Protein 4N1Y (pdb70)

Organism: Magallana gigas (NCBI:txid29159)

B-factor: mean 54.66, std 17.47, range [23.75, 145.63]

Secondary structure (DSSP, 8-state):
-HHHHHHHHHTT----------TTS---HHHHHHHHHHHHHHHHHHHHHHHTTSTTGGGS-HHHHHHHHHHHHHHHHHHHHHHHTGGGTTSEEEEETTEEEEHHHHHHTT-HHHHHHHHHHHHHHHHTT--HHHHHHHHHHHHHTS--S--TTHHHHHHHHHHHHHHHHHHHHHHSTT-TTHHHHHHHHHHHHHHHHHHHHHHHHHHHHT-SS---HHHHHHHTT-/-HHHHHHHHHTTPPPPPP----TTS---HHHHHHHHHHHHHHHHHHHHHHHTTSTTGGGS-HHHHHHHHHHHHHHHHHHHHHHHTGGGTTSEEEEETTEEEEHHHHHHTT-HHHHHHHHHHHHHHHHTT--HHHHHHHHHHHHHTS--S--TTHHHHHHHHHHHHHHHHHHHHHHSTT-TTHHHHHHHHHHHHHHHHHHHHHHHHHHHHH-SS---HHHHHHHHT--/-HHHHHHHHHT----------TTS---HHHHHHHHHHHHHHHHHHHHHHHTTSTTGGGS-HHHHHHHHHHHHHHHHHHHHHHHTGGGTTSEEEEETTEEEEHHHHHHTT-HHHHHHHHHHHHHHHHTT--HHHHHHHHHHHHHTS--SPPTTHHHHHHHHHHHHHHHHHHHHHHSTT-TTHHHHHHHHHHHHHHHHHHHHHHHHHHHHTTSS---HHHHHHHH-/-HHHHHHHHHHTPPPP------TTS---HHHHHHHHHHHHHHHHHHHHHHHHHSTTGGGS-HHHHHHHHHHHHHHHHHHHHHHHTGGGTTSEEEEETTEEEEHHHHHHTT-HHHHHHHHHHHHHHHHTT--HHHHHHHHHHHHHTS--SPPTTHHHHHHHHHHHHHHHHHHHHHHSTT-TTHHHHHHHHHHHHHHHHHHHHHHHHHHHHTTSS---HHHHHHHHT-

Sequence (903 aa):
QTVTILQALNKAALPVLESHHNHGQPPTKVHLLNSLVKLAERELVHLINWAKNVPGYTDLSLSDQVHLIECCWMELLLLNCAFRSIEHGGKSLAFAPDLVLDRSSWSTVEMTEIFEQVAAVSEQMMQNHLHKDELLLLQAMVLVNAEVRRLASYNQIFNMQQSLLDAIVDTAQKYHPDNVRHVPAVLLLLTHIRQAGERGIAFFQRLKSEGVVTFCDLLKEMLDAQQTVTILQALNKAALPVLESHHNHGQPPTKVHLLNSLVKLAERELVHLINWAKNVPGYTDLSLSDQVHLIECCWMELLLLNCAFRSIEHGGKSLAFAPDLVLDRSSWSTVEMTEIFEQVAAVSEQMMQNHLHKDELLLLQAMVLVNAEVRRLASYNQIFNMQQSLLDAIVDTAQKYHPDNVRHVPAVLLLLTHIRQAGERGIAFFQRLKSEGVVTFCDLLKEMLDAQDTVTILQALNKAALPVLESHHNHGQPPTKVHLLNSLVKLAERELVHLINWAKNVPGYTDLSLSDQVHLIECCWMELLLLNCAFRSIEHGGKSLAFAPDLVLDRSSWSTVEMTEIFEQVAAVSEQMMQNHLHKDELLLLQAMVLVNAEVRRLASYNQIFNMQQSLLDAIVDTAQKYHPDNVRHVPAVLLLLTHIRQAGERGIAFFQRLKSEGVVTFCDLLKEMLDAQTVTILQALNKAALPVLESHHNHGQPPTKVHLLNSLVKLAERELVHLINWAKNVPGYTDLSLSDQVHLIECCWMELLLLNCAFRSIEHGGKSLAFAPDLVLDRSSWSTVEMTEIFEQVAAVSEQMMQNHLHKDELLLLQAMVLVNAEVRRLASYNQIFNMQQSLLDAIVDTAQKYHPDNVRHVPAVLLLLTHIRQAGERGIAFFQRLKSEGVVTFCDLLKEMLDAQ

InterPro domains:
  IPR000536 Nuclear hormone receptor, ligand-binding domain [PF00104] (279-445)
  IPR000536 Nuclear hormone receptor, ligand-binding domain [PS51843] (248-473)
  IPR000536 Nuclear hormone receptor, ligand-binding domain [SM00430] (285-444)
  IPR001628 Zinc finger, nuclear hormone receptor-type [PF00105] (131-200)
  IPR001628 Zinc finger, nuclear hormone receptor-type [PR00047] (133-149)
  IPR001628 Zinc finger, nuclear hormone receptor-type [PR00047] (149-164)
  IPR001628 Zinc finger, nuclear hormone receptor-type [PR00047] (182-190)
  IPR001628 Zinc finger, nuclear hormone receptor-type [PR00047] (190-198)
  IPR001628 Zinc finger, nuclear hormone receptor-type [PS00031] (133-159)
  IPR001628 Zinc finger, nuclear hormone receptor-type [PS51030] (130-205)
  IPR001628 Zinc finger, nuclear hormone receptor-type [SM00399] (130-201)
  IPR001723 Nuclear hormone receptor [PR00398] (194-204)
  IPR001723 Nuclear hormone receptor [PR00398] (286-307)
  IPR001723 Nuclear hormone receptor [PR00398] (307-323)
  IPR001723 Nuclear hormone receptor [PR00398] (375-390)
  IPR001723 Nuclear hormone receptor [PR00398] (432-449)
  IPR013088 Zinc finger, NHR/GATA-type [G3DSA:3.30.50.10] (124-232)
  IPR024178 Estrogen receptor/oestrogen-related receptor [PIRSF002527] (45-481)
  IPR035500 Nuclear hormone receptor-like domain superfamily [G3DSA:1.10.565.10] (243-482)
  IPR035500 Nuclear hormone receptor-like domain superfamily [SSF48508] (252-473)

Nearest PDB structures (foldseek):
  4n1y-assembly2_C  TM=9.990E-01  e=1.568E-29  Magallana gigas
  5kcf-assembly1_A  TM=9.321E-01  e=4.418E-14  Homo sapiens
  2ocf-assembly1_A  TM=9.390E-01  e=8.851E-14  Homo sapiens
  5hyr-assembly1_A  TM=9.411E-01  e=9.710E-14  Homo sapiens
  1l2i-assembly2_B-2  TM=9.314E-01  e=6.400E-14  Homo sapiens

Structure (mmCIF, N/CA/C/O backbone):
data_4N1Y
#
_entry.id   4N1Y
#
_cell.length_a   55.035
_cell.length_b   105.795
_cell.length_c   171.503
_cell.angle_alpha   90.000
_cell.angle_beta   90.000
_cell.angle_gamma   90.000
#
_symmetry.space_group_name_H-M   'P 21 21 21'
#
loop_
_entity.id
_entity.type
_entity.pdbx_description
1 polymer 'Estrogen receptor'
2 water water
#
loop_
_atom_site.group_PDB
_atom_site.id
_atom_site.type_symbol
_atom_site.label_atom_id
_atom_site.label_alt_id
_atom_site.label_comp_id
_atom_site.label_asym_id
_atom_site.label_entity_id
_atom_site.label_seq_id
_atom_site.pdbx_PDB_ins_code
_atom_site.Cartn_x
_atom_site.Cartn_y
_atom_site.Cartn_z
_atom_site.occupancy
_atom_site.B_iso_or_equiv
_atom_site.auth_seq_id
_atom_site.auth_comp_id
_atom_site.auth_asym_id
_atom_site.auth_atom_id
_atom_site.pdbx_PDB_model_num
ATOM 1 N N . GLN A 1 6 ? 47.755 -13.749 16.679 1.00 48.42 248 GLN A N 1
ATOM 2 C CA . GLN A 1 6 ? 46.955 -12.773 17.418 1.00 56.76 248 GLN A CA 1
ATOM 3 C C . GLN A 1 6 ? 45.786 -12.360 16.524 1.00 62.77 248 GLN A C 1
ATOM 4 O O . GLN A 1 6 ? 44.637 -12.738 16.757 1.00 59.93 248 GLN A O 1
ATOM 10 N N . THR A 1 7 ? 46.083 -11.569 15.503 1.00 62.80 249 THR A N 1
ATOM 11 C CA . THR A 1 7 ? 45.151 -11.397 14.402 1.00 50.96 249 THR A CA 1
ATOM 12 C C . THR A 1 7 ? 44.776 -12.785 13.888 1.00 48.98 249 THR A C 1
ATOM 13 O O . THR A 1 7 ? 43.600 -13.100 13.682 1.00 56.64 249 THR A O 1
ATOM 17 N N . VAL A 1 8 ? 45.793 -13.622 13.729 1.00 45.32 250 VAL A N 1
ATOM 18 C CA . VAL A 1 8 ? 45.641 -14.960 13.180 1.00 37.68 250 VAL A CA 1
ATOM 19 C C . VAL A 1 8 ? 44.797 -15.889 14.041 1.00 49.28 250 VAL A C 1
ATOM 20 O O . VAL A 1 8 ? 43.999 -16.672 13.523 1.00 56.58 250 VAL A O 1
ATOM 24 N N . THR A 1 9 ? 44.966 -15.806 15.356 1.00 43.58 251 THR A N 1
ATOM 25 C CA . THR A 1 9 ? 44.257 -16.706 16.250 1.00 45.76 251 THR A CA 1
ATOM 26 C C . THR A 1 9 ? 42.791 -16.303 16.330 1.00 47.40 251 THR A C 1
ATOM 27 O O . THR A 1 9 ? 41.887 -17.155 16.380 1.00 47.31 251 THR A O 1
ATOM 31 N N . ILE A 1 10 ? 42.561 -14.996 16.322 1.00 40.82 252 ILE A N 1
ATOM 32 C CA . ILE A 1 10 ? 41.210 -14.472 16.241 1.00 38.40 252 ILE A CA 1
ATOM 33 C C . ILE A 1 10 ? 40.562 -15.006 14.966 1.00 55.53 252 ILE A C 1
ATOM 34 O O . ILE A 1 10 ? 39.408 -15.451 14.985 1.00 64.65 252 ILE A O 1
ATOM 39 N N . LEU A 1 11 ? 41.311 -14.950 13.860 1.00 48.66 253 LEU A N 1
ATOM 40 C CA . LEU A 1 11 ? 40.802 -15.356 12.547 1.00 40.74 253 LEU A CA 1
ATOM 41 C C . LEU A 1 11 ? 40.525 -16.858 12.464 1.00 36.19 253 LEU A C 1
ATOM 42 O O . LEU A 1 11 ? 39.551 -17.276 11.848 1.00 41.38 253 LEU A O 1
ATOM 47 N N . GLN A 1 12 ? 41.384 -17.668 13.068 1.00 40.35 254 GLN A N 1
ATOM 48 C CA . GLN A 1 12 ? 41.140 -19.105 13.141 1.00 42.69 254 GLN A CA 1
ATOM 49 C C . GLN A 1 12 ? 39.817 -19.388 13.826 1.00 45.17 254 GLN A C 1
ATOM 50 O O . GLN A 1 12 ? 39.065 -20.254 13.391 1.00 51.39 254 GLN A O 1
ATOM 56 N N . ALA A 1 13 ? 39.565 -18.673 14.919 1.00 34.37 255 ALA A N 1
ATOM 57 C CA . ALA A 1 13 ? 38.354 -18.853 15.704 1.00 33.70 255 ALA A CA 1
ATOM 58 C C . ALA A 1 13 ? 37.099 -18.495 14.905 1.00 35.33 255 ALA A C 1
ATOM 59 O O . ALA A 1 13 ? 36.207 -19.325 14.741 1.00 40.35 255 ALA A O 1
ATOM 61 N N . LEU A 1 14 ? 37.064 -17.280 14.371 1.00 32.02 256 LEU A N 1
ATOM 62 C CA . LEU A 1 14 ? 35.942 -16.828 13.572 1.00 36.32 256 LEU A CA 1
ATOM 63 C C . LEU A 1 14 ? 35.616 -17.783 12.428 1.00 39.78 256 LEU A C 1
ATOM 64 O O . LEU A 1 14 ? 34.457 -17.919 12.056 1.00 50.48 256 LEU A O 1
ATOM 69 N N . ASN A 1 15 ? 36.631 -18.458 11.895 1.00 43.53 257 ASN A N 1
ATOM 70 C CA . ASN A 1 15 ? 36.458 -19.414 10.791 1.00 41.65 257 ASN A CA 1
ATOM 71 C C . ASN A 1 15 ? 35.755 -20.689 11.195 1.00 38.33 257 ASN A C 1
ATOM 72 O O . ASN A 1 15 ? 35.056 -21.312 10.395 1.00 44.22 257 ASN A O 1
ATOM 77 N N . LYS A 1 16 ? 35.919 -21.053 12.457 1.00 38.57 258 LYS A N 1
ATOM 78 C CA . LYS A 1 16 ? 35.370 -22.285 12.976 1.00 40.42 258 LYS A CA 1
ATOM 79 C C . LYS A 1 16 ? 33.849 -22.165 12.977 1.00 46.15 258 LYS A C 1
ATOM 80 O O . LYS A 1 16 ? 33.285 -21.238 13.577 1.00 32.82 258 LYS A O 1
ATOM 86 N N . ALA A 1 17 ? 33.214 -23.064 12.220 1.00 45.94 259 ALA A N 1
ATOM 87 C CA . ALA A 1 17 ? 31.755 -23.151 12.113 1.00 43.23 259 ALA A CA 1
ATOM 88 C C . ALA A 1 17 ? 31.119 -21.914 11.479 1.00 51.94 259 ALA A C 1
ATOM 89 O O . ALA A 1 17 ? 29.914 -21.698 11.624 1.00 54.41 259 ALA A O 1
ATOM 91 N N . ALA A 1 18 ? 31.936 -21.082 10.828 1.00 45.32 260 ALA A N 1
ATOM 92 C CA . ALA A 1 18 ? 31.446 -19.917 10.086 1.00 39.07 260 ALA A CA 1
ATOM 93 C C . ALA A 1 18 ? 30.428 -20.434 9.087 1.00 49.80 260 ALA A C 1
ATOM 94 O O . ALA A 1 18 ? 30.641 -21.527 8.557 1.00 57.14 260 ALA A O 1
ATOM 96 N N . LEU A 1 19 ? 29.341 -19.697 8.819 1.00 58.35 261 LEU A N 1
ATOM 97 C CA . LEU A 1 19 ? 28.310 -20.238 7.914 1.00 59.40 261 LEU A CA 1
ATOM 98 C C . LEU A 1 19 ? 28.807 -20.842 6.612 1.00 55.53 261 LEU A C 1
ATOM 99 O O . LEU A 1 19 ? 29.581 -20.254 5.848 1.00 56.48 261 LEU A O 1
ATOM 104 N N . PRO A 1 20 ? 28.356 -22.068 6.391 1.00 46.27 262 PRO A N 1
ATOM 105 C CA . PRO A 1 20 ? 28.544 -22.936 5.239 1.00 50.65 262 PRO A CA 1
ATOM 106 C C . PRO A 1 20 ? 27.536 -22.552 4.175 1.00 53.53 262 PRO A C 1
ATOM 107 O O . PRO A 1 20 ? 26.748 -21.622 4.386 1.00 57.21 262 PRO A O 1
ATOM 111 N N . VAL A 1 21 ? 27.600 -23.186 3.017 1.00 54.15 263 VAL A N 1
ATOM 112 C CA . VAL A 1 21 ? 26.510 -23.009 2.079 1.00 66.40 263 VAL A CA 1
ATOM 113 C C . VAL A 1 21 ? 25.483 -24.113 2.377 1.00 63.83 263 VAL A C 1
ATOM 114 O O . VAL A 1 21 ? 25.818 -25.294 2.566 1.00 55.81 263 VAL A O 1
ATOM 118 N N . LEU A 1 22 ? 24.244 -23.681 2.545 1.00 59.33 264 LEU A N 1
ATOM 119 C CA . L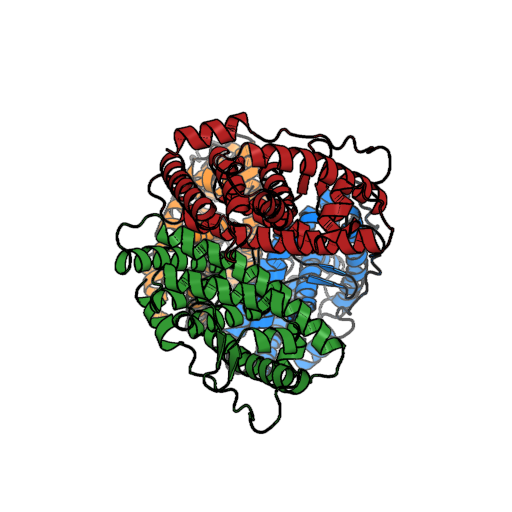EU A 1 22 ? 23.145 -24.581 2.810 1.00 62.44 264 LEU A CA 1
ATOM 120 C C . LEU A 1 22 ? 22.328 -24.643 1.557 1.00 62.04 264 LEU A C 1
ATOM 121 O O . LEU A 1 22 ? 22.130 -23.618 0.915 1.00 70.15 264 LEU A O 1
ATOM 126 N N . GLU A 1 23 ? 21.886 -25.825 1.161 1.00 60.04 265 GLU A N 1
ATOM 127 C CA . GLU A 1 23 ? 20.907 -25.829 0.099 1.00 65.01 265 GLU A CA 1
ATOM 128 C C . GLU A 1 23 ? 19.533 -25.702 0.743 1.00 64.12 265 GLU A C 1
ATOM 129 O O . GLU A 1 23 ? 19.303 -26.176 1.856 1.00 73.52 265 GLU A O 1
ATOM 135 N N . SER A 1 24 ? 18.618 -25.075 0.015 1.00 57.31 266 SER A N 1
ATOM 136 C CA . SER A 1 24 ? 17.285 -24.796 0.517 1.00 58.03 266 SER A CA 1
ATOM 137 C C . SER A 1 24 ? 16.387 -25.975 0.222 1.00 53.22 266 SER A C 1
ATOM 138 O O . SER A 1 24 ? 15.326 -26.132 0.816 1.00 62.52 266 SER A O 1
ATOM 141 N N . HIS A 1 25 ? 16.854 -26.819 -0.685 1.00 48.29 267 HIS A N 1
ATOM 142 C CA . HIS A 1 25 ? 16.038 -27.867 -1.269 1.00 58.08 267 HIS A CA 1
ATOM 143 C C . HIS A 1 25 ? 14.698 -27.334 -1.774 1.00 52.08 267 HIS A C 1
ATOM 144 O O . HIS A 1 25 ? 13.680 -28.018 -1.676 1.00 49.31 267 HIS A O 1
ATOM 151 N N . HIS A 1 26 ? 14.728 -26.129 -2.354 1.00 36.04 268 HIS A N 1
ATOM 152 C CA . HIS A 1 26 ? 13.537 -25.515 -2.918 1.00 38.21 268 HIS A CA 1
ATOM 153 C C . HIS A 1 26 ? 13.047 -26.336 -4.083 1.00 37.00 268 HIS A C 1
ATOM 154 O O . HIS A 1 26 ? 13.842 -26.905 -4.816 1.00 38.09 268 HIS A O 1
ATOM 161 N N . ASN A 1 27 ? 11.733 -26.442 -4.219 1.00 39.74 269 ASN A N 1
ATOM 162 C CA . ASN A 1 27 ? 11.179 -27.242 -5.293 1.00 41.39 269 ASN A CA 1
ATOM 163 C C . ASN A 1 27 ? 10.830 -26.406 -6.522 1.00 41.99 269 ASN A C 1
ATOM 164 O O . ASN A 1 27 ? 9.803 -25.734 -6.545 1.00 53.58 269 ASN A O 1
ATOM 169 N N . HIS A 1 28 ? 11.680 -26.457 -7.545 1.00 38.84 270 HIS A N 1
ATOM 170 C CA . HIS A 1 28 ? 11.444 -25.687 -8.771 1.00 38.96 270 HIS A CA 1
ATOM 171 C C . HIS A 1 28 ? 10.389 -26.309 -9.679 1.00 40.10 270 HIS A C 1
ATOM 172 O O . HIS A 1 28 ? 10.047 -25.751 -10.723 1.00 57.44 270 HIS A O 1
ATOM 179 N N . GLY A 1 29 ? 9.902 -27.481 -9.289 1.00 40.87 271 GLY A N 1
ATOM 180 C CA . GLY A 1 29 ? 8.836 -28.153 -10.003 1.00 49.75 271 GLY A CA 1
ATOM 181 C C . GLY A 1 29 ? 7.509 -27.431 -9.849 1.00 50.28 271 GLY A C 1
ATOM 182 O O . GLY A 1 29 ? 6.589 -27.630 -10.642 1.00 49.91 271 GLY A O 1
ATOM 183 N N . GLN A 1 30 ? 7.404 -26.606 -8.812 1.00 46.56 272 GLN A N 1
ATOM 184 C CA . GLN A 1 30 ? 6.200 -25.813 -8.560 1.00 43.11 272 GLN A CA 1
ATOM 185 C C . GLN A 1 30 ? 6.425 -24.329 -8.851 1.00 43.64 272 GLN A C 1
ATOM 186 O O . GLN A 1 30 ? 7.552 -23.852 -8.782 1.00 47.27 272 GLN A O 1
ATOM 192 N N . PRO A 1 31 ? 5.361 -23.610 -9.237 1.00 46.88 273 PRO A N 1
ATOM 193 C CA . PRO A 1 31 ? 5.526 -22.203 -9.618 1.00 38.63 273 PRO A CA 1
ATOM 194 C C . PRO A 1 31 ? 6.092 -21.332 -8.515 1.00 45.91 273 PRO A C 1
ATOM 195 O O . PRO A 1 31 ? 5.766 -21.508 -7.338 1.00 44.67 273 PRO A O 1
ATOM 199 N N . PRO A 1 32 ? 6.970 -20.401 -8.901 1.00 47.29 274 PRO A N 1
ATOM 200 C CA . PRO A 1 32 ? 7.624 -19.464 -7.989 1.00 45.33 274 PRO A CA 1
ATOM 201 C C . PRO A 1 32 ? 6.657 -18.371 -7.538 1.00 35.67 274 PRO A C 1
ATOM 202 O O . PRO A 1 32 ? 6.860 -17.195 -7.827 1.00 35.45 274 PRO A O 1
ATOM 206 N N . THR A 1 33 ? 5.597 -18.753 -6.851 1.00 40.87 275 THR A N 1
ATOM 207 C CA . THR A 1 33 ? 4.698 -17.768 -6.252 1.00 44.41 275 THR A CA 1
ATOM 208 C C . THR A 1 33 ? 5.358 -17.071 -5.069 1.00 40.77 275 THR A C 1
ATOM 209 O O . THR A 1 33 ? 6.435 -17.474 -4.621 1.00 38.48 275 THR A O 1
ATOM 213 N N . LYS A 1 34 ? 4.735 -16.003 -4.589 1.00 34.95 276 LYS A N 1
ATOM 214 C CA . LYS A 1 34 ? 5.234 -15.327 -3.398 1.00 38.95 276 LYS A CA 1
ATOM 215 C C . LYS A 1 34 ? 5.360 -16.290 -2.205 1.00 44.49 276 LYS A C 1
ATOM 216 O O . LYS A 1 34 ? 6.424 -16.401 -1.591 1.00 50.75 276 LYS A O 1
ATOM 222 N N . VAL A 1 35 ? 4.291 -17.017 -1.910 1.00 42.34 277 VAL A N 1
ATOM 223 C CA . VAL A 1 35 ? 4.280 -17.948 -0.783 1.00 47.62 277 VAL A CA 1
ATOM 224 C C . VAL A 1 35 ? 5.314 -19.060 -0.918 1.00 49.31 277 VAL A C 1
ATOM 225 O O . VAL A 1 35 ? 5.979 -19.439 0.060 1.00 44.90 277 VAL A O 1
ATOM 229 N N . HIS A 1 36 ? 5.437 -19.588 -2.128 1.00 45.14 278 HIS A N 1
ATOM 230 C CA . HIS A 1 36 ? 6.322 -20.722 -2.360 1.00 47.58 278 HIS A CA 1
ATOM 231 C C . HIS A 1 36 ? 7.791 -20.355 -2.135 1.00 44.48 278 HIS A C 1
ATOM 232 O O . HIS A 1 36 ? 8.571 -21.105 -1.526 1.00 38.76 278 HIS A O 1
ATOM 239 N N . LEU A 1 37 ? 8.153 -19.179 -2.616 1.00 40.40 279 LEU A N 1
ATOM 240 C CA . LEU A 1 37 ? 9.505 -18.683 -2.454 1.00 35.72 279 LEU A CA 1
ATOM 241 C C . LEU A 1 37 ? 9.772 -18.356 -1.001 1.00 36.82 279 LEU A C 1
ATOM 242 O O . LEU A 1 37 ? 10.816 -18.725 -0.459 1.00 50.48 279 LEU A O 1
ATOM 247 N N . LEU A 1 38 ? 8.829 -17.653 -0.380 1.00 39.26 280 LEU A N 1
ATOM 248 C CA . LEU A 1 38 ? 8.966 -17.237 1.013 1.00 34.21 280 LEU A CA 1
ATOM 249 C C . LEU A 1 38 ? 9.095 -18.424 1.970 1.00 38.58 280 LEU A C 1
ATOM 250 O O . LEU A 1 38 ? 9.823 -18.331 2.956 1.00 38.64 280 LEU A O 1
ATOM 255 N N . ASN A 1 39 ? 8.469 -19.555 1.649 1.00 32.99 281 ASN A N 1
ATOM 256 C CA . ASN A 1 39 ? 8.598 -20.709 2.520 1.00 33.48 281 ASN A CA 1
ATOM 257 C C . ASN A 1 39 ? 10.020 -21.216 2.441 1.00 39.02 281 ASN A C 1
ATOM 258 O O . ASN A 1 39 ? 10.575 -21.648 3.444 1.00 45.29 281 ASN A O 1
ATOM 263 N N . SER A 1 40 ? 10.658 -21.072 1.286 1.00 38.71 282 SER A N 1
ATOM 264 C CA . SER A 1 40 ? 12.042 -21.503 1.191 1.00 45.42 282 SER A CA 1
ATOM 265 C C . SER A 1 40 ? 12.946 -20.535 1.911 1.00 46.92 282 SER A C 1
ATOM 266 O O . SER A 1 40 ? 13.774 -20.964 2.711 1.00 43.74 282 SER A O 1
ATOM 269 N N . LEU A 1 41 ? 12.760 -19.240 1.663 1.00 38.97 283 LEU A N 1
ATOM 270 C CA . LEU A 1 41 ? 13.568 -18.222 2.322 1.00 37.33 283 LEU A CA 1
ATOM 271 C C . LEU A 1 41 ? 13.405 -18.289 3.837 1.00 42.88 283 LEU A C 1
ATOM 272 O O . LEU A 1 41 ? 14.370 -18.241 4.579 1.00 40.42 283 LEU A O 1
ATOM 277 N N . VAL A 1 42 ? 12.169 -18.446 4.285 1.00 49.02 284 VAL A N 1
ATOM 278 C CA . VAL A 1 42 ? 11.898 -18.538 5.700 1.00 37.83 284 VAL A CA 1
ATOM 279 C C . VAL A 1 42 ? 12.561 -19.778 6.289 1.00 45.87 284 VAL A C 1
ATOM 280 O O . VAL A 1 42 ? 13.139 -19.685 7.361 1.00 53.52 284 VAL A O 1
ATOM 284 N N . LYS A 1 43 ? 12.562 -20.913 5.588 1.00 48.87 285 LYS A N 1
ATOM 285 C CA . LYS A 1 43 ? 13.081 -22.124 6.220 1.00 45.16 285 LYS A CA 1
ATOM 286 C C . LYS A 1 43 ? 14.591 -22.110 6.094 1.00 47.71 285 LYS A C 1
ATOM 287 O O . LYS A 1 43 ? 15.307 -22.651 6.928 1.00 53.09 285 LYS A O 1
ATOM 293 N N . LEU A 1 44 ? 15.076 -21.406 5.087 1.00 33.03 286 LEU A N 1
ATOM 294 C CA . LEU A 1 44 ? 16.497 -21.261 4.912 1.00 32.64 286 LEU A CA 1
ATOM 295 C C . LEU A 1 44 ? 17.028 -20.414 6.053 1.00 42.22 286 LEU A C 1
ATOM 296 O O . LEU A 1 44 ? 18.084 -20.690 6.620 1.00 44.68 286 LEU A O 1
ATOM 301 N N . ALA A 1 45 ? 16.251 -19.398 6.401 1.00 41.23 287 ALA A N 1
ATOM 302 C CA . ALA A 1 45 ? 16.619 -18.484 7.458 1.00 43.08 287 ALA A CA 1
ATOM 303 C C . ALA A 1 45 ? 16.726 -19.206 8.809 1.00 46.81 287 ALA A C 1
ATOM 304 O O . ALA A 1 45 ? 17.661 -18.960 9.560 1.00 49.38 287 ALA A O 1
ATOM 306 N N . GLU A 1 46 ? 15.797 -20.110 9.112 1.00 41.68 288 GLU A N 1
ATOM 307 C CA . GLU A 1 46 ? 15.849 -20.788 10.409 1.00 45.04 288 GLU A CA 1
ATOM 308 C C . GLU A 1 46 ? 17.101 -21.638 10.474 1.00 46.94 288 GLU A C 1
ATOM 309 O O . GLU A 1 46 ? 17.730 -21.725 11.518 1.00 37.63 288 GLU A O 1
ATOM 315 N N . ARG A 1 47 ? 17.477 -22.247 9.351 1.00 50.13 289 ARG A N 1
ATOM 316 C CA . ARG A 1 47 ? 18.644 -23.105 9.368 1.00 43.86 289 ARG A CA 1
ATOM 317 C C . ARG A 1 47 ? 19.895 -22.261 9.531 1.00 44.02 289 ARG A C 1
ATOM 318 O O . ARG A 1 47 ? 20.799 -22.632 10.284 1.00 42.06 289 ARG A O 1
ATOM 326 N N . GLU A 1 48 ? 19.950 -21.118 8.858 1.00 38.48 290 GLU A N 1
ATOM 327 C CA . GLU A 1 48 ? 21.149 -20.307 8.961 1.00 46.98 290 GLU A CA 1
ATOM 328 C C . GLU A 1 48 ? 21.248 -19.699 10.354 1.00 51.51 290 GLU A C 1
ATOM 329 O O . GLU A 1 48 ? 22.339 -19.554 10.912 1.00 54.25 290 GLU A O 1
ATOM 335 N N . LEU A 1 49 ? 20.097 -19.432 10.949 1.00 47.14 291 LEU A N 1
ATOM 336 C CA . LEU A 1 49 ? 20.047 -18.859 12.290 1.00 45.52 291 LEU A CA 1
ATOM 337 C C . LEU A 1 49 ? 20.681 -19.825 13.310 1.00 43.53 291 LEU A C 1
ATOM 338 O O . LEU A 1 49 ? 21.413 -19.397 14.208 1.00 40.04 291 LEU A O 1
ATOM 343 N N . VAL A 1 50 ? 20.378 -21.117 13.175 1.00 39.15 292 VAL A N 1
ATOM 344 C CA . VAL A 1 50 ? 20.999 -22.142 14.008 1.00 39.52 292 VAL A CA 1
ATOM 345 C C . VAL A 1 50 ? 22.521 -22.065 13.899 1.00 41.48 292 VAL A C 1
ATOM 346 O O . VAL A 1 50 ? 23.213 -22.117 14.916 1.00 51.84 292 VAL A O 1
ATOM 350 N N . HIS A 1 51 ? 23.034 -21.903 12.679 1.00 39.12 293 HIS A N 1
ATOM 351 C CA . HIS A 1 51 ? 24.471 -21.751 12.473 1.00 42.74 293 HIS A CA 1
ATOM 352 C C . HIS A 1 51 ? 25.033 -20.513 13.160 1.00 40.15 293 HIS A C 1
ATOM 353 O O . HIS A 1 51 ? 26.105 -20.579 13.767 1.00 42.39 293 HIS A O 1
ATOM 360 N N . LEU A 1 52 ? 24.311 -19.398 13.044 1.00 29.74 294 LEU A N 1
ATOM 361 C CA . LEU A 1 52 ? 24.697 -18.117 13.633 1.00 34.23 294 LEU A CA 1
ATOM 362 C C . LEU A 1 52 ? 24.835 -18.213 15.141 1.00 41.68 294 LEU A C 1
ATOM 363 O O . LEU A 1 52 ? 25.864 -17.828 15.701 1.00 39.91 294 LEU A O 1
ATOM 368 N N . ILE A 1 53 ? 23.788 -18.721 15.789 1.00 38.28 295 ILE A N 1
ATOM 369 C CA . ILE A 1 53 ? 23.804 -18.996 17.218 1.00 37.26 295 ILE A CA 1
ATOM 370 C C . ILE A 1 53 ? 25.029 -19.834 17.600 1.00 46.57 295 ILE A C 1
ATOM 371 O O . ILE A 1 53 ? 25.736 -19.539 18.572 1.00 51.94 295 ILE A O 1
ATOM 376 N N . ASN A 1 54 ? 25.284 -20.879 16.828 1.00 37.63 296 ASN A N 1
ATOM 377 C CA . ASN A 1 54 ? 26.444 -21.708 17.080 1.00 36.02 296 ASN A CA 1
ATOM 378 C C . ASN A 1 54 ? 27.758 -21.003 16.778 1.00 34.36 296 ASN A C 1
ATOM 379 O O . ASN A 1 54 ? 28.746 -21.188 17.481 1.00 39.78 296 ASN A O 1
ATOM 384 N N . TRP A 1 55 ? 27.770 -20.194 15.734 1.00 33.49 297 TRP A N 1
ATOM 385 C CA . TRP A 1 55 ? 29.003 -19.540 15.330 1.00 36.98 297 TRP A CA 1
ATOM 386 C C . TRP A 1 55 ? 29.432 -18.485 16.339 1.00 38.18 297 TRP A C 1
ATOM 387 O O . TRP A 1 55 ? 30.616 -18.347 16.634 1.00 36.67 297 TRP A O 1
ATOM 398 N N . ALA A 1 56 ? 28.442 -17.763 16.861 1.00 46.45 298 ALA A N 1
ATOM 399 C CA . ALA A 1 56 ? 28.629 -16.645 17.795 1.00 48.84 298 ALA A CA 1
ATOM 400 C C . ALA A 1 56 ? 29.476 -17.017 19.002 1.00 43.12 298 ALA A C 1
ATOM 401 O O . ALA A 1 56 ? 30.257 -16.215 19.508 1.00 43.97 298 ALA A O 1
ATOM 403 N N . LYS A 1 57 ? 29.261 -18.224 19.491 1.00 35.57 299 LYS A N 1
ATOM 404 C CA . LYS A 1 57 ? 29.959 -18.712 20.648 1.00 33.83 299 LYS A CA 1
ATOM 405 C C . LYS A 1 57 ? 31.455 -18.878 20.398 1.00 41.92 299 LYS A C 1
ATOM 406 O O . LYS A 1 57 ? 32.219 -19.088 21.348 1.00 38.83 299 LYS A O 1
ATOM 412 N N . ASN A 1 58 ? 31.850 -18.809 19.120 1.00 43.34 300 ASN A N 1
ATOM 413 C CA . ASN A 1 58 ? 33.250 -18.862 18.710 1.00 37.71 300 ASN A CA 1
ATOM 414 C C . ASN A 1 58 ? 33.898 -17.499 18.579 1.00 35.41 300 ASN A C 1
ATOM 415 O O . ASN A 1 58 ? 35.124 -17.393 18.431 1.00 33.22 300 ASN A O 1
ATOM 420 N N . VAL A 1 59 ? 33.091 -16.452 18.574 1.00 30.45 301 VAL A N 1
ATOM 421 C CA . VAL A 1 59 ? 33.672 -15.126 18.538 1.00 29.97 301 VAL A CA 1
ATOM 422 C C . VAL A 1 59 ? 34.373 -14.891 19.874 1.00 41.89 301 VAL A C 1
ATOM 423 O O . VAL A 1 59 ? 33.753 -14.936 20.930 1.00 36.89 301 VAL A O 1
ATOM 427 N N . PRO A 1 60 ? 35.692 -14.695 19.835 1.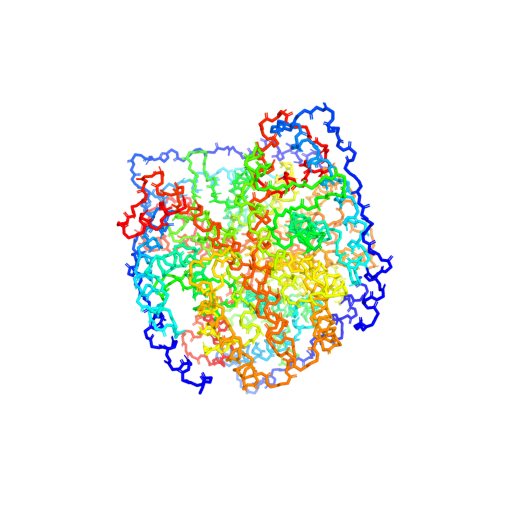00 50.81 302 PRO A N 1
ATOM 428 C CA . PRO A 1 60 ? 36.475 -14.611 21.077 1.00 45.68 302 PRO A CA 1
ATOM 429 C C . PRO A 1 60 ? 35.962 -13.548 22.036 1.00 47.10 302 PRO A C 1
ATOM 430 O O . PRO A 1 60 ? 35.837 -12.381 21.657 1.00 48.55 302 PRO A O 1
ATOM 434 N N . GLY A 1 61 ? 35.647 -13.972 23.260 1.00 47.31 303 GLY A N 1
ATOM 435 C CA . GLY A 1 61 ? 35.136 -13.085 24.289 1.00 34.99 303 GLY A CA 1
ATOM 436 C C . GLY A 1 61 ? 33.659 -13.316 24.576 1.00 38.59 303 GLY A C 1
ATOM 437 O O . GLY A 1 61 ? 33.205 -13.148 25.703 1.00 48.73 303 GLY A O 1
ATOM 438 N N . TYR A 1 62 ? 32.925 -13.757 23.563 1.00 35.96 304 TYR A N 1
ATOM 439 C CA . TYR A 1 62 ? 31.460 -13.831 23.604 1.00 38.96 304 TYR A CA 1
ATOM 440 C C . TYR A 1 62 ? 30.901 -14.721 24.677 1.00 38.50 304 TYR A C 1
ATOM 441 O O . TYR A 1 62 ? 29.890 -14.388 25.273 1.00 43.98 304 TYR A O 1
ATOM 450 N N . THR A 1 63 ? 31.525 -15.870 24.904 1.00 38.41 305 THR A N 1
ATOM 451 C CA . THR A 1 63 ? 30.986 -16.775 25.896 1.00 37.43 305 THR A CA 1
ATOM 452 C C . THR A 1 63 ? 31.251 -16.228 27.306 1.00 35.29 305 THR A C 1
ATOM 453 O O . THR A 1 63 ? 30.710 -16.752 28.268 1.00 37.60 305 THR A O 1
ATOM 457 N N . ASP A 1 64 ? 32.020 -15.140 27.411 1.00 40.70 306 ASP A N 1
ATOM 458 C CA . ASP A 1 64 ? 32.250 -14.462 28.695 1.00 40.41 306 ASP A CA 1
ATOM 459 C C . ASP A 1 64 ? 31.261 -13.351 28.961 1.00 41.61 306 ASP A C 1
ATOM 460 O O . ASP A 1 64 ? 31.258 -12.776 30.050 1.00 49.78 306 ASP A O 1
ATOM 465 N N . LEU A 1 65 ? 30.459 -13.004 27.965 1.00 35.24 307 LEU A N 1
ATOM 466 C CA . LEU A 1 65 ? 29.392 -12.056 28.194 1.00 33.91 307 LEU A CA 1
ATOM 467 C C . LEU A 1 65 ? 28.356 -12.713 29.068 1.00 35.12 307 LEU A C 1
ATOM 468 O O . LEU A 1 65 ? 28.296 -13.941 29.131 1.00 43.20 307 LEU A O 1
ATOM 473 N N . SER A 1 66 ? 27.547 -11.912 29.750 1.00 35.74 308 SER A N 1
ATOM 474 C CA . SER A 1 66 ? 26.402 -12.473 30.454 1.00 37.01 308 SER A CA 1
ATOM 475 C C . SER A 1 66 ? 25.523 -13.217 29.455 1.00 36.58 308 SER A C 1
ATOM 476 O O . SER A 1 66 ? 25.448 -12.829 28.280 1.00 43.84 308 SER A O 1
ATOM 479 N N . LEU A 1 67 ? 24.862 -14.276 29.911 1.00 42.62 309 LEU A N 1
ATOM 480 C CA . LEU A 1 67 ? 23.991 -15.062 29.043 1.00 48.80 309 LEU A CA 1
ATOM 481 C C . LEU A 1 67 ? 23.035 -14.110 28.353 1.00 50.50 309 LEU A C 1
ATOM 482 O O . LEU A 1 67 ? 22.913 -14.100 27.116 1.00 45.71 309 LEU A O 1
ATOM 487 N N . SER A 1 68 ? 22.445 -13.250 29.175 1.00 38.50 310 SER A N 1
ATOM 488 C CA . SER A 1 68 ? 21.513 -12.232 28.738 1.00 38.68 310 SER A CA 1
ATOM 489 C C . SER A 1 68 ? 22.036 -11.380 27.577 1.00 37.83 310 SER A C 1
ATOM 490 O O . SER A 1 68 ? 21.321 -11.140 26.596 1.00 42.65 310 SER A O 1
ATOM 493 N N . ASP A 1 69 ? 23.294 -10.969 27.647 1.00 35.15 311 ASP A N 1
ATOM 494 C CA . ASP A 1 69 ? 23.805 -10.089 26.613 1.00 33.83 311 ASP A CA 1
ATOM 495 C C . ASP A 1 69 ? 24.103 -10.883 25.338 1.00 36.37 311 ASP A C 1
ATOM 496 O O . ASP A 1 69 ? 23.868 -10.391 24.236 1.00 37.57 311 ASP A O 1
ATOM 501 N N . GLN A 1 70 ? 24.532 -12.132 25.503 1.00 32.99 312 GLN A N 1
ATOM 502 C CA . GLN A 1 70 ? 24.714 -13.040 24.386 1.00 32.30 312 GLN A CA 1
ATOM 503 C C . GLN A 1 70 ? 23.418 -13.161 23.608 1.00 37.95 312 GLN A C 1
ATOM 504 O O . GLN A 1 70 ? 23.415 -13.028 22.387 1.00 31.27 312 GLN A O 1
ATOM 510 N N . VAL A 1 71 ? 22.317 -13.414 24.311 1.00 33.24 313 VAL A N 1
ATOM 511 C CA . VAL A 1 71 ? 21.040 -13.505 23.648 1.00 33.30 313 VAL A CA 1
ATOM 512 C C . VAL A 1 71 ? 20.670 -12.174 23.006 1.00 36.72 313 VAL A C 1
ATOM 513 O O . VAL A 1 71 ? 20.310 -12.134 21.839 1.00 35.91 313 VAL A O 1
ATOM 517 N N . HIS A 1 72 ? 20.849 -11.078 23.730 1.00 36.77 314 HIS A N 1
ATOM 518 C CA . HIS A 1 72 ? 20.443 -9.771 23.219 1.00 36.30 314 HIS A CA 1
ATOM 519 C C . HIS A 1 72 ? 21.172 -9.384 21.930 1.00 41.78 314 HIS A C 1
ATOM 520 O O . HIS A 1 72 ? 20.548 -8.885 20.995 1.00 44.27 314 HIS A O 1
ATOM 527 N N . LEU A 1 73 ? 22.485 -9.606 21.883 1.00 34.62 315 LEU A N 1
ATOM 528 C CA . LEU A 1 73 ? 23.250 -9.276 20.681 1.00 40.33 315 LEU A CA 1
ATOM 529 C C . LEU A 1 73 ? 22.714 -9.965 19.417 1.00 43.02 315 LEU A C 1
ATOM 530 O O . LEU A 1 73 ? 22.498 -9.317 18.405 1.00 44.77 315 LEU A O 1
ATOM 53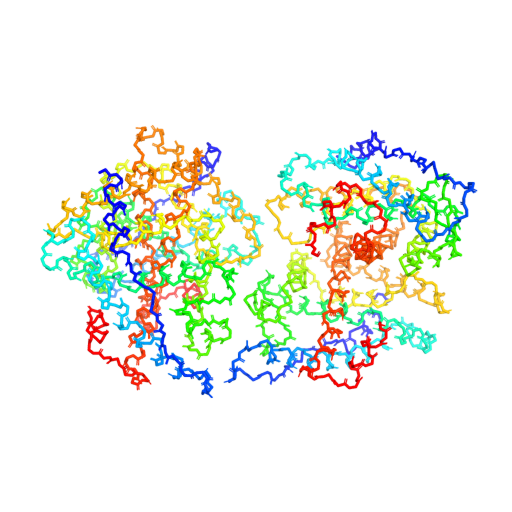5 N N . ILE A 1 74 ? 22.516 -11.276 19.489 1.00 44.12 316 ILE A N 1
ATOM 536 C CA . ILE A 1 74 ? 21.920 -12.041 18.407 1.00 41.55 316 ILE A CA 1
ATOM 537 C C . ILE A 1 74 ? 20.525 -11.554 18.051 1.00 41.76 316 ILE A C 1
ATOM 538 O O . ILE A 1 74 ? 20.161 -11.479 16.871 1.00 42.52 316 ILE A O 1
ATOM 543 N N . GLU A 1 75 ? 19.733 -11.244 19.072 1.00 39.58 317 GLU A N 1
ATOM 544 C CA . GLU A 1 75 ? 18.379 -10.781 18.827 1.00 42.91 317 GLU A CA 1
ATOM 545 C C . GLU A 1 75 ? 18.402 -9.485 18.025 1.00 41.80 317 GLU A C 1
ATOM 546 O O . GLU A 1 75 ? 17.602 -9.311 17.111 1.00 45.06 317 GLU A O 1
ATOM 552 N N . CYS A 1 76 ? 19.391 -8.640 18.289 1.00 33.83 318 CYS A N 1
ATOM 553 C CA . CYS A 1 76 ? 19.543 -7.393 17.558 1.00 39.24 318 CYS A CA 1
ATOM 554 C C . CYS A 1 76 ? 19.996 -7.576 16.103 1.00 38.92 318 CYS A C 1
ATOM 555 O O . CYS A 1 76 ? 19.464 -6.933 15.202 1.00 42.86 318 CYS A O 1
ATOM 558 N N . CYS A 1 77 ? 20.986 -8.427 15.870 1.00 35.76 319 CYS A N 1
ATOM 559 C CA . CYS A 1 77 ? 21.710 -8.367 14.596 1.00 43.56 319 CYS A CA 1
ATOM 560 C C . CYS A 1 77 ? 21.588 -9.615 13.699 1.00 45.03 319 CYS A C 1
ATOM 561 O O . CYS A 1 77 ? 22.272 -9.705 12.669 1.00 36.96 319 CYS A O 1
ATOM 564 N N . TRP A 1 78 ? 20.738 -10.569 14.071 1.00 38.89 320 TRP A N 1
ATOM 565 C CA . TRP A 1 78 ? 20.704 -11.832 13.347 1.00 27.57 320 TRP A CA 1
ATOM 566 C C . TRP A 1 78 ? 20.377 -11.594 11.895 1.00 36.05 320 TRP A C 1
ATOM 567 O O . TRP A 1 78 ? 21.008 -12.179 11.002 1.00 37.61 320 TRP A O 1
ATOM 578 N N . MET A 1 79 ? 19.416 -10.709 11.649 1.00 34.02 321 MET A N 1
ATOM 579 C CA . MET A 1 79 ? 18.999 -10.471 10.276 1.00 39.20 321 MET A CA 1
ATOM 580 C C . MET A 1 79 ? 20.139 -9.822 9.495 1.00 30.78 321 MET A C 1
ATOM 581 O O . MET A 1 79 ? 20.418 -10.234 8.390 1.00 39.00 321 MET A O 1
ATOM 586 N N . GLU A 1 80 ? 20.853 -8.880 10.111 1.00 44.25 322 GLU A N 1
ATOM 587 C CA . GLU A 1 80 ? 22.008 -8.244 9.471 1.00 43.86 322 GLU A CA 1
ATOM 588 C C . GLU A 1 80 ? 23.049 -9.310 9.130 1.00 42.33 322 GLU A C 1
ATOM 589 O O . GLU A 1 80 ? 23.669 -9.255 8.071 1.00 49.48 322 GLU A O 1
ATOM 595 N N . LEU A 1 81 ? 23.256 -10.266 10.029 1.00 35.23 323 LEU A N 1
ATOM 596 C CA . LEU A 1 81 ? 24.204 -11.332 9.744 1.00 36.72 323 LEU A CA 1
ATOM 597 C C . LEU A 1 81 ? 23.774 -12.149 8.515 1.00 45.13 323 LEU A C 1
ATOM 598 O O . LEU A 1 81 ? 24.592 -12.434 7.625 1.00 47.98 323 LEU A O 1
ATOM 603 N N . LEU A 1 82 ? 22.495 -12.507 8.453 1.00 38.68 324 LEU A N 1
ATOM 604 C CA . LEU A 1 82 ? 21.985 -13.230 7.288 1.00 31.04 324 LEU A CA 1
ATOM 605 C C . LEU A 1 82 ? 22.250 -12.498 5.977 1.00 37.78 324 LEU A C 1
ATOM 606 O O . LEU A 1 82 ? 22.831 -13.065 5.054 1.00 47.62 324 LEU A O 1
ATOM 611 N N . LEU A 1 83 ? 21.856 -11.231 5.922 1.00 27.08 325 LEU A N 1
ATOM 612 C CA . LEU A 1 83 ? 21.971 -10.463 4.704 1.00 31.27 325 LEU A CA 1
ATOM 613 C C . LEU A 1 83 ? 23.437 -10.267 4.326 1.00 36.73 325 LEU A C 1
ATOM 614 O O . LEU A 1 83 ? 23.795 -10.327 3.148 1.00 31.22 325 LEU A O 1
ATOM 619 N N . LEU A 1 84 ? 24.271 -10.023 5.332 1.00 38.52 326 LEU A N 1
ATOM 620 C CA . LEU A 1 84 ? 25.699 -9.849 5.125 1.00 37.74 326 LEU A CA 1
ATOM 621 C C . LEU A 1 84 ? 26.269 -11.101 4.503 1.00 35.19 326 LEU A C 1
ATOM 622 O O . LEU A 1 84 ? 27.040 -11.023 3.555 1.00 44.05 326 LEU A O 1
ATOM 627 N N . ASN A 1 85 ? 25.886 -12.261 5.022 1.00 35.56 327 ASN A N 1
ATOM 628 C CA . ASN A 1 85 ? 26.347 -13.491 4.405 1.00 38.81 327 ASN A CA 1
ATOM 629 C C . ASN A 1 85 ? 25.823 -13.651 2.999 1.00 41.66 327 ASN A C 1
ATOM 630 O O . ASN A 1 85 ? 26.585 -13.952 2.073 1.00 42.71 327 ASN A O 1
ATOM 635 N N . CYS A 1 86 ? 24.526 -13.430 2.829 1.00 45.84 328 CYS A N 1
ATOM 636 C CA . CYS A 1 86 ? 23.951 -13.557 1.507 1.00 47.84 328 CYS A CA 1
ATOM 637 C C . CYS A 1 86 ? 24.668 -12.618 0.507 1.00 47.59 328 CYS A C 1
ATOM 638 O O . CYS A 1 86 ? 24.947 -13.023 -0.616 1.00 42.96 328 CYS A O 1
ATOM 641 N N . ALA A 1 87 ? 24.994 -11.393 0.927 1.00 41.49 329 ALA A N 1
ATOM 642 C CA . ALA A 1 87 ? 25.799 -10.505 0.098 1.00 34.41 329 ALA A CA 1
ATOM 643 C C . ALA A 1 87 ? 27.116 -11.189 -0.256 1.00 44.57 329 ALA A C 1
ATOM 644 O O . ALA A 1 87 ? 27.508 -11.212 -1.433 1.00 52.82 329 ALA A O 1
ATOM 646 N N . PHE A 1 88 ? 27.785 -11.790 0.723 1.00 36.26 330 PHE A N 1
ATOM 647 C CA . PHE A 1 88 ? 29.095 -12.364 0.420 1.00 42.15 330 PHE A CA 1
ATOM 648 C C . PHE A 1 88 ? 28.975 -13.609 -0.468 1.00 42.57 330 PHE A C 1
ATOM 649 O O . PHE A 1 88 ? 29.784 -13.784 -1.390 1.00 48.59 330 PHE A O 1
ATOM 657 N N . ARG A 1 89 ? 27.960 -14.441 -0.225 1.00 40.76 331 ARG A N 1
ATOM 658 C CA . ARG A 1 89 ? 27.662 -15.563 -1.125 1.00 44.26 331 ARG A CA 1
ATOM 659 C C . ARG A 1 89 ? 27.412 -15.116 -2.586 1.00 44.88 331 ARG A C 1
ATOM 660 O O . ARG A 1 89 ? 27.661 -15.870 -3.530 1.00 42.37 331 ARG A O 1
ATOM 668 N N . SER A 1 90 ? 26.951 -13.880 -2.755 1.00 35.42 332 SER A N 1
ATOM 669 C CA . SER A 1 90 ? 26.460 -13.410 -4.040 1.00 36.88 332 SER A CA 1
ATOM 670 C C . SER A 1 90 ? 27.481 -12.587 -4.783 1.00 39.87 332 SER A C 1
ATOM 671 O O . SER A 1 90 ? 27.191 -12.081 -5.860 1.00 52.81 332 SER A O 1
ATOM 674 N N . ILE A 1 91 ? 28.671 -12.466 -4.212 1.00 37.81 333 ILE A N 1
ATOM 675 C CA . ILE A 1 91 ? 29.667 -11.529 -4.706 1.00 45.97 333 ILE A CA 1
ATOM 676 C C . ILE A 1 91 ? 29.992 -11.754 -6.202 1.00 51.70 333 ILE A C 1
ATOM 677 O O . ILE A 1 91 ? 30.282 -10.808 -6.941 1.00 58.12 333 ILE A O 1
ATOM 682 N N . GLU A 1 92 ? 29.924 -12.999 -6.655 1.00 48.84 334 GLU A N 1
ATOM 683 C CA . GLU A 1 92 ? 30.222 -13.303 -8.049 1.00 53.15 334 GLU A CA 1
ATOM 684 C C . GLU A 1 92 ? 29.128 -12.821 -8.995 1.00 54.65 334 GLU A C 1
ATOM 685 O O . GLU A 1 92 ? 29.376 -12.587 -10.187 1.00 55.26 334 GLU A O 1
ATOM 691 N N . HIS A 1 93 ? 27.910 -12.690 -8.478 1.00 40.81 335 HIS A N 1
ATOM 692 C CA . HIS A 1 93 ? 26.810 -12.296 -9.336 1.00 38.35 335 HIS A CA 1
ATOM 693 C C . HIS A 1 93 ? 26.833 -10.788 -9.565 1.00 58.19 335 HIS A C 1
ATOM 694 O O . HIS A 1 93 ? 26.000 -10.256 -10.294 1.00 65.58 335 HIS A O 1
ATOM 701 N N . GLY A 1 94 ? 27.816 -10.114 -8.979 1.00 38.70 336 GLY A N 1
ATOM 702 C CA . GLY A 1 94 ? 27.991 -8.684 -9.154 1.00 39.55 336 GLY A CA 1
ATOM 703 C C . GLY A 1 94 ? 26.730 -7.860 -9.131 1.00 42.00 336 GLY A C 1
ATOM 704 O O . GLY A 1 94 ? 26.509 -7.039 -10.011 1.00 52.40 336 GLY A O 1
ATOM 705 N N . GLY A 1 95 ? 25.892 -8.105 -8.132 1.00 48.63 337 GLY A N 1
ATOM 706 C CA . GLY A 1 95 ? 24.697 -7.309 -7.908 1.00 56.35 337 GLY A CA 1
ATOM 707 C C . GLY A 1 95 ? 23.496 -7.682 -8.750 1.00 57.20 337 GLY A C 1
ATOM 708 O O . GLY A 1 95 ? 22.438 -7.046 -8.671 1.00 59.84 337 GLY A O 1
ATOM 709 N N . LYS A 1 96 ? 23.641 -8.747 -9.525 1.00 58.11 338 LYS A N 1
ATOM 710 C CA . LYS A 1 96 ? 22.607 -9.146 -10.471 1.00 58.13 338 LYS A CA 1
ATOM 711 C C . LYS A 1 96 ? 21.539 -10.022 -9.837 1.00 53.37 338 LYS A C 1
ATOM 712 O O . LYS A 1 96 ? 20.346 -9.918 -10.165 1.00 40.34 338 LYS A O 1
ATOM 718 N N . SER A 1 97 ? 21.970 -10.834 -8.878 1.00 45.22 339 SER A N 1
ATOM 719 C CA . SER A 1 97 ? 21.073 -11.737 -8.184 1.00 41.80 339 SER A CA 1
ATOM 720 C C . SER A 1 97 ? 21.667 -12.132 -6.859 1.00 40.89 339 SER A C 1
ATOM 721 O O . SER A 1 97 ? 22.867 -11.990 -6.653 1.00 59.83 339 SER A O 1
ATOM 724 N N . LEU A 1 98 ? 20.834 -12.670 -5.979 1.00 32.71 340 LEU A N 1
ATOM 725 C CA . LEU A 1 98 ? 21.269 -13.085 -4.651 1.00 41.75 340 LEU A CA 1
ATOM 726 C C . LEU A 1 98 ? 21.218 -14.619 -4.510 1.00 52.23 340 LEU A C 1
ATOM 727 O O . LEU A 1 98 ? 20.179 -15.256 -4.741 1.00 50.66 340 LEU A O 1
ATOM 732 N N . ALA A 1 99 ? 22.344 -15.216 -4.132 1.00 54.00 341 ALA A N 1
ATOM 733 C CA . ALA A 1 99 ? 22.396 -16.660 -3.977 1.00 45.75 341 ALA A CA 1
ATOM 734 C C . ALA A 1 99 ? 22.124 -16.992 -2.526 1.00 54.04 341 ALA A C 1
ATOM 735 O O . ALA A 1 99 ? 23.042 -17.092 -1.712 1.00 68.21 341 ALA A O 1
ATOM 737 N N . PHE A 1 100 ? 20.851 -17.169 -2.208 1.00 45.03 342 PHE A N 1
ATOM 738 C CA . PHE A 1 100 ? 20.459 -17.492 -0.853 1.00 41.91 342 PHE A CA 1
ATOM 739 C C . PHE A 1 100 ? 20.916 -18.892 -0.574 1.00 45.87 342 PHE A C 1
ATOM 740 O O . PHE A 1 100 ? 21.355 -19.221 0.523 1.00 56.70 342 PHE A O 1
ATOM 748 N N . ALA A 1 101 ? 20.796 -19.721 -1.593 1.00 44.11 343 ALA A N 1
ATOM 749 C CA . ALA A 1 101 ? 21.385 -21.037 -1.571 1.00 44.41 343 ALA A CA 1
ATOM 750 C C . ALA A 1 101 ? 21.791 -21.332 -2.999 1.00 41.51 343 ALA A C 1
ATOM 751 O O . ALA A 1 101 ? 21.320 -20.655 -3.903 1.00 38.27 343 ALA A O 1
ATOM 753 N N . PRO A 1 102 ? 22.663 -22.330 -3.215 1.00 46.14 344 PRO A N 1
ATOM 754 C CA . PRO A 1 102 ? 22.983 -22.681 -4.601 1.00 49.08 344 PRO A CA 1
ATOM 755 C C . PRO A 1 102 ? 21.752 -23.100 -5.419 1.00 54.55 344 PRO A C 1
ATOM 756 O O . PRO A 1 102 ? 21.642 -22.762 -6.600 1.00 51.63 344 PRO A O 1
ATOM 760 N N . ASP A 1 103 ? 20.842 -23.826 -4.779 1.00 57.13 345 ASP A N 1
ATOM 761 C CA . ASP A 1 103 ? 19.581 -24.245 -5.390 1.00 51.43 345 ASP A CA 1
ATOM 762 C C . ASP A 1 103 ? 18.513 -23.130 -5.417 1.00 50.35 345 ASP A C 1
ATOM 763 O O . ASP A 1 103 ? 17.401 -23.362 -5.890 1.00 50.94 345 ASP A O 1
ATOM 768 N N . LEU A 1 104 ? 18.839 -21.934 -4.913 1.00 45.59 346 LEU A N 1
ATOM 769 C CA . LEU A 1 104 ? 17.856 -20.848 -4.764 1.00 36.68 346 LEU A CA 1
ATOM 770 C C . LEU A 1 104 ? 18.530 -19.493 -5.008 1.00 41.33 346 LEU A C 1
ATOM 771 O O . LEU A 1 104 ? 18.800 -18.723 -4.088 1.00 56.74 346 LEU A O 1
ATOM 776 N N . VAL A 1 105 ? 18.786 -19.212 -6.281 1.00 40.62 347 VAL A N 1
ATOM 777 C CA . VAL A 1 105 ? 19.363 -17.946 -6.703 1.00 44.11 347 VAL A CA 1
ATOM 778 C C . VAL A 1 105 ? 18.278 -17.011 -7.244 1.00 48.85 347 VAL A C 1
ATOM 779 O O . VAL A 1 105 ? 17.580 -17.363 -8.182 1.00 61.00 347 VAL A O 1
ATOM 783 N N . LEU A 1 106 ? 18.131 -15.827 -6.655 1.00 54.85 348 LEU A N 1
ATOM 784 C CA . LEU A 1 106 ? 17.066 -14.910 -7.064 1.00 47.51 348 LEU A CA 1
ATOM 785 C C . LEU A 1 106 ? 17.528 -13.612 -7.708 1.00 41.02 348 LEU A C 1
ATOM 786 O O . LEU A 1 106 ? 18.297 -12.864 -7.118 1.00 47.01 348 LEU A O 1
ATOM 791 N N . ASP A 1 107 ? 16.996 -13.323 -8.893 1.00 45.55 349 ASP A N 1
ATOM 792 C CA . ASP A 1 107 ? 17.260 -12.076 -9.614 1.00 50.59 349 ASP A CA 1
ATOM 793 C C . ASP A 1 107 ? 16.180 -11.050 -9.326 1.00 54.79 349 ASP A C 1
ATOM 794 O O . ASP A 1 107 ? 15.202 -11.349 -8.632 1.00 50.34 349 ASP A O 1
ATOM 799 N N . ARG A 1 108 ? 16.349 -9.845 -9.868 1.00 59.86 350 ARG A N 1
ATOM 800 C CA . ARG A 1 108 ? 15.437 -8.742 -9.565 1.00 59.42 350 ARG A CA 1
ATOM 801 C C . ARG A 1 108 ? 13.965 -9.118 -9.758 1.00 58.90 350 ARG A C 1
ATOM 802 O O . ARG A 1 108 ? 13.124 -8.757 -8.939 1.00 66.57 350 ARG A O 1
ATOM 810 N N . SER A 1 109 ? 13.659 -9.849 -10.825 1.00 59.54 351 SER A N 1
ATOM 811 C CA . SER A 1 109 ? 12.280 -10.288 -11.077 1.00 61.91 351 SER A CA 1
ATOM 812 C C . SER A 1 109 ? 11.673 -11.017 -9.883 1.00 66.04 351 SER A C 1
ATOM 813 O O . SER A 1 109 ? 10.564 -10.702 -9.456 1.00 75.47 351 SER A O 1
ATOM 816 N N . SER A 1 110 ? 12.413 -11.970 -9.327 1.00 60.80 352 SER A N 1
ATOM 817 C CA . SER A 1 110 ? 11.926 -12.729 -8.182 1.00 49.06 352 SER A CA 1
ATOM 818 C C . SER A 1 110 ? 11.691 -11.848 -6.979 1.00 54.43 352 SER A C 1
ATOM 819 O O . SER A 1 110 ? 10.739 -12.062 -6.229 1.00 63.68 352 SER A O 1
ATOM 822 N N . TRP A 1 111 ? 12.560 -10.858 -6.788 1.00 53.09 353 TRP A N 1
ATOM 823 C CA . TRP A 1 111 ? 12.459 -10.003 -5.612 1.00 47.79 353 TRP A CA 1
ATOM 824 C C . TRP A 1 111 ? 11.102 -9.336 -5.624 1.00 38.89 353 TRP A C 1
ATOM 825 O O . TRP A 1 111 ? 10.504 -9.112 -4.580 1.00 35.57 353 TRP A O 1
ATOM 836 N N . SER A 1 112 ? 10.618 -9.018 -6.813 1.00 33.93 354 SER A N 1
ATOM 837 C CA . SER A 1 112 ? 9.296 -8.430 -6.934 1.00 34.57 354 SER A CA 1
ATOM 838 C C . SER A 1 112 ? 8.163 -9.365 -6.513 1.00 41.55 354 SER A C 1
ATOM 839 O O . SER A 1 112 ? 7.202 -8.937 -5.865 1.00 34.67 354 SER A O 1
ATOM 842 N N . THR A 1 113 ? 8.277 -10.633 -6.896 1.00 40.39 355 THR A N 1
ATOM 843 C CA . THR A 1 113 ? 7.279 -11.626 -6.542 1.00 34.41 355 THR A CA 1
ATOM 844 C C . THR A 1 113 ? 7.100 -11.710 -5.031 1.00 46.10 355 THR A C 1
ATOM 845 O O . THR A 1 113 ? 5.967 -11.769 -4.526 1.00 46.23 355 THR A O 1
ATOM 849 N N . VAL A 1 114 ? 8.214 -11.689 -4.307 1.00 41.19 356 VAL A N 1
ATOM 850 C CA . VAL A 1 114 ? 8.160 -11.820 -2.855 1.00 40.49 356 VAL A CA 1
ATOM 851 C C . VAL A 1 114 ? 8.072 -10.458 -2.182 1.00 38.36 356 VAL A C 1
ATOM 852 O O . VAL A 1 114 ? 8.107 -10.370 -0.981 1.00 39.85 356 VAL A O 1
ATOM 856 N N . GLU A 1 115 ? 7.966 -9.399 -2.972 1.00 46.66 357 GLU A N 1
ATOM 857 C CA . GLU A 1 115 ? 7.759 -8.051 -2.450 1.00 43.13 357 GLU A CA 1
ATOM 858 C C . GLU A 1 115 ? 8.871 -7.619 -1.474 1.00 42.84 357 GLU A C 1
ATOM 859 O O . GLU A 1 115 ? 8.622 -6.888 -0.513 1.00 39.49 357 GLU A O 1
ATOM 865 N N . MET A 1 116 ? 10.107 -8.021 -1.768 1.00 42.37 358 MET A N 1
ATOM 866 C CA . MET A 1 116 ? 11.261 -7.632 -0.961 1.00 39.21 358 MET A CA 1
ATOM 867 C C . MET A 1 116 ? 12.308 -6.924 -1.785 1.00 41.71 358 MET A C 1
ATOM 868 O O . MET A 1 116 ? 13.516 -7.072 -1.577 1.00 42.82 358 MET A O 1
ATOM 873 N N . THR A 1 117 ? 11.809 -6.143 -2.725 1.00 39.54 359 THR A N 1
ATOM 874 C CA . THR A 1 117 ? 12.630 -5.461 -3.687 1.00 34.74 359 THR A CA 1
ATOM 875 C C . THR A 1 117 ? 13.565 -4.471 -3.015 1.00 39.77 359 THR A C 1
ATOM 876 O O . THR A 1 117 ? 14.761 -4.450 -3.286 1.00 51.14 359 THR A O 1
ATOM 880 N N . GLU A 1 118 ? 13.008 -3.658 -2.133 1.00 40.27 360 GLU A N 1
ATOM 881 C CA . GLU A 1 118 ? 13.763 -2.637 -1.428 1.00 44.44 360 GLU A CA 1
ATOM 882 C C . GLU A 1 118 ? 14.906 -3.257 -0.606 1.00 47.20 360 GLU A C 1
ATOM 883 O O . GLU A 1 118 ? 16.050 -2.805 -0.651 1.00 49.27 360 GLU A O 1
ATOM 889 N N . ILE A 1 119 ? 14.594 -4.314 0.121 1.00 36.23 361 ILE A N 1
ATOM 890 C CA . ILE A 1 119 ? 15.595 -4.987 0.925 1.00 34.23 361 ILE A CA 1
ATOM 891 C C . ILE A 1 119 ? 16.729 -5.565 0.067 1.00 37.44 361 ILE A C 1
ATOM 892 O O . ILE A 1 119 ? 17.910 -5.285 0.291 1.00 36.97 361 ILE A O 1
ATOM 897 N N . PHE A 1 120 ? 16.362 -6.382 -0.911 1.00 49.94 362 PHE A N 1
ATOM 898 C CA . PHE A 1 120 ? 17.343 -7.119 -1.710 1.00 45.56 362 PHE A CA 1
ATOM 899 C C . PHE A 1 120 ? 18.120 -6.218 -2.668 1.00 41.46 362 PHE A C 1
ATOM 900 O O . PHE A 1 120 ? 19.227 -6.537 -3.066 1.00 40.23 362 PHE A O 1
ATOM 908 N N . GLU A 1 121 ? 17.538 -5.090 -3.038 1.00 39.08 363 GLU A N 1
ATOM 909 C CA . GLU A 1 121 ? 18.261 -4.163 -3.870 1.00 33.96 363 GLU A CA 1
ATOM 910 C C . GLU A 1 121 ? 19.411 -3.566 -3.070 1.00 38.91 363 GLU A C 1
ATOM 911 O O . GLU A 1 121 ? 20.527 -3.422 -3.575 1.00 37.68 363 GLU A O 1
ATOM 917 N N . GLN A 1 122 ? 19.155 -3.313 -1.791 1.00 40.72 364 GLN A N 1
ATOM 918 C CA . GLN A 1 122 ? 20.172 -2.777 -0.885 1.00 41.67 364 GLN A CA 1
ATOM 919 C C . GLN A 1 122 ? 21.255 -3.834 -0.614 1.00 41.74 364 GLN A C 1
ATOM 920 O O . GLN A 1 122 ? 22.455 -3.551 -0.690 1.00 41.39 364 GLN A O 1
ATOM 926 N N . VAL A 1 123 ? 20.830 -5.059 -0.325 1.00 31.37 365 VAL A N 1
ATOM 927 C CA . VAL A 1 123 ? 21.781 -6.156 -0.174 1.00 33.66 365 VAL A CA 1
ATOM 928 C C . VAL A 1 123 ? 22.614 -6.419 -1.431 1.00 44.15 365 VAL A C 1
ATOM 929 O O . VAL A 1 123 ? 23.834 -6.541 -1.343 1.00 49.32 365 VAL A O 1
ATOM 933 N N . ALA A 1 124 ? 21.950 -6.543 -2.585 1.00 39.42 366 ALA A N 1
ATOM 934 C CA . ALA A 1 124 ? 22.631 -6.723 -3.876 1.00 32.93 366 ALA A CA 1
ATOM 935 C C . ALA A 1 124 ? 23.640 -5.616 -4.193 1.00 36.34 366 ALA A C 1
ATOM 936 O O . ALA A 1 124 ? 24.716 -5.884 -4.745 1.00 36.35 366 ALA A O 1
ATOM 938 N N . ALA A 1 125 ? 23.290 -4.379 -3.870 1.00 33.48 367 ALA A N 1
ATOM 939 C CA . ALA A 1 125 ? 24.213 -3.275 -4.080 1.00 34.45 367 ALA A CA 1
ATOM 940 C C . ALA A 1 125 ? 25.440 -3.420 -3.177 1.00 43.56 367 ALA A C 1
ATOM 941 O O . ALA A 1 125 ? 26.565 -3.143 -3.578 1.00 38.68 367 ALA A O 1
ATOM 943 N N . VAL A 1 126 ? 25.211 -3.833 -1.939 1.00 41.27 368 VAL A N 1
ATOM 944 C CA . VAL A 1 126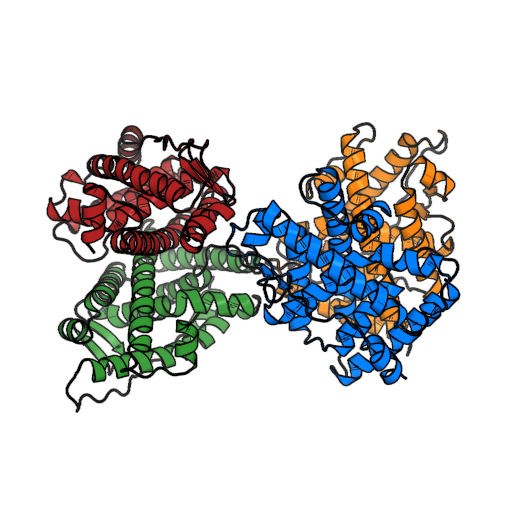 ? 26.305 -4.080 -1.027 1.00 38.21 368 VAL A CA 1
ATOM 945 C C . VAL A 1 126 ? 27.216 -5.160 -1.599 1.00 40.31 368 VAL A C 1
ATOM 946 O O . VAL A 1 126 ? 28.443 -5.054 -1.530 1.00 44.26 368 VAL A O 1
ATOM 950 N N . SER A 1 127 ? 26.603 -6.204 -2.152 1.00 41.97 369 SER A N 1
ATOM 951 C CA . SER A 1 127 ? 27.347 -7.299 -2.768 1.00 45.58 369 SER A CA 1
ATOM 952 C C . SER A 1 127 ? 28.274 -6.778 -3.860 1.00 43.80 369 SER A C 1
ATOM 953 O O . SER A 1 127 ? 29.448 -7.155 -3.921 1.00 38.45 369 SER A O 1
ATOM 956 N N . GLU A 1 128 ? 27.757 -5.896 -4.710 1.00 43.84 370 GLU A N 1
ATOM 957 C CA . GLU A 1 128 ? 28.598 -5.341 -5.749 1.00 48.85 370 GLU A CA 1
ATOM 958 C C . GLU A 1 128 ? 29.756 -4.570 -5.143 1.00 50.89 370 GLU A C 1
ATOM 959 O O . GLU A 1 128 ? 30.856 -4.563 -5.698 1.00 59.22 370 GLU A O 1
ATOM 965 N N . GLN A 1 129 ? 29.511 -3.910 -4.018 1.00 36.60 371 GLN A N 1
ATOM 966 C CA . GLN A 1 129 ? 30.583 -3.177 -3.370 1.00 44.35 371 GLN A CA 1
ATOM 967 C C . GLN A 1 129 ? 31.679 -4.112 -2.838 1.00 41.01 371 GLN A C 1
ATOM 968 O O . GLN A 1 129 ? 32.876 -3.826 -2.954 1.00 38.58 371 GLN A O 1
ATOM 974 N N . MET A 1 130 ? 31.284 -5.252 -2.302 1.00 35.24 372 MET A N 1
ATOM 975 C CA . MET A 1 130 ? 32.286 -6.171 -1.810 1.00 37.29 372 MET A CA 1
ATOM 976 C C . MET A 1 130 ? 33.152 -6.665 -2.955 1.00 51.37 372 MET A C 1
ATOM 977 O O . MET A 1 130 ? 34.389 -6.652 -2.871 1.00 37.50 372 MET A O 1
ATOM 982 N N . MET A 1 131 ? 32.483 -7.036 -4.043 1.00 50.03 373 MET A N 1
ATOM 983 C CA . MET A 1 131 ? 33.146 -7.478 -5.252 1.00 44.33 373 MET A CA 1
ATOM 984 C C . MET A 1 131 ? 34.101 -6.407 -5.696 1.00 48.42 373 MET A C 1
ATOM 985 O O . MET A 1 131 ? 35.263 -6.689 -5.977 1.00 52.96 373 MET A O 1
ATOM 990 N N . GLN A 1 132 ? 33.622 -5.171 -5.753 1.00 49.10 374 GLN A N 1
ATOM 991 C CA . GLN A 1 132 ? 34.487 -4.099 -6.220 1.00 46.51 374 GLN A CA 1
ATOM 992 C C . GLN A 1 132 ? 35.633 -3.817 -5.269 1.00 47.00 374 GLN A C 1
ATOM 993 O O . GLN A 1 132 ? 36.673 -3.387 -5.711 1.00 52.34 374 GLN A O 1
ATOM 999 N N . ASN A 1 133 ? 35.459 -4.066 -3.975 1.00 50.58 375 ASN A N 1
ATOM 1000 C CA . ASN A 1 133 ? 36.553 -3.844 -3.040 1.00 49.26 375 ASN A CA 1
ATOM 1001 C C . ASN A 1 133 ? 37.429 -5.081 -2.901 1.00 54.21 375 ASN A C 1
ATOM 1002 O O . ASN A 1 133 ? 38.308 -5.131 -2.036 1.00 55.90 375 ASN A O 1
ATOM 1007 N N . HIS A 1 134 ? 37.177 -6.076 -3.746 1.00 53.67 376 HIS A N 1
ATOM 1008 C CA . HIS A 1 134 ? 37.943 -7.323 -3.745 1.00 54.27 376 HIS A CA 1
ATOM 1009 C C . HIS A 1 134 ? 38.040 -7.913 -2.346 1.00 46.62 376 HIS A C 1
ATOM 1010 O O . HIS A 1 134 ? 39.098 -8.292 -1.889 1.00 49.85 376 HIS A O 1
ATOM 1017 N N . LEU A 1 135 ? 36.923 -7.957 -1.652 1.00 64.07 377 LEU A N 1
ATOM 1018 C CA . LEU A 1 135 ? 36.918 -8.418 -0.271 1.00 60.02 377 LEU A CA 1
ATOM 1019 C C . LEU A 1 135 ? 37.305 -9.895 -0.135 1.00 55.66 377 LEU A C 1
ATOM 1020 O O . LEU A 1 135 ? 36.782 -10.757 -0.843 1.00 56.67 377 LEU A O 1
ATOM 1025 N N . HIS A 1 136 ? 38.261 -10.166 0.749 1.00 45.08 378 HIS A N 1
ATOM 1026 C CA . HIS A 1 136 ? 38.654 -11.530 1.092 1.00 42.48 378 HIS A CA 1
ATOM 1027 C C . HIS A 1 136 ? 37.773 -12.117 2.225 1.00 43.03 378 HIS A C 1
ATOM 1028 O O . HIS A 1 136 ? 37.211 -11.367 3.040 1.00 37.37 378 HIS A O 1
ATOM 1035 N N . LYS A 1 137 ? 37.669 -13.450 2.270 1.00 49.87 379 LYS A N 1
ATOM 1036 C CA . LYS A 1 137 ? 36.901 -14.179 3.295 1.00 47.23 379 LYS A CA 1
ATOM 1037 C C . LYS A 1 137 ? 37.246 -13.794 4.750 1.00 44.88 379 LYS A C 1
ATOM 1038 O O . LYS A 1 137 ? 36.354 -13.567 5.587 1.00 43.14 379 LYS A O 1
ATOM 1044 N N . ASP A 1 138 ? 38.542 -13.745 5.043 1.00 41.43 380 ASP A N 1
ATOM 1045 C CA . ASP A 1 138 ? 39.022 -13.375 6.367 1.00 45.14 380 ASP A CA 1
ATOM 1046 C C . ASP A 1 138 ? 38.428 -12.028 6.778 1.00 49.58 380 ASP A C 1
ATOM 1047 O O . ASP A 1 138 ? 38.096 -11.805 7.945 1.00 47.56 380 ASP A O 1
ATOM 1052 N N . GLU A 1 139 ? 38.301 -11.133 5.805 1.00 44.68 381 GLU A N 1
ATOM 1053 C CA . GLU A 1 139 ? 37.712 -9.831 6.056 1.00 40.11 381 GLU A CA 1
ATOM 1054 C C . GLU A 1 139 ? 36.233 -9.967 6.373 1.00 43.68 381 GLU A C 1
ATOM 1055 O O . GLU A 1 139 ? 35.720 -9.267 7.248 1.00 51.13 381 GLU A O 1
ATOM 1061 N N . LEU A 1 140 ? 35.548 -10.866 5.661 1.00 39.81 382 LEU A N 1
ATOM 1062 C CA . LEU A 1 140 ? 34.132 -11.066 5.902 1.00 38.03 382 LEU A CA 1
ATOM 1063 C C . LEU A 1 140 ? 33.952 -11.666 7.291 1.00 43.52 382 LEU A C 1
ATOM 1064 O O . LEU A 1 140 ? 33.098 -11.212 8.072 1.00 38.10 382 LEU A O 1
ATOM 1069 N N . LEU A 1 141 ? 34.775 -12.663 7.610 1.00 41.45 383 LEU A N 1
ATOM 1070 C CA . LEU A 1 141 ? 34.762 -13.212 8.963 1.00 45.13 383 LEU A CA 1
ATOM 1071 C C . LEU A 1 141 ? 34.838 -12.101 10.020 1.00 40.32 383 LEU A C 1
ATOM 1072 O O . LEU A 1 141 ? 34.022 -12.060 10.940 1.00 37.80 383 LEU A O 1
ATOM 1077 N N . LEU A 1 142 ? 35.779 -11.177 9.854 1.00 34.34 384 LEU A N 1
ATOM 1078 C CA . LEU A 1 142 ? 35.926 -10.095 10.812 1.00 36.13 384 LEU A CA 1
ATOM 1079 C C . LEU A 1 142 ? 34.698 -9.216 10.749 1.00 40.78 384 LEU A C 1
ATOM 1080 O O . LEU A 1 142 ? 34.234 -8.730 11.777 1.00 37.49 384 LEU A O 1
ATOM 1085 N N . LEU A 1 143 ? 34.154 -9.016 9.551 1.00 30.73 385 LEU A N 1
ATOM 1086 C CA . LEU A 1 143 ? 32.963 -8.187 9.454 1.00 28.60 385 LEU A CA 1
ATOM 1087 C C . LEU A 1 143 ? 31.774 -8.776 10.193 1.00 35.42 385 LEU A C 1
ATOM 1088 O O . LEU A 1 143 ? 31.046 -8.046 10.877 1.00 27.61 385 LEU A O 1
ATOM 1093 N N . GLN A 1 144 ? 31.581 -10.088 10.080 1.00 36.99 386 GLN A N 1
ATOM 1094 C CA . GLN A 1 144 ? 30.477 -10.712 10.786 1.00 38.69 386 GLN A CA 1
ATOM 1095 C C . GLN A 1 144 ? 30.585 -10.484 12.295 1.00 47.81 386 GLN A C 1
ATOM 1096 O O . GLN A 1 144 ? 29.621 -10.038 12.928 1.00 49.10 386 GLN A O 1
ATOM 1102 N N . ALA A 1 145 ? 31.771 -10.749 12.844 1.00 39.95 387 ALA A N 1
ATOM 1103 C CA . ALA A 1 145 ? 32.040 -10.605 14.272 1.00 36.32 387 ALA A CA 1
ATOM 1104 C C . ALA A 1 145 ? 31.796 -9.172 14.691 1.00 37.79 387 ALA A C 1
ATOM 1105 O O . ALA A 1 145 ? 31.235 -8.896 15.768 1.00 35.64 387 ALA A O 1
ATOM 1107 N N . MET A 1 146 ? 32.238 -8.262 13.829 1.00 33.57 388 MET A N 1
ATOM 1108 C CA . MET A 1 146 ? 32.038 -6.849 14.062 1.00 40.82 388 MET A CA 1
ATOM 1109 C C . MET A 1 146 ? 30.540 -6.497 14.060 1.00 41.41 388 MET A C 1
ATOM 1110 O O . MET A 1 146 ? 30.077 -5.754 14.928 1.00 47.53 388 MET A O 1
ATOM 1115 N N . VAL A 1 147 ? 29.777 -7.054 13.124 1.00 33.67 389 VAL A N 1
ATOM 1116 C CA . VAL A 1 147 ? 28.332 -6.816 13.110 1.00 36.90 389 VAL A CA 1
ATOM 1117 C C . VAL A 1 147 ? 27.697 -7.236 14.451 1.00 36.32 389 VAL A C 1
ATOM 1118 O O . VAL A 1 147 ? 26.931 -6.485 15.063 1.00 35.04 389 VAL A O 1
ATOM 1122 N N . LEU A 1 148 ? 28.099 -8.409 14.928 1.00 29.73 390 LEU A N 1
ATOM 1123 C CA . LEU A 1 148 ? 27.635 -8.951 16.191 1.00 30.43 390 LEU A CA 1
ATOM 1124 C C . LEU A 1 148 ? 27.968 -8.063 17.386 1.00 36.90 390 LEU A C 1
ATOM 1125 O O . LEU A 1 148 ? 27.086 -7.717 18.158 1.00 38.29 390 LEU A O 1
ATOM 1130 N N . VAL A 1 149 ? 29.239 -7.699 17.541 1.00 40.64 391 VAL A N 1
ATOM 1131 C CA . VAL A 1 149 ? 29.659 -6.928 18.713 1.00 41.69 391 VAL A CA 1
ATOM 1132 C C . VAL A 1 149 ? 29.270 -5.460 18.607 1.00 35.80 391 VAL A C 1
ATOM 1133 O O . VAL A 1 149 ? 29.395 -4.727 19.573 1.00 44.92 391 VAL A O 1
ATOM 1137 N N . ASN A 1 150 ? 28.851 -5.023 17.426 1.00 36.21 392 ASN A N 1
ATOM 1138 C CA . ASN A 1 150 ? 28.360 -3.655 17.238 1.00 30.74 392 ASN A CA 1
ATOM 1139 C C . ASN A 1 150 ? 26.845 -3.569 17.221 1.00 31.51 392 ASN A C 1
ATOM 1140 O O . ASN A 1 150 ? 26.279 -2.502 16.997 1.00 38.79 392 ASN A O 1
ATOM 1145 N N . ALA A 1 151 ? 26.194 -4.688 17.525 1.00 31.38 393 ALA A N 1
ATOM 1146 C CA . ALA A 1 151 ? 24.746 -4.800 17.403 1.00 33.69 393 ALA A CA 1
ATOM 1147 C C . ALA A 1 151 ? 24.031 -3.761 18.229 1.00 41.63 393 ALA A C 1
ATOM 1148 O O . ALA A 1 151 ? 23.135 -3.080 17.749 1.00 50.44 393 ALA A O 1
ATOM 1150 N N . GLU A 1 152 ? 24.455 -3.614 19.470 1.00 44.26 394 GLU A N 1
ATOM 1151 C CA . GLU A 1 152 ? 23.785 -2.705 20.378 1.00 38.86 394 GLU A CA 1
ATOM 1152 C C . GLU A 1 152 ? 24.743 -1.628 20.840 1.00 40.97 394 GLU A C 1
ATOM 1153 O O . GLU A 1 152 ? 25.804 -1.928 21.367 1.00 50.82 394 GLU A O 1
ATOM 1159 N N . VAL A 1 153 ? 24.321 -0.377 20.718 1.00 39.82 395 VAL A N 1
ATOM 1160 C CA . VAL A 1 153 ? 25.145 0.764 21.113 1.00 37.15 395 VAL A CA 1
ATOM 1161 C C . VAL A 1 153 ? 24.791 1.273 22.513 1.00 40.50 395 VAL A C 1
ATOM 1162 O O . VAL A 1 153 ? 25.544 2.037 23.112 1.00 46.84 395 VAL A O 1
ATOM 1166 N N . ARG A 1 154 ? 23.618 0.897 23.012 1.00 40.11 396 ARG A N 1
ATOM 1167 C CA . ARG A 1 154 ? 23.236 1.215 24.385 1.00 34.92 396 ARG A CA 1
ATOM 1168 C C . ARG A 1 154 ? 24.075 0.371 25.354 1.00 34.75 396 ARG A C 1
ATOM 1169 O O . ARG A 1 154 ? 24.609 -0.675 24.995 1.00 33.76 396 ARG A O 1
ATOM 1177 N N . ARG A 1 155 ? 24.188 0.832 26.589 1.00 37.85 397 ARG A N 1
ATOM 1178 C CA . ARG A 1 155 ? 25.022 0.155 27.565 1.00 39.36 397 ARG A CA 1
ATOM 1179 C C . ARG A 1 155 ? 24.415 -1.141 28.072 1.00 36.06 397 ARG A C 1
ATOM 1180 O O . ARG A 1 155 ? 23.323 -1.144 28.586 1.00 42.17 397 ARG A O 1
ATOM 1188 N N . LEU A 1 156 ? 25.118 -2.251 27.894 1.00 35.35 398 LEU A N 1
ATOM 1189 C CA . LEU A 1 156 ? 24.685 -3.524 28.458 1.00 45.08 398 LEU A CA 1
ATOM 1190 C C . LEU A 1 156 ? 25.548 -3.884 29.677 1.00 48.97 398 LEU A C 1
ATOM 1191 O O . LEU A 1 156 ? 26.621 -3.320 29.877 1.00 43.14 398 LEU A O 1
ATOM 1196 N N . ALA A 1 157 ? 25.100 -4.853 30.461 1.00 45.26 399 ALA A N 1
ATOM 1197 C CA . ALA A 1 157 ? 25.866 -5.313 31.604 1.00 41.86 399 ALA A CA 1
ATOM 1198 C C . ALA A 1 157 ? 27.314 -5.670 31.224 1.00 41.43 399 ALA A C 1
ATOM 1199 O O . ALA A 1 157 ? 28.262 -5.379 31.968 1.00 37.35 399 ALA A O 1
ATOM 1201 N N . SER A 1 158 ? 27.491 -6.299 30.070 1.00 35.41 400 SER A N 1
ATOM 1202 C CA . SER A 1 158 ? 28.828 -6.732 29.665 1.00 41.46 400 SER A CA 1
ATOM 1203 C C . SER A 1 158 ? 29.582 -5.667 28.887 1.00 41.39 400 SER A C 1
ATOM 1204 O O . SER A 1 158 ? 30.490 -5.993 28.114 1.00 34.04 400 SER A O 1
ATOM 1207 N N . TYR A 1 159 ? 29.206 -4.404 29.097 1.00 34.91 401 TYR A N 1
ATOM 1208 C CA . TYR A 1 159 ? 29.774 -3.283 28.358 1.00 36.02 401 TYR A CA 1
ATOM 1209 C C . TYR A 1 159 ? 31.290 -3.366 28.292 1.00 39.14 401 TYR A C 1
ATOM 1210 O O . TYR A 1 159 ? 31.892 -3.285 27.224 1.00 43.74 401 TYR A O 1
ATOM 1219 N N . ASN A 1 160 ? 31.900 -3.568 29.443 1.00 48.37 402 ASN A N 1
ATOM 1220 C CA . ASN A 1 160 ? 33.337 -3.648 29.514 1.00 50.88 402 ASN A CA 1
ATOM 1221 C C . ASN A 1 160 ? 33.933 -4.694 28.566 1.00 50.85 402 ASN A C 1
ATOM 1222 O O . ASN A 1 160 ? 34.883 -4.414 27.808 1.00 39.69 402 ASN A O 1
ATOM 1227 N N . GLN A 1 161 ? 33.359 -5.892 28.595 1.00 33.07 403 GLN A N 1
ATOM 1228 C CA . GLN A 1 161 ? 33.874 -6.993 27.794 1.00 39.44 403 GLN A CA 1
ATOM 1229 C C . GLN A 1 161 ? 33.592 -6.787 26.296 1.00 40.82 403 GLN A C 1
ATOM 1230 O O . GLN A 1 161 ? 34.465 -7.034 25.461 1.00 36.73 403 GLN A O 1
ATOM 1236 N N . ILE A 1 162 ? 32.394 -6.298 25.968 1.00 35.46 404 ILE A N 1
ATOM 1237 C CA . ILE A 1 162 ? 32.050 -6.007 24.591 1.00 30.55 404 ILE A CA 1
ATOM 1238 C C . ILE A 1 162 ? 33.018 -4.984 24.028 1.00 38.93 404 ILE A C 1
ATOM 1239 O O . ILE A 1 162 ? 33.451 -5.084 22.877 1.00 36.57 404 ILE A O 1
ATOM 1244 N N . PHE A 1 163 ? 33.370 -4.000 24.838 1.00 31.01 405 PHE A N 1
ATOM 1245 C CA . PHE A 1 163 ? 34.321 -3.005 24.385 1.00 33.51 405 PHE A CA 1
ATOM 1246 C C . PHE A 1 163 ? 35.689 -3.631 24.066 1.00 43.02 405 PHE A C 1
ATOM 1247 O O . PHE A 1 163 ? 36.308 -3.331 23.026 1.00 46.98 405 PHE A O 1
ATOM 1255 N N . ASN A 1 164 ? 36.176 -4.486 24.956 1.00 35.88 406 ASN A N 1
ATOM 1256 C CA . ASN A 1 164 ? 37.422 -5.182 24.680 1.00 34.09 406 ASN A CA 1
ATOM 1257 C C . ASN A 1 164 ? 37.325 -5.955 23.369 1.00 38.52 406 ASN A C 1
ATOM 1258 O O . ASN A 1 164 ? 38.280 -5.980 22.587 1.00 43.79 406 ASN A O 1
ATOM 1263 N N . MET A 1 165 ? 36.161 -6.555 23.114 1.00 34.32 407 MET A N 1
ATOM 1264 C CA . MET A 1 165 ? 35.973 -7.335 21.894 1.00 31.55 407 MET A CA 1
ATOM 1265 C C . MET A 1 165 ? 36.039 -6.425 20.665 1.00 31.45 407 MET A C 1
ATOM 1266 O O . MET A 1 165 ? 36.668 -6.764 19.672 1.00 45.30 407 MET A O 1
ATOM 1271 N N . GLN A 1 166 ? 35.401 -5.269 20.730 1.00 29.55 408 GLN A N 1
ATOM 1272 C CA . GLN A 1 166 ? 35.457 -4.333 19.621 1.00 38.49 408 GLN A CA 1
ATOM 1273 C C . GLN A 1 166 ? 36.906 -3.939 19.286 1.00 42.80 408 GLN A C 1
ATOM 1274 O O . GLN A 1 166 ? 37.321 -3.964 18.131 1.00 49.82 408 GLN A O 1
ATOM 1280 N N . GLN A 1 167 ? 37.679 -3.623 20.316 1.00 48.11 409 GLN A N 1
ATOM 1281 C CA . GLN A 1 167 ? 39.078 -3.230 20.155 1.00 41.51 409 GLN A CA 1
ATOM 1282 C C . GLN A 1 167 ? 39.953 -4.288 19.493 1.00 38.81 409 GLN A C 1
ATOM 1283 O O . GLN A 1 167 ? 40.746 -3.985 18.594 1.00 35.16 409 GLN A O 1
ATOM 1289 N N . SER A 1 168 ? 39.840 -5.526 19.953 1.00 31.03 410 SER A N 1
ATOM 1290 C CA . SER A 1 168 ? 40.680 -6.573 19.385 1.00 40.00 410 SER A CA 1
ATOM 1291 C C . SER A 1 168 ? 40.248 -6.845 17.946 1.00 42.87 410 SER A C 1
ATOM 1292 O O . SER A 1 168 ? 41.092 -7.041 17.079 1.00 51.63 410 SER A O 1
ATOM 1295 N N . LEU A 1 169 ? 38.939 -6.839 17.690 1.00 37.52 411 LEU A N 1
ATOM 1296 C CA . LEU A 1 169 ? 38.445 -7.022 16.325 1.00 39.22 411 LEU A CA 1
ATOM 1297 C C . LEU A 1 169 ? 38.889 -5.874 15.441 1.00 46.89 411 LEU A C 1
ATOM 1298 O O . LEU A 1 169 ? 39.257 -6.077 14.284 1.00 44.98 411 LEU A O 1
ATOM 1303 N N . LEU A 1 170 ? 38.816 -4.663 15.975 1.00 43.04 412 LEU A N 1
ATOM 1304 C CA . LEU A 1 170 ? 39.278 -3.514 15.224 1.00 45.22 412 LEU A CA 1
ATOM 1305 C C . LEU A 1 170 ? 40.764 -3.670 14.842 1.00 54.57 412 LEU A C 1
ATOM 1306 O O . LEU A 1 170 ? 41.147 -3.400 13.691 1.00 51.32 412 LEU A O 1
ATOM 1311 N N . ASP A 1 171 ? 41.598 -4.137 15.771 1.00 51.01 413 ASP A N 1
ATOM 1312 C CA . ASP A 1 171 ? 42.993 -4.392 15.414 1.00 35.00 413 ASP A CA 1
ATOM 1313 C C . ASP A 1 171 ? 43.119 -5.410 14.312 1.00 37.02 413 ASP A C 1
ATOM 1314 O O . ASP A 1 171 ? 43.827 -5.170 13.342 1.00 48.68 413 ASP A O 1
ATOM 1319 N N . ALA A 1 172 ? 42.402 -6.523 14.437 1.00 32.94 414 ALA A N 1
ATOM 1320 C CA . ALA A 1 172 ? 42.521 -7.607 13.472 1.00 42.20 414 ALA A CA 1
ATOM 1321 C C . ALA A 1 172 ? 42.057 -7.157 12.086 1.00 46.02 414 ALA A C 1
ATOM 1322 O O . ALA A 1 172 ? 42.633 -7.558 11.063 1.00 44.66 414 ALA A O 1
ATOM 1324 N N . ILE A 1 173 ? 41.015 -6.329 12.061 1.00 35.86 415 ILE A N 1
ATOM 1325 C CA . ILE A 1 173 ? 40.510 -5.780 10.808 1.00 43.94 415 ILE A CA 1
ATOM 1326 C C . ILE A 1 173 ? 41.596 -4.934 10.106 1.00 52.93 415 ILE A C 1
ATOM 1327 O O . ILE A 1 173 ? 41.815 -5.065 8.899 1.00 53.23 415 ILE A O 1
ATOM 1332 N N . VAL A 1 174 ? 42.282 -4.089 10.869 1.00 48.60 416 VAL A N 1
ATOM 1333 C CA . VAL A 1 174 ? 43.331 -3.243 10.323 1.00 48.37 416 VAL A CA 1
ATOM 1334 C C . VAL A 1 174 ? 44.519 -4.046 9.790 1.00 49.48 416 VAL A C 1
ATOM 1335 O O . VAL A 1 174 ? 45.051 -3.747 8.705 1.00 51.77 416 VAL A O 1
ATOM 1339 N N . ASP A 1 175 ? 44.931 -5.059 10.545 1.00 42.18 417 ASP A N 1
ATOM 1340 C CA . ASP A 1 175 ? 46.007 -5.939 10.099 1.00 43.70 417 ASP A CA 1
ATOM 1341 C C . ASP A 1 175 ? 45.599 -6.745 8.885 1.00 38.22 417 ASP A C 1
ATOM 1342 O O . ASP A 1 175 ? 46.348 -6.855 7.928 1.00 39.94 417 ASP A O 1
ATOM 1347 N N . THR A 1 176 ? 44.384 -7.261 8.889 1.00 38.82 418 THR A N 1
ATOM 1348 C CA . THR A 1 176 ? 43.952 -8.103 7.787 1.00 40.49 418 THR A CA 1
ATOM 1349 C C . THR A 1 176 ? 43.826 -7.255 6.527 1.00 46.75 418 THR A C 1
ATOM 1350 O O . THR A 1 176 ? 44.120 -7.733 5.431 1.00 53.62 418 THR A O 1
ATOM 1354 N N . ALA A 1 177 ? 43.457 -5.985 6.688 1.00 41.67 419 ALA A N 1
ATOM 1355 C CA . ALA A 1 177 ? 43.410 -5.061 5.555 1.00 38.56 419 ALA A CA 1
ATOM 1356 C C . ALA A 1 177 ? 44.805 -4.760 5.011 1.00 52.07 419 ALA A C 1
ATOM 1357 O O . ALA A 1 177 ? 44.983 -4.554 3.813 1.00 53.33 419 ALA A O 1
ATOM 1359 N N . GLN A 1 178 ? 45.798 -4.713 5.887 1.00 53.56 420 GLN A N 1
ATOM 1360 C CA . GLN A 1 178 ? 47.144 -4.455 5.414 1.00 53.15 420 GLN A CA 1
ATOM 1361 C C . GLN A 1 178 ? 47.658 -5.620 4.594 1.00 52.19 420 GLN A C 1
ATOM 1362 O O . GLN A 1 178 ? 48.333 -5.435 3.579 1.00 50.34 420 GLN A O 1
ATOM 1368 N N . LYS A 1 179 ? 47.281 -6.822 5.005 1.00 46.54 421 LYS A N 1
ATOM 1369 C CA . LYS A 1 179 ? 47.765 -8.020 4.341 1.00 48.43 421 LYS A CA 1
ATOM 1370 C C . LYS A 1 179 ? 47.252 -8.067 2.900 1.00 50.03 421 LYS A C 1
ATOM 1371 O O . LYS A 1 179 ? 48.032 -8.147 1.963 1.00 59.60 421 LYS A O 1
ATOM 1377 N N . TYR A 1 180 ? 45.938 -7.954 2.739 1.00 50.10 422 TYR A N 1
ATOM 1378 C CA . TYR A 1 180 ? 45.284 -8.143 1.448 1.00 51.41 422 TYR A CA 1
ATOM 1379 C C . TYR A 1 180 ? 45.121 -6.880 0.594 1.00 54.39 422 TYR A C 1
ATOM 1380 O O . TYR A 1 180 ? 44.844 -6.972 -0.605 1.00 58.24 422 TYR A O 1
ATOM 1389 N N . HIS A 1 181 ? 45.283 -5.709 1.198 1.00 46.61 423 HIS A N 1
ATOM 1390 C CA . HIS A 1 181 ? 45.149 -4.457 0.457 1.00 46.11 423 HIS A CA 1
ATOM 1391 C C . HIS A 1 181 ? 46.199 -3.470 0.942 1.00 48.08 423 HIS A C 1
ATOM 1392 O O . HIS A 1 181 ? 45.861 -2.420 1.493 1.00 52.45 423 HIS A O 1
ATOM 1399 N N . PRO A 1 182 ? 47.480 -3.812 0.755 1.00 48.18 424 PRO A N 1
ATOM 1400 C CA . PRO A 1 182 ? 48.557 -3.062 1.414 1.00 53.49 424 PRO A CA 1
ATOM 1401 C C . PRO A 1 182 ? 48.595 -1.567 1.088 1.00 60.11 424 PRO A C 1
ATOM 1402 O O . PRO A 1 182 ? 48.591 -1.198 -0.097 1.00 52.68 424 PRO A O 1
ATOM 1406 N N . ASP A 1 183 ? 48.658 -0.745 2.145 1.00 65.29 425 ASP A N 1
ATOM 1407 C CA . ASP A 1 183 ? 48.883 0.710 2.063 1.00 72.25 425 ASP A CA 1
ATOM 1408 C C . ASP A 1 183 ? 47.692 1.515 1.548 1.00 74.25 425 ASP A C 1
ATOM 1409 O O . ASP A 1 183 ? 47.792 2.718 1.291 1.00 79.03 425 ASP A O 1
ATOM 1414 N N . ASN A 1 184 ? 46.564 0.839 1.414 1.00 61.93 426 ASN A N 1
ATOM 1415 C CA . ASN A 1 184 ? 45.322 1.470 1.010 1.00 57.34 426 ASN A CA 1
ATOM 1416 C C . ASN A 1 184 ? 44.556 2.026 2.219 1.00 59.01 426 ASN A C 1
ATOM 1417 O O . ASN A 1 184 ? 43.903 1.267 2.957 1.00 49.86 426 ASN A O 1
ATOM 1422 N N . VAL A 1 185 ? 44.639 3.344 2.418 1.00 46.89 427 VAL A N 1
ATOM 1423 C CA . VAL A 1 185 ? 44.043 3.962 3.593 1.00 45.57 427 VAL A CA 1
ATOM 1424 C C . VAL A 1 185 ? 42.522 4.017 3.524 1.00 49.33 427 VAL A C 1
ATOM 1425 O O . VAL A 1 185 ? 41.852 4.095 4.555 1.00 48.41 427 VAL A O 1
ATOM 1429 N N . ARG A 1 186 ? 41.982 3.903 2.318 1.00 45.99 428 ARG A N 1
ATOM 1430 C CA . ARG A 1 186 ? 40.554 4.040 2.117 1.00 47.59 428 ARG A CA 1
ATOM 1431 C C . ARG A 1 186 ? 39.829 2.726 2.276 1.00 44.78 428 ARG A C 1
ATOM 1432 O O . ARG A 1 186 ? 38.618 2.727 2.400 1.00 46.30 428 ARG A O 1
ATOM 1440 N N . HIS A 1 187 ? 40.554 1.610 2.252 1.00 44.01 429 HIS A N 1
ATOM 1441 C CA . HIS A 1 187 ? 39.900 0.300 2.209 1.00 41.03 429 HIS A CA 1
ATOM 1442 C C . HIS A 1 187 ? 39.023 0.021 3.418 1.00 39.21 429 HIS A C 1
ATOM 1443 O O . HIS A 1 187 ? 37.840 -0.255 3.269 1.00 45.87 429 HIS A O 1
ATOM 1450 N N . VAL A 1 188 ? 39.602 0.072 4.612 1.00 41.92 430 VAL A N 1
ATOM 1451 C CA . VAL A 1 188 ? 38.831 -0.198 5.820 1.00 37.66 430 VAL A CA 1
ATOM 1452 C C . VAL A 1 188 ? 37.620 0.730 5.989 1.00 38.07 430 VAL A C 1
ATOM 1453 O O . VAL A 1 188 ? 36.510 0.249 6.220 1.00 34.68 430 VAL A O 1
ATOM 1457 N N . PRO A 1 189 ? 37.813 2.052 5.844 1.00 39.74 431 PRO A N 1
ATOM 1458 C CA . PRO A 1 189 ? 36.649 2.918 6.032 1.00 36.69 431 PRO A CA 1
ATOM 1459 C C . PRO A 1 189 ? 35.536 2.638 5.055 1.00 52.98 431 PRO A C 1
ATOM 1460 O O . PRO A 1 189 ? 34.403 2.450 5.490 1.00 61.74 431 PRO A O 1
ATOM 1464 N N . ALA A 1 190 ? 35.858 2.568 3.768 1.00 37.49 432 ALA A N 1
ATOM 1465 C CA . ALA A 1 190 ? 34.834 2.342 2.755 1.00 47.44 432 ALA A CA 1
ATOM 1466 C C . ALA A 1 190 ? 34.082 1.058 3.082 1.00 52.90 432 ALA A C 1
ATOM 1467 O O . ALA A 1 190 ? 32.855 0.996 2.987 1.00 60.33 432 ALA A O 1
ATOM 1469 N N . VAL A 1 191 ? 34.820 0.033 3.470 1.00 35.31 433 VAL A N 1
ATOM 1470 C CA . VAL A 1 191 ? 34.200 -1.237 3.763 1.00 38.71 433 VAL A CA 1
ATOM 1471 C C . VAL A 1 191 ? 33.276 -1.168 4.984 1.00 51.23 433 VAL A C 1
ATOM 1472 O O . VAL A 1 191 ? 32.160 -1.689 4.957 1.00 59.72 433 VAL A O 1
ATOM 1476 N N . LEU A 1 192 ? 33.731 -0.523 6.050 1.00 48.70 434 LEU A N 1
ATOM 1477 C CA . LEU A 1 192 ? 32.900 -0.366 7.229 1.00 42.17 434 LEU A CA 1
ATOM 1478 C C . LEU A 1 192 ? 31.625 0.400 6.916 1.00 41.43 434 LEU A C 1
ATOM 1479 O O . LEU A 1 192 ? 30.597 0.117 7.512 1.00 40.91 434 LEU A O 1
ATOM 1484 N N . LEU A 1 193 ? 31.684 1.348 5.976 1.00 37.13 435 LEU A N 1
ATOM 1485 C CA . LEU A 1 193 ? 30.494 2.116 5.589 1.00 33.39 435 LEU A CA 1
ATOM 1486 C C . LEU A 1 193 ? 29.399 1.259 4.972 1.00 41.32 435 LEU A C 1
ATOM 1487 O O . LEU A 1 193 ? 28.226 1.639 4.972 1.00 49.35 435 LEU A O 1
ATOM 1492 N N . LEU A 1 194 ? 29.783 0.115 4.425 1.00 35.99 436 LEU A N 1
ATOM 1493 C CA . LEU A 1 194 ? 28.801 -0.829 3.931 1.00 37.09 436 LEU A CA 1
ATOM 1494 C C . LEU A 1 194 ? 27.896 -1.307 5.065 1.00 45.87 436 LEU A C 1
ATOM 1495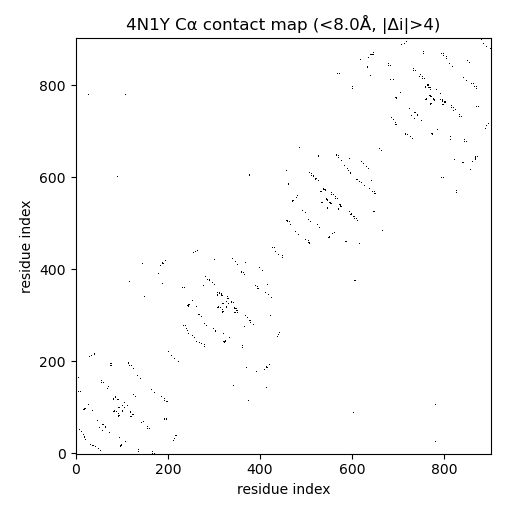 O O . LEU A 1 194 ? 26.717 -1.611 4.838 1.00 49.28 436 LEU A O 1
ATOM 1500 N N . LEU A 1 195 ? 28.437 -1.354 6.284 1.00 41.24 437 LEU A N 1
ATOM 1501 C CA . LEU A 1 195 ? 27.675 -1.835 7.434 1.00 36.67 437 LEU A CA 1
ATOM 1502 C C . LEU A 1 195 ? 26.428 -1.014 7.715 1.00 35.78 437 LEU A C 1
ATOM 1503 O O . LEU A 1 195 ? 25.428 -1.562 8.164 1.00 37.73 437 LEU A O 1
ATOM 1508 N N . THR A 1 196 ? 26.462 0.282 7.431 1.00 36.04 438 THR A N 1
ATOM 1509 C CA . THR A 1 196 ? 25.261 1.091 7.602 1.00 41.56 438 THR A CA 1
ATOM 1510 C C . THR A 1 196 ? 24.114 0.617 6.696 1.00 44.75 438 THR A C 1
ATOM 1511 O O . THR A 1 196 ? 22.961 0.615 7.114 1.00 52.26 438 THR A O 1
ATOM 1515 N N . HIS A 1 197 ? 24.427 0.208 5.467 1.00 38.67 439 HIS A N 1
ATOM 1516 C CA . HIS A 1 197 ? 23.385 -0.230 4.521 1.00 38.03 439 HIS A CA 1
ATOM 1517 C C . HIS A 1 197 ? 22.850 -1.587 4.906 1.00 37.85 439 HIS A C 1
ATOM 1518 O O . HIS A 1 197 ? 21.658 -1.858 4.770 1.00 42.41 439 HIS A O 1
ATOM 1525 N N . ILE A 1 198 ? 23.743 -2.451 5.363 1.00 29.34 440 ILE A N 1
ATOM 1526 C CA . ILE A 1 198 ? 23.330 -3.742 5.879 1.00 34.64 440 ILE A CA 1
ATOM 1527 C C . ILE A 1 198 ? 22.388 -3.553 7.067 1.00 41.48 440 ILE A C 1
ATOM 1528 O O . ILE A 1 198 ? 21.403 -4.273 7.210 1.00 45.53 440 ILE A O 1
ATOM 1533 N N . ARG A 1 199 ? 22.686 -2.580 7.920 1.00 39.18 441 ARG A N 1
ATOM 1534 C CA . ARG A 1 199 ? 21.827 -2.311 9.064 1.00 37.76 441 ARG A CA 1
ATOM 1535 C C . ARG A 1 199 ? 20.427 -1.872 8.601 1.00 41.26 441 ARG A C 1
ATOM 1536 O O . ARG A 1 199 ? 19.413 -2.372 9.078 1.00 42.63 441 ARG A O 1
ATOM 1544 N N . GLN A 1 200 ? 20.373 -0.965 7.641 1.00 36.74 442 GLN A N 1
ATOM 1545 C CA . GLN A 1 200 ? 19.091 -0.499 7.167 1.00 37.88 442 GLN A CA 1
ATOM 1546 C C . GLN A 1 200 ? 18.295 -1.656 6.569 1.00 40.65 442 GLN A C 1
ATOM 1547 O O . GLN A 1 200 ? 17.101 -1.792 6.821 1.00 41.65 442 GLN A O 1
ATOM 1553 N N . ALA A 1 201 ? 18.950 -2.481 5.766 1.00 38.35 443 ALA A N 1
ATOM 1554 C CA . ALA A 1 201 ? 18.278 -3.639 5.185 1.00 38.92 443 ALA A CA 1
ATOM 1555 C C . ALA A 1 201 ? 17.835 -4.654 6.243 1.00 35.16 443 ALA A C 1
ATOM 1556 O O . ALA A 1 201 ? 16.774 -5.280 6.115 1.00 33.85 443 ALA A O 1
ATOM 1558 N N . GLY A 1 202 ? 18.663 -4.830 7.266 1.00 32.99 444 GLY A N 1
ATOM 1559 C CA . GLY A 1 202 ? 18.383 -5.776 8.333 1.00 28.12 444 GLY A CA 1
ATOM 1560 C C . GLY A 1 202 ? 17.120 -5.345 9.026 1.00 35.03 444 GLY A C 1
ATOM 1561 O O . GLY A 1 202 ? 16.220 -6.148 9.254 1.00 46.51 444 GLY A O 1
ATOM 1562 N N . GLU A 1 203 ? 17.050 -4.055 9.337 1.00 31.10 445 GLU A N 1
ATOM 1563 C CA . GLU A 1 203 ? 15.906 -3.481 10.021 1.00 34.16 445 GLU A CA 1
ATOM 1564 C C . GLU A 1 203 ? 14.644 -3.691 9.190 1.00 38.46 445 GLU A C 1
ATOM 1565 O O . GLU A 1 203 ? 13.587 -4.084 9.700 1.00 38.43 445 GLU A O 1
ATOM 1571 N N . ARG A 1 204 ? 14.753 -3.419 7.901 1.00 42.64 446 ARG A N 1
ATOM 1572 C CA . ARG A 1 204 ? 13.619 -3.618 7.030 1.00 39.14 446 ARG A CA 1
ATOM 1573 C C . ARG A 1 204 ? 13.257 -5.091 6.901 1.00 41.00 446 ARG A C 1
ATOM 1574 O O . ARG A 1 204 ? 12.080 -5.446 6.899 1.00 53.53 446 ARG A O 1
ATOM 1582 N N . GLY A 1 205 ? 14.265 -5.946 6.834 1.00 35.43 447 GLY A N 1
ATOM 1583 C CA . GLY A 1 205 ? 14.039 -7.379 6.810 1.00 39.46 447 GLY A CA 1
ATOM 1584 C C . GLY A 1 205 ? 13.196 -7.867 7.982 1.00 47.28 447 GLY A C 1
ATOM 1585 O O . GLY A 1 205 ? 12.182 -8.553 7.801 1.00 43.87 447 GLY A O 1
ATOM 1586 N N . ILE A 1 206 ? 13.600 -7.489 9.187 1.00 39.74 448 ILE A N 1
ATOM 1587 C CA . ILE A 1 206 ? 12.904 -7.934 10.371 1.00 41.40 448 ILE A CA 1
ATOM 1588 C C . ILE A 1 206 ? 11.448 -7.436 10.341 1.00 50.32 448 ILE A C 1
ATOM 1589 O O . ILE A 1 206 ? 10.527 -8.175 10.692 1.00 57.97 448 ILE A O 1
ATOM 1594 N N . ALA A 1 207 ? 11.233 -6.195 9.924 1.00 41.11 449 ALA A N 1
ATOM 1595 C CA . ALA A 1 207 ? 9.869 -5.696 9.782 1.00 36.93 449 ALA A CA 1
ATOM 1596 C C . ALA A 1 207 ? 9.073 -6.523 8.774 1.00 44.85 449 ALA A C 1
ATOM 1597 O O . ALA A 1 207 ? 7.931 -6.923 9.026 1.00 46.88 449 ALA A O 1
ATOM 1599 N N . PHE A 1 208 ? 9.693 -6.809 7.639 1.00 43.99 450 PHE A N 1
ATOM 1600 C CA . PHE A 1 208 ? 9.018 -7.590 6.621 1.00 44.35 450 PHE A CA 1
ATOM 1601 C C . PHE A 1 208 ? 8.618 -8.935 7.170 1.00 41.46 450 PHE A C 1
ATOM 1602 O O . PHE A 1 208 ? 7.516 -9.404 6.927 1.00 45.43 450 PHE A O 1
ATOM 1610 N N . PHE A 1 209 ? 9.527 -9.571 7.891 1.00 38.73 451 PHE A N 1
ATOM 1611 C CA . PHE A 1 209 ? 9.230 -10.898 8.391 1.00 48.53 451 PHE A CA 1
ATOM 1612 C C . PHE A 1 209 ? 8.157 -10.901 9.473 1.00 48.91 451 PHE A C 1
ATOM 1613 O O . PHE A 1 209 ? 7.362 -11.834 9.541 1.00 49.22 451 PHE A O 1
ATOM 1621 N N . GLN A 1 210 ? 8.126 -9.869 10.311 1.00 45.08 452 GLN A N 1
ATOM 1622 C CA . GLN A 1 210 ? 7.116 -9.806 11.365 1.00 42.94 452 GLN A CA 1
ATOM 1623 C C . GLN A 1 210 ? 5.719 -9.681 10.779 1.00 48.48 452 GLN A C 1
ATOM 1624 O O . GLN A 1 210 ? 4.759 -10.244 11.306 1.00 52.97 452 GLN A O 1
ATOM 1630 N N . ARG A 1 211 ? 5.616 -8.979 9.661 1.00 46.14 453 ARG A N 1
ATOM 1631 C CA . ARG A 1 211 ? 4.321 -8.746 9.050 1.00 48.93 453 ARG A CA 1
ATOM 1632 C C . ARG A 1 211 ? 3.896 -10.017 8.319 1.00 49.83 453 ARG A C 1
ATOM 1633 O O . ARG A 1 211 ? 2.717 -10.371 8.318 1.00 44.39 453 ARG A O 1
ATOM 1641 N N . LEU A 1 212 ? 4.883 -10.767 7.837 1.00 45.14 454 LEU A N 1
ATOM 1642 C CA . LEU A 1 212 ? 4.672 -12.120 7.322 1.00 42.91 454 LEU A CA 1
ATOM 1643 C C . LEU A 1 212 ? 4.137 -13.078 8.371 1.00 43.01 454 LEU A C 1
ATOM 1644 O O . LEU A 1 212 ? 3.149 -13.796 8.137 1.00 39.91 454 LEU A O 1
ATOM 1649 N N . LYS A 1 213 ? 4.824 -13.103 9.514 1.00 39.98 455 LYS A N 1
ATOM 1650 C CA . LYS A 1 213 ? 4.418 -13.933 10.637 1.00 42.73 455 LYS A CA 1
ATOM 1651 C C . LYS A 1 213 ? 2.969 -13.601 10.982 1.00 45.98 455 LYS A C 1
ATOM 1652 O O . LYS A 1 213 ? 2.149 -14.502 11.136 1.00 49.45 455 LYS A O 1
ATOM 1658 N N . SER A 1 214 ? 2.648 -12.309 11.029 1.00 45.88 456 SER A N 1
ATOM 1659 C CA . SER A 1 214 ? 1.312 -11.856 11.445 1.00 52.69 456 SER A CA 1
ATOM 1660 C C . SER A 1 214 ? 0.211 -12.114 10.399 1.00 50.91 456 SER A C 1
ATOM 1661 O O . SER A 1 214 ? -0.955 -12.161 10.753 1.00 49.11 456 SER A O 1
ATOM 1664 N N . GLU A 1 215 ? 0.557 -12.273 9.122 1.00 58.22 457 GLU A N 1
ATOM 1665 C CA . GLU A 1 215 ? -0.478 -12.532 8.108 1.00 50.31 457 GLU A CA 1
ATOM 1666 C C . GLU A 1 215 ? -0.711 -14.025 7.956 1.00 50.17 457 GLU A C 1
ATOM 1667 O O . GLU A 1 215 ? -1.425 -14.465 7.068 1.00 62.51 457 GLU A O 1
ATOM 1673 N N . GLY A 1 216 ? -0.083 -14.794 8.834 1.00 47.77 458 GLY A N 1
ATOM 1674 C CA . GLY A 1 216 ? -0.430 -16.179 9.081 1.00 41.30 458 GLY A CA 1
ATOM 1675 C C . GLY A 1 216 ? -0.436 -17.152 7.924 1.00 54.88 458 GLY A C 1
ATOM 1676 O O . GLY A 1 216 ? -0.787 -18.313 8.114 1.00 64.21 458 GLY A O 1
ATOM 1677 N N . VAL A 1 217 ? -0.066 -16.702 6.728 1.00 46.08 459 VAL A N 1
ATOM 1678 C CA . VAL A 1 217 ? -0.070 -17.589 5.577 1.00 42.50 459 VAL A CA 1
ATOM 1679 C C . VAL A 1 217 ? 1.206 -18.411 5.468 1.00 48.75 459 VAL A C 1
ATOM 1680 O O . VAL A 1 217 ? 1.157 -19.628 5.313 1.00 59.68 459 VAL A O 1
ATOM 1684 N N . VAL A 1 218 ? 2.350 -17.760 5.631 1.00 47.52 460 VAL A N 1
ATOM 1685 C CA . VAL A 1 218 ? 3.622 -18.445 5.474 1.00 42.79 460 VAL A CA 1
ATOM 1686 C C . VAL A 1 218 ? 3.979 -18.871 6.880 1.00 55.53 460 VAL A C 1
ATOM 1687 O O . VAL A 1 218 ? 3.748 -18.122 7.841 1.00 50.15 460 VAL A O 1
ATOM 1691 N N . THR A 1 219 ? 4.457 -20.103 7.011 1.00 66.85 461 THR A N 1
ATOM 1692 C CA . THR A 1 219 ? 4.707 -20.678 8.330 1.00 76.86 461 THR A CA 1
ATOM 1693 C C . THR A 1 219 ? 6.143 -20.544 8.850 1.00 68.23 461 THR A C 1
ATOM 1694 O O . THR A 1 219 ? 7.109 -20.851 8.145 1.00 71.55 461 THR A O 1
ATOM 1698 N N . PHE A 1 220 ? 6.241 -20.075 10.095 1.00 55.56 462 PHE A N 1
ATOM 1699 C CA . PHE A 1 220 ? 7.495 -19.876 10.817 1.00 58.86 462 PHE A CA 1
ATOM 1700 C C . PHE A 1 220 ? 7.643 -20.946 11.903 1.00 65.18 462 PHE A C 1
ATOM 1701 O O . PHE A 1 220 ? 6.664 -21.303 12.556 1.00 74.26 462 PHE A O 1
ATOM 1709 N N . CYS A 1 221 ? 8.858 -21.454 12.094 1.00 61.82 463 CYS A N 1
ATOM 1710 C CA . CYS A 1 221 ? 9.147 -22.388 13.186 1.00 58.62 463 CYS A CA 1
ATOM 1711 C C . CYS A 1 221 ? 9.271 -21.621 14.492 1.00 66.34 463 CYS A C 1
ATOM 1712 O O . CYS A 1 221 ? 9.093 -20.393 14.506 1.00 61.89 463 CYS A O 1
ATOM 1715 N N . ASP A 1 222 ? 9.564 -22.330 15.589 1.00 62.50 464 ASP A N 1
ATOM 1716 C CA . ASP A 1 222 ? 9.552 -21.689 16.888 1.00 59.63 464 ASP A CA 1
ATOM 1717 C C . ASP A 1 222 ? 10.782 -20.796 17.083 1.00 60.70 464 ASP A C 1
ATOM 1718 O O . ASP A 1 222 ? 10.670 -19.704 17.645 1.00 64.72 464 ASP A O 1
ATOM 1723 N N . LEU A 1 223 ? 11.937 -21.219 16.570 1.00 56.51 465 LEU A N 1
ATOM 1724 C CA . LEU A 1 223 ? 13.163 -20.426 16.729 1.00 55.42 465 LEU A CA 1
ATOM 1725 C C . LEU A 1 223 ? 13.001 -19.063 16.102 1.00 56.27 465 LEU A C 1
ATOM 1726 O O . LEU A 1 223 ? 13.299 -18.026 16.698 1.00 58.31 465 LEU A O 1
ATOM 1731 N N . LEU A 1 224 ? 12.540 -19.099 14.865 1.00 57.35 466 LEU A N 1
ATOM 1732 C CA . LEU A 1 224 ? 12.302 -17.908 14.088 1.00 56.82 466 LEU A CA 1
ATOM 1733 C C . LEU A 1 224 ? 11.185 -17.050 14.677 1.00 60.04 466 LEU A C 1
ATOM 1734 O O . LEU A 1 224 ? 11.307 -15.832 14.726 1.00 63.89 466 LEU A O 1
ATOM 1739 N N . LYS A 1 225 ? 10.116 -17.687 15.149 1.00 60.19 467 LYS A N 1
ATOM 1740 C CA . LYS A 1 225 ? 8.986 -16.950 15.708 1.00 60.58 467 LYS A CA 1
ATOM 1741 C C . LYS A 1 225 ? 9.415 -16.148 16.945 1.00 64.00 467 LYS A C 1
ATOM 1742 O O . LYS A 1 225 ? 8.996 -15.009 17.128 1.00 71.29 467 LYS A O 1
ATOM 1748 N N . GLU A 1 226 ? 10.269 -16.733 17.781 1.00 59.11 468 GLU A N 1
ATOM 1749 C CA . GLU A 1 226 ? 10.744 -16.045 18.990 1.00 58.79 468 GLU A CA 1
ATOM 1750 C C . GLU A 1 226 ? 11.729 -14.905 18.727 1.00 56.57 468 GLU A C 1
ATOM 1751 O O . GLU A 1 226 ? 11.690 -13.890 19.436 1.00 52.25 468 GLU A O 1
ATOM 1757 N N . MET A 1 227 ? 12.628 -15.070 17.755 1.00 48.72 469 MET A N 1
ATOM 1758 C CA . MET A 1 227 ? 13.527 -13.976 17.395 1.00 41.65 469 MET A CA 1
ATOM 1759 C C . MET A 1 227 ? 12.733 -12.773 16.942 1.00 55.32 469 MET A C 1
ATOM 1760 O O . MET A 1 227 ? 13.129 -11.635 17.188 1.00 65.95 469 MET A O 1
ATOM 1765 N N . LEU A 1 228 ? 11.621 -13.034 16.258 1.00 56.66 470 LEU A N 1
ATOM 1766 C CA . LEU A 1 228 ? 10.787 -11.968 15.727 1.00 58.20 470 LEU A CA 1
ATOM 1767 C C . LEU A 1 228 ? 10.042 -11.306 16.866 1.00 64.17 470 LEU A C 1
ATOM 1768 O O . LEU A 1 228 ? 9.888 -10.088 16.875 1.00 77.95 470 LEU A O 1
ATOM 1773 N N . ASP A 1 229 ? 9.617 -12.097 17.849 1.00 61.16 471 ASP A N 1
ATOM 1774 C CA . ASP A 1 229 ? 8.858 -11.553 18.977 1.00 67.12 471 ASP A CA 1
ATOM 1775 C C . ASP A 1 229 ? 9.802 -10.841 19.967 1.00 70.43 471 ASP A C 1
ATOM 1776 O O . ASP A 1 229 ? 9.352 -10.317 20.985 1.00 73.99 471 ASP A O 1
ATOM 1781 N N . ALA A 1 230 ? 11.108 -10.850 19.687 1.00 65.07 472 ALA A N 1
ATOM 1782 C CA . ALA A 1 230 ? 12.051 -10.059 20.468 1.00 65.52 472 ALA A CA 1
ATOM 1783 C C . ALA A 1 230 ? 11.991 -8.568 20.087 1.00 68.09 472 ALA A C 1
ATOM 1784 O O . ALA A 1 230 ? 12.322 -7.706 20.895 1.00 76.47 472 ALA A O 1
ATOM 1786 N N . GLN A 1 231 ? 11.559 -8.264 18.866 1.00 63.01 473 GLN A N 1
ATOM 1787 C CA . GLN A 1 231 ? 11.219 -6.888 18.500 1.00 67.72 473 GLN A CA 1
ATOM 1788 C C . GLN A 1 231 ? 9.700 -6.711 18.546 1.00 68.18 473 GLN A C 1
ATOM 1789 O O . GLN A 1 231 ? 9.116 -6.547 19.618 1.00 71.57 473 GLN A O 1
ATOM 1795 N N . GLN B 1 6 ? 41.657 18.964 -1.951 1.00 80.95 248 GLN B N 1
ATOM 1796 C CA . GLN B 1 6 ? 42.351 18.251 -0.893 1.00 72.23 248 GLN B CA 1
ATOM 1797 C C . GLN B 1 6 ? 41.530 18.134 0.380 1.00 72.39 248 GLN B C 1
ATOM 1798 O O . GLN B 1 6 ? 40.439 18.686 0.490 1.00 76.76 248 GLN B O 1
ATOM 1804 N N . THR B 1 7 ? 42.098 17.417 1.341 1.00 67.14 249 THR B N 1
ATOM 1805 C CA . THR B 1 7 ? 41.622 17.358 2.708 1.00 63.37 249 THR B CA 1
ATOM 1806 C C . THR B 1 7 ? 41.454 18.781 3.243 1.00 64.81 249 THR B C 1
ATOM 1807 O O . THR B 1 7 ? 40.448 19.126 3.880 1.00 67.60 249 THR B O 1
ATOM 1811 N N . VAL B 1 8 ? 42.464 19.600 2.984 1.00 62.06 250 VAL B N 1
ATOM 1812 C CA . VAL B 1 8 ? 42.490 20.971 3.468 1.00 63.19 250 VAL B CA 1
ATOM 1813 C C . VAL B 1 8 ? 41.408 21.821 2.824 1.00 70.97 250 VAL B C 1
ATOM 1814 O O . VAL B 1 8 ? 40.784 22.658 3.485 1.00 73.81 250 VAL B O 1
ATOM 1818 N N . THR B 1 9 ? 41.194 21.603 1.529 1.00 63.67 251 THR B N 1
ATOM 1819 C CA . THR B 1 9 ? 40.207 22.376 0.795 1.00 62.06 251 THR B CA 1
ATOM 1820 C C . THR B 1 9 ? 38.800 21.972 1.169 1.00 54.96 251 THR B C 1
ATOM 1821 O O . THR B 1 9 ? 37.928 22.818 1.340 1.00 56.82 251 THR B O 1
ATOM 1825 N N . ILE B 1 10 ? 38.596 20.673 1.333 1.00 58.54 252 ILE B N 1
ATOM 1826 C CA . ILE B 1 10 ? 37.315 20.149 1.779 1.00 55.41 252 ILE B CA 1
ATOM 1827 C C . ILE B 1 10 ? 36.950 20.733 3.144 1.00 65.61 252 ILE B C 1
ATOM 1828 O O . ILE B 1 10 ? 35.824 21.206 3.346 1.00 65.41 252 ILE B O 1
ATOM 1833 N N . LEU B 1 11 ? 37.913 20.719 4.069 1.00 68.72 253 LEU B N 1
ATOM 1834 C CA . LEU B 1 11 ? 37.656 21.156 5.438 1.00 64.11 253 LEU B CA 1
ATOM 1835 C C . LEU B 1 11 ? 37.355 22.644 5.547 1.00 61.43 253 LEU B C 1
ATOM 1836 O O . LEU B 1 11 ? 36.466 23.054 6.301 1.00 65.11 253 LEU B O 1
ATOM 1841 N N . GLN B 1 12 ? 38.100 23.455 4.813 1.00 61.33 254 GLN B N 1
ATOM 1842 C CA . GLN B 1 12 ? 37.794 24.873 4.770 1.00 59.75 254 GLN B CA 1
ATOM 1843 C C . GLN B 1 12 ? 36.390 25.080 4.241 1.00 66.05 254 GLN B C 1
ATOM 1844 O O . GLN B 1 12 ? 35.621 25.827 4.828 1.00 76.50 254 GLN B O 1
ATOM 1850 N N . ALA B 1 13 ? 36.041 24.371 3.173 1.00 56.48 255 ALA B N 1
ATOM 1851 C CA . ALA B 1 13 ? 34.728 24.524 2.562 1.00 54.56 255 ALA B CA 1
ATOM 1852 C C . ALA B 1 13 ? 33.638 24.166 3.575 1.00 60.49 255 ALA B C 1
ATOM 1853 O O . ALA B 1 13 ? 32.741 24.971 3.852 1.00 63.54 255 ALA B O 1
ATOM 1855 N N . LEU B 1 14 ? 33.730 22.962 4.131 1.00 53.42 256 LEU B N 1
ATOM 1856 C CA . LEU B 1 14 ? 32.798 22.506 5.151 1.00 49.72 256 LEU B CA 1
ATOM 1857 C C . LEU B 1 14 ? 32.748 23.430 6.374 1.00 62.40 256 LEU B C 1
ATOM 1858 O O . LEU B 1 14 ? 31.713 23.550 7.032 1.00 62.71 256 LEU B O 1
ATOM 1863 N N . ASN B 1 15 ? 33.872 24.055 6.705 1.00 65.96 257 ASN B N 1
ATOM 1864 C CA . ASN B 1 15 ? 33.887 24.916 7.872 1.00 67.99 257 ASN B CA 1
ATOM 1865 C C . ASN B 1 15 ? 33.264 26.289 7.638 1.00 67.44 257 ASN B C 1
ATOM 1866 O O . ASN B 1 15 ? 32.645 26.836 8.551 1.00 70.73 257 ASN B O 1
ATOM 1871 N N . LYS B 1 16 ? 33.423 26.868 6.445 1.00 64.52 258 LYS B N 1
ATOM 1872 C CA . LYS B 1 16 ? 32.765 28.155 6.209 1.00 66.62 258 LYS B CA 1
ATOM 1873 C C . LYS B 1 16 ? 31.303 27.915 5.821 1.00 61.54 258 LYS B C 1
ATOM 1874 O O . LYS B 1 16 ? 30.588 28.841 5.458 1.00 59.43 258 LYS B O 1
ATOM 1880 N N . ALA B 1 17 ? 30.836 26.685 5.975 1.00 61.62 259 ALA B N 1
ATOM 1881 C CA . ALA B 1 17 ? 29.451 26.361 5.682 1.00 61.87 259 ALA B CA 1
ATOM 1882 C C . ALA B 1 17 ? 28.841 25.672 6.886 1.00 72.42 259 ALA B C 1
ATOM 1883 O O . ALA B 1 17 ? 27.762 25.074 6.798 1.00 73.87 259 ALA B O 1
ATOM 1885 N N . ALA B 1 18 ? 29.558 25.750 8.009 1.00 72.42 260 ALA B N 1
ATOM 1886 C CA . ALA B 1 18 ? 29.094 25.148 9.249 1.00 70.21 260 ALA B CA 1
ATOM 1887 C C . ALA B 1 18 ? 27.725 25.692 9.624 1.00 81.09 260 ALA B C 1
ATOM 1888 O O . ALA B 1 18 ? 27.484 26.904 9.629 1.00 84.62 260 ALA B O 1
ATOM 1890 N N . LEU B 1 19 ? 26.842 24.760 9.947 1.00 84.83 261 LEU B N 1
ATOM 1891 C CA . LEU B 1 19 ? 25.478 25.044 10.352 1.00 78.61 261 LEU B CA 1
ATOM 1892 C C . LEU B 1 19 ? 25.468 25.975 11.566 1.00 87.20 261 LEU B C 1
ATOM 1893 O O . LEU B 1 19 ? 26.229 25.759 12.508 1.00 92.58 261 LEU B O 1
ATOM 1898 N N . PRO B 1 20 ? 24.630 27.025 11.557 1.00 91.76 262 PRO B N 1
ATOM 1899 C CA . PRO B 1 20 ? 24.641 27.765 12.818 1.00 90.52 262 PRO B CA 1
ATOM 1900 C C . PRO B 1 20 ? 23.810 26.982 13.815 1.00 88.99 262 PRO B C 1
ATOM 1901 O O . PRO B 1 20 ? 23.084 26.086 13.387 1.00 93.33 262 PRO B O 1
ATOM 1905 N N . VAL B 1 21 ? 23.873 27.299 15.101 1.00 85.67 263 VAL B N 1
ATOM 1906 C CA . VAL B 1 21 ? 22.989 26.618 16.038 1.00 81.49 263 VAL B CA 1
ATOM 1907 C C . VAL B 1 21 ? 21.702 27.397 16.203 1.00 81.54 263 VAL B C 1
ATOM 1908 O O . VAL B 1 21 ? 21.710 28.605 16.428 1.00 81.48 263 VAL B O 1
ATOM 1912 N N . LEU B 1 22 ? 20.594 26.679 16.110 1.00 86.35 264 LEU B N 1
ATOM 1913 C CA . LEU B 1 22 ? 19.276 27.291 16.134 1.00 87.63 264 LEU B CA 1
ATOM 1914 C C . LEU B 1 22 ? 18.618 27.189 17.502 1.00 85.49 264 LEU B C 1
ATOM 1915 O O . LEU B 1 22 ? 18.732 26.179 18.191 1.00 89.33 264 LEU B O 1
ATOM 1920 N N . GLU B 1 23 ? 17.936 28.261 17.880 1.00 81.90 265 GLU B N 1
ATOM 1921 C CA . GLU B 1 23 ? 17.177 28.298 19.109 1.00 83.82 265 GLU B CA 1
ATOM 1922 C C . GLU B 1 23 ? 15.837 27.649 18.814 1.00 93.03 265 GLU B C 1
ATOM 1923 O O . GLU B 1 23 ? 15.386 27.678 17.670 1.00 99.44 265 GLU B O 1
ATOM 1929 N N . SER B 1 24 ? 15.197 27.041 19.807 1.00 91.11 266 SER B N 1
ATOM 1930 C CA . SER B 1 24 ? 13.912 26.411 19.526 1.00 84.82 266 SER B CA 1
ATOM 1931 C C . SER B 1 24 ? 12.794 27.411 19.777 1.00 84.91 266 SER B C 1
ATOM 1932 O O . SER B 1 24 ? 11.697 27.268 19.234 1.00 83.30 266 SER B O 1
ATOM 1935 N N . HIS B 1 25 ? 13.090 28.434 20.580 1.00 89.88 267 HIS B N 1
ATOM 1936 C CA . HIS B 1 25 ? 12.058 29.331 21.108 1.00 98.18 267 HIS B CA 1
ATOM 1937 C C . HIS B 1 25 ? 10.841 28.569 21.632 1.00 96.63 267 HIS B C 1
ATOM 1938 O O . HIS B 1 25 ? 9.693 28.987 21.465 1.00 103.21 267 HIS B O 1
ATOM 1945 N N . HIS B 1 26 ? 11.109 27.439 22.273 1.00 83.86 268 HIS B N 1
ATOM 1946 C CA . HIS B 1 26 ? 10.052 26.655 22.868 1.00 81.57 268 HIS B CA 1
ATOM 1947 C C . HIS B 1 26 ? 9.453 27.437 24.025 1.00 82.35 268 HIS B C 1
ATOM 1948 O O . HIS B 1 26 ? 10.171 28.114 24.762 1.00 84.34 268 HIS B O 1
ATOM 1955 N N . ASN B 1 27 ? 8.140 27.336 24.193 1.00 85.57 269 ASN B N 1
ATOM 1956 C CA . ASN B 1 27 ? 7.475 28.039 25.282 1.00 92.82 269 ASN B CA 1
ATOM 1957 C C . ASN B 1 27 ? 7.439 27.138 26.505 1.00 91.75 269 ASN B C 1
ATOM 1958 O O . ASN B 1 27 ? 6.616 26.224 26.602 1.00 91.98 269 ASN B O 1
ATOM 1963 N N . HIS B 1 28 ? 8.356 27.395 27.431 1.00 86.97 270 HIS B N 1
ATOM 1964 C CA . HIS B 1 28 ? 8.466 26.594 28.639 1.00 86.67 270 HIS B CA 1
ATOM 1965 C C . HIS B 1 28 ? 7.378 27.001 29.632 1.00 92.09 270 HIS B C 1
ATOM 1966 O O . HIS B 1 28 ? 7.214 26.385 30.685 1.00 88.57 270 HIS B O 1
ATOM 1973 N N . GLY B 1 29 ? 6.630 28.043 29.285 1.00 91.52 271 GLY B N 1
ATOM 1974 C CA . GLY B 1 29 ? 5.554 28.502 30.133 1.00 84.46 271 GLY B CA 1
ATOM 1975 C C . GLY B 1 29 ? 4.406 27.520 30.159 1.00 86.50 271 GLY B C 1
ATOM 1976 O O . GLY B 1 29 ? 3.617 27.519 31.100 1.00 92.44 271 GLY B O 1
ATOM 1977 N N . GLN B 1 30 ? 4.318 26.680 29.132 1.00 81.38 272 GLN B N 1
ATOM 1978 C CA . GLN B 1 30 ? 3.326 25.617 29.100 1.00 94.29 272 GLN B CA 1
ATOM 1979 C C . GLN B 1 30 ? 4.058 24.291 29.333 1.00 96.99 272 GLN B C 1
ATOM 1980 O O . GLN B 1 30 ? 5.113 24.057 28.747 1.00 98.20 272 GLN B O 1
ATOM 1986 N N . PRO B 1 31 ? 3.502 23.422 30.192 1.00 97.80 273 PRO B N 1
ATOM 1987 C CA . PRO B 1 31 ? 4.105 22.125 30.536 1.00 93.99 273 PRO B CA 1
ATOM 1988 C C . PRO B 1 31 ? 4.264 21.162 29.337 1.00 86.02 273 PRO B C 1
ATOM 1989 O O . PRO B 1 31 ? 3.483 21.186 28.385 1.00 75.74 273 PRO B O 1
ATOM 1993 N N . PRO B 1 32 ? 5.325 20.344 29.374 1.00 75.85 274 PRO B N 1
ATOM 1994 C CA . PRO B 1 32 ? 5.750 19.472 28.272 1.00 71.21 274 PRO B CA 1
ATOM 1995 C C . PRO B 1 32 ? 4.853 18.295 27.907 1.00 72.16 274 PRO B C 1
ATOM 1996 O O . PRO B 1 32 ? 5.291 17.150 28.062 1.00 64.31 274 PRO B O 1
ATOM 2000 N N . THR B 1 33 ? 3.647 18.557 27.402 1.00 66.83 275 THR B N 1
ATOM 2001 C CA . THR B 1 33 ? 2.842 17.459 26.872 1.00 70.74 275 THR B CA 1
ATOM 2002 C C . THR B 1 33 ? 3.511 16.880 25.621 1.00 72.86 275 THR B C 1
ATOM 2003 O O . THR B 1 33 ? 4.442 17.471 25.060 1.00 68.02 275 THR B O 1
ATOM 2007 N N . LYS B 1 34 ? 3.050 15.704 25.210 1.00 70.57 276 LYS B N 1
ATOM 2008 C CA . LYS B 1 34 ? 3.580 15.043 24.029 1.00 62.10 276 LYS B CA 1
ATOM 2009 C C . LYS B 1 34 ? 3.460 15.971 22.836 1.00 65.34 276 LYS B C 1
ATOM 2010 O O . LYS B 1 34 ? 4.441 16.232 22.129 1.00 66.81 276 LYS B O 1
ATOM 2016 N N . VAL B 1 35 ? 2.252 16.485 22.633 1.00 65.61 277 VAL B N 1
ATOM 2017 C CA . VAL B 1 35 ? 1.988 17.398 21.537 1.00 70.42 277 VAL B CA 1
ATOM 2018 C C . VAL B 1 35 ? 2.825 18.670 21.648 1.00 81.81 277 VAL B C 1
ATOM 2019 O O . VAL B 1 35 ? 3.397 19.116 20.651 1.00 87.72 277 VAL B O 1
ATOM 2023 N N . HIS B 1 36 ? 2.941 19.229 22.853 1.00 79.11 278 HIS B N 1
ATOM 2024 C CA . HIS B 1 36 ? 3.660 20.494 23.014 1.00 73.68 278 HIS B CA 1
ATOM 2025 C C . HIS B 1 36 ? 5.135 20.399 22.671 1.00 66.44 278 HIS B C 1
ATOM 2026 O O . HIS B 1 36 ? 5.667 21.261 21.966 1.00 68.75 278 HIS B O 1
ATOM 2033 N N . LEU B 1 37 ? 5.786 19.340 23.141 1.00 61.61 279 LEU B N 1
ATOM 2034 C CA . LEU B 1 37 ? 7.196 19.134 22.844 1.00 56.65 279 LEU B CA 1
ATOM 2035 C C . LEU B 1 37 ? 7.409 18.811 21.377 1.00 62.76 279 LEU B C 1
ATOM 2036 O O . LEU B 1 37 ? 8.292 19.381 20.731 1.00 70.65 279 LEU B O 1
ATOM 2041 N N . LEU B 1 38 ? 6.611 17.884 20.859 1.00 59.41 280 LEU B N 1
ATOM 2042 C CA . LEU B 1 38 ? 6.763 17.446 19.478 1.00 59.47 280 LEU B CA 1
ATOM 2043 C C . LEU B 1 38 ? 6.579 18.560 18.457 1.00 66.66 280 LEU B C 1
ATOM 2044 O O . LEU B 1 38 ? 7.245 18.555 17.418 1.00 61.49 280 LEU B O 1
ATOM 2049 N N . ASN B 1 39 ? 5.730 19.544 18.750 1.00 68.33 281 ASN B N 1
ATOM 2050 C CA . ASN B 1 39 ? 5.541 20.609 17.768 1.00 75.67 281 ASN B CA 1
ATOM 2051 C C . ASN B 1 39 ? 6.800 21.465 17.732 1.00 65.08 281 ASN B C 1
ATOM 2052 O O . ASN B 1 39 ? 7.194 21.936 16.668 1.00 60.64 281 ASN B O 1
ATOM 2057 N N . SER B 1 40 ? 7.485 21.582 18.863 1.00 56.56 282 SER B N 1
ATOM 2058 C CA . SER B 1 40 ? 8.738 22.320 18.873 1.00 60.21 282 SER B CA 1
ATOM 2059 C C . SER B 1 40 ? 9.811 21.485 18.185 1.00 55.21 282 SER B C 1
ATOM 2060 O O . SER B 1 40 ? 10.538 21.996 17.335 1.00 53.42 282 SER B O 1
ATOM 2063 N N . LEU B 1 41 ? 9.884 20.199 18.524 1.00 50.50 283 LEU B N 1
ATOM 2064 C CA . LEU B 1 41 ? 10.848 19.306 17.880 1.00 61.63 283 LEU B CA 1
ATOM 2065 C C . LEU B 1 41 ? 10.642 19.219 16.378 1.00 60.11 283 LEU B C 1
ATOM 2066 O O . LEU B 1 41 ? 11.595 19.270 15.613 1.00 45.49 283 LEU B O 1
ATOM 2071 N N . VAL B 1 42 ? 9.391 19.110 15.956 1.00 76.62 284 VAL B N 1
ATOM 2072 C CA . VAL B 1 42 ? 9.096 18.992 14.537 1.00 74.56 284 VAL B CA 1
ATOM 2073 C C . VAL B 1 42 ? 9.542 20.207 13.753 1.00 74.91 284 VAL B C 1
ATOM 2074 O O . VAL B 1 42 ? 10.090 20.070 12.660 1.00 82.17 284 VAL B O 1
ATOM 2078 N N . LYS B 1 43 ? 9.316 21.397 14.294 1.00 64.35 285 LYS B N 1
ATOM 2079 C CA . LYS B 1 43 ? 9.657 22.568 13.515 1.00 70.94 285 LYS B CA 1
ATOM 2080 C C . LYS B 1 43 ? 11.074 23.076 13.741 1.00 78.57 285 LYS B C 1
ATOM 2081 O O . LYS B 1 43 ? 11.629 23.762 12.881 1.00 82.00 285 LYS B O 1
ATOM 2087 N N . LEU B 1 44 ? 11.690 22.670 14.845 1.00 69.81 286 LEU B N 1
ATOM 2088 C CA . LEU B 1 44 ? 13.105 22.898 15.005 1.00 58.24 286 LEU B CA 1
ATOM 2089 C C . LEU B 1 44 ? 13.758 22.099 13.891 1.00 64.50 286 LEU B C 1
ATOM 2090 O O . LEU B 1 44 ? 14.695 22.565 13.235 1.00 60.33 286 LEU B O 1
ATOM 2095 N N . ALA B 1 45 ? 13.198 20.915 13.645 1.00 61.18 287 ALA B N 1
ATOM 2096 C CA . ALA B 1 45 ? 13.695 20.020 12.620 1.00 51.90 287 ALA B CA 1
ATOM 2097 C C . ALA B 1 45 ? 13.605 20.668 11.258 1.00 62.55 287 ALA B C 1
ATOM 2098 O O . ALA B 1 45 ? 14.525 20.555 10.456 1.00 76.70 287 ALA B O 1
ATOM 2100 N N . GLU B 1 46 ? 12.498 21.343 10.991 1.00 64.34 288 GLU B N 1
ATOM 2101 C CA . GLU B 1 46 ? 12.316 21.964 9.688 1.00 68.27 288 GLU B CA 1
ATOM 2102 C C . GLU B 1 46 ? 13.276 23.129 9.440 1.00 65.37 288 GLU B C 1
ATOM 2103 O O . GLU B 1 46 ? 13.754 23.310 8.318 1.00 58.30 288 GLU B O 1
ATOM 2109 N N . ARG B 1 47 ? 13.574 23.908 10.475 1.00 64.41 289 ARG B N 1
ATOM 2110 C CA . ARG B 1 47 ? 14.510 25.013 10.308 1.00 60.50 289 ARG B CA 1
ATOM 2111 C C . ARG B 1 47 ? 15.914 24.448 10.069 1.00 65.88 289 ARG B C 1
ATOM 2112 O O . ARG B 1 47 ? 16.634 24.907 9.189 1.00 62.89 289 ARG B O 1
ATOM 2120 N N . GLU B 1 48 ? 16.281 23.410 10.812 1.00 66.98 290 GLU B N 1
ATOM 2121 C CA . GLU B 1 48 ? 17.601 22.818 10.649 1.00 70.24 290 GLU B CA 1
ATOM 2122 C C . GLU B 1 48 ? 17.622 22.135 9.275 1.00 70.84 290 GLU B C 1
ATOM 2123 O O . GLU B 1 48 ? 18.671 22.012 8.640 1.00 70.26 290 GLU B O 1
ATOM 2129 N N . LEU B 1 49 ? 16.450 21.718 8.807 1.00 62.89 291 LEU B N 1
ATOM 2130 C CA . LEU B 1 49 ? 16.345 21.086 7.501 1.00 66.18 291 LEU B CA 1
ATOM 2131 C C . LEU B 1 49 ? 16.685 22.036 6.346 1.00 70.32 291 LEU B C 1
ATOM 2132 O O . LEU B 1 49 ? 17.445 21.675 5.446 1.00 78.94 291 LEU B O 1
ATOM 2137 N N . VAL B 1 50 ? 16.130 23.244 6.372 1.00 64.02 292 VAL B N 1
ATOM 2138 C CA . VAL B 1 50 ? 16.460 24.263 5.375 1.00 46.99 292 VAL B CA 1
ATOM 2139 C C . VAL B 1 50 ? 17.957 24.560 5.363 1.00 49.92 292 VAL B C 1
ATOM 2140 O O . VAL B 1 50 ? 18.561 24.750 4.316 1.00 51.86 292 VAL B O 1
ATOM 2144 N N . HIS B 1 51 ? 18.542 24.623 6.551 1.00 55.89 293 HIS B N 1
ATOM 2145 C CA . HIS B 1 51 ? 19.967 24.861 6.708 1.00 49.60 293 HIS B CA 1
ATOM 2146 C C . HIS B 1 51 ? 20.825 23.753 6.108 1.00 51.20 293 HIS B C 1
ATOM 2147 O O . HIS B 1 51 ? 21.826 24.041 5.457 1.00 58.88 293 HIS B O 1
ATOM 2154 N N . LEU B 1 52 ? 20.433 22.498 6.325 1.00 53.78 294 LEU B N 1
ATOM 2155 C CA . LEU B 1 52 ? 21.151 21.340 5.776 1.00 49.99 294 LEU B CA 1
ATOM 2156 C C . LEU B 1 52 ? 21.251 21.404 4.264 1.00 54.53 294 LEU B C 1
ATOM 2157 O O . LEU B 1 52 ? 22.326 21.260 3.683 1.00 64.52 294 LEU B O 1
ATOM 2162 N N . ILE B 1 53 ? 20.094 21.590 3.646 1.00 48.04 295 ILE B N 1
ATOM 2163 C CA . ILE B 1 53 ? 19.954 21.751 2.215 1.00 50.67 295 ILE B CA 1
ATOM 2164 C C . ILE B 1 53 ? 20.895 22.819 1.648 1.00 70.31 295 ILE B C 1
ATOM 2165 O O . ILE B 1 53 ? 21.534 22.625 0.601 1.00 77.86 295 ILE B O 1
ATOM 2170 N N . ASN B 1 54 ? 20.971 23.953 2.338 1.00 68.17 296 ASN B N 1
ATOM 2171 C CA . ASN B 1 54 ? 21.848 25.037 1.912 1.00 70.68 296 ASN B CA 1
ATOM 2172 C C . ASN B 1 54 ? 23.296 24.614 2.115 1.00 66.67 296 ASN B C 1
ATOM 2173 O O . ASN B 1 54 ? 24.194 24.914 1.322 1.00 67.07 296 ASN B O 1
ATOM 2178 N N . TRP B 1 55 ? 23.494 23.885 3.197 1.00 59.04 297 TRP B N 1
ATOM 2179 C CA . TRP B 1 55 ? 24.794 23.404 3.576 1.00 55.46 297 TRP B CA 1
ATOM 2180 C C . TRP B 1 55 ? 25.313 22.351 2.611 1.00 58.18 297 TRP B C 1
ATOM 2181 O O . TRP B 1 55 ? 26.482 22.371 2.237 1.00 67.34 297 TRP B O 1
ATOM 2192 N N . ALA B 1 56 ? 24.438 21.438 2.206 1.00 52.52 298 ALA B N 1
ATOM 2193 C CA . ALA B 1 56 ? 24.816 20.349 1.310 1.00 53.73 298 ALA B CA 1
ATOM 2194 C C . ALA B 1 56 ? 25.445 20.873 0.024 1.00 58.86 298 ALA B C 1
ATOM 2195 O O . ALA B 1 56 ? 26.458 20.349 -0.458 1.00 53.14 298 ALA B O 1
ATOM 2197 N N . LYS B 1 57 ? 24.859 21.938 -0.506 1.00 57.31 299 LYS B N 1
ATOM 2198 C CA . LYS B 1 57 ? 25.299 22.484 -1.777 1.00 63.81 299 LYS B CA 1
ATOM 2199 C C . LYS B 1 57 ? 26.735 23.001 -1.650 1.00 67.94 299 LYS B C 1
ATOM 2200 O O . LYS B 1 57 ? 27.430 23.224 -2.651 1.00 68.49 299 LYS B O 1
ATOM 2206 N N . ASN B 1 58 ? 27.194 23.135 -0.409 1.00 60.89 300 ASN B N 1
ATOM 2207 C CA . ASN B 1 58 ? 28.561 23.555 -0.160 1.00 57.04 300 ASN B CA 1
ATOM 2208 C C . ASN B 1 58 ? 29.508 22.379 -0.058 1.00 53.32 300 ASN B C 1
ATOM 2209 O O . ASN B 1 58 ? 30.717 22.570 -0.092 1.00 58.08 300 ASN B O 1
ATOM 2214 N N . VAL B 1 59 ? 28.979 21.165 0.076 1.00 49.90 301 VAL B N 1
ATOM 2215 C CA . VAL B 1 59 ? 29.862 20.007 0.124 1.00 51.00 301 VAL B CA 1
ATOM 2216 C C . VAL B 1 59 ? 30.470 19.812 -1.258 1.00 59.17 301 VAL B C 1
ATOM 2217 O O . VAL B 1 59 ? 29.755 19.593 -2.230 1.00 56.77 301 VAL B O 1
ATOM 2221 N N . PRO B 1 60 ? 31.804 19.928 -1.347 1.00 62.23 302 PRO B N 1
ATOM 2222 C CA . PRO B 1 60 ? 32.500 19.977 -2.635 1.00 66.56 302 PRO B CA 1
ATOM 2223 C C . PRO B 1 60 ? 32.163 18.778 -3.502 1.00 69.84 302 PRO B C 1
ATOM 2224 O O . PRO B 1 60 ? 32.303 17.632 -3.074 1.00 67.25 302 PRO B O 1
ATOM 2228 N N . GLY B 1 61 ? 31.677 19.072 -4.704 1.00 66.18 303 GLY B N 1
ATOM 2229 C CA . GLY B 1 61 ? 31.306 18.060 -5.667 1.00 57.83 303 GLY B CA 1
ATOM 2230 C C . GLY B 1 61 ? 29.802 17.981 -5.815 1.00 66.57 303 GLY B C 1
ATOM 2231 O O . GLY B 1 61 ? 29.299 17.684 -6.896 1.00 74.85 303 GLY B O 1
ATOM 2232 N N . TYR B 1 62 ? 29.085 18.299 -4.740 1.00 64.24 304 TYR B N 1
ATOM 2233 C CA . TYR B 1 62 ? 27.644 18.067 -4.660 1.00 55.03 304 TYR B CA 1
ATOM 2234 C C . TYR B 1 62 ? 26.835 18.835 -5.716 1.00 54.82 304 TYR B C 1
ATOM 2235 O O . TYR B 1 62 ? 25.892 18.301 -6.316 1.00 45.47 304 TYR B O 1
ATOM 2244 N N . THR B 1 63 ? 27.202 20.083 -5.960 1.00 54.53 305 THR B N 1
ATOM 2245 C CA . THR B 1 63 ? 26.439 20.871 -6.906 1.00 59.97 305 THR B CA 1
ATOM 2246 C C . THR B 1 63 ? 26.696 20.425 -8.350 1.00 67.61 305 THR B C 1
ATOM 2247 O O . THR B 1 63 ? 26.070 20.923 -9.281 1.00 75.18 305 THR B O 1
ATOM 2251 N N . ASP B 1 64 ? 27.625 19.492 -8.529 1.00 64.87 306 ASP B N 1
ATOM 2252 C CA . ASP B 1 64 ? 27.870 18.905 -9.842 1.00 67.16 306 ASP B CA 1
ATOM 2253 C C . ASP B 1 64 ? 27.093 17.600 -10.093 1.00 66.91 306 ASP B C 1
ATOM 2254 O O . ASP B 1 64 ? 27.109 17.081 -11.211 1.00 71.56 306 ASP B O 1
ATOM 2259 N N . LEU B 1 65 ? 26.441 17.062 -9.059 1.00 56.81 307 LEU B N 1
ATOM 2260 C CA . LEU B 1 65 ? 25.491 15.956 -9.231 1.00 57.65 307 LEU B CA 1
ATOM 2261 C C . LEU B 1 65 ? 24.238 16.452 -9.988 1.00 62.68 307 LEU B C 1
ATOM 2262 O O . LEU B 1 65 ? 23.946 17.653 -9.998 1.00 64.63 307 LEU B O 1
ATOM 2267 N N . SER B 1 66 ? 23.507 15.547 -10.634 1.00 47.01 308 SER B N 1
ATOM 2268 C CA . SER B 1 66 ? 22.214 15.899 -11.229 1.00 49.02 308 SER B CA 1
ATOM 2269 C C . SER B 1 66 ? 21.233 16.409 -10.163 1.00 61.31 308 SER B C 1
ATOM 2270 O O . SER B 1 66 ? 21.342 16.027 -8.987 1.00 66.16 308 SER B O 1
ATOM 2273 N N . LEU B 1 67 ? 20.305 17.288 -10.549 1.00 53.55 309 LEU B N 1
ATOM 2274 C CA . LEU B 1 67 ? 19.316 17.783 -9.587 1.00 57.65 309 LEU B CA 1
ATOM 2275 C C . LEU B 1 67 ? 18.542 16.671 -8.916 1.00 61.49 309 LEU B C 1
ATOM 2276 O O . LEU B 1 67 ? 18.451 16.637 -7.687 1.00 60.65 309 LEU B O 1
ATOM 2281 N N . SER B 1 68 ? 18.013 15.750 -9.711 1.00 54.63 310 SER B N 1
ATOM 2282 C CA . SER B 1 68 ? 17.282 14.627 -9.143 1.00 56.14 310 SER B CA 1
ATOM 2283 C C . SER B 1 68 ? 18.114 13.890 -8.052 1.00 51.57 310 SER B C 1
ATOM 2284 O O . SER B 1 68 ? 17.585 13.520 -7.005 1.00 49.64 310 SER B O 1
ATOM 2287 N N . ASP B 1 69 ? 19.411 13.704 -8.281 1.00 52.65 311 ASP B N 1
ATOM 2288 C CA . ASP B 1 69 ? 20.239 12.981 -7.317 1.00 53.26 311 ASP B CA 1
ATOM 2289 C C . ASP B 1 69 ? 20.604 13.861 -6.108 1.00 51.31 311 ASP B C 1
ATOM 2290 O O . ASP B 1 69 ? 20.748 13.356 -4.990 1.00 51.95 311 ASP B O 1
ATOM 2295 N N . GLN B 1 70 ? 20.747 15.167 -6.323 1.00 43.91 312 GLN B N 1
ATOM 2296 C CA . GLN B 1 70 ? 20.907 16.083 -5.202 1.00 41.42 312 GLN B CA 1
ATOM 2297 C C . GLN B 1 70 ? 19.719 15.975 -4.262 1.00 54.52 312 GLN B C 1
ATOM 2298 O O . GLN B 1 70 ? 19.882 15.806 -3.055 1.00 59.72 312 GLN B O 1
ATOM 2304 N N . VAL B 1 71 ? 18.518 16.048 -4.816 1.00 60.72 313 VAL B N 1
ATOM 2305 C CA . VAL B 1 71 ? 17.336 15.886 -4.001 1.00 43.02 313 VAL B CA 1
ATOM 2306 C C . VAL B 1 71 ? 17.362 14.492 -3.382 1.00 41.61 313 VAL B C 1
ATOM 2307 O O . VAL B 1 71 ? 17.130 14.342 -2.188 1.00 40.10 313 VAL B O 1
ATOM 2311 N N . HIS B 1 72 ? 17.724 13.481 -4.166 1.00 41.13 314 HIS B N 1
ATOM 2312 C CA . HIS B 1 72 ? 17.619 12.108 -3.680 1.00 39.92 314 HIS B CA 1
ATOM 2313 C C . HIS B 1 72 ? 18.474 11.842 -2.465 1.00 45.56 314 HIS B C 1
ATOM 2314 O O . HIS B 1 72 ? 18.015 11.207 -1.524 1.00 56.55 314 HIS B O 1
ATOM 2321 N N . LEU B 1 73 ? 19.711 12.319 -2.486 1.00 38.07 315 LEU B N 1
ATOM 2322 C CA . LEU B 1 73 ? 20.614 12.148 -1.358 1.00 40.21 315 LEU B CA 1
ATOM 2323 C C . LEU B 1 73 ? 20.009 12.719 -0.078 1.00 42.80 315 LEU B C 1
ATOM 2324 O O . LEU B 1 73 ? 19.924 12.040 0.947 1.00 42.42 315 LEU B O 1
ATOM 2329 N N . ILE B 1 74 ? 19.556 13.961 -0.175 1.00 44.83 316 ILE B N 1
ATOM 2330 C CA . ILE B 1 74 ? 18.882 14.637 0.914 1.00 43.97 316 ILE B CA 1
ATOM 2331 C C . ILE B 1 74 ? 17.658 13.850 1.401 1.00 43.61 316 ILE B C 1
ATOM 2332 O O . ILE B 1 74 ? 17.464 13.668 2.616 1.00 40.08 316 ILE B O 1
ATOM 2337 N N . GLU B 1 75 ? 16.864 13.344 0.457 1.00 38.63 317 GLU B N 1
ATOM 2338 C CA . GLU B 1 75 ? 15.667 12.591 0.810 1.00 42.49 317 GLU B CA 1
ATOM 2339 C C . GLU B 1 75 ? 16.035 11.335 1.603 1.00 48.78 317 GLU B C 1
ATOM 2340 O O . GLU B 1 75 ? 15.346 10.964 2.553 1.00 51.75 317 GLU B O 1
ATOM 2346 N N . CYS B 1 76 ? 17.160 10.716 1.273 1.00 45.62 318 CYS B N 1
ATOM 2347 C CA . CYS B 1 76 ? 17.539 9.525 2.012 1.00 49.68 318 CYS B CA 1
ATOM 2348 C C . CYS B 1 76 ? 17.994 9.836 3.436 1.00 52.09 318 CYS B C 1
ATOM 2349 O O . CYS B 1 76 ? 17.528 9.198 4.380 1.00 60.48 318 CYS B O 1
ATOM 2352 N N . CYS B 1 77 ? 18.843 10.848 3.601 1.00 37.29 319 CYS B N 1
ATOM 2353 C CA . CYS B 1 77 ? 19.620 10.946 4.829 1.00 42.59 319 CYS B CA 1
ATOM 2354 C C . CYS B 1 77 ? 19.308 12.148 5.738 1.00 50.50 319 CYS B C 1
ATOM 2355 O O . CYS B 1 77 ? 20.023 12.367 6.723 1.00 49.19 319 CYS B O 1
ATOM 2358 N N . TRP B 1 78 ? 18.251 12.904 5.440 1.00 47.80 320 TRP B N 1
ATOM 2359 C CA . TRP B 1 78 ? 17.975 14.132 6.186 1.00 41.39 320 TRP B CA 1
ATOM 2360 C C . TRP B 1 78 ? 17.829 13.854 7.667 1.00 46.61 320 TRP B C 1
ATOM 2361 O O . TRP B 1 78 ? 18.383 14.581 8.495 1.00 52.80 320 TRP B O 1
ATOM 2372 N N . MET B 1 79 ? 17.113 12.790 8.008 1.00 42.50 321 MET B N 1
ATOM 2373 C CA . MET B 1 79 ? 16.887 12.489 9.418 1.00 45.78 321 MET B CA 1
ATOM 2374 C C . MET B 1 79 ? 18.177 12.075 10.128 1.00 47.91 321 MET B C 1
ATOM 2375 O O . MET B 1 79 ? 18.376 12.404 11.298 1.00 57.90 321 MET B O 1
ATOM 2380 N N . GLU B 1 80 ? 19.034 11.332 9.432 1.00 47.97 322 GLU B N 1
ATOM 2381 C CA . GLU B 1 80 ? 20.319 10.922 9.999 1.00 43.46 322 GLU B CA 1
ATOM 2382 C C . GLU B 1 80 ? 21.153 12.158 10.319 1.00 45.41 322 GLU B C 1
ATOM 2383 O O . GLU B 1 80 ? 21.746 12.265 11.392 1.00 43.41 322 GLU B O 1
ATOM 2389 N N . LEU B 1 81 ? 21.161 13.112 9.394 1.00 46.21 323 LEU B N 1
ATOM 2390 C CA . LEU B 1 81 ? 21.918 14.337 9.590 1.00 38.25 323 LEU B CA 1
ATOM 2391 C C . LEU B 1 81 ? 21.421 15.092 10.815 1.00 39.78 323 LEU B C 1
ATOM 2392 O O . LEU B 1 81 ? 22.220 15.557 11.618 1.00 44.66 323 LEU B O 1
ATOM 2397 N N . LEU B 1 82 ? 20.102 15.212 10.958 1.00 36.28 324 LEU B N 1
ATOM 2398 C CA . LEU B 1 82 ? 19.538 15.855 12.132 1.00 37.31 324 LEU B CA 1
ATOM 2399 C C . LEU B 1 82 ? 20.030 15.190 13.415 1.00 46.79 324 LEU B C 1
ATOM 2400 O O . LEU B 1 82 ? 20.491 15.880 14.324 1.00 53.32 324 LEU B O 1
ATOM 2405 N N . LEU B 1 83 ? 19.905 13.865 13.489 1.00 44.03 325 LEU B N 1
ATOM 2406 C CA . LEU B 1 83 ? 20.283 13.117 14.686 1.00 40.92 325 LEU B CA 1
ATOM 2407 C C . LEU B 1 83 ? 21.793 13.137 14.910 1.00 48.92 325 LEU B C 1
ATOM 2408 O O . LEU B 1 83 ? 22.258 13.271 16.044 1.00 43.86 325 LEU B O 1
ATOM 2413 N N . LEU B 1 84 ? 22.557 13.013 13.830 1.00 44.15 326 LEU B N 1
ATOM 2414 C CA . LEU B 1 84 ? 24.005 13.052 13.949 1.00 42.64 326 LEU B CA 1
ATOM 2415 C C . LEU B 1 84 ? 24.437 14.370 14.568 1.00 46.03 326 LEU B C 1
ATOM 2416 O O . LEU B 1 84 ? 25.284 14.395 15.458 1.00 57.12 326 LEU B O 1
ATOM 2421 N N . ASN B 1 85 ? 23.848 15.463 14.102 1.00 41.34 327 ASN B N 1
ATOM 2422 C CA . ASN B 1 85 ? 24.183 16.775 14.625 1.00 48.34 327 ASN B CA 1
ATOM 2423 C C . ASN B 1 85 ? 23.831 16.903 16.085 1.00 57.23 327 ASN B C 1
ATOM 2424 O O . ASN B 1 85 ? 24.647 17.316 16.912 1.00 58.09 327 ASN B O 1
ATOM 2429 N N . CYS B 1 86 ? 22.606 16.510 16.393 1.00 56.75 328 CYS B N 1
ATOM 2430 C CA . CYS B 1 86 ? 22.102 16.572 17.743 1.00 48.66 328 CYS B CA 1
ATOM 2431 C C . CYS B 1 86 ? 23.002 15.823 18.714 1.00 44.70 328 CYS B C 1
ATOM 2432 O O . CYS B 1 86 ? 23.272 16.309 19.814 1.00 39.58 328 CYS B O 1
ATOM 2435 N N . ALA B 1 87 ? 23.490 14.661 18.289 1.00 38.83 329 ALA B N 1
ATOM 2436 C CA . ALA B 1 87 ? 24.443 13.897 19.086 1.00 39.22 329 ALA B CA 1
ATOM 2437 C C . ALA B 1 87 ? 25.666 14.740 19.419 1.00 42.13 329 ALA B C 1
ATOM 2438 O O . ALA B 1 87 ? 26.152 14.728 20.547 1.00 49.78 329 ALA B O 1
ATOM 2440 N N . PHE B 1 88 ? 26.178 15.452 18.426 1.00 48.90 330 PHE B N 1
ATOM 2441 C CA . PHE B 1 88 ? 27.389 16.234 18.624 1.00 58.30 330 PHE B CA 1
ATOM 2442 C C . PHE B 1 88 ? 27.069 17.459 19.473 1.00 53.70 330 PHE B C 1
ATOM 2443 O O . PHE B 1 88 ? 27.872 17.852 20.317 1.00 60.77 330 PHE B O 1
ATOM 2451 N N . ARG B 1 89 ? 25.903 18.067 19.244 1.00 47.83 331 ARG B N 1
ATOM 2452 C CA . ARG B 1 89 ? 25.440 19.161 20.102 1.00 48.69 331 ARG B CA 1
ATOM 2453 C C . ARG B 1 89 ? 25.340 18.693 21.551 1.00 52.42 331 ARG B C 1
ATOM 2454 O O . ARG B 1 89 ? 25.466 19.492 22.474 1.00 61.20 331 ARG B O 1
ATOM 2462 N N . SER B 1 90 ? 25.138 17.394 21.738 1.00 37.35 332 SER B N 1
ATOM 2463 C CA . SER B 1 90 ? 24.831 16.842 23.047 1.00 52.25 332 SER B CA 1
ATOM 2464 C C . SER B 1 90 ? 26.021 16.189 23.744 1.00 55.26 332 SER B C 1
ATOM 2465 O O . SER B 1 90 ? 25.864 15.582 24.807 1.00 61.77 332 SER B O 1
ATOM 2468 N N . ILE B 1 91 ? 27.199 16.308 23.140 1.00 53.57 333 ILE B N 1
ATOM 2469 C CA . ILE B 1 91 ? 28.396 15.621 23.622 1.00 58.18 333 ILE B CA 1
ATOM 2470 C C . ILE B 1 91 ? 28.734 15.892 25.094 1.00 59.72 333 ILE B C 1
ATOM 2471 O O . ILE B 1 91 ? 29.165 14.977 25.795 1.00 62.74 333 ILE B O 1
ATOM 2476 N N . GLU B 1 92 ? 28.488 17.113 25.576 1.00 59.84 334 GLU B N 1
ATOM 2477 C CA . GLU B 1 92 ? 28.854 17.463 26.953 1.00 65.77 334 GLU B CA 1
ATOM 2478 C C . GLU B 1 92 ? 27.945 16.781 27.965 1.00 66.09 334 GLU B C 1
ATOM 2479 O O . GLU B 1 92 ? 28.325 16.582 29.117 1.00 76.45 334 GLU B O 1
ATOM 2485 N N . HIS B 1 93 ? 26.741 16.425 27.545 1.00 56.59 335 HIS B N 1
ATOM 2486 C CA . HIS B 1 93 ? 25.781 15.858 28.480 1.00 61.42 335 HIS B CA 1
ATOM 2487 C C . HIS B 1 93 ? 26.077 14.390 28.773 1.00 57.12 335 HIS B C 1
ATOM 2488 O O . HIS B 1 93 ? 25.341 13.759 29.524 1.00 58.33 335 HIS B O 1
ATOM 2495 N N . GLY B 1 94 ? 27.136 13.855 28.167 1.00 47.12 336 GLY B N 1
ATOM 2496 C CA . GLY B 1 94 ? 27.523 12.468 28.360 1.00 48.73 336 GLY B CA 1
ATOM 2497 C C . GLY B 1 94 ? 26.350 11.516 28.390 1.00 52.60 336 GLY B C 1
ATOM 2498 O O . GLY B 1 94 ? 26.200 10.734 29.341 1.00 51.70 336 GLY B O 1
ATOM 2499 N N . GLY B 1 95 ? 25.460 11.654 27.406 1.00 55.98 337 GLY B N 1
ATOM 2500 C CA . GLY B 1 95 ? 24.358 10.721 27.263 1.00 52.38 337 GLY B CA 1
ATOM 2501 C C . GLY B 1 95 ? 23.223 10.965 28.252 1.00 46.72 337 GLY B C 1
ATOM 2502 O O . GLY B 1 95 ? 22.291 10.173 28.352 1.00 47.10 337 GLY B O 1
ATOM 2503 N N . LYS B 1 96 ? 23.301 12.033 29.031 1.00 42.55 338 LYS B N 1
ATOM 2504 C CA . LYS B 1 96 ? 22.285 12.206 30.051 1.00 52.34 338 LYS B CA 1
ATOM 2505 C C . LYS B 1 96 ? 21.106 12.952 29.450 1.00 57.40 338 LYS B C 1
ATOM 2506 O O . LYS B 1 96 ? 19.978 12.794 29.889 1.00 54.28 338 LYS B O 1
ATOM 2512 N N . SER B 1 97 ? 21.362 13.729 28.408 1.00 59.34 339 SER B N 1
ATOM 2513 C CA . SER B 1 97 ? 20.292 14.454 27.738 1.00 52.18 339 SER B CA 1
ATOM 2514 C C . SER B 1 97 ? 20.666 14.828 26.325 1.00 52.64 339 SER B C 1
ATOM 2515 O O . SER B 1 97 ? 21.837 14.791 25.959 1.00 57.30 339 SER B O 1
ATOM 2518 N N . LEU B 1 98 ? 19.664 15.190 25.530 1.00 56.41 340 LEU B N 1
ATOM 2519 C CA . LEU B 1 98 ? 19.911 15.620 24.161 1.00 55.22 340 LEU B CA 1
ATOM 2520 C C . LEU B 1 98 ? 19.566 17.095 24.022 1.00 55.75 340 LEU B C 1
ATOM 2521 O O . LEU B 1 98 ? 18.472 17.538 24.392 1.00 56.07 340 LEU B O 1
ATOM 2526 N N . ALA B 1 99 ? 20.525 17.856 23.514 1.00 54.28 341 ALA B N 1
ATOM 2527 C CA . ALA B 1 99 ? 20.341 19.280 23.304 1.00 61.61 341 ALA B CA 1
ATOM 2528 C C . ALA B 1 99 ? 19.912 19.552 21.863 1.00 64.86 341 ALA B C 1
ATOM 2529 O O . ALA B 1 99 ? 20.757 19.723 20.983 1.00 67.10 341 ALA B O 1
ATOM 2531 N N . PHE B 1 100 ? 18.602 19.588 21.627 1.00 64.97 342 PHE B N 1
ATOM 2532 C CA . PHE B 1 100 ? 18.066 19.837 20.287 1.00 64.38 342 PHE B CA 1
ATOM 2533 C C . PHE B 1 100 ? 18.309 21.276 19.887 1.00 64.31 342 PHE B C 1
ATOM 2534 O O . PHE B 1 100 ? 18.603 21.596 18.730 1.00 78.25 342 PHE B O 1
ATOM 2542 N N . ALA B 1 101 ? 18.186 22.139 20.873 1.00 54.72 343 ALA B N 1
ATOM 2543 C CA . ALA B 1 101 ? 18.602 23.508 20.742 1.00 59.65 343 ALA B CA 1
ATOM 2544 C C . ALA B 1 101 ? 19.159 23.868 22.108 1.00 69.99 343 ALA B C 1
ATOM 2545 O O . ALA B 1 101 ? 18.941 23.130 23.073 1.00 74.86 343 ALA B O 1
ATOM 2547 N N . PRO B 1 102 ? 19.912 24.973 22.204 1.00 67.13 344 PRO B N 1
ATOM 2548 C CA . PRO B 1 102 ? 20.295 25.430 23.543 1.00 70.75 344 PRO B CA 1
ATOM 2549 C C . PRO B 1 102 ? 19.025 25.684 24.361 1.00 77.23 344 PRO B C 1
ATOM 2550 O O . PRO B 1 102 ? 18.947 25.466 25.572 1.00 76.13 344 PRO B O 1
ATOM 2554 N N . ASP B 1 103 ? 18.009 26.103 23.614 1.00 88.34 345 ASP B N 1
ATOM 2555 C CA . ASP B 1 103 ? 16.675 26.450 24.074 1.00 83.29 345 ASP B CA 1
ATOM 2556 C C . ASP B 1 103 ? 15.854 25.232 24.516 1.00 77.15 345 ASP B C 1
ATOM 2557 O O . ASP B 1 103 ? 14.770 25.379 25.073 1.00 73.08 345 ASP B O 1
ATOM 2562 N N . LEU B 1 104 ? 16.384 24.031 24.284 1.00 71.16 346 LEU B N 1
ATOM 2563 C CA . LEU B 1 104 ? 15.570 22.835 24.420 1.00 65.30 346 LEU B CA 1
ATOM 2564 C C . LEU B 1 104 ? 16.377 21.573 24.724 1.00 71.54 346 LEU B C 1
ATOM 2565 O O . LEU B 1 104 ? 16.622 20.756 23.826 1.00 75.84 346 LEU B O 1
ATOM 2570 N N . VAL B 1 105 ? 16.791 21.407 25.976 1.00 70.32 347 VAL B N 1
ATOM 2571 C CA . VAL B 1 105 ? 17.490 20.189 26.381 1.00 61.88 347 VAL B CA 1
ATOM 2572 C C . VAL B 1 105 ? 16.538 19.203 27.060 1.00 56.30 347 VAL B C 1
ATOM 2573 O O . VAL B 1 105 ? 15.972 19.499 28.106 1.00 67.66 347 VAL B O 1
ATOM 2577 N N . LEU B 1 106 ? 16.395 18.021 26.474 1.00 51.23 348 LEU B N 1
ATOM 2578 C CA . LEU B 1 106 ? 15.459 17.008 26.956 1.00 53.20 348 LEU B CA 1
ATOM 2579 C C . LEU B 1 106 ? 16.148 15.760 27.506 1.00 60.79 348 LEU B C 1
ATOM 2580 O O . LEU B 1 106 ? 16.987 15.144 26.843 1.00 66.62 348 LEU B O 1
ATOM 2585 N N . ASP B 1 107 ? 15.790 15.387 28.725 1.00 62.04 349 ASP B N 1
ATOM 2586 C CA . ASP B 1 107 ? 16.339 14.184 29.334 1.00 73.36 349 ASP B CA 1
ATOM 2587 C C . ASP B 1 107 ? 15.363 13.002 29.159 1.00 71.80 349 ASP B C 1
ATOM 2588 O O . ASP B 1 107 ? 14.238 13.193 28.674 1.00 69.59 349 ASP B O 1
ATOM 2593 N N . ARG B 1 108 ? 15.797 11.807 29.586 1.00 65.21 350 ARG B N 1
ATOM 2594 C CA . ARG B 1 108 ? 15.093 10.529 29.376 1.00 60.38 350 ARG B CA 1
ATOM 2595 C C . ARG B 1 108 ? 13.632 10.659 29.756 1.00 65.06 350 ARG B C 1
ATOM 2596 O O . ARG B 1 108 ? 12.758 10.032 29.150 1.00 73.34 350 ARG B O 1
ATOM 2604 N N . SER B 1 109 ? 13.390 11.440 30.801 1.00 62.83 351 SER B N 1
ATOM 2605 C CA . SER B 1 109 ? 12.049 11.759 31.238 1.00 74.66 351 SER B CA 1
ATOM 2606 C C . SER B 1 109 ? 11.201 12.315 30.100 1.00 70.20 351 SER B C 1
ATOM 2607 O O . SER B 1 109 ? 10.102 11.825 29.828 1.00 70.62 351 SER B O 1
ATOM 2610 N N . SER B 1 110 ? 11.732 13.322 29.417 1.00 63.90 352 SER B N 1
ATOM 2611 C CA . SER B 1 110 ? 11.019 13.920 28.297 1.00 62.64 352 SER B CA 1
ATOM 2612 C C . SER B 1 110 ? 10.866 12.918 27.153 1.00 61.34 352 SER B C 1
ATOM 2613 O O . SER B 1 110 ? 9.817 12.869 26.504 1.00 60.50 352 SER B O 1
ATOM 2616 N N . TRP B 1 111 ? 11.901 12.105 26.928 1.00 51.76 353 TRP B N 1
ATOM 2617 C CA . TRP B 1 111 ? 11.882 11.158 25.817 1.00 57.47 353 TRP B CA 1
ATOM 2618 C C . TRP B 1 111 ? 10.687 10.237 25.925 1.00 62.23 353 TRP B C 1
ATOM 2619 O O . TRP B 1 111 ? 10.076 9.876 24.921 1.00 65.21 353 TRP B O 1
ATOM 2630 N N . SER B 1 112 ? 10.362 9.857 27.151 1.00 58.21 354 SER B N 1
ATOM 2631 C CA . SER B 1 112 ? 9.204 9.024 27.396 1.00 64.01 354 SER B CA 1
ATOM 2632 C C . SER B 1 112 ? 7.910 9.763 27.061 1.00 67.90 354 SER B C 1
ATOM 2633 O O . SER B 1 112 ? 6.991 9.179 26.493 1.00 70.25 354 SER B O 1
ATOM 2636 N N . THR B 1 113 ? 7.839 11.045 27.411 1.00 71.30 355 THR B N 1
ATOM 2637 C CA . THR B 1 113 ? 6.627 11.831 27.162 1.00 76.36 355 THR B CA 1
ATOM 2638 C C . THR B 1 113 ? 6.254 11.863 25.687 1.00 72.44 355 THR B C 1
ATOM 2639 O O . THR B 1 113 ? 5.077 11.702 25.343 1.00 73.96 355 THR B O 1
ATOM 2643 N N . VAL B 1 114 ? 7.262 12.055 24.831 1.00 60.57 356 VAL B N 1
ATOM 2644 C CA . VAL B 1 114 ? 7.063 12.156 23.385 1.00 58.04 356 VAL B CA 1
ATOM 2645 C C . VAL B 1 114 ? 7.194 10.808 22.696 1.00 61.87 356 VAL B C 1
ATOM 2646 O O . VAL B 1 114 ? 7.203 10.737 21.468 1.00 60.22 356 VAL B O 1
ATOM 2650 N N . GLU B 1 115 ? 7.351 9.753 23.489 1.00 59.67 357 GLU B N 1
ATOM 2651 C CA . GLU B 1 115 ? 7.323 8.391 22.974 1.00 59.42 357 GLU B CA 1
ATOM 2652 C C . GLU B 1 115 ? 8.378 8.150 21.896 1.00 60.49 357 GLU B C 1
ATOM 2653 O O . GLU B 1 115 ? 8.122 7.440 20.923 1.00 62.98 357 GLU B O 1
ATOM 2659 N N . MET B 1 116 ? 9.563 8.729 22.089 1.00 48.18 358 MET B N 1
ATOM 2660 C CA . MET B 1 116 ? 10.682 8.544 21.176 1.00 49.33 358 MET B CA 1
ATOM 2661 C C . MET B 1 116 ? 11.880 8.002 21.931 1.00 56.43 358 MET B C 1
ATOM 2662 O O . MET B 1 116 ? 13.033 8.368 21.669 1.00 50.24 358 MET B O 1
ATOM 2667 N N . THR B 1 117 ? 11.604 7.154 22.906 1.00 52.47 359 THR B N 1
ATOM 2668 C CA . THR B 1 117 ? 12.667 6.673 23.758 1.00 43.10 359 THR B CA 1
ATOM 2669 C C . THR B 1 117 ? 13.716 5.855 23.023 1.00 39.04 359 THR B C 1
ATOM 2670 O O . THR B 1 117 ? 14.901 6.151 23.128 1.00 54.29 359 THR B O 1
ATOM 2674 N N . GLU B 1 118 ? 13.285 4.864 22.249 1.00 41.66 360 GLU B N 1
ATOM 2675 C CA . GLU B 1 118 ? 14.208 3.955 21.569 1.00 49.31 360 GLU B CA 1
ATOM 2676 C C . GLU B 1 118 ? 15.076 4.770 20.636 1.00 52.02 360 GLU B C 1
ATOM 2677 O O . GLU B 1 118 ? 16.284 4.521 20.527 1.00 53.21 360 GLU B O 1
ATOM 2683 N N . ILE B 1 119 ? 14.464 5.736 19.959 1.00 41.12 361 ILE B N 1
ATOM 2684 C CA . ILE B 1 119 ? 15.228 6.630 19.104 1.00 38.76 361 ILE B CA 1
ATOM 2685 C C . ILE B 1 119 ? 16.271 7.426 19.890 1.00 40.59 361 ILE B C 1
ATOM 2686 O O . ILE B 1 119 ? 17.464 7.343 19.599 1.00 39.98 361 ILE B O 1
ATOM 2691 N N . PHE B 1 120 ? 15.846 8.174 20.902 1.00 43.12 362 PHE B N 1
ATOM 2692 C CA . PHE B 1 120 ? 16.793 9.058 21.580 1.00 44.36 362 PHE B CA 1
ATOM 2693 C C . PHE B 1 120 ? 17.815 8.311 22.429 1.00 43.41 362 PHE B C 1
ATOM 2694 O O . PHE B 1 120 ? 18.938 8.792 22.622 1.00 45.43 362 PHE B O 1
ATOM 2702 N N . GLU B 1 121 ? 17.452 7.118 22.892 1.00 35.34 363 GLU B N 1
ATOM 2703 C CA . GLU B 1 121 ? 18.394 6.320 23.665 1.00 35.01 363 GLU B CA 1
ATOM 2704 C C . GLU B 1 121 ? 19.573 5.871 22.822 1.00 34.94 363 GLU B C 1
ATOM 2705 O O . GLU B 1 121 ? 20.694 5.799 23.302 1.00 45.22 363 GLU B O 1
ATOM 2711 N N . GLN B 1 122 ? 19.316 5.592 21.554 1.00 37.00 364 GLN B N 1
ATOM 2712 C CA . GLN B 1 122 ? 20.365 5.243 20.626 1.00 38.00 364 GLN B CA 1
ATOM 2713 C C . GLN B 1 122 ? 21.242 6.468 20.297 1.00 43.05 364 GLN B C 1
ATOM 2714 O O . GLN B 1 122 ? 22.477 6.395 20.285 1.00 41.37 364 GLN B O 1
ATOM 2720 N N . VAL B 1 123 ? 20.591 7.591 20.023 1.00 40.18 365 VAL B N 1
ATOM 2721 C CA . VAL B 1 123 ? 21.302 8.834 19.753 1.00 36.54 365 VAL B CA 1
ATOM 2722 C C . VAL B 1 123 ? 22.161 9.287 20.908 1.00 35.40 365 VAL B C 1
ATOM 2723 O O . VAL B 1 123 ? 23.333 9.596 20.728 1.00 38.48 365 VAL B O 1
ATOM 2727 N N . ALA B 1 124 ? 21.557 9.339 22.094 1.00 47.04 366 ALA B N 1
ATOM 2728 C CA . ALA B 1 124 ? 22.259 9.711 23.320 1.00 41.42 366 ALA B CA 1
ATOM 2729 C C . ALA B 1 124 ? 23.505 8.838 23.563 1.00 40.43 366 ALA B C 1
ATOM 2730 O O . ALA B 1 124 ? 24.561 9.349 23.956 1.00 35.35 366 ALA B O 1
ATOM 2732 N N . ALA B 1 125 ? 23.380 7.531 23.315 1.00 35.39 367 ALA B N 1
ATOM 2733 C CA . ALA B 1 125 ? 24.508 6.611 23.448 1.00 31.49 367 ALA B CA 1
ATOM 2734 C C . ALA B 1 125 ? 25.587 6.931 22.419 1.00 36.93 367 ALA B C 1
ATOM 2735 O O . ALA B 1 125 ? 26.777 6.913 22.726 1.00 40.74 367 ALA B O 1
ATOM 2737 N N . VAL B 1 126 ? 25.161 7.223 21.195 1.00 35.02 368 VAL B N 1
ATOM 2738 C CA . VAL B 1 126 ? 26.094 7.623 20.165 1.00 41.21 368 VAL B CA 1
ATOM 2739 C C . VAL B 1 126 ? 26.822 8.875 20.634 1.00 47.88 368 VAL B C 1
ATOM 2740 O O . VAL B 1 126 ? 28.045 8.971 20.489 1.00 51.74 368 VAL B O 1
ATOM 2744 N N . SER B 1 127 ? 26.076 9.815 21.220 1.00 45.52 369 SER B N 1
ATOM 2745 C CA . SER B 1 127 ? 26.675 11.026 21.778 1.00 43.07 369 SER B CA 1
ATOM 2746 C C . SER B 1 127 ? 27.806 10.702 22.759 1.00 48.33 369 SER B C 1
ATOM 2747 O O . SER B 1 127 ? 28.917 11.238 22.646 1.00 44.36 369 SER B O 1
ATOM 2750 N N . GLU B 1 128 ? 27.537 9.770 23.669 1.00 43.49 370 GLU B N 1
ATOM 2751 C CA . GLU B 1 128 ? 28.527 9.361 24.641 1.00 34.22 370 GLU B CA 1
ATOM 2752 C C . GLU B 1 128 ? 29.765 8.770 23.980 1.00 40.32 370 GLU B C 1
ATOM 2753 O O . GLU B 1 128 ? 30.895 8.999 24.427 1.00 42.91 370 GLU B O 1
ATOM 2759 N N . GLN B 1 129 ? 29.556 8.014 22.910 1.00 35.21 371 GLN B N 1
ATOM 2760 C CA . GLN B 1 129 ? 30.675 7.431 22.202 1.00 42.29 371 GLN B CA 1
ATOM 2761 C C . GLN B 1 129 ? 31.528 8.499 21.547 1.00 45.84 371 GLN B C 1
ATOM 2762 O O . GLN B 1 129 ? 32.761 8.401 21.555 1.00 47.11 371 GLN B O 1
ATOM 2768 N N . MET B 1 130 ? 30.881 9.532 21.019 1.00 42.53 372 MET B N 1
ATOM 2769 C CA . MET B 1 130 ? 31.617 10.639 20.416 1.00 44.54 372 MET B CA 1
ATOM 2770 C C . MET B 1 130 ? 32.466 11.326 21.474 1.00 46.36 372 MET B C 1
ATOM 2771 O O . MET B 1 130 ? 33.618 11.695 21.225 1.00 47.06 372 MET B O 1
ATOM 2776 N N . MET B 1 131 ? 31.869 11.529 22.642 1.00 43.52 373 MET B N 1
ATOM 2777 C CA . MET B 1 131 ? 32.573 12.110 23.780 1.00 39.82 373 MET B CA 1
ATOM 2778 C C . MET B 1 131 ? 33.777 11.255 24.131 1.00 43.63 373 MET B C 1
ATOM 2779 O O . MET B 1 131 ? 34.866 11.757 24.350 1.00 48.64 373 MET B O 1
ATOM 2784 N N . GLN B 1 132 ? 33.562 9.951 24.202 1.00 51.46 374 GLN B N 1
ATOM 2785 C CA . GLN B 1 132 ? 34.623 9.032 24.566 1.00 52.94 374 GLN B CA 1
ATOM 2786 C C . GLN B 1 132 ? 35.734 8.953 23.518 1.00 57.49 374 GLN B C 1
ATOM 2787 O O . GLN B 1 132 ? 36.887 8.719 23.858 1.00 63.26 374 GLN B O 1
ATOM 2793 N N . ASN B 1 133 ? 35.393 9.156 22.247 1.00 53.20 375 ASN B N 1
ATOM 2794 C CA . ASN B 1 133 ? 36.392 9.133 21.184 1.00 47.23 375 ASN B CA 1
ATOM 2795 C C . ASN B 1 133 ? 37.021 10.488 20.897 1.00 47.46 375 ASN B C 1
ATOM 2796 O O . ASN B 1 133 ? 37.738 10.648 19.910 1.00 43.68 375 ASN B O 1
ATOM 2801 N N . HIS B 1 134 ? 36.718 11.461 21.751 1.00 46.07 376 HIS B N 1
ATOM 2802 C CA . HIS B 1 134 ? 37.296 12.798 21.671 1.00 47.09 376 HIS B CA 1
ATOM 2803 C C . HIS B 1 134 ? 37.183 13.368 20.270 1.00 54.54 376 HIS B C 1
ATOM 2804 O O . HIS B 1 134 ? 38.152 13.877 19.707 1.00 59.02 376 HIS B O 1
ATOM 2811 N N . LEU B 1 135 ? 35.987 13.237 19.707 1.00 52.06 377 LEU B N 1
ATOM 2812 C CA . LEU B 1 135 ? 35.709 13.673 18.354 1.00 49.18 377 LEU B CA 1
ATOM 2813 C C . LEU B 1 135 ? 35.850 15.186 18.209 1.00 49.40 377 LEU B C 1
ATOM 2814 O O . LEU B 1 135 ? 35.272 15.944 18.985 1.00 49.01 377 LEU B O 1
ATOM 2819 N N . HIS B 1 136 ? 36.624 15.609 17.210 1.00 48.66 378 HIS B N 1
ATOM 2820 C CA . HIS B 1 136 ? 36.820 17.018 16.883 1.00 41.91 378 HIS B CA 1
ATOM 2821 C C . HIS B 1 136 ? 35.713 17.524 15.932 1.00 44.02 378 HIS B C 1
ATOM 2822 O O . HIS B 1 136 ? 35.086 16.715 15.234 1.00 35.81 378 HIS B O 1
ATOM 2829 N N . LYS B 1 137 ? 35.444 18.834 15.930 1.00 41.67 379 LYS B N 1
ATOM 2830 C CA . LYS B 1 137 ? 34.443 19.411 15.020 1.00 38.79 379 LYS B CA 1
ATOM 2831 C C . LYS B 1 137 ? 34.728 19.036 13.565 1.00 49.70 379 LYS B C 1
ATOM 2832 O O . LYS B 1 137 ? 33.822 18.582 12.837 1.00 45.10 379 LYS B O 1
ATOM 2838 N N . ASP B 1 138 ? 35.989 19.210 13.155 1.00 43.28 380 ASP B N 1
ATOM 2839 C CA . ASP B 1 138 ? 36.411 18.861 11.801 1.00 42.43 380 ASP B CA 1
ATOM 2840 C C . ASP B 1 138 ? 36.053 17.438 11.439 1.00 43.57 380 ASP B C 1
ATOM 2841 O O . ASP B 1 138 ? 35.711 17.153 10.298 1.00 46.74 380 ASP B O 1
ATOM 2846 N N . GLU B 1 139 ? 36.161 16.534 12.400 1.00 44.88 381 GLU B N 1
ATOM 2847 C CA . GLU B 1 139 ? 35.775 15.164 12.138 1.00 43.22 381 GLU B CA 1
ATOM 2848 C C . GLU B 1 139 ? 34.266 15.093 11.961 1.00 47.45 381 GLU B C 1
ATOM 2849 O O . GLU B 1 139 ? 33.788 14.392 11.074 1.00 54.39 381 GLU B O 1
ATOM 2855 N N . LEU B 1 140 ? 33.514 15.844 12.765 1.00 39.99 382 LEU B N 1
ATOM 2856 C CA . LEU B 1 140 ? 32.064 15.807 12.627 1.00 39.85 382 LEU B CA 1
ATOM 2857 C C . LEU B 1 140 ? 31.605 16.365 11.277 1.00 46.81 382 LEU B C 1
ATOM 2858 O O . LEU B 1 140 ? 30.750 15.771 10.607 1.00 47.20 382 LEU B O 1
ATOM 2863 N N . LEU B 1 141 ? 32.173 17.506 10.891 1.00 38.98 383 LEU B N 1
ATOM 2864 C CA . LEU B 1 141 ? 31.916 18.087 9.581 1.00 46.26 383 LEU B CA 1
ATOM 2865 C C . LEU B 1 141 ? 32.108 17.035 8.478 1.00 46.64 383 LEU B C 1
ATOM 2866 O O . LEU B 1 141 ? 31.281 16.901 7.575 1.00 51.03 383 LEU B O 1
ATOM 2871 N N . LEU B 1 142 ? 33.198 16.285 8.559 1.00 39.42 384 LEU B N 1
ATOM 2872 C CA . LEU B 1 142 ? 33.466 15.262 7.560 1.00 41.87 384 LEU B CA 1
ATOM 2873 C C . LEU B 1 142 ? 32.422 14.170 7.659 1.00 45.24 384 LEU B C 1
ATOM 2874 O O . LEU B 1 142 ? 31.925 13.667 6.660 1.00 47.99 384 LEU B O 1
ATOM 2879 N N . LEU B 1 143 ? 32.043 13.850 8.883 1.00 51.39 385 LEU B N 1
ATOM 2880 C CA . LEU B 1 143 ? 31.065 12.802 9.112 1.00 47.51 385 LEU B CA 1
ATOM 2881 C C . LEU B 1 143 ? 29.715 13.117 8.486 1.00 47.12 385 LEU B C 1
ATOM 2882 O O . LEU B 1 143 ? 29.114 12.257 7.854 1.00 52.37 385 LEU B O 1
ATOM 2887 N N . GLN B 1 144 ? 29.231 14.340 8.656 1.00 38.10 386 GLN B N 1
ATOM 2888 C CA . GLN B 1 144 ? 27.961 14.668 8.055 1.00 42.02 386 GLN B CA 1
ATOM 2889 C C . GLN B 1 144 ? 28.094 14.611 6.532 1.00 39.55 386 GLN B C 1
ATOM 2890 O O . GLN B 1 144 ? 27.228 14.071 5.852 1.00 47.54 386 GLN B O 1
ATOM 2896 N N . ALA B 1 145 ? 29.183 15.144 5.996 1.00 34.89 387 ALA B N 1
ATOM 2897 C CA . ALA B 1 145 ? 29.387 15.106 4.553 1.00 30.47 387 ALA B CA 1
ATOM 2898 C C . ALA B 1 145 ? 29.355 13.651 4.089 1.00 46.13 387 ALA B C 1
ATOM 2899 O O . ALA B 1 145 ? 28.729 13.299 3.072 1.00 40.39 387 ALA B O 1
ATOM 2901 N N . MET B 1 146 ? 30.003 12.803 4.874 1.00 39.95 388 MET B N 1
ATOM 2902 C CA . MET B 1 146 ? 30.017 11.381 4.603 1.00 39.37 388 MET B CA 1
ATOM 2903 C C . MET B 1 146 ? 28.612 10.770 4.682 1.00 41.25 388 MET B C 1
ATOM 2904 O O . MET B 1 146 ? 28.210 10.005 3.804 1.00 43.96 388 MET B O 1
ATOM 2909 N N . VAL B 1 147 ? 27.849 11.153 5.703 1.00 37.23 389 VAL B N 1
ATOM 2910 C CA . VAL B 1 147 ? 26.489 10.641 5.879 1.00 34.39 389 VAL B CA 1
ATOM 2911 C C . VAL B 1 147 ? 25.670 10.959 4.634 1.00 39.15 389 VAL B C 1
ATOM 2912 O O . VAL B 1 147 ? 24.906 10.132 4.147 1.00 42.17 389 VAL B O 1
ATOM 2916 N N . LEU B 1 148 ? 25.858 12.173 4.132 1.00 40.36 390 LEU B N 1
ATOM 2917 C CA . LEU B 1 148 ? 25.227 12.640 2.907 1.00 34.58 390 LEU B CA 1
ATOM 2918 C C . LEU B 1 148 ? 25.602 11.811 1.679 1.00 47.38 390 LEU B C 1
ATOM 2919 O O . LEU B 1 148 ? 24.735 11.290 1.000 1.00 52.79 390 LEU B O 1
ATOM 2924 N N . VAL B 1 149 ? 26.897 11.660 1.414 1.00 50.13 391 VAL B N 1
ATOM 2925 C CA . VAL B 1 149 ? 27.321 10.984 0.193 1.00 50.71 391 VAL B CA 1
ATOM 2926 C C . VAL B 1 149 ? 27.187 9.466 0.296 1.00 46.81 391 VAL B C 1
ATOM 2927 O O . VAL B 1 149 ? 27.226 8.769 -0.723 1.00 51.17 391 VAL B O 1
ATOM 2931 N N . ASN B 1 150 ? 27.003 8.963 1.516 1.00 47.96 392 ASN B N 1
ATOM 2932 C CA . ASN B 1 150 ? 26.801 7.532 1.738 1.00 42.31 392 ASN B CA 1
ATOM 2933 C C . ASN B 1 150 ? 25.310 7.219 1.862 1.00 45.11 392 ASN B C 1
ATOM 2934 O O . ASN B 1 150 ? 24.927 6.094 2.201 1.00 43.36 392 ASN B O 1
ATOM 2939 N N . ALA B 1 151 ? 24.471 8.217 1.586 1.00 44.12 393 ALA B N 1
ATOM 2940 C CA . ALA B 1 151 ? 23.030 8.063 1.781 1.00 58.59 393 ALA B CA 1
ATOM 2941 C C . ALA B 1 151 ? 22.456 6.909 0.968 1.00 55.26 393 ALA B C 1
ATOM 2942 O O . ALA B 1 151 ? 21.730 6.074 1.493 1.00 50.14 393 ALA B O 1
ATOM 2944 N N . GLU B 1 152 ? 22.822 6.832 -0.304 1.00 57.92 394 GLU B N 1
ATOM 2945 C CA . GLU B 1 152 ? 22.219 5.834 -1.176 1.00 54.55 394 GLU B CA 1
ATOM 2946 C C . GLU B 1 152 ? 23.321 4.916 -1.624 1.00 52.61 394 GLU B C 1
ATOM 2947 O O . GLU B 1 152 ? 24.389 5.381 -2.009 1.00 67.26 394 GLU B O 1
ATOM 2953 N N . VAL B 1 153 ? 23.089 3.614 -1.524 1.00 39.89 395 VAL B N 1
ATOM 2954 C CA . VAL B 1 153 ? 24.110 2.649 -1.915 1.00 45.53 395 VAL B CA 1
ATOM 2955 C C . VAL B 1 153 ? 23.832 2.080 -3.301 1.00 51.73 395 VAL B C 1
ATOM 2956 O O . VAL B 1 153 ? 24.728 1.547 -3.956 1.00 56.19 395 VAL B O 1
ATOM 2960 N N . ARG B 1 154 ? 22.585 2.208 -3.739 1.00 47.46 396 ARG B N 1
ATOM 2961 C CA . ARG B 1 154 ? 22.174 1.814 -5.082 1.00 43.60 396 ARG B CA 1
ATOM 2962 C C . ARG B 1 154 ? 22.722 2.791 -6.118 1.00 37.83 396 ARG B C 1
ATOM 2963 O O . ARG B 1 154 ? 22.932 3.965 -5.832 1.00 46.69 396 ARG B O 1
ATOM 2971 N N . ARG B 1 155 ? 22.879 2.321 -7.342 1.00 39.99 397 ARG B N 1
ATOM 2972 C CA . ARG B 1 155 ? 23.458 3.138 -8.406 1.00 42.36 397 ARG B CA 1
ATOM 2973 C C . ARG B 1 155 ? 22.531 4.220 -8.948 1.00 49.56 397 ARG B C 1
ATOM 2974 O O . ARG B 1 155 ? 21.442 3.942 -9.458 1.00 61.97 397 ARG B O 1
ATOM 2982 N N . LEU B 1 156 ? 22.994 5.458 -8.843 1.00 44.29 398 LEU B N 1
ATOM 2983 C CA . LEU B 1 156 ? 22.310 6.615 -9.403 1.00 47.09 398 LEU B CA 1
ATOM 2984 C C . LEU B 1 156 ? 22.994 7.114 -10.687 1.00 53.88 398 LEU B C 1
ATOM 2985 O O . LEU B 1 156 ? 24.124 6.740 -10.977 1.00 56.35 398 LEU B O 1
ATOM 2990 N N . ALA B 1 157 ? 22.319 7.973 -11.439 1.00 50.56 399 ALA B N 1
ATOM 2991 C CA . ALA B 1 157 ? 22.913 8.571 -12.628 1.00 50.58 399 ALA B CA 1
ATOM 2992 C C . ALA B 1 157 ? 24.267 9.221 -12.308 1.00 52.17 399 ALA B C 1
ATOM 2993 O O . ALA B 1 157 ? 25.223 9.150 -13.086 1.00 54.92 399 ALA B O 1
ATOM 2995 N N . SER B 1 158 ? 24.344 9.858 -11.153 1.00 47.00 400 SER B N 1
ATOM 2996 C CA . SER B 1 158 ? 25.547 10.579 -10.774 1.00 54.30 400 SER B CA 1
ATOM 2997 C C . SER B 1 158 ? 26.553 9.674 -10.056 1.00 54.99 400 SER B C 1
ATOM 2998 O O . SER B 1 158 ? 27.366 10.145 -9.258 1.00 49.07 400 SER B O 1
ATOM 3001 N N . TYR B 1 159 ? 26.474 8.373 -10.321 1.00 49.31 401 TYR B N 1
ATOM 3002 C CA . TYR B 1 159 ? 27.316 7.395 -9.640 1.00 50.96 401 TYR B CA 1
ATOM 3003 C C . TYR B 1 159 ? 28.794 7.778 -9.571 1.00 46.52 401 TYR B C 1
ATOM 3004 O O . TYR B 1 159 ? 29.402 7.715 -8.507 1.00 56.34 401 TYR B O 1
ATOM 3013 N N . ASN B 1 160 ? 29.356 8.177 -10.703 1.00 52.42 402 ASN B N 1
ATOM 3014 C CA . ASN B 1 160 ? 30.764 8.536 -10.789 1.00 56.43 402 ASN B CA 1
ATOM 3015 C C . ASN B 1 160 ? 31.221 9.578 -9.824 1.00 50.56 402 ASN B C 1
ATOM 3016 O O . ASN B 1 160 ? 32.175 9.396 -9.071 1.00 48.85 402 ASN B O 1
ATOM 3021 N N . GLN B 1 161 ? 30.464 10.662 -9.838 1.00 42.26 403 GLN B N 1
ATOM 3022 C CA . GLN B 1 161 ? 30.784 11.873 -9.122 1.00 48.93 403 GLN B CA 1
ATOM 3023 C C . GLN B 1 161 ? 30.665 11.622 -7.628 1.00 51.51 403 GLN B C 1
ATOM 3024 O O . GLN B 1 161 ? 31.477 12.108 -6.842 1.00 59.77 403 GLN B O 1
ATOM 3030 N N . ILE B 1 162 ? 29.639 10.861 -7.254 1.00 45.73 404 ILE B N 1
ATOM 3031 C CA . ILE B 1 162 ? 29.432 10.431 -5.885 1.00 43.79 404 ILE B CA 1
ATOM 3032 C C . ILE B 1 162 ? 30.601 9.560 -5.443 1.00 44.86 404 ILE B C 1
ATOM 3033 O O . ILE B 1 162 ? 31.075 9.643 -4.313 1.00 39.41 404 ILE B O 1
ATOM 3038 N N . PHE B 1 163 ? 31.068 8.713 -6.348 1.00 50.30 405 PHE B N 1
ATOM 3039 C CA . PHE B 1 163 ? 32.209 7.884 -6.024 1.00 52.74 405 PHE B CA 1
ATOM 3040 C C . PHE B 1 163 ? 33.416 8.760 -5.731 1.00 50.05 405 PHE B C 1
ATOM 3041 O O . PHE B 1 163 ? 34.078 8.587 -4.719 1.00 46.10 405 PHE B O 1
ATOM 3049 N N . ASN B 1 164 ? 33.666 9.723 -6.612 1.00 55.89 406 ASN B N 1
ATOM 3050 C CA . ASN B 1 164 ? 34.758 10.676 -6.444 1.00 50.33 406 ASN B CA 1
ATOM 3051 C C . ASN B 1 164 ? 34.647 11.445 -5.123 1.00 54.84 406 ASN B C 1
ATOM 3052 O O . ASN B 1 164 ? 35.658 11.736 -4.487 1.00 49.08 406 ASN B O 1
ATOM 3057 N N . MET B 1 165 ? 33.425 11.812 -4.732 1.00 50.35 407 MET B N 1
ATOM 3058 C CA . MET B 1 165 ? 33.256 12.546 -3.489 1.00 48.92 407 MET B CA 1
ATOM 3059 C C . MET B 1 165 ? 33.555 11.644 -2.311 1.00 41.84 407 MET B C 1
ATOM 3060 O O . MET B 1 165 ? 34.251 12.050 -1.390 1.00 45.78 407 MET B O 1
ATOM 3065 N N . GLN B 1 166 ? 33.035 10.422 -2.349 1.00 38.42 408 GLN B N 1
ATOM 3066 C CA . GLN B 1 166 ? 33.305 9.447 -1.300 1.00 40.39 408 GLN B CA 1
ATOM 3067 C C . GLN B 1 166 ? 34.813 9.218 -1.102 1.00 47.56 408 GLN B C 1
ATOM 3068 O O . GLN B 1 166 ? 35.307 9.205 0.025 1.00 49.68 408 GLN B O 1
ATOM 3074 N N . GLN B 1 167 ? 35.539 9.058 -2.202 1.00 44.02 409 GLN B N 1
ATOM 3075 C CA . GLN B 1 167 ? 36.975 8.869 -2.140 1.00 48.20 409 GLN B CA 1
ATOM 3076 C C . GLN B 1 167 ? 37.638 10.079 -1.513 1.00 52.12 409 GLN B C 1
ATOM 3077 O O . GLN B 1 167 ? 38.507 9.932 -0.649 1.00 52.30 409 GLN B O 1
ATOM 3083 N N . SER B 1 168 ? 37.227 11.274 -1.928 1.00 48.89 410 SER B N 1
ATOM 3084 C CA . SER B 1 168 ? 37.827 12.474 -1.356 1.00 44.00 410 SER B CA 1
ATOM 3085 C C . SER B 1 168 ? 37.484 12.581 0.120 1.00 47.10 410 SER B C 1
ATOM 3086 O O . SER B 1 168 ? 38.350 12.897 0.932 1.00 47.16 410 SER B O 1
ATOM 3089 N N . LEU B 1 169 ? 36.237 12.279 0.479 1.00 33.70 411 LEU B N 1
ATOM 3090 C CA . LEU B 1 169 ? 35.849 12.353 1.883 1.00 34.65 411 LEU B CA 1
ATOM 3091 C C . LEU B 1 169 ? 36.612 11.334 2.730 1.00 39.83 411 LEU B C 1
ATOM 3092 O O . LEU B 1 169 ? 37.119 11.673 3.800 1.00 42.47 411 LEU B O 1
ATOM 3097 N N . LEU B 1 170 ? 36.745 10.112 2.225 1.00 41.69 412 LEU B N 1
ATOM 3098 C CA . LEU B 1 170 ? 37.489 9.066 2.923 1.00 44.37 412 LEU B CA 1
ATOM 3099 C C . LEU B 1 170 ? 38.933 9.486 3.221 1.00 45.58 412 LEU B C 1
ATOM 3100 O O . LEU B 1 170 ? 39.427 9.272 4.328 1.00 38.21 412 LEU B O 1
ATOM 3105 N N . ASP B 1 171 ? 39.599 10.095 2.242 1.00 41.20 413 ASP B N 1
ATOM 3106 C CA . ASP B 1 171 ? 40.943 10.609 2.458 1.00 45.56 413 ASP B CA 1
ATOM 3107 C C . ASP B 1 171 ? 40.954 11.689 3.538 1.00 48.24 413 ASP B C 1
ATOM 3108 O O . ASP B 1 171 ? 41.820 11.689 4.405 1.00 60.00 413 ASP B O 1
ATOM 3113 N N . ALA B 1 172 ? 39.990 12.605 3.483 1.00 47.15 414 ALA B N 1
ATOM 3114 C CA . ALA B 1 172 ? 39.935 13.714 4.428 1.00 46.19 414 ALA B CA 1
ATOM 3115 C C . ALA B 1 172 ? 39.694 13.229 5.864 1.00 44.65 414 ALA B C 1
ATOM 3116 O O . ALA B 1 172 ? 40.288 13.730 6.820 1.00 44.52 414 ALA B O 1
ATOM 3118 N N . ILE B 1 173 ? 38.832 12.241 6.008 1.00 38.66 415 ILE B N 1
ATOM 3119 C CA . ILE B 1 173 ? 38.579 11.675 7.320 1.00 48.10 415 ILE B CA 1
ATOM 3120 C C . ILE B 1 173 ? 39.845 11.058 7.905 1.00 50.45 415 ILE B C 1
ATOM 3121 O O . ILE B 1 173 ? 40.196 11.285 9.066 1.00 47.09 415 ILE B O 1
ATOM 3126 N N . VAL B 1 174 ? 40.550 10.310 7.071 1.00 43.80 416 VAL B N 1
ATOM 3127 C CA . VAL B 1 174 ? 41.758 9.634 7.497 1.00 42.05 416 VAL B CA 1
ATOM 3128 C C . VAL B 1 174 ? 42.868 10.605 7.906 1.00 45.09 416 VAL B C 1
ATOM 3129 O O . VAL B 1 174 ? 43.527 10.421 8.935 1.00 51.37 416 VAL B O 1
ATOM 3133 N N . ASP B 1 175 ? 43.065 11.642 7.102 1.00 49.17 417 ASP B N 1
ATOM 3134 C CA . ASP B 1 175 ? 44.062 12.672 7.395 1.00 49.87 417 ASP B CA 1
ATOM 3135 C C . ASP B 1 175 ? 43.685 13.473 8.622 1.00 51.31 417 ASP B C 1
ATOM 3136 O O . ASP B 1 175 ? 44.541 13.821 9.425 1.00 49.26 417 ASP B O 1
ATOM 3141 N N . THR B 1 176 ? 42.397 13.772 8.765 1.00 59.34 418 THR B N 1
ATOM 3142 C CA . THR B 1 176 ? 41.940 14.570 9.893 1.00 55.91 418 THR B CA 1
ATOM 3143 C C . THR B 1 176 ? 42.076 13.777 11.178 1.00 51.08 418 THR B C 1
ATOM 3144 O O . THR B 1 176 ? 42.387 14.329 12.234 1.00 46.14 418 THR B O 1
ATOM 3148 N N . ALA B 1 177 ? 41.883 12.471 11.074 1.00 37.50 419 ALA B N 1
ATOM 3149 C CA . ALA B 1 177 ? 42.048 11.615 12.231 1.00 37.30 419 ALA B CA 1
ATOM 3150 C C . ALA B 1 177 ? 43.508 11.544 12.636 1.00 47.31 419 ALA B C 1
ATOM 3151 O O . ALA B 1 177 ? 43.837 11.477 13.820 1.00 46.29 419 ALA B O 1
ATOM 3153 N N . GLN B 1 178 ? 44.389 11.576 11.646 1.00 45.13 420 GLN B N 1
ATOM 3154 C CA . GLN B 1 178 ? 45.798 11.520 11.945 1.00 45.99 420 GLN B CA 1
ATOM 3155 C C . GLN B 1 178 ? 46.201 12.795 12.677 1.00 50.71 420 GLN B C 1
ATOM 3156 O O . GLN B 1 178 ? 47.025 12.759 13.588 1.00 58.18 420 GLN B O 1
ATOM 3162 N N . LYS B 1 179 ? 45.578 13.909 12.306 1.00 47.71 421 LYS B N 1
ATOM 3163 C CA . LYS B 1 179 ? 45.898 15.212 12.890 1.00 48.94 421 LYS B CA 1
ATOM 3164 C C . LYS B 1 179 ? 45.523 15.282 14.380 1.00 53.25 421 LYS B C 1
ATOM 3165 O O . LYS B 1 179 ? 46.326 15.680 15.208 1.00 49.94 421 LYS B O 1
ATOM 3171 N N . TYR B 1 180 ? 44.286 14.926 14.711 1.00 55.45 422 TYR B N 1
ATOM 3172 C CA . TYR B 1 180 ? 43.813 15.060 16.084 1.00 50.64 422 TYR B CA 1
ATOM 3173 C C . TYR B 1 180 ? 44.026 13.796 16.899 1.00 53.33 422 TYR B C 1
ATOM 3174 O O . TYR B 1 180 ? 43.937 13.835 18.124 1.00 48.27 422 TYR B O 1
ATOM 3183 N N . HIS B 1 181 ? 44.285 12.670 16.235 1.00 54.69 423 HIS B N 1
ATOM 3184 C CA . HIS B 1 181 ? 44.493 11.428 16.977 1.00 46.18 423 HIS B CA 1
ATOM 3185 C C . HIS B 1 181 ? 45.597 10.554 16.378 1.00 44.89 423 HIS B C 1
ATOM 3186 O O . HIS B 1 181 ? 45.335 9.422 16.002 1.00 47.30 423 HIS B O 1
ATOM 3193 N N . PRO B 1 182 ? 46.843 11.056 16.333 1.00 55.44 424 PRO B N 1
ATOM 3194 C CA . PRO B 1 182 ? 47.956 10.405 15.616 1.00 59.14 424 PRO B CA 1
ATOM 3195 C C . PRO B 1 182 ? 48.244 8.973 16.065 1.00 63.97 424 PRO B C 1
ATOM 3196 O O . PRO B 1 182 ? 48.307 8.686 17.271 1.00 61.41 424 PRO B O 1
ATOM 3200 N N . ASP B 1 183 ? 48.386 8.098 15.073 1.00 65.00 425 ASP B N 1
ATOM 3201 C CA . ASP B 1 183 ? 48.811 6.707 15.237 1.00 69.82 425 ASP B CA 1
ATOM 3202 C C . ASP B 1 183 ? 47.757 5.823 15.882 1.00 66.72 425 ASP B C 1
ATOM 3203 O O . ASP B 1 183 ? 48.008 4.659 16.181 1.00 75.80 425 ASP B O 1
ATOM 3208 N N . ASN B 1 184 ? 46.566 6.367 16.077 1.00 57.97 426 ASN B N 1
ATOM 3209 C CA . ASN B 1 184 ? 45.464 5.561 16.560 1.00 56.47 426 ASN B CA 1
ATOM 3210 C C . ASN B 1 184 ? 44.709 4.903 15.403 1.00 57.29 426 ASN B C 1
ATOM 3211 O O . ASN B 1 184 ? 43.840 5.531 14.793 1.00 52.27 426 ASN B O 1
ATOM 3216 N N . VAL B 1 185 ? 45.031 3.640 15.126 1.00 50.86 427 VAL B N 1
ATOM 3217 C CA . VAL B 1 185 ? 44.433 2.918 14.009 1.00 41.62 427 VAL B CA 1
ATOM 3218 C C . VAL B 1 185 ? 43.015 2.466 14.257 1.00 50.62 427 VAL B C 1
ATOM 3219 O O . VAL B 1 185 ? 42.319 2.071 13.319 1.00 56.73 427 VAL B O 1
ATOM 3223 N N . ARG B 1 186 ? 42.590 2.487 15.516 1.00 44.68 428 ARG B N 1
ATOM 3224 C CA . ARG B 1 186 ? 41.255 2.026 15.834 1.00 37.56 428 ARG B CA 1
ATOM 3225 C C . ARG B 1 186 ? 40.238 3.151 15.733 1.00 40.51 428 ARG B C 1
ATOM 3226 O O . ARG B 1 186 ? 39.035 2.906 15.627 1.00 49.84 428 ARG B O 1
ATOM 3234 N N . HIS B 1 187 ? 40.718 4.386 15.734 1.00 34.25 429 HIS B N 1
ATOM 3235 C CA . HIS B 1 187 ? 39.817 5.524 15.856 1.00 38.88 429 HIS B CA 1
ATOM 3236 C C . HIS B 1 187 ? 38.784 5.679 14.729 1.00 46.31 429 HIS B C 1
ATOM 3237 O O . HIS B 1 187 ? 37.566 5.659 14.978 1.00 46.14 429 HIS B O 1
ATOM 3244 N N . VAL B 1 188 ? 39.276 5.829 13.502 1.00 48.71 430 VAL B N 1
ATOM 3245 C CA . VAL B 1 188 ? 38.410 5.989 12.340 1.00 42.75 430 VAL B CA 1
ATOM 3246 C C . VAL B 1 188 ? 37.434 4.831 12.216 1.00 46.51 430 VAL B C 1
ATOM 3247 O O . VAL B 1 188 ? 36.237 5.060 12.011 1.00 49.25 430 VAL B O 1
ATOM 3251 N N . PRO B 1 189 ? 37.929 3.584 12.319 1.00 46.71 431 PRO B N 1
ATOM 3252 C CA . PRO B 1 189 ? 36.932 2.510 12.271 1.00 38.54 431 PRO B CA 1
ATOM 3253 C C . PRO B 1 189 ? 35.890 2.609 13.394 1.00 43.34 431 PRO B C 1
ATOM 3254 O O . PRO B 1 189 ? 34.702 2.466 13.094 1.00 44.23 431 PRO B O 1
ATOM 3258 N N . ALA B 1 190 ? 36.298 2.844 14.641 1.00 40.87 432 ALA B N 1
ATOM 3259 C CA . ALA B 1 190 ? 35.318 2.909 15.722 1.00 29.04 432 ALA B CA 1
ATOM 3260 C C . ALA B 1 190 ? 34.275 3.969 15.418 1.00 32.38 432 ALA B C 1
ATOM 3261 O O . ALA B 1 190 ? 33.073 3.730 15.569 1.00 37.78 432 ALA B O 1
ATOM 3263 N N . VAL B 1 191 ? 34.734 5.135 14.969 1.00 32.48 433 VAL B N 1
ATOM 3264 C CA . VAL B 1 191 ? 33.830 6.263 14.752 1.00 37.38 433 VAL B CA 1
ATOM 3265 C C . VAL B 1 191 ? 32.885 5.984 13.599 1.00 39.93 433 VAL B C 1
ATOM 3266 O O . VAL B 1 191 ? 31.681 6.219 13.696 1.00 49.81 433 VAL B O 1
ATOM 3270 N N . LEU B 1 192 ? 33.415 5.436 12.519 1.00 26.87 434 LEU B N 1
ATOM 3271 C CA . LEU B 1 192 ? 32.553 5.040 11.420 1.00 32.45 434 LEU B CA 1
ATOM 3272 C C . LEU B 1 192 ? 31.478 4.052 11.888 1.00 33.35 434 LEU B C 1
ATOM 3273 O O . LEU B 1 192 ? 30.336 4.121 11.448 1.00 39.21 434 LEU B O 1
ATOM 3278 N N . LEU B 1 193 ? 31.818 3.187 12.840 1.00 32.59 435 LEU B N 1
ATOM 3279 C CA . LEU B 1 193 ? 30.850 2.222 13.349 1.00 41.61 435 LEU B CA 1
ATOM 3280 C C . LEU B 1 193 ? 29.664 2.916 14.009 1.00 40.57 435 LEU B C 1
ATOM 3281 O O . LEU B 1 193 ? 28.571 2.366 14.042 1.00 39.29 435 LEU B O 1
ATOM 3286 N N . LEU B 1 194 ? 29.873 4.133 14.502 1.00 34.15 436 LEU B N 1
ATOM 3287 C CA . LEU B 1 194 ? 28.768 4.887 15.061 1.00 35.37 436 LEU B CA 1
ATOM 3288 C C . LEU B 1 194 ? 27.712 5.171 14.018 1.00 40.06 436 LEU B C 1
ATOM 3289 O O . LEU B 1 194 ? 26.512 5.193 14.323 1.00 43.73 436 LEU B O 1
ATOM 3294 N N . LEU B 1 195 ? 28.156 5.345 12.777 1.00 45.40 437 LEU B N 1
ATOM 3295 C CA . LEU B 1 195 ? 27.225 5.690 11.714 1.00 36.95 437 LEU B CA 1
ATOM 3296 C C . LEU B 1 195 ? 26.157 4.645 11.507 1.00 38.53 437 LEU B C 1
ATOM 3297 O O . LEU B 1 195 ? 25.033 4.990 11.155 1.00 53.32 437 LEU B O 1
ATOM 3302 N N . THR B 1 196 ? 26.484 3.379 11.743 1.00 28.94 438 THR B N 1
ATOM 3303 C CA . THR B 1 196 ? 25.472 2.343 11.630 1.00 32.33 438 THR B CA 1
ATOM 3304 C C . THR B 1 196 ? 24.316 2.603 12.623 1.00 38.12 438 THR B C 1
ATOM 3305 O O . THR B 1 196 ? 23.159 2.318 12.314 1.00 36.35 438 THR B O 1
ATOM 3309 N N . HIS B 1 197 ? 24.619 3.124 13.811 1.00 31.72 439 HIS B N 1
ATOM 3310 C CA . HIS B 1 197 ? 23.552 3.379 14.785 1.00 29.99 439 HIS B CA 1
ATOM 3311 C C . HIS B 1 197 ? 22.733 4.601 14.409 1.00 34.54 439 HIS B C 1
ATOM 3312 O O . HIS B 1 197 ? 21.509 4.623 14.587 1.00 38.73 439 HIS B O 1
ATOM 3319 N N . ILE B 1 198 ? 23.410 5.617 13.895 1.00 24.57 440 ILE B N 1
ATOM 3320 C CA . ILE B 1 198 ? 22.747 6.813 13.406 1.00 25.07 440 ILE B CA 1
ATOM 3321 C C . ILE B 1 198 ? 21.771 6.474 12.276 1.00 36.81 440 ILE B C 1
ATOM 3322 O O . ILE B 1 198 ? 20.672 7.022 12.200 1.00 44.23 440 ILE B O 1
ATOM 3327 N N . ARG B 1 199 ? 22.188 5.568 11.400 1.00 32.28 441 ARG B N 1
ATOM 3328 C CA . ARG B 1 199 ? 21.346 5.087 10.313 1.00 43.02 441 ARG B CA 1
ATOM 3329 C C . ARG B 1 199 ? 20.095 4.382 10.854 1.00 49.99 441 ARG B C 1
ATOM 3330 O O . ARG B 1 199 ? 18.977 4.625 10.398 1.00 52.48 441 ARG B O 1
ATOM 3338 N N . GLN B 1 200 ? 20.289 3.513 11.838 1.00 48.89 442 GLN B N 1
ATOM 3339 C CA . GLN B 1 200 ? 19.181 2.814 12.466 1.00 40.94 442 GLN B CA 1
ATOM 3340 C C . GLN B 1 200 ? 18.255 3.827 13.157 1.00 41.64 442 GLN B C 1
ATOM 3341 O O . GLN B 1 200 ? 17.027 3.769 13.026 1.00 31.98 442 GLN B O 1
ATOM 3347 N N . ALA B 1 201 ? 18.848 4.769 13.877 1.00 37.85 443 ALA B N 1
ATOM 3348 C CA . ALA B 1 201 ? 18.052 5.799 14.523 1.00 41.55 443 ALA B CA 1
ATOM 3349 C C . ALA B 1 201 ? 17.284 6.640 13.498 1.00 35.31 443 ALA B C 1
ATOM 3350 O O . ALA B 1 201 ? 16.133 7.013 13.728 1.00 36.58 443 ALA B O 1
ATOM 3352 N N . GLY B 1 202 ? 17.913 6.926 12.367 1.00 29.35 444 GLY B N 1
ATOM 3353 C CA . GLY B 1 202 ? 17.292 7.747 11.342 1.00 29.07 444 GLY B CA 1
ATOM 3354 C C . GLY B 1 202 ? 16.039 7.099 10.807 1.00 38.29 444 GLY B C 1
ATOM 3355 O O . GLY B 1 202 ? 14.985 7.736 10.680 1.00 42.15 444 GLY B O 1
ATOM 3356 N N . GLU B 1 203 ? 16.160 5.812 10.511 1.00 35.80 445 GLU B N 1
ATOM 3357 C CA . GLU B 1 203 ? 15.075 5.029 9.936 1.00 37.80 445 GLU B CA 1
ATOM 3358 C C . GLU B 1 203 ? 13.866 5.027 10.852 1.00 48.03 445 GLU B C 1
ATOM 3359 O O . GLU B 1 203 ? 12.717 5.240 10.421 1.00 54.08 445 GLU B O 1
ATOM 3365 N N . ARG B 1 204 ? 14.131 4.778 12.127 1.00 43.28 446 ARG B N 1
ATOM 3366 C CA . ARG B 1 204 ? 13.076 4.792 13.117 1.00 36.59 446 ARG B CA 1
ATOM 3367 C C . ARG B 1 204 ? 12.525 6.196 13.265 1.00 44.51 446 ARG B C 1
ATOM 3368 O O . ARG B 1 204 ? 11.319 6.384 13.442 1.00 52.46 446 ARG B O 1
ATOM 3376 N N . GLY B 1 205 ? 13.416 7.180 13.184 1.00 47.41 447 GLY B N 1
ATOM 3377 C CA . GLY B 1 205 ? 13.017 8.573 13.239 1.00 51.21 447 GLY B CA 1
ATOM 3378 C C . GLY B 1 205 ? 11.990 8.913 12.184 1.00 58.62 447 GLY B C 1
ATOM 3379 O O . GLY B 1 205 ? 10.905 9.416 12.494 1.00 60.33 447 GLY B O 1
ATOM 3380 N N . ILE B 1 206 ? 12.317 8.595 10.937 1.00 55.36 448 ILE B N 1
ATOM 3381 C CA . ILE B 1 206 ? 11.430 8.901 9.825 1.00 50.56 448 ILE B CA 1
ATOM 3382 C C . ILE B 1 206 ? 10.104 8.162 9.967 1.00 52.40 448 ILE B C 1
ATOM 3383 O O . ILE B 1 206 ? 9.049 8.767 9.802 1.00 57.38 448 ILE B O 1
ATOM 3388 N N . ALA B 1 207 ? 10.156 6.884 10.338 1.00 46.73 449 ALA B N 1
ATOM 3389 C CA . ALA B 1 207 ? 8.939 6.106 10.533 1.00 43.85 449 ALA B CA 1
ATOM 3390 C C . ALA B 1 207 ? 8.051 6.748 11.578 1.00 55.56 449 ALA B C 1
ATOM 3391 O O . ALA B 1 207 ? 6.830 6.832 11.397 1.00 71.19 449 ALA B O 1
ATOM 3393 N N . PHE B 1 208 ? 8.654 7.193 12.674 1.00 47.56 450 PHE B N 1
ATOM 3394 C CA . PHE B 1 208 ? 7.883 7.851 13.729 1.00 54.57 450 PHE B CA 1
ATOM 3395 C C . PHE B 1 208 ? 7.231 9.144 13.237 1.00 50.72 450 PHE B C 1
ATOM 3396 O O . PHE B 1 208 ? 6.057 9.393 13.495 1.00 55.38 450 PHE B O 1
ATOM 3404 N N . PHE B 1 209 ? 7.991 9.956 12.513 1.00 45.27 451 PHE B N 1
ATOM 3405 C CA . PHE B 1 209 ? 7.475 11.223 12.023 1.00 54.21 451 PHE B CA 1
ATOM 3406 C C . PHE B 1 209 ? 6.361 10.999 10.994 1.00 63.91 451 PHE B C 1
ATOM 3407 O O . PHE B 1 209 ? 5.414 11.787 10.916 1.00 65.83 451 PHE B O 1
ATOM 3415 N N . GLN B 1 210 ? 6.457 9.915 10.226 1.00 60.81 452 GLN B N 1
ATOM 3416 C CA . GLN B 1 210 ? 5.412 9.594 9.275 1.00 54.88 452 GLN B CA 1
ATOM 3417 C C . GLN B 1 210 ? 4.108 9.319 10.012 1.00 65.81 452 GLN B C 1
ATOM 3418 O O . GLN B 1 210 ? 3.038 9.739 9.567 1.00 73.46 452 GLN B O 1
ATOM 3424 N N . ARG B 1 211 ? 4.192 8.666 11.168 1.00 65.57 453 ARG B N 1
ATOM 3425 C CA . ARG B 1 211 ? 2.988 8.326 11.923 1.00 59.96 453 ARG B CA 1
ATOM 3426 C C . ARG B 1 211 ? 2.472 9.530 12.702 1.00 62.87 453 ARG B C 1
ATOM 3427 O O . ARG B 1 211 ? 1.289 9.629 13.002 1.00 72.29 453 ARG B O 1
ATOM 3435 N N . LEU B 1 212 ? 3.376 10.439 13.037 1.00 65.85 454 LEU B N 1
ATOM 3436 C CA . LEU B 1 212 ? 3.005 11.734 13.592 1.00 68.24 454 LEU B CA 1
ATOM 3437 C C . LEU B 1 212 ? 2.216 12.511 12.566 1.00 71.41 454 LEU B C 1
ATOM 3438 O O . LEU B 1 212 ? 1.170 13.099 12.879 1.00 80.80 454 LEU B O 1
ATOM 3443 N N . LYS B 1 213 ? 2.752 12.533 11.346 1.00 58.46 455 LYS B N 1
ATOM 3444 C CA . LYS B 1 213 ? 2.105 13.217 10.235 1.00 65.35 455 LYS B CA 1
ATOM 3445 C C . LYS B 1 213 ? 0.677 12.733 10.099 1.00 72.66 455 LYS B C 1
ATOM 3446 O O . LYS B 1 213 ? -0.249 13.533 10.014 1.00 72.41 455 LYS B O 1
ATOM 3452 N N . SER B 1 214 ? 0.526 11.413 10.166 1.00 80.85 456 SER B N 1
ATOM 3453 C CA . SER B 1 214 ? -0.742 10.705 9.972 1.00 81.85 456 SER B CA 1
ATOM 3454 C C . SER B 1 214 ? -1.725 10.894 11.122 1.00 78.46 456 SER B C 1
ATOM 3455 O O . SER B 1 214 ? -2.909 10.636 10.968 1.00 78.39 456 SER B O 1
ATOM 3458 N N . GLU B 1 215 ? -1.232 11.306 12.284 1.00 82.45 457 GLU B N 1
ATOM 3459 C CA . GLU B 1 215 ? -2.101 11.485 13.441 1.00 86.10 457 GLU B CA 1
ATOM 3460 C C . GLU B 1 215 ? -2.646 12.909 13.435 1.00 84.79 457 GLU B C 1
ATOM 3461 O O . GLU B 1 215 ? -3.577 13.235 14.168 1.00 90.19 457 GLU B O 1
ATOM 3467 N N . GLY B 1 216 ? -2.108 13.718 12.523 1.00 76.65 458 GLY B N 1
ATOM 3468 C CA . GLY B 1 216 ? -2.637 15.021 12.156 1.00 73.24 458 GLY B CA 1
ATOM 3469 C C . GLY B 1 216 ? -2.783 16.045 13.273 1.00 78.47 458 GLY B C 1
ATOM 3470 O O . GLY B 1 216 ? -3.249 17.169 13.042 1.00 82.99 458 GLY B O 1
ATOM 3471 N N . VAL B 1 217 ? -2.376 15.661 14.479 1.00 75.75 459 VAL B N 1
ATOM 3472 C CA . VAL B 1 217 ? -2.451 16.541 15.632 1.00 74.39 459 VAL B CA 1
ATOM 3473 C C . VAL B 1 217 ? -1.253 17.453 15.625 1.00 75.49 459 VAL B C 1
ATOM 3474 O O . VAL B 1 217 ? -1.351 18.671 15.794 1.00 77.94 459 VAL B O 1
ATOM 3478 N N . VAL B 1 218 ? -0.109 16.836 15.384 1.00 76.50 460 VAL B N 1
ATOM 3479 C CA . VAL B 1 218 ? 1.122 17.578 15.337 1.00 84.77 460 VAL B CA 1
ATOM 3480 C C . VAL B 1 218 ? 1.140 18.177 13.948 1.00 84.88 460 VAL B C 1
ATOM 3481 O O . VAL B 1 218 ? 0.860 17.501 12.955 1.00 87.46 460 VAL B O 1
ATOM 3485 N N . THR B 1 219 ? 1.437 19.461 13.877 1.00 79.90 461 THR B N 1
ATOM 3486 C CA . THR B 1 219 ? 1.377 20.132 12.601 1.00 87.75 461 THR B CA 1
ATOM 3487 C C . THR B 1 219 ? 2.735 20.189 11.920 1.00 79.56 461 THR B C 1
ATOM 3488 O O . THR B 1 219 ? 3.725 20.588 12.520 1.00 79.13 461 THR B O 1
ATOM 3492 N N . PHE B 1 220 ? 2.777 19.752 10.669 1.00 80.11 462 PHE B N 1
ATOM 3493 C CA . PHE B 1 220 ? 4.013 19.786 9.890 1.00 83.60 462 PHE B CA 1
ATOM 3494 C C . PHE B 1 220 ? 3.936 20.828 8.811 1.00 81.55 462 PHE B C 1
ATOM 3495 O O . PHE B 1 220 ? 2.906 20.927 8.154 1.00 81.54 462 PHE B O 1
ATOM 3503 N N . CYS B 1 221 ? 4.994 21.598 8.581 1.00 81.57 463 CYS B N 1
ATOM 3504 C CA . CYS B 1 221 ? 4.977 22.385 7.354 1.00 81.82 463 CYS B CA 1
ATOM 3505 C C . CYS B 1 221 ? 5.364 21.463 6.240 1.00 80.04 463 CYS B C 1
ATOM 3506 O O . CYS B 1 221 ? 5.813 20.327 6.474 1.00 79.06 463 CYS B O 1
ATOM 3509 N N . ASP B 1 222 ? 5.287 22.026 5.042 1.00 80.82 464 ASP B N 1
ATOM 3510 C CA . ASP B 1 222 ? 5.304 21.283 3.808 1.00 78.91 464 ASP B CA 1
ATOM 3511 C C . ASP B 1 222 ? 6.681 20.758 3.465 1.00 73.05 464 ASP B C 1
ATOM 3512 O O . ASP B 1 222 ? 6.792 19.689 2.875 1.00 73.47 464 ASP B O 1
ATOM 3517 N N . LEU B 1 223 ? 7.725 21.473 3.872 1.00 56.01 465 LEU B N 1
ATOM 3518 C CA . LEU B 1 223 ? 9.071 20.971 3.641 1.00 62.90 465 LEU B CA 1
ATOM 3519 C C . LEU B 1 223 ? 9.295 19.631 4.313 1.00 71.20 465 LEU B C 1
ATOM 3520 O O . LEU B 1 223 ? 9.679 18.660 3.661 1.00 75.72 465 LEU B O 1
ATOM 3525 N N . LEU B 1 224 ? 9.015 19.574 5.609 1.00 74.01 466 LEU B N 1
ATOM 3526 C CA . LEU B 1 224 ? 9.186 18.345 6.363 1.00 67.83 466 LEU B CA 1
ATOM 3527 C C . LEU B 1 224 ? 8.219 17.304 5.809 1.00 73.00 466 LEU B C 1
ATOM 3528 O O . LEU B 1 224 ? 8.522 16.114 5.697 1.00 71.94 466 LEU B O 1
ATOM 3533 N N . LYS B 1 225 ? 7.032 17.779 5.481 1.00 73.16 467 LYS B N 1
ATOM 3534 C CA . LYS B 1 225 ? 5.995 16.921 4.967 1.00 74.04 467 LYS B CA 1
ATOM 3535 C C . LYS B 1 225 ? 6.375 16.314 3.593 1.00 75.00 467 LYS B C 1
ATOM 3536 O O . LYS B 1 225 ? 6.063 15.152 3.329 1.00 76.78 467 LYS B O 1
ATOM 3542 N N . GLU B 1 226 ? 7.064 17.061 2.728 1.00 69.57 468 GLU B N 1
ATOM 3543 C CA . GLU B 1 226 ? 7.476 16.476 1.440 1.00 69.67 468 GLU B CA 1
ATOM 3544 C C . GLU B 1 226 ? 8.542 15.415 1.703 1.00 71.10 468 GLU B C 1
ATOM 3545 O O . GLU B 1 226 ? 8.590 14.386 1.024 1.00 78.60 468 GLU B O 1
ATOM 3551 N N . MET B 1 227 ? 9.420 15.675 2.665 1.00 58.05 469 MET B N 1
ATOM 3552 C CA . MET B 1 227 ? 10.455 14.706 2.990 1.00 61.46 469 MET B CA 1
ATOM 3553 C C . MET B 1 227 ? 9.858 13.387 3.450 1.00 68.72 469 MET B C 1
ATOM 3554 O O . MET B 1 227 ? 10.368 12.316 3.119 1.00 77.51 469 MET B O 1
ATOM 3559 N N . LEU B 1 228 ? 8.758 13.463 4.186 1.00 67.90 470 LEU B N 1
ATOM 3560 C CA . LEU B 1 228 ? 8.150 12.256 4.717 1.00 65.16 470 LEU B CA 1
ATOM 3561 C C . LEU B 1 228 ? 7.483 11.483 3.589 1.00 67.17 470 LEU B C 1
ATOM 3562 O O . LEU B 1 228 ? 7.556 10.254 3.541 1.00 71.98 470 LEU B O 1
ATOM 3567 N N . ASP B 1 229 ? 6.868 12.212 2.662 1.00 64.55 471 ASP B N 1
ATOM 3568 C CA . ASP B 1 229 ? 6.125 11.582 1.575 1.00 70.99 471 ASP B CA 1
ATOM 3569 C C . ASP B 1 229 ? 7.021 11.091 0.440 1.00 65.94 471 ASP B C 1
ATOM 3570 O O . ASP B 1 229 ? 6.546 10.452 -0.496 1.00 72.36 471 ASP B O 1
ATOM 3575 N N . ALA B 1 230 ? 8.314 11.373 0.548 1.00 61.19 472 ALA B N 1
ATOM 3576 C CA . ALA B 1 230 ? 9.328 10.884 -0.388 1.00 65.04 472 ALA B CA 1
ATOM 3577 C C . ALA B 1 230 ? 9.645 9.407 -0.167 1.00 77.40 472 ALA B C 1
ATOM 3578 O O . ALA B 1 230 ? 10.261 8.767 -1.015 1.00 83.74 472 ALA B O 1
ATOM 3580 N N . GLN B 1 231 ? 9.246 8.875 0.984 1.00 84.73 473 GLN B N 1
ATOM 3581 C CA . GLN B 1 231 ? 9.362 7.445 1.214 1.00 83.03 473 GLN B CA 1
ATOM 3582 C C . GLN B 1 231 ? 8.040 6.759 0.868 1.00 93.51 473 GLN B C 1
ATOM 3583 O O . GLN B 1 231 ? 7.720 6.563 -0.309 1.00 101.04 473 GLN B O 1
ATOM 3589 N N . ASP B 1 232 ? 7.279 6.394 1.894 1.00 97.31 474 ASP B N 1
ATOM 3590 C CA . ASP B 1 232 ? 6.028 5.668 1.692 1.00 111.48 474 ASP B CA 1
ATOM 3591 C C . ASP B 1 232 ? 5.185 5.692 2.970 1.00 115.49 474 ASP B C 1
ATOM 3592 O O . ASP B 1 232 ? 4.538 6.695 3.289 1.00 114.05 474 ASP B O 1
ATOM 3597 N N . THR C 1 7 ? 26.889 16.963 -26.646 1.00 87.50 249 THR C N 1
ATOM 3598 C CA . THR C 1 7 ? 26.598 16.247 -27.885 1.00 83.51 249 THR C CA 1
ATOM 3599 C C . THR C 1 7 ? 27.862 16.083 -28.731 1.00 86.90 249 THR C C 1
ATOM 3600 O O . THR C 1 7 ? 28.131 15.004 -29.256 1.00 77.95 249 THR C O 1
ATOM 3604 N N . VAL C 1 8 ? 28.628 17.162 -28.879 1.00 89.40 250 VAL C N 1
ATOM 3605 C CA . VAL C 1 8 ? 29.858 17.114 -29.664 1.00 79.74 250 VAL C CA 1
ATOM 3606 C C . VAL C 1 8 ? 30.869 16.195 -28.984 1.00 77.12 250 VAL C C 1
ATOM 3607 O O . VAL C 1 8 ? 31.635 15.490 -29.641 1.00 84.58 250 VAL C O 1
ATOM 3611 N N . THR C 1 9 ? 30.860 16.214 -27.659 1.00 64.84 251 THR C N 1
ATOM 3612 C CA . THR C 1 9 ? 31.797 15.436 -26.883 1.00 67.76 251 THR C CA 1
ATOM 3613 C C . THR C 1 9 ? 31.436 13.961 -26.998 1.00 62.85 251 THR C C 1
ATOM 3614 O O . THR C 1 9 ? 32.323 13.104 -26.951 1.00 57.88 251 THR C O 1
ATOM 3618 N N . ILE C 1 10 ? 30.140 13.655 -27.088 1.00 59.80 252 ILE C N 1
ATOM 3619 C CA . ILE C 1 10 ? 29.737 12.271 -27.347 1.00 55.70 252 ILE C CA 1
ATOM 3620 C C . ILE C 1 10 ? 30.306 11.802 -28.680 1.00 53.61 252 ILE C C 1
ATOM 3621 O O . ILE C 1 10 ? 30.898 10.723 -28.751 1.00 55.32 252 ILE C O 1
ATOM 3626 N N . LEU C 1 11 ? 30.133 12.622 -29.723 1.00 55.38 253 LEU C N 1
ATOM 3627 C CA . LEU C 1 11 ? 30.565 12.262 -31.077 1.00 60.51 253 LEU C CA 1
ATOM 3628 C C . LEU C 1 11 ? 32.074 12.191 -31.173 1.00 64.82 253 LEU C C 1
ATOM 3629 O O . LEU C 1 11 ? 32.606 11.257 -31.760 1.00 69.99 253 LEU C O 1
ATOM 3634 N N . GLN C 1 12 ? 32.759 13.152 -30.567 1.00 59.34 254 GLN C N 1
ATOM 3635 C CA . GLN C 1 12 ? 34.204 13.093 -30.496 1.00 64.72 254 GLN C CA 1
ATOM 3636 C C . GLN C 1 12 ? 34.659 11.797 -29.848 1.00 70.44 254 GLN C C 1
ATOM 3637 O O . GLN C 1 12 ? 35.609 11.165 -30.319 1.00 71.18 254 GLN C O 1
ATOM 3643 N N . ALA C 1 13 ? 33.994 11.409 -28.763 1.00 59.90 255 ALA C N 1
ATOM 3644 C CA . ALA C 1 13 ? 34.376 10.188 -28.070 1.00 60.71 255 ALA C CA 1
ATOM 3645 C C . ALA C 1 13 ? 34.196 8.978 -28.985 1.00 71.51 255 ALA C C 1
ATOM 3646 O O . ALA C 1 13 ? 35.160 8.244 -29.245 1.00 76.77 255 ALA C O 1
ATOM 3648 N N . LEU C 1 14 ? 32.971 8.800 -29.491 1.00 68.00 256 LEU C N 1
ATOM 3649 C CA . LEU C 1 14 ? 32.639 7.701 -30.403 1.00 65.42 256 LEU C CA 1
ATOM 3650 C C . LEU C 1 14 ? 33.516 7.674 -31.663 1.00 73.40 256 LEU C C 1
ATOM 3651 O O . LEU C 1 14 ? 33.786 6.604 -32.229 1.00 76.55 256 LEU C O 1
ATOM 3656 N N . ASN C 1 15 ? 33.943 8.855 -32.100 1.00 63.36 257 ASN C N 1
ATOM 3657 C CA . ASN C 1 15 ? 34.691 8.978 -33.337 1.00 70.47 257 ASN C CA 1
ATOM 3658 C C . ASN C 1 15 ? 36.142 8.513 -33.182 1.00 79.24 257 ASN C C 1
ATOM 3659 O O . ASN C 1 15 ? 36.715 7.980 -34.133 1.00 78.74 257 ASN C O 1
ATOM 3664 N N . LYS C 1 16 ? 36.739 8.725 -32.002 1.00 78.36 258 LYS C N 1
ATOM 3665 C CA . LYS C 1 16 ? 38.095 8.226 -31.745 1.00 80.60 258 LYS C CA 1
ATOM 3666 C C . LYS C 1 16 ? 38.064 6.736 -31.401 1.00 82.49 258 LYS C C 1
ATOM 3667 O O . LYS C 1 16 ? 39.103 6.062 -31.402 1.00 83.57 258 LYS C O 1
ATOM 3673 N N . ALA C 1 17 ? 36.873 6.224 -31.100 1.00 75.51 259 ALA C N 1
ATOM 3674 C CA . ALA C 1 17 ? 36.737 4.809 -30.787 1.00 67.58 259 ALA C CA 1
ATOM 3675 C C . ALA C 1 17 ? 36.243 4.019 -31.985 1.00 63.91 259 ALA C C 1
ATOM 3676 O O . ALA C 1 17 ? 35.897 2.843 -31.862 1.00 69.39 259 ALA C O 1
ATOM 3678 N N . ALA C 1 18 ? 36.249 4.659 -33.150 1.00 56.55 260 ALA C N 1
ATOM 3679 C CA . ALA C 1 18 ? 35.795 4.018 -34.379 1.00 62.03 260 ALA C CA 1
ATOM 3680 C C . ALA C 1 18 ? 36.536 2.721 -34.739 1.00 70.27 260 ALA C C 1
ATOM 3681 O O . ALA C 1 18 ? 37.776 2.678 -34.783 1.00 74.44 260 ALA C O 1
ATOM 3683 N N . LEU C 1 19 ? 35.748 1.684 -35.029 1.00 66.00 261 LEU C N 1
ATOM 3684 C CA . LEU C 1 19 ? 36.261 0.383 -35.450 1.00 70.64 261 LEU C CA 1
ATOM 3685 C C . LEU C 1 19 ? 37.110 0.527 -36.721 1.00 81.17 261 LEU C C 1
ATOM 3686 O O . LEU C 1 19 ? 36.751 1.263 -37.643 1.00 84.84 261 LEU C O 1
ATOM 3691 N N . PRO C 1 20 ? 38.260 -0.155 -36.753 1.00 80.32 262 PRO C N 1
ATOM 3692 C CA . PRO C 1 20 ? 39.168 -0.165 -37.901 1.00 75.09 262 PRO C CA 1
ATOM 3693 C C . PRO C 1 20 ? 38.625 -1.083 -38.979 1.00 77.50 262 PRO C C 1
ATOM 3694 O O . PRO C 1 20 ? 37.582 -1.715 -38.774 1.00 76.31 262 PRO C O 1
ATOM 3698 N N . VAL C 1 21 ? 39.327 -1.178 -40.102 1.00 77.30 263 VAL C N 1
ATOM 3699 C CA . VAL C 1 21 ? 38.924 -2.116 -41.136 1.00 74.14 263 VAL C CA 1
ATOM 3700 C C . VAL C 1 21 ? 39.403 -3.506 -40.736 1.00 71.43 263 VAL C C 1
ATOM 3701 O O . VAL C 1 21 ? 40.586 -3.722 -40.447 1.00 72.44 263 VAL C O 1
ATOM 3705 N N . LEU C 1 22 ? 38.464 -4.445 -40.694 1.00 65.84 264 LEU C N 1
ATOM 3706 C CA . LEU C 1 22 ? 38.794 -5.809 -40.328 1.00 64.88 264 LEU C CA 1
ATOM 3707 C C . LEU C 1 22 ? 38.756 -6.619 -41.613 1.00 70.34 264 LEU C C 1
ATOM 3708 O O . LEU C 1 22 ? 37.711 -6.751 -42.246 1.00 78.19 264 LEU C O 1
ATOM 3713 N N . GLU C 1 23 ? 39.898 -7.167 -41.993 1.00 74.35 265 GLU C N 1
ATOM 3714 C CA . GLU C 1 23 ? 39.977 -8.016 -43.166 1.00 71.36 265 GLU C CA 1
ATOM 3715 C C . GLU C 1 23 ? 39.748 -9.452 -42.708 1.00 66.94 265 GLU C C 1
ATOM 3716 O O . GLU C 1 23 ? 39.998 -9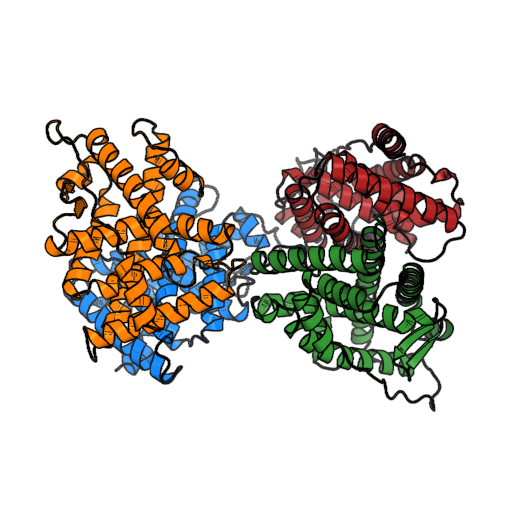.776 -41.558 1.00 66.31 265 GLU C O 1
ATOM 3722 N N . SER C 1 24 ? 39.252 -10.313 -43.581 1.00 65.79 266 SER C N 1
ATOM 3723 C CA . SER C 1 24 ? 39.012 -11.696 -43.191 1.00 63.02 266 SER C CA 1
ATOM 3724 C C . SER C 1 24 ? 40.244 -12.548 -43.457 1.00 73.90 266 SER C C 1
ATOM 3725 O O . SER C 1 24 ? 40.371 -13.646 -42.920 1.00 83.74 266 SER C O 1
ATOM 3728 N N . HIS C 1 25 ? 41.130 -12.023 -44.305 1.00 67.95 267 HIS C N 1
ATOM 3729 C CA . HIS C 1 25 ? 42.232 -12.766 -44.922 1.00 77.98 267 HIS C CA 1
ATOM 3730 C C . HIS C 1 25 ? 41.726 -14.120 -45.426 1.00 81.58 267 HIS C C 1
ATOM 3731 O O . HIS C 1 25 ? 42.419 -15.131 -45.325 1.00 72.49 267 HIS C O 1
ATOM 3738 N N . HIS C 1 26 ? 40.505 -14.114 -45.970 1.00 80.55 268 HIS C N 1
ATOM 3739 C CA . HIS C 1 26 ? 39.875 -15.304 -46.536 1.00 79.71 268 HIS C CA 1
ATOM 3740 C C . HIS C 1 26 ? 40.592 -15.775 -47.795 1.00 79.00 268 HIS C C 1
ATOM 3741 O O . HIS C 1 26 ? 41.019 -14.961 -48.614 1.00 74.77 268 HIS C O 1
ATOM 3748 N N . ASN C 1 27 ? 40.699 -17.095 -47.941 1.00 84.27 269 ASN C N 1
ATOM 3749 C CA . ASN C 1 27 ? 41.339 -17.724 -49.094 1.00 89.16 269 ASN C CA 1
ATOM 3750 C C . ASN C 1 27 ? 40.373 -18.059 -50.222 1.00 99.03 269 ASN C C 1
ATOM 3751 O O . ASN C 1 27 ? 39.693 -19.089 -50.192 1.00 103.15 269 ASN C O 1
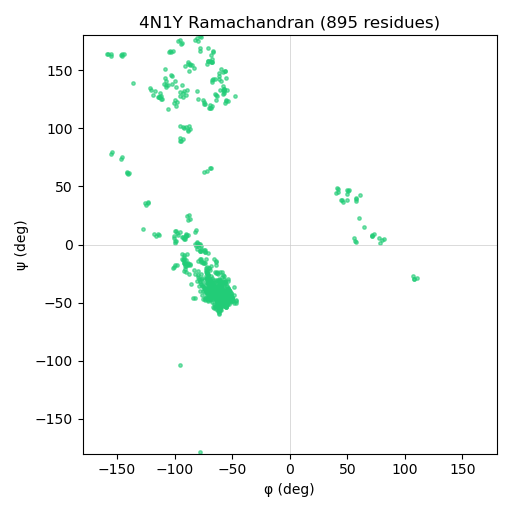ATOM 3756 N N . HIS C 1 28 ? 40.353 -17.208 -51.241 1.00 105.10 270 HIS C N 1
ATOM 3757 C CA . HIS C 1 28 ? 39.456 -17.383 -52.378 1.00 99.59 270 HIS C CA 1
ATOM 3758 C C . HIS C 1 28 ? 39.966 -18.451 -53.352 1.00 104.17 270 HIS C C 1
ATOM 3759 O O . HIS C 1 28 ? 39.282 -18.810 -54.314 1.00 107.46 270 HIS C O 1
ATOM 3766 N N . GLY C 1 29 ? 41.166 -18.960 -53.078 1.00 103.94 271 GLY C N 1
ATOM 3767 C CA . GLY C 1 29 ? 41.780 -20.014 -53.866 1.00 107.61 271 GLY C CA 1
ATOM 3768 C C . GLY C 1 29 ? 41.056 -21.333 -53.712 1.00 106.64 271 GLY C C 1
ATOM 3769 O O . GLY C 1 29 ? 41.209 -22.240 -54.527 1.00 105.96 271 GLY C O 1
ATOM 3770 N N . GLN C 1 30 ? 40.267 -21.445 -52.650 1.00 108.41 272 GLN C N 1
ATOM 3771 C CA . GLN C 1 30 ? 39.464 -22.639 -52.427 1.00 110.20 272 GLN C CA 1
ATOM 3772 C C . GLN C 1 30 ? 38.033 -22.302 -52.802 1.00 104.47 272 GLN C C 1
ATOM 3773 O O . GLN C 1 30 ? 37.589 -21.166 -52.614 1.00 104.49 272 GLN C O 1
ATOM 3779 N N . PRO C 1 31 ? 37.302 -23.283 -53.347 1.00 100.92 273 PRO C N 1
ATOM 3780 C CA . PRO C 1 31 ? 35.928 -22.983 -53.744 1.00 93.58 273 PRO C CA 1
ATOM 3781 C C . PRO C 1 31 ? 35.102 -22.569 -52.533 1.00 95.16 273 PRO C C 1
ATOM 3782 O O . PRO C 1 31 ? 35.340 -23.067 -51.429 1.00 92.97 273 PRO C O 1
ATOM 3786 N N . PRO C 1 32 ? 34.165 -21.634 -52.732 1.00 93.67 274 PRO C N 1
ATOM 3787 C CA . PRO C 1 32 ? 33.284 -21.133 -51.672 1.00 89.17 274 PRO C CA 1
ATOM 3788 C C . PRO C 1 32 ? 32.266 -22.172 -51.192 1.00 87.08 274 PRO C C 1
ATOM 3789 O O . PRO C 1 32 ? 31.065 -21.989 -51.400 1.00 79.94 274 PRO C O 1
ATOM 3793 N N . THR C 1 33 ? 32.741 -23.251 -50.572 1.00 91.79 275 THR C N 1
ATOM 3794 C CA . THR C 1 33 ? 31.834 -24.217 -49.960 1.00 93.45 275 THR C CA 1
ATOM 3795 C C . THR C 1 33 ? 31.157 -23.567 -48.760 1.00 84.29 275 THR C C 1
ATOM 3796 O O . THR C 1 33 ? 31.649 -22.568 -48.241 1.00 79.34 275 THR C O 1
ATOM 3800 N N . LYS C 1 34 ? 30.060 -24.161 -48.299 1.00 83.03 276 LYS C N 1
ATOM 3801 C CA . LYS C 1 34 ? 29.340 -23.662 -47.134 1.00 71.91 276 LYS C CA 1
ATOM 3802 C C . LYS C 1 34 ? 30.290 -23.570 -45.958 1.00 78.30 276 LYS C C 1
ATOM 3803 O O . LYS C 1 34 ? 30.390 -22.539 -45.293 1.00 85.04 276 LYS C O 1
ATOM 3809 N N . VAL C 1 35 ? 30.992 -24.665 -45.713 1.00 69.44 277 VAL C N 1
ATOM 3810 C CA . VAL C 1 35 ? 31.925 -24.736 -44.608 1.00 70.45 277 VAL C CA 1
ATOM 3811 C C . VAL C 1 35 ? 33.044 -23.715 -44.745 1.00 69.31 277 VAL C C 1
ATOM 3812 O O . VAL C 1 35 ? 33.431 -23.075 -43.769 1.00 69.71 277 VAL C O 1
ATOM 3816 N N . HIS C 1 36 ? 33.553 -23.550 -45.957 1.00 69.11 278 HIS C N 1
ATOM 3817 C CA . HIS C 1 36 ? 34.670 -22.646 -46.167 1.00 69.49 278 HIS C CA 1
ATOM 3818 C C . HIS C 1 36 ? 34.272 -21.208 -45.877 1.00 66.21 278 HIS C C 1
ATOM 3819 O O . HIS C 1 36 ? 35.031 -20.450 -45.290 1.00 72.21 278 HIS C O 1
ATOM 3826 N N . LEU C 1 37 ? 33.087 -20.826 -46.318 1.00 64.56 279 LEU C N 1
ATOM 3827 C CA . LEU C 1 37 ? 32.576 -19.497 -46.039 1.00 61.57 279 LEU C CA 1
ATOM 3828 C C . LEU C 1 37 ? 32.194 -19.332 -44.574 1.00 60.22 279 LEU C C 1
ATOM 3829 O O . LEU C 1 37 ? 32.551 -18.339 -43.947 1.00 61.29 279 LEU C O 1
ATOM 3834 N N . LEU C 1 38 ? 31.437 -20.288 -44.038 1.00 58.65 280 LEU C N 1
ATOM 3835 C CA . LEU C 1 38 ? 30.979 -20.186 -42.652 1.00 62.82 280 LEU C CA 1
ATOM 3836 C C . LEU C 1 38 ? 32.155 -20.121 -41.694 1.00 65.61 280 LEU C C 1
ATOM 3837 O O . LEU C 1 38 ? 32.092 -19.469 -40.653 1.00 54.65 280 LEU C O 1
ATOM 3842 N N . ASN C 1 39 ? 33.246 -20.768 -42.076 1.00 64.53 281 ASN C N 1
ATOM 3843 C CA . ASN C 1 39 ? 34.414 -20.772 -41.236 1.00 76.45 281 ASN C CA 1
ATOM 3844 C C . ASN C 1 39 ? 35.056 -19.386 -41.297 1.00 78.15 281 ASN C C 1
ATOM 3845 O O . ASN C 1 39 ? 35.641 -18.934 -40.324 1.00 80.51 281 ASN C O 1
ATOM 3850 N N . SER C 1 40 ? 34.889 -18.685 -42.416 1.00 73.99 282 SER C N 1
ATOM 3851 C CA . SER C 1 40 ? 35.400 -17.319 -42.534 1.00 66.57 282 SER C CA 1
ATOM 3852 C C . SER C 1 40 ? 34.551 -16.312 -41.771 1.00 67.26 282 SER C C 1
ATOM 3853 O O . SER C 1 40 ? 35.076 -15.478 -41.040 1.00 67.39 282 SER C O 1
ATOM 3856 N N . LEU C 1 41 ? 33.235 -16.405 -41.940 1.00 71.14 283 LEU C N 1
ATOM 3857 C CA . LEU C 1 41 ? 32.288 -15.532 -41.246 1.00 63.40 283 LEU C CA 1
ATOM 3858 C C . LEU C 1 41 ? 32.389 -15.646 -39.721 1.00 59.52 283 LEU C C 1
ATOM 3859 O O . LEU C 1 41 ? 32.329 -14.639 -39.010 1.00 55.82 283 LEU C O 1
ATOM 3864 N N . VAL C 1 42 ? 32.523 -16.867 -39.217 1.00 50.57 284 VAL C N 1
ATOM 3865 C CA . VAL C 1 42 ? 32.634 -17.083 -37.781 1.00 49.80 284 VAL C CA 1
ATOM 3866 C C . VAL C 1 42 ? 33.910 -16.448 -37.211 1.00 65.20 284 VAL C C 1
ATOM 3867 O O . VAL C 1 42 ? 33.865 -15.800 -36.163 1.00 69.48 284 VAL C O 1
ATOM 3871 N N . LYS C 1 43 ? 35.030 -16.558 -37.931 1.00 58.65 285 LYS C N 1
ATOM 3872 C CA . LYS C 1 43 ? 36.292 -16.077 -37.369 1.00 57.70 285 LYS C CA 1
ATOM 3873 C C . LYS C 1 43 ? 36.403 -14.572 -37.610 1.00 60.63 285 LYS C C 1
ATOM 3874 O O . LYS C 1 43 ? 37.128 -13.875 -36.903 1.00 67.92 285 LYS C O 1
ATOM 3880 N N . LEU C 1 44 ? 35.672 -14.060 -38.592 1.00 59.60 286 LEU C N 1
ATOM 3881 C CA . LEU C 1 44 ? 35.569 -12.622 -38.726 1.00 65.49 286 LEU C CA 1
ATOM 3882 C C . LEU C 1 44 ? 34.780 -12.068 -37.551 1.00 64.61 286 LEU C C 1
ATOM 3883 O O . LEU C 1 44 ? 35.127 -11.021 -37.004 1.00 69.92 286 LEU C O 1
ATOM 3888 N N . ALA C 1 45 ? 33.738 -12.795 -37.155 1.00 52.83 287 ALA C N 1
ATOM 3889 C CA . ALA C 1 45 ? 32.874 -12.366 -36.075 1.00 50.82 287 ALA C CA 1
ATOM 3890 C C . ALA C 1 45 ? 33.636 -12.237 -34.757 1.00 50.56 287 ALA C C 1
ATOM 3891 O O . ALA C 1 45 ? 33.444 -11.278 -34.030 1.00 57.54 287 ALA C O 1
ATOM 3893 N N . GLU C 1 46 ? 34.510 -13.181 -34.447 1.00 55.82 288 GLU C N 1
ATOM 3894 C CA . GLU C 1 46 ? 35.226 -13.109 -33.180 1.00 57.93 288 GLU C CA 1
ATOM 3895 C C . GLU C 1 46 ? 36.153 -11.929 -33.116 1.00 56.17 288 GLU C C 1
ATOM 3896 O O . GLU C 1 46 ? 36.303 -11.296 -32.074 1.00 59.10 288 GLU C O 1
ATOM 3902 N N . ARG C 1 47 ? 36.778 -11.631 -34.241 1.00 52.81 289 ARG C N 1
ATOM 3903 C CA . ARG C 1 47 ? 37.684 -10.513 -34.256 1.00 59.69 289 ARG C CA 1
ATOM 3904 C C . ARG C 1 47 ? 36.897 -9.232 -34.134 1.00 54.53 289 ARG C C 1
ATOM 3905 O O . ARG C 1 47 ? 37.295 -8.328 -33.387 1.00 55.66 289 ARG C O 1
ATOM 3913 N N . GLU C 1 48 ? 35.760 -9.159 -34.819 1.00 49.70 290 GLU C N 1
ATOM 3914 C CA . GLU C 1 48 ? 34.974 -7.939 -34.726 1.00 51.50 290 GLU C CA 1
ATOM 3915 C C . GLU C 1 48 ? 34.398 -7.860 -33.325 1.00 47.45 290 GLU C C 1
ATOM 3916 O O . GLU C 1 48 ? 34.236 -6.771 -32.787 1.00 57.44 290 GLU C O 1
ATOM 3922 N N . LEU C 1 49 ? 34.162 -9.018 -32.711 1.00 44.63 291 LEU C N 1
ATOM 3923 C CA . LEU C 1 49 ? 33.651 -9.075 -31.342 1.00 47.10 291 LEU C CA 1
ATOM 3924 C C . LEU C 1 49 ? 34.617 -8.455 -30.343 1.00 49.59 291 LEU C C 1
ATOM 3925 O O . LEU C 1 49 ? 34.233 -7.631 -29.523 1.00 50.34 291 LEU C O 1
ATOM 3930 N N . VAL C 1 50 ? 35.879 -8.825 -30.447 1.00 43.57 292 VAL C N 1
ATOM 3931 C CA . VAL C 1 50 ? 36.907 -8.231 -29.617 1.00 44.56 292 VAL C CA 1
ATOM 3932 C C . VAL C 1 50 ? 36.987 -6.716 -29.754 1.00 46.08 292 VAL C C 1
ATOM 3933 O O . VAL C 1 50 ? 37.104 -6.006 -28.766 1.00 47.39 292 VAL C O 1
ATOM 3937 N N . HIS C 1 51 ? 36.930 -6.211 -30.976 1.00 51.98 293 HIS C N 1
ATOM 3938 C CA . HIS C 1 51 ? 36.903 -4.772 -31.140 1.00 45.71 293 HIS C CA 1
ATOM 3939 C C . HIS C 1 51 ? 35.670 -4.149 -30.529 1.00 42.29 293 HIS C C 1
ATOM 3940 O O . HIS C 1 51 ? 35.767 -3.099 -29.911 1.00 44.45 293 HIS C O 1
ATOM 3947 N N . LEU C 1 52 ? 34.522 -4.796 -30.698 1.00 40.81 294 LEU C N 1
ATOM 3948 C CA . LEU C 1 52 ? 33.269 -4.274 -30.155 1.00 51.93 294 LEU C CA 1
ATOM 3949 C C . LEU C 1 52 ? 33.341 -4.083 -28.642 1.00 51.40 294 LEU C C 1
ATOM 3950 O O . LEU C 1 52 ? 33.048 -3.014 -28.111 1.00 59.34 294 LEU C O 1
ATOM 3955 N N . ILE C 1 53 ? 33.737 -5.147 -27.965 1.00 39.36 295 ILE C N 1
ATOM 3956 C CA . ILE C 1 53 ? 33.984 -5.127 -26.547 1.00 39.62 295 ILE C CA 1
ATOM 3957 C C . ILE C 1 53 ? 34.906 -3.965 -26.156 1.00 45.79 295 ILE C C 1
ATOM 3958 O O . ILE C 1 53 ? 34.621 -3.223 -25.206 1.00 47.52 295 ILE C O 1
ATOM 3963 N N . ASN C 1 54 ? 35.988 -3.777 -26.893 1.00 42.78 296 ASN C N 1
ATOM 3964 C CA . ASN C 1 54 ? 36.868 -2.660 -26.587 1.00 46.51 296 ASN C CA 1
ATOM 3965 C C . ASN C 1 54 ? 36.223 -1.342 -26.958 1.00 46.94 296 ASN C C 1
ATOM 3966 O O . ASN C 1 54 ? 36.512 -0.308 -26.347 1.00 45.72 296 ASN C O 1
ATOM 3971 N N . TRP C 1 55 ? 35.388 -1.369 -27.993 1.00 41.71 297 TRP C N 1
ATOM 3972 C CA . TRP C 1 55 ? 34.718 -0.162 -28.434 1.00 41.23 297 TRP C CA 1
ATOM 3973 C C . TRP C 1 55 ? 33.707 0.285 -27.387 1.00 44.65 297 TRP C C 1
ATOM 3974 O O . TRP C 1 55 ? 33.597 1.473 -27.091 1.00 43.03 297 TRP C O 1
ATOM 3985 N N . ALA C 1 56 ? 32.994 -0.686 -26.822 1.00 38.84 298 ALA C N 1
ATOM 3986 C CA . ALA C 1 56 ? 31.979 -0.429 -25.812 1.00 42.64 298 ALA C CA 1
ATOM 3987 C C . ALA C 1 56 ? 32.557 0.384 -24.673 1.00 42.29 298 ALA C C 1
ATOM 3988 O O . ALA C 1 56 ? 31.968 1.379 -24.241 1.00 38.83 298 ALA C O 1
ATOM 3990 N N . LYS C 1 57 ? 33.752 0.003 -24.242 1.00 40.19 299 LYS C N 1
ATOM 3991 C CA . LYS C 1 57 ? 34.376 0.639 -23.088 1.00 50.62 299 LYS C CA 1
ATOM 3992 C C . LYS C 1 57 ? 34.668 2.104 -23.361 1.00 57.46 299 LYS C C 1
ATOM 3993 O O . LYS C 1 57 ? 34.892 2.878 -22.438 1.00 66.83 299 LYS C O 1
ATOM 3999 N N . ASN C 1 58 ? 34.622 2.488 -24.629 1.00 50.86 300 ASN C N 1
ATOM 4000 C CA . ASN C 1 58 ? 34.847 3.872 -24.996 1.00 53.51 300 ASN C CA 1
ATOM 4001 C C . ASN C 1 58 ? 33.555 4.673 -25.100 1.00 47.96 300 ASN C C 1
ATOM 4002 O O . ASN C 1 58 ? 33.589 5.894 -25.211 1.00 61.51 300 ASN C O 1
ATOM 4007 N N . VAL C 1 59 ? 32.413 4.000 -25.099 1.00 40.64 301 VAL C N 1
ATOM 4008 C CA . VAL C 1 59 ? 31.145 4.723 -25.126 1.00 41.25 301 VAL C CA 1
ATOM 4009 C C . VAL C 1 59 ? 31.009 5.413 -23.773 1.00 54.80 301 VAL C C 1
ATOM 4010 O O . VAL C 1 59 ? 31.039 4.743 -22.735 1.00 65.28 301 VAL C O 1
ATOM 4014 N N . PRO C 1 60 ? 30.914 6.757 -23.771 1.00 51.93 302 PRO C N 1
ATOM 4015 C CA . PRO C 1 60 ? 30.950 7.534 -22.524 1.00 55.97 302 PRO C CA 1
ATOM 4016 C C . PRO C 1 60 ? 29.918 7.039 -21.520 1.00 57.15 302 PRO C C 1
ATOM 4017 O O . PRO C 1 60 ? 28.730 6.959 -21.866 1.00 53.07 302 PRO C O 1
ATOM 4021 N N . GLY C 1 61 ? 30.364 6.663 -20.321 1.00 52.12 303 GLY C N 1
ATOM 4022 C CA . GLY C 1 61 ? 29.434 6.195 -19.309 1.00 42.92 303 GLY C CA 1
ATOM 4023 C C . GLY C 1 61 ? 29.493 4.698 -19.073 1.00 48.27 303 GLY C C 1
ATOM 4024 O O . GLY C 1 61 ? 29.142 4.227 -17.996 1.00 57.37 303 GLY C O 1
ATOM 4025 N N . TYR C 1 62 ? 29.896 3.949 -20.096 1.00 48.41 304 TYR C N 1
ATOM 4026 C CA . TYR C 1 62 ? 29.822 2.490 -20.072 1.00 45.84 304 TYR C CA 1
ATOM 4027 C C . TYR C 1 62 ? 30.677 1.862 -18.986 1.00 47.85 304 TYR C C 1
ATOM 4028 O O . TYR C 1 62 ? 30.248 0.909 -18.340 1.00 54.04 304 TYR C O 1
ATOM 4037 N N . THR C 1 63 ? 31.890 2.366 -18.786 1.00 44.24 305 THR C N 1
ATOM 4038 C CA . THR C 1 63 ? 32.753 1.765 -17.768 1.00 45.70 305 THR C CA 1
ATOM 4039 C C . THR C 1 63 ? 32.314 2.140 -16.341 1.00 44.50 305 THR C C 1
ATOM 4040 O O . THR C 1 63 ? 32.857 1.625 -15.373 1.00 45.09 305 THR C O 1
ATOM 4044 N N . ASP C 1 64 ? 31.312 3.008 -16.214 1.00 44.89 306 ASP C N 1
ATOM 4045 C CA . ASP C 1 64 ? 30.793 3.370 -14.901 1.00 44.17 306 ASP C CA 1
ATOM 4046 C C . ASP C 1 64 ? 29.640 2.491 -14.463 1.00 43.92 306 ASP C C 1
ATOM 4047 O O . ASP C 1 64 ? 29.276 2.474 -13.288 1.00 44.20 306 ASP C O 1
ATOM 4052 N N . LEU C 1 65 ? 29.094 1.734 -15.405 1.00 41.58 307 LEU C N 1
ATOM 4053 C CA . LEU C 1 65 ? 28.092 0.747 -15.076 1.00 40.87 307 LEU C CA 1
ATOM 4054 C C . LEU C 1 65 ? 28.736 -0.361 -14.263 1.00 48.37 307 LEU C C 1
ATOM 4055 O O . LEU C 1 65 ? 29.961 -0.508 -14.263 1.00 48.59 307 LEU C O 1
ATOM 4060 N N . SER C 1 66 ? 27.922 -1.120 -13.541 1.00 46.88 308 SER C N 1
ATOM 4061 C CA . SER C 1 66 ? 28.422 -2.322 -12.887 1.00 49.91 308 SER C CA 1
ATOM 4062 C C . SER C 1 66 ? 29.049 -3.211 -13.943 1.00 41.95 308 SER C C 1
ATOM 4063 O O . SER C 1 66 ? 28.649 -3.151 -15.104 1.00 40.51 308 SER C O 1
ATOM 4066 N N . LEU C 1 67 ? 30.057 -3.987 -13.550 1.00 43.68 309 LEU C N 1
ATOM 4067 C CA . LEU C 1 67 ? 30.699 -4.945 -14.446 1.00 42.70 309 LEU C CA 1
ATOM 4068 C C . LEU C 1 67 ? 29.635 -5.859 -15.025 1.00 42.70 309 LEU C C 1
ATOM 4069 O O . LEU C 1 67 ? 29.587 -6.083 -16.253 1.00 45.72 309 LEU C O 1
ATOM 4074 N N . SER C 1 68 ? 28.755 -6.341 -14.145 1.00 42.05 310 SER C N 1
ATOM 4075 C CA . SER C 1 68 ? 27.651 -7.223 -14.538 1.00 46.36 310 SER C CA 1
ATOM 4076 C C . SER C 1 68 ? 26.802 -6.690 -15.706 1.00 44.00 310 SER C C 1
ATOM 4077 O O . SER C 1 68 ? 26.432 -7.445 -16.598 1.00 38.80 310 SER C O 1
ATOM 4080 N N . ASP C 1 69 ? 26.506 -5.395 -15.692 1.00 39.05 311 ASP C N 1
ATOM 4081 C CA . ASP C 1 69 ? 25.684 -4.777 -16.712 1.00 37.60 311 ASP C CA 1
ATOM 4082 C C . ASP C 1 69 ? 26.492 -4.464 -17.980 1.00 46.93 311 ASP C C 1
ATOM 4083 O O . ASP C 1 69 ? 25.962 -4.509 -19.104 1.00 38.25 311 ASP C O 1
ATOM 4088 N N . GLN C 1 70 ? 27.777 -4.159 -17.812 1.00 49.64 312 GLN C N 1
ATOM 4089 C CA . GLN C 1 70 ? 28.639 -4.000 -18.979 1.00 46.91 312 GLN C CA 1
ATOM 4090 C C . GLN C 1 70 ? 28.609 -5.277 -19.808 1.00 40.67 312 GLN C C 1
ATOM 4091 O O . GLN C 1 70 ? 28.390 -5.271 -21.024 1.00 45.07 312 GLN C O 1
ATOM 4097 N N . VAL C 1 71 ? 28.829 -6.381 -19.124 1.00 38.07 313 VAL C N 1
ATOM 4098 C CA . VAL C 1 71 ? 28.811 -7.668 -19.771 1.00 40.79 313 VAL C CA 1
ATOM 4099 C C . VAL C 1 71 ? 27.436 -7.977 -20.362 1.00 42.16 313 VAL C C 1
ATOM 4100 O O . VAL C 1 71 ? 27.335 -8.516 -21.456 1.00 46.22 313 VAL C O 1
ATOM 4104 N N . HIS C 1 72 ? 26.382 -7.646 -19.625 1.00 45.98 314 HIS C N 1
ATOM 4105 C CA . HIS C 1 72 ? 25.025 -8.008 -20.012 1.00 40.61 314 HIS C CA 1
ATOM 4106 C C . HIS C 1 72 ? 24.588 -7.335 -21.300 1.00 40.45 314 HIS C C 1
ATOM 4107 O O . HIS C 1 72 ? 24.003 -7.979 -22.170 1.00 43.75 314 HIS C O 1
ATOM 4114 N N . LEU C 1 73 ? 24.856 -6.038 -21.412 1.00 33.98 315 LEU C N 1
ATOM 4115 C CA . LEU C 1 73 ? 24.493 -5.298 -22.614 1.00 38.76 315 LEU C CA 1
ATOM 4116 C C . LEU C 1 73 ? 25.113 -5.902 -23.881 1.00 39.93 315 LEU C C 1
ATOM 4117 O O . LEU C 1 73 ? 24.408 -6.206 -24.839 1.00 42.75 315 LEU C O 1
ATOM 4122 N N . ILE C 1 74 ? 26.427 -6.095 -23.847 1.00 33.62 316 ILE C N 1
ATOM 4123 C CA . ILE C 1 74 ? 27.170 -6.730 -24.920 1.00 33.91 316 ILE C CA 1
ATOM 4124 C C . ILE C 1 74 ? 26.652 -8.118 -25.224 1.00 45.34 316 ILE C C 1
ATOM 4125 O O . ILE C 1 74 ? 26.533 -8.510 -26.390 1.00 45.73 316 ILE C O 1
ATOM 4130 N N . GLU C 1 75 ? 26.354 -8.878 -24.182 1.00 39.58 317 GLU C N 1
ATOM 4131 C CA . GLU C 1 75 ? 25.820 -10.206 -24.402 1.00 46.41 317 GLU C CA 1
ATOM 4132 C C . GLU C 1 75 ? 24.491 -10.133 -25.161 1.00 48.33 317 GLU C C 1
ATOM 4133 O O . GLU C 1 75 ? 24.183 -11.024 -25.938 1.00 56.53 317 GLU C O 1
ATOM 4139 N N . CYS C 1 76 ? 23.716 -9.074 -24.954 1.00 39.41 318 CYS C N 1
ATOM 4140 C CA . CYS C 1 76 ? 22.451 -8.928 -25.667 1.00 40.77 318 CYS C CA 1
ATOM 4141 C C . CYS C 1 76 ? 22.591 -8.565 -27.144 1.00 41.99 318 CYS C C 1
ATOM 4142 O O . CYS C 1 76 ? 21.897 -9.123 -27.989 1.00 55.45 318 CYS C O 1
ATOM 4145 N N . CYS C 1 77 ? 23.460 -7.612 -27.454 1.00 39.29 319 CYS C N 1
ATOM 4146 C CA . CYS C 1 77 ? 23.404 -6.955 -28.754 1.00 41.90 319 CYS C CA 1
ATOM 4147 C C . CYS C 1 77 ? 24.628 -7.107 -29.677 1.00 50.22 319 CYS C C 1
ATOM 4148 O O . CYS C 1 77 ? 24.708 -6.413 -30.702 1.00 42.87 319 CYS C O 1
ATOM 4151 N N . TRP C 1 78 ? 25.582 -7.975 -29.331 1.00 42.71 320 TRP C N 1
ATOM 4152 C CA . TRP C 1 78 ? 26.835 -8.026 -30.090 1.00 41.76 320 TRP C CA 1
ATOM 4153 C C . TRP C 1 78 ? 26.520 -8.326 -31.547 1.00 45.87 320 TRP C C 1
ATOM 4154 O O . TRP C 1 78 ? 27.019 -7.667 -32.465 1.00 54.73 320 TRP C O 1
ATOM 4165 N N . MET C 1 79 ? 25.624 -9.273 -31.753 1.00 39.35 321 MET C N 1
ATOM 4166 C CA . MET C 1 79 ? 25.288 -9.680 -33.100 1.00 39.55 321 MET C CA 1
ATOM 4167 C C . MET C 1 79 ? 24.608 -8.546 -33.878 1.00 41.76 321 MET C C 1
ATOM 4168 O O . MET C 1 79 ? 24.889 -8.374 -35.057 1.00 48.64 321 MET C O 1
ATOM 4173 N N . GLU C 1 80 ? 23.743 -7.768 -33.225 1.00 41.52 322 GLU C N 1
ATOM 4174 C CA . GLU C 1 80 ? 23.077 -6.627 -33.883 1.00 37.13 322 GLU C CA 1
ATOM 4175 C C . GLU C 1 80 ? 24.123 -5.613 -34.342 1.00 34.60 322 GLU C C 1
ATOM 4176 O O . GLU C 1 80 ? 24.043 -5.090 -35.447 1.00 39.16 322 GLU C O 1
ATOM 4182 N N . LEU C 1 81 ? 25.107 -5.347 -33.486 1.00 41.61 323 LEU C N 1
ATOM 4183 C CA . LEU C 1 81 ? 26.182 -4.422 -33.821 1.00 43.38 323 LEU C CA 1
ATOM 4184 C C . LEU C 1 81 ? 26.940 -4.914 -35.041 1.00 44.33 323 LEU C C 1
ATOM 4185 O O . LEU C 1 81 ? 27.255 -4.132 -35.931 1.00 53.15 323 LEU C O 1
ATOM 4190 N N . LEU C 1 82 ? 27.235 -6.205 -35.079 1.00 34.88 324 LEU C N 1
ATOM 4191 C CA . LEU C 1 82 ? 27.888 -6.784 -36.243 1.00 39.39 324 LEU C CA 1
ATOM 4192 C C . LEU C 1 82 ? 27.102 -6.520 -37.526 1.00 48.19 324 LEU C C 1
ATOM 4193 O O . LEU C 1 82 ? 27.621 -5.979 -38.493 1.00 52.92 324 LEU C O 1
ATOM 4198 N N . LEU C 1 83 ? 25.829 -6.879 -37.509 1.00 47.33 325 LEU C N 1
ATOM 4199 C CA . LEU C 1 83 ? 24.988 -6.726 -38.675 1.00 41.66 325 LEU C CA 1
ATOM 4200 C C . LEU C 1 83 ? 24.792 -5.265 -39.008 1.00 41.30 325 LEU C C 1
ATOM 4201 O O . LEU C 1 83 ? 24.780 -4.900 -40.180 1.00 41.24 325 LEU C O 1
ATOM 4206 N N . LEU C 1 84 ? 24.629 -4.432 -37.981 1.00 39.76 326 LEU C N 1
ATOM 4207 C CA . LEU C 1 84 ? 24.472 -2.994 -38.196 1.00 42.89 326 LEU C CA 1
ATOM 4208 C C . LEU C 1 84 ? 25.679 -2.457 -38.907 1.00 44.93 326 LEU C C 1
ATOM 4209 O O . LEU C 1 84 ? 25.561 -1.694 -39.865 1.00 52.74 326 LEU C O 1
ATOM 4214 N N . ASN C 1 85 ? 26.848 -2.872 -38.436 1.00 41.23 327 ASN C N 1
ATOM 4215 C CA . ASN C 1 85 ? 28.097 -2.437 -39.036 1.00 47.64 327 ASN C CA 1
ATOM 4216 C C . ASN C 1 85 ? 28.185 -2.918 -40.476 1.00 49.96 327 ASN C C 1
ATOM 4217 O O . ASN C 1 85 ? 28.544 -2.165 -41.381 1.00 54.53 327 ASN C O 1
ATOM 4222 N N . CYS C 1 86 ? 27.889 -4.199 -40.666 1.00 39.22 328 CYS C N 1
ATOM 4223 C CA . CYS C 1 86 ? 27.888 -4.809 -41.987 1.00 44.01 328 CYS C CA 1
ATOM 4224 C C . CYS C 1 86 ? 26.906 -4.138 -42.967 1.00 40.56 328 CYS C C 1
ATOM 4225 O O . CYS C 1 86 ? 27.227 -3.972 -44.142 1.00 42.22 328 CYS C O 1
ATOM 4228 N N . ALA C 1 87 ? 25.716 -3.778 -42.490 1.00 38.95 329 ALA C N 1
ATOM 4229 C CA . ALA C 1 87 ? 24.777 -3.026 -43.309 1.00 39.05 329 ALA C CA 1
ATOM 4230 C C . ALA C 1 87 ? 25.444 -1.730 -43.746 1.00 44.23 329 ALA C C 1
ATOM 4231 O O . ALA C 1 87 ? 25.400 -1.349 -44.924 1.00 49.70 329 ALA C O 1
ATOM 4233 N N . PHE C 1 88 ? 26.095 -1.059 -42.804 1.00 40.01 330 PHE C N 1
ATOM 4234 C CA . PHE C 1 88 ? 26.688 0.231 -43.123 1.00 57.42 330 PHE C CA 1
ATOM 4235 C C . PHE C 1 88 ? 27.888 0.136 -44.054 1.00 58.63 330 PHE C C 1
ATOM 4236 O O . PHE C 1 88 ? 28.062 0.970 -44.951 1.00 65.27 330 PHE C O 1
ATOM 4244 N N . ARG C 1 89 ? 28.732 -0.862 -43.843 1.00 43.99 331 ARG C N 1
ATOM 4245 C CA . ARG C 1 89 ? 29.826 -1.081 -44.779 1.00 52.14 331 ARG C CA 1
ATOM 4246 C C . ARG C 1 89 ? 29.271 -1.364 -46.167 1.00 47.49 331 ARG C C 1
ATOM 4247 O O . ARG C 1 89 ? 29.935 -1.159 -47.158 1.00 49.79 331 ARG C O 1
ATOM 4255 N N . SER C 1 90 ? 28.032 -1.831 -46.221 1.00 45.99 332 SER C N 1
ATOM 4256 C CA . SER C 1 90 ? 27.473 -2.330 -47.457 1.00 47.00 332 SER C CA 1
ATOM 4257 C C . SER C 1 90 ? 26.590 -1.300 -48.160 1.00 55.01 332 SER C C 1
ATOM 4258 O O . SER C 1 90 ? 26.013 -1.588 -49.222 1.00 48.23 332 SER C O 1
ATOM 4261 N N . ILE C 1 91 ? 26.526 -0.100 -47.579 1.00 59.57 333 ILE C N 1
ATOM 4262 C CA . ILE C 1 91 ? 25.596 0.963 -47.988 1.00 60.21 333 ILE C CA 1
ATOM 4263 C C . ILE C 1 91 ? 25.739 1.325 -49.457 1.00 61.38 333 ILE C C 1
ATOM 4264 O O . ILE C 1 91 ? 24.777 1.675 -50.132 1.00 65.30 333 ILE C O 1
ATOM 4269 N N . GLU C 1 92 ? 26.965 1.216 -49.930 1.00 67.78 334 GLU C N 1
ATOM 4270 C CA . GLU C 1 92 ? 27.352 1.488 -51.298 1.00 67.67 334 GLU C CA 1
ATOM 4271 C C . GLU C 1 92 ? 26.884 0.404 -52.279 1.00 67.88 334 GLU C C 1
ATOM 4272 O O . GLU C 1 92 ? 26.779 0.665 -53.480 1.00 68.54 334 GLU C O 1
ATOM 4278 N N . HIS C 1 93 ? 26.639 -0.812 -51.788 1.00 62.79 335 HIS C N 1
ATOM 4279 C CA . HIS C 1 93 ? 26.242 -1.925 -52.668 1.00 68.88 335 HIS C CA 1
ATOM 4280 C C . HIS C 1 93 ? 24.758 -1.958 -53.030 1.00 71.39 335 HIS C C 1
ATOM 4281 O O . HIS C 1 93 ? 24.315 -2.868 -53.735 1.00 56.88 335 HIS C O 1
ATOM 4288 N N . GLY C 1 94 ? 24.005 -0.982 -52.526 1.00 84.89 336 GLY C N 1
ATOM 4289 C CA . GLY C 1 94 ? 22.570 -0.881 -52.741 1.00 90.56 336 GLY C CA 1
ATOM 4290 C C . GLY C 1 94 ? 21.819 -2.202 -52.678 1.00 90.47 336 GLY C C 1
ATOM 4291 O O . GLY C 1 94 ? 20.954 -2.473 -53.508 1.00 86.86 336 GLY C O 1
ATOM 4292 N N . GLY C 1 95 ? 22.133 -3.020 -51.679 1.00 84.86 337 GLY C N 1
ATOM 4293 C CA . GLY C 1 95 ? 21.403 -4.255 -51.464 1.00 75.23 337 GLY C CA 1
ATOM 4294 C C . GLY C 1 95 ? 21.740 -5.461 -52.325 1.00 73.23 337 GLY C C 1
ATOM 4295 O O . GLY C 1 95 ? 21.065 -6.481 -52.222 1.00 79.02 337 GLY C O 1
ATOM 4296 N N . LYS C 1 96 ? 22.740 -5.369 -53.195 1.00 72.94 338 LYS C N 1
ATOM 4297 C CA . LYS C 1 96 ? 23.030 -6.515 -54.051 1.00 71.78 338 LYS C CA 1
ATOM 4298 C C . LYS C 1 96 ? 24.037 -7.428 -53.375 1.00 70.23 338 LYS C C 1
ATOM 4299 O O . LYS C 1 96 ? 24.112 -8.617 -53.694 1.00 81.24 338 LYS C O 1
ATOM 4305 N N . SER C 1 97 ? 24.817 -6.872 -52.449 1.00 63.41 339 SER C N 1
ATOM 4306 C CA . SER C 1 97 ? 25.787 -7.669 -51.693 1.00 55.88 339 SER C CA 1
ATOM 4307 C C . SER C 1 97 ? 26.161 -7.081 -50.339 1.00 55.83 339 SER C C 1
ATOM 4308 O O . SER C 1 97 ? 25.955 -5.893 -50.070 1.00 49.31 339 SER C O 1
ATOM 4311 N N . LEU C 1 98 ? 26.737 -7.933 -49.496 1.00 59.91 340 LEU C N 1
ATOM 4312 C CA . LEU C 1 98 ? 27.149 -7.524 -48.162 1.00 64.98 340 LEU C CA 1
ATOM 4313 C C . LEU C 1 98 ? 28.655 -7.538 -48.010 1.00 64.21 340 LEU C C 1
ATOM 4314 O O . LEU C 1 98 ? 29.320 -8.535 -48.307 1.00 58.48 340 LEU C O 1
ATOM 4319 N N . ALA C 1 99 ? 29.181 -6.406 -47.553 1.00 69.48 341 ALA C N 1
ATOM 4320 C CA . ALA C 1 99 ? 30.606 -6.255 -47.316 1.00 63.41 341 ALA C CA 1
ATOM 4321 C C . ALA C 1 99 ? 30.886 -6.549 -45.860 1.00 60.48 341 ALA C C 1
ATOM 4322 O O . ALA C 1 99 ? 30.826 -5.659 -45.017 1.00 68.60 341 ALA C O 1
ATOM 4324 N N . PHE C 1 100 ? 31.137 -7.817 -45.568 1.00 55.38 342 PHE C N 1
ATOM 4325 C CA . PHE C 1 100 ? 31.504 -8.242 -44.230 1.00 65.69 342 PHE C CA 1
ATOM 4326 C C . PHE C 1 100 ? 32.928 -7.770 -43.956 1.00 61.39 342 PHE C C 1
ATOM 4327 O O . PHE C 1 100 ? 33.256 -7.289 -42.873 1.00 56.63 342 PHE C O 1
ATOM 4335 N N . ALA C 1 101 ? 33.754 -7.907 -44.982 1.00 52.07 343 ALA C N 1
ATOM 4336 C CA . ALA C 1 101 ? 35.093 -7.359 -44.998 1.00 70.18 343 ALA C CA 1
ATOM 4337 C C . ALA C 1 101 ? 35.373 -6.939 -46.425 1.00 70.18 343 ALA C C 1
ATOM 4338 O O . ALA C 1 101 ? 34.646 -7.348 -47.326 1.00 66.97 343 ALA C O 1
ATOM 4340 N N . PRO C 1 102 ? 36.405 -6.104 -46.643 1.00 73.46 344 PRO C N 1
ATOM 4341 C CA . PRO C 1 102 ? 36.756 -5.776 -48.036 1.00 72.09 344 PRO C CA 1
ATOM 4342 C C . PRO C 1 102 ? 37.157 -6.992 -48.877 1.00 79.37 344 PRO C C 1
ATOM 4343 O O . PRO C 1 102 ? 36.814 -7.063 -50.056 1.00 91.98 344 PRO C O 1
ATOM 4347 N N . ASP C 1 103 ? 37.887 -7.923 -48.269 1.00 80.03 345 ASP C N 1
ATOM 4348 C CA . ASP C 1 103 ? 38.308 -9.174 -48.911 1.00 80.13 345 ASP C CA 1
ATOM 4349 C C . ASP C 1 103 ? 37.216 -10.248 -48.921 1.00 76.22 345 ASP C C 1
ATOM 4350 O O . ASP C 1 103 ? 37.474 -11.386 -49.332 1.00 71.62 345 ASP C O 1
ATOM 4355 N N . LEU C 1 104 ? 36.032 -9.906 -48.404 1.00 74.90 346 LEU C N 1
ATOM 4356 C CA . LEU C 1 104 ? 34.958 -10.877 -48.166 1.00 70.45 346 LEU C CA 1
ATOM 4357 C C . LEU C 1 104 ? 33.587 -10.254 -48.375 1.00 65.85 346 LEU C C 1
ATOM 4358 O O . LEU C 1 104 ? 32.827 -10.002 -47.444 1.00 55.07 346 LEU C O 1
ATOM 4363 N N . VAL C 1 105 ? 33.277 -10.039 -49.640 1.00 74.01 347 VAL C N 1
ATOM 4364 C CA . VAL C 1 105 ? 31.985 -9.542 -50.053 1.00 66.57 347 VAL C CA 1
ATOM 4365 C C . VAL C 1 105 ? 31.138 -10.705 -50.545 1.00 72.73 347 VAL C C 1
ATOM 4366 O O . VAL C 1 105 ? 31.554 -11.462 -51.426 1.00 81.45 347 VAL C O 1
ATOM 4370 N N . LEU C 1 106 ? 29.966 -10.870 -49.951 1.00 62.41 348 LEU C N 1
ATOM 4371 C CA . LEU C 1 106 ? 29.095 -11.955 -50.340 1.00 61.14 348 LEU C CA 1
ATOM 4372 C C . LEU C 1 106 ? 27.883 -11.389 -51.035 1.00 67.16 348 LEU C C 1
ATOM 4373 O O . LEU C 1 106 ? 27.177 -10.539 -50.488 1.00 65.12 348 LEU C O 1
ATOM 4378 N N . ASP C 1 107 ? 27.638 -11.874 -52.240 1.00 82.45 349 ASP C N 1
ATOM 4379 C CA . ASP C 1 107 ? 26.439 -11.502 -52.977 1.00 82.13 349 ASP C CA 1
ATOM 4380 C C . ASP C 1 107 ? 25.379 -12.556 -52.714 1.00 75.38 349 ASP C C 1
ATOM 4381 O O . ASP C 1 107 ? 25.675 -13.578 -52.086 1.00 70.06 349 ASP C O 1
ATOM 4386 N N . ARG C 1 108 ? 24.160 -12.311 -53.188 1.00 72.08 350 ARG C N 1
ATOM 4387 C CA . ARG C 1 108 ? 23.028 -13.165 -52.838 1.00 69.23 350 ARG C CA 1
ATOM 4388 C C . ARG C 1 108 ? 23.270 -14.659 -52.990 1.00 66.18 350 ARG C C 1
ATOM 4389 O O . ARG C 1 108 ? 22.905 -15.441 -52.109 1.00 71.15 350 ARG C O 1
ATOM 4397 N N . SER C 1 109 ? 23.903 -15.043 -54.091 1.00 61.33 351 SER C N 1
ATOM 4398 C CA . SER C 1 109 ? 24.266 -16.433 -54.340 1.00 62.69 351 SER C CA 1
ATOM 4399 C C . SER C 1 109 ? 25.045 -17.030 -53.167 1.00 65.69 351 SER C C 1
ATOM 4400 O O . SER C 1 109 ? 24.805 -18.174 -52.778 1.00 65.44 351 SER C O 1
ATOM 4403 N N . SER C 1 110 ? 26.001 -16.269 -52.638 1.00 60.13 352 SER C N 1
ATOM 4404 C CA . SER C 1 110 ? 26.781 -16.713 -51.493 1.00 60.70 352 SER C CA 1
ATOM 4405 C C . SER C 1 110 ? 25.912 -16.887 -50.236 1.00 66.55 352 SER C C 1
ATOM 4406 O O . SER C 1 110 ? 26.121 -17.820 -49.458 1.00 66.61 352 SER C O 1
ATOM 4409 N N . TRP C 1 111 ? 24.938 -16.001 -50.038 1.00 68.86 353 TRP C N 1
ATOM 4410 C CA . TRP C 1 111 ? 24.057 -16.088 -48.870 1.00 61.17 353 TRP C CA 1
ATOM 4411 C C . TRP C 1 111 ? 23.305 -17.401 -48.872 1.00 62.58 353 TRP C C 1
ATOM 4412 O O . TRP C 1 111 ? 23.042 -17.992 -47.825 1.00 60.69 353 TRP C O 1
ATOM 4423 N N . SER C 1 112 ? 22.933 -17.837 -50.065 1.00 55.10 354 SER C N 1
ATOM 4424 C CA . SER C 1 112 ? 22.252 -19.107 -50.215 1.00 67.88 354 SER C CA 1
ATOM 4425 C C . SER C 1 112 ? 23.153 -20.285 -49.832 1.00 72.25 354 SER C C 1
ATOM 4426 O O . SER C 1 112 ? 22.698 -21.226 -49.182 1.00 76.39 354 SER C O 1
ATOM 4429 N N . THR C 1 113 ? 24.427 -20.212 -50.227 1.00 72.57 355 THR C N 1
ATOM 4430 C CA . THR C 1 113 ? 25.415 -21.266 -49.970 1.00 72.88 355 THR C CA 1
ATOM 4431 C C . THR C 1 113 ? 25.564 -21.590 -48.480 1.00 76.73 355 THR C C 1
ATOM 4432 O O . THR C 1 113 ? 25.682 -22.759 -48.092 1.00 72.30 355 THR C O 1
ATOM 4436 N N . VAL C 1 114 ? 25.580 -20.544 -47.657 1.00 77.20 356 VAL C N 1
ATOM 4437 C CA . VAL C 1 114 ? 25.722 -20.681 -46.208 1.00 68.83 356 VAL C CA 1
ATOM 4438 C C . VAL C 1 114 ? 24.372 -20.754 -45.485 1.00 70.71 356 VAL C C 1
ATOM 4439 O O . VAL C 1 114 ? 24.325 -20.713 -44.259 1.00 75.40 356 VAL C O 1
ATOM 4443 N N . GLU C 1 115 ? 23.279 -20.826 -46.242 1.00 71.85 357 GLU C N 1
ATOM 4444 C CA . GLU C 1 115 ? 21.947 -21.012 -45.663 1.00 68.04 357 GLU C CA 1
ATOM 4445 C C . GLU C 1 115 ? 21.569 -19.917 -44.662 1.00 63.92 357 GLU C C 1
ATOM 4446 O O . GLU C 1 115 ? 20.996 -20.214 -43.612 1.00 66.81 357 GLU C O 1
ATOM 4452 N N . MET C 1 116 ? 21.925 -18.669 -44.963 1.00 58.40 358 MET C N 1
ATOM 4453 C CA . MET C 1 116 ? 21.530 -17.533 -44.132 1.00 54.80 358 MET C CA 1
ATOM 4454 C C . MET C 1 116 ? 20.819 -16.478 -44.937 1.00 56.57 358 MET C C 1
ATOM 4455 O O . MET C 1 116 ? 20.976 -15.284 -44.692 1.00 61.24 358 MET C O 1
ATOM 4460 N N . THR C 1 117 ? 20.035 -16.936 -45.901 1.00 57.43 359 THR C N 1
ATOM 4461 C CA . THR C 1 117 ? 19.375 -16.060 -46.849 1.00 59.25 359 THR C CA 1
ATOM 4462 C C . THR C 1 117 ? 18.412 -15.127 -46.121 1.00 57.25 359 THR C C 1
ATOM 4463 O O . THR C 1 117 ? 18.362 -13.925 -46.401 1.00 57.01 359 THR C O 1
ATOM 4467 N N . GLU C 1 118 ? 17.640 -15.702 -45.202 1.00 55.04 360 GLU C N 1
ATOM 4468 C CA . GLU C 1 118 ? 16.667 -14.962 -44.408 1.00 51.26 360 GLU C CA 1
ATOM 4469 C C . GLU C 1 118 ? 17.355 -13.864 -43.576 1.00 49.16 360 GLU C C 1
ATOM 4470 O O . GLU C 1 118 ? 16.921 -12.709 -43.574 1.00 51.93 360 GLU C O 1
ATOM 4476 N N . ILE C 1 119 ? 18.447 -14.209 -42.901 1.00 40.10 361 ILE C N 1
ATOM 4477 C CA . ILE C 1 119 ? 19.195 -13.222 -42.135 1.00 41.95 361 ILE C CA 1
ATOM 4478 C C . ILE C 1 119 ? 19.718 -12.079 -43.005 1.00 44.96 361 ILE C C 1
ATOM 4479 O O . ILE C 1 119 ? 19.421 -10.905 -42.760 1.00 40.54 361 ILE C O 1
ATOM 4484 N N . PHE C 1 120 ? 20.485 -12.438 -44.029 1.00 47.39 362 PHE C N 1
ATOM 4485 C CA . PHE C 1 120 ? 21.209 -11.454 -44.830 1.00 47.11 362 PHE C CA 1
ATOM 4486 C C . PHE C 1 120 ? 20.363 -10.596 -45.763 1.00 46.93 362 PHE C C 1
ATOM 4487 O O . PHE C 1 120 ? 20.711 -9.439 -46.019 1.00 43.72 362 PHE C O 1
ATOM 4495 N N . GLU C 1 121 ? 19.235 -11.116 -46.234 1.00 47.73 363 GLU C N 1
ATOM 4496 C CA . GLU C 1 121 ? 18.410 -10.288 -47.105 1.00 55.50 363 GLU C CA 1
ATOM 4497 C C . GLU C 1 121 ? 17.822 -9.183 -46.234 1.00 50.45 363 GLU C C 1
ATOM 4498 O O . GLU C 1 121 ? 17.657 -8.046 -46.687 1.00 48.37 363 GLU C O 1
ATOM 4504 N N . GLN C 1 122 ? 17.608 -9.489 -44.955 1.00 46.82 364 GLN C N 1
ATOM 4505 C CA . GLN C 1 122 ? 17.123 -8.476 -44.040 1.00 36.66 364 GLN C CA 1
ATOM 4506 C C . GLN C 1 122 ? 18.169 -7.380 -43.810 1.00 39.69 364 GLN C C 1
ATOM 4507 O O . GLN C 1 122 ? 17.861 -6.194 -43.970 1.00 36.00 364 GLN C O 1
ATOM 4513 N N . VAL C 1 123 ? 19.410 -7.773 -43.503 1.00 41.04 365 VAL C N 1
ATOM 4514 C CA . VAL C 1 123 ? 20.519 -6.828 -43.366 1.00 36.66 365 VAL C CA 1
ATOM 4515 C C . VAL C 1 123 ? 20.754 -6.037 -44.663 1.00 37.95 365 VAL C C 1
ATOM 4516 O O . VAL C 1 123 ? 20.821 -4.803 -44.649 1.00 39.20 365 VAL C O 1
ATOM 4520 N N . ALA C 1 124 ? 20.848 -6.736 -45.788 1.00 39.45 366 ALA C N 1
ATOM 4521 C CA . ALA C 1 124 ? 20.992 -6.051 -47.072 1.00 50.05 366 ALA C CA 1
ATOM 4522 C C . ALA C 1 124 ? 19.881 -5.036 -47.316 1.00 45.89 366 ALA C C 1
ATOM 4523 O O . ALA C 1 124 ? 20.141 -3.950 -47.844 1.00 45.31 366 ALA C O 1
ATOM 4525 N N . ALA C 1 125 ? 18.651 -5.381 -46.946 1.00 39.46 367 ALA C N 1
ATOM 4526 C CA . ALA C 1 125 ? 17.528 -4.458 -47.158 1.00 39.16 367 ALA C CA 1
ATOM 4527 C C . ALA C 1 125 ? 17.695 -3.221 -46.296 1.00 43.99 367 ALA C C 1
ATOM 4528 O O . ALA C 1 125 ? 17.400 -2.108 -46.718 1.00 38.64 367 ALA C O 1
ATOM 4530 N N . VAL C 1 126 ? 18.139 -3.433 -45.067 1.00 39.58 368 VAL C N 1
ATOM 4531 C CA . VAL C 1 126 ? 18.471 -2.333 -44.190 1.00 39.85 368 VAL C CA 1
ATOM 4532 C C . VAL C 1 126 ? 19.564 -1.470 -44.808 1.00 49.97 368 VAL C C 1
ATOM 4533 O O . VAL C 1 126 ? 19.517 -0.234 -44.743 1.00 49.95 368 VAL C O 1
ATOM 4537 N N . SER C 1 127 ? 20.555 -2.129 -45.397 1.00 38.53 369 SER C N 1
ATOM 4538 C CA . SER C 1 127 ? 21.615 -1.411 -46.077 1.00 42.17 369 SER C CA 1
ATOM 4539 C C . SER C 1 127 ? 21.077 -0.427 -47.133 1.00 47.93 369 SER C C 1
ATOM 4540 O O . SER C 1 127 ? 21.531 0.724 -47.201 1.00 42.21 369 SER C O 1
ATOM 4543 N N . GLU C 1 128 ? 20.123 -0.869 -47.954 1.00 44.87 370 GLU C N 1
ATOM 4544 C CA . GLU C 1 128 ? 19.525 0.020 -48.967 1.00 54.96 370 GLU C CA 1
ATOM 4545 C C . GLU C 1 128 ? 18.766 1.187 -48.326 1.00 57.99 370 GLU C C 1
ATOM 4546 O O . GLU C 1 128 ? 18.829 2.324 -48.793 1.00 59.25 370 GLU C O 1
ATOM 4552 N N . GLN C 1 129 ? 18.078 0.893 -47.230 1.00 56.54 371 GLN C N 1
ATOM 4553 C CA . GLN C 1 129 ? 17.321 1.894 -46.491 1.00 56.32 371 GLN C CA 1
ATOM 4554 C C . GLN C 1 129 ? 18.222 2.957 -45.852 1.00 57.15 371 GLN C C 1
ATOM 4555 O O . GLN C 1 129 ? 17.866 4.143 -45.824 1.00 48.33 371 GLN C O 1
ATOM 4561 N N . MET C 1 130 ? 19.379 2.536 -45.334 1.00 52.94 372 MET C N 1
ATOM 4562 C CA . MET C 1 130 ? 20.351 3.493 -44.820 1.00 51.62 372 MET C CA 1
ATOM 4563 C C . MET C 1 130 ? 20.843 4.379 -45.964 1.00 52.10 372 MET C C 1
ATOM 4564 O O . MET C 1 130 ? 20.935 5.600 -45.823 1.00 61.48 372 MET C O 1
ATOM 4569 N N . MET C 1 131 ? 21.159 3.765 -47.099 1.00 44.29 373 MET C N 1
ATOM 4570 C CA . MET C 1 131 ? 21.533 4.544 -48.264 1.00 45.96 373 MET C CA 1
ATOM 4571 C C . MET C 1 131 ? 20.421 5.513 -48.648 1.00 46.52 373 MET C C 1
ATOM 4572 O O . MET C 1 131 ? 20.667 6.697 -48.838 1.00 56.59 373 MET C O 1
ATOM 4577 N N . GLN C 1 132 ? 19.189 5.027 -48.720 1.00 49.24 374 GLN C N 1
ATOM 4578 C CA . GLN C 1 132 ? 18.074 5.885 -49.133 1.00 52.62 374 GLN C CA 1
ATOM 4579 C C . GLN C 1 132 ? 17.835 7.024 -48.134 1.00 53.40 374 GLN C C 1
ATOM 4580 O O . GLN C 1 132 ? 17.261 8.051 -48.487 1.00 51.06 374 GLN C O 1
ATOM 4586 N N . ASN C 1 133 ? 18.242 6.840 -46.881 1.00 57.72 375 ASN C N 1
ATOM 4587 C CA . ASN C 1 133 ? 18.151 7.933 -45.914 1.00 56.45 375 ASN C CA 1
ATOM 4588 C C . ASN C 1 133 ? 19.380 8.837 -45.831 1.00 59.24 375 ASN C C 1
ATOM 4589 O O . ASN C 1 133 ? 19.465 9.669 -44.922 1.00 60.84 375 ASN C O 1
ATOM 4594 N N . HIS C 1 134 ? 20.318 8.658 -46.765 1.00 55.56 376 HIS C N 1
ATOM 4595 C CA . HIS C 1 134 ? 21.536 9.467 -46.855 1.00 57.77 376 HIS C CA 1
ATOM 4596 C C . HIS C 1 134 ? 22.246 9.569 -45.503 1.00 56.70 376 HIS C C 1
ATOM 4597 O O . HIS C 1 134 ? 22.733 10.631 -45.120 1.00 54.85 376 HIS C O 1
ATOM 4604 N N . LEU C 1 135 ? 22.330 8.432 -44.819 1.00 51.88 377 LEU C N 1
ATOM 4605 C CA . LEU C 1 135 ? 22.881 8.346 -43.473 1.00 55.63 377 LEU C CA 1
ATOM 4606 C C . LEU C 1 135 ? 24.364 8.749 -43.443 1.00 60.35 377 LEU C C 1
ATOM 4607 O O . LEU C 1 135 ? 25.163 8.262 -44.245 1.00 66.66 377 LEU C O 1
ATOM 4612 N N . HIS C 1 136 ? 24.708 9.679 -42.554 1.00 54.56 378 HIS C N 1
ATOM 4613 C CA . HIS C 1 136 ? 26.094 10.133 -42.372 1.00 54.64 378 HIS C CA 1
ATOM 4614 C C . HIS C 1 136 ? 26.845 9.274 -41.359 1.00 47.87 378 HIS C C 1
ATOM 4615 O O . HIS C 1 136 ? 26.230 8.635 -40.513 1.00 56.33 378 HIS C O 1
ATOM 4622 N N . LYS C 1 137 ? 28.170 9.264 -41.440 1.00 52.96 379 LYS C N 1
ATOM 4623 C CA . LYS C 1 137 ? 29.008 8.494 -40.509 1.00 54.12 379 LYS C CA 1
ATOM 4624 C C . LYS C 1 137 ? 28.690 8.765 -39.029 1.00 55.99 379 LYS C C 1
ATOM 4625 O O . LYS C 1 137 ? 28.460 7.822 -38.250 1.00 55.55 379 LYS C O 1
ATOM 4631 N N . ASP C 1 138 ? 28.627 10.043 -38.659 1.00 47.26 380 ASP C N 1
ATOM 4632 C CA . ASP C 1 138 ? 28.298 10.429 -37.291 1.00 58.68 380 ASP C CA 1
ATOM 4633 C C . ASP C 1 138 ? 26.985 9.798 -36.827 1.00 56.31 380 ASP C C 1
ATOM 4634 O O . ASP C 1 138 ? 26.834 9.390 -35.664 1.00 53.43 380 ASP C O 1
ATOM 4639 N N . GLU C 1 139 ? 26.033 9.720 -37.743 1.00 43.52 381 GLU C N 1
ATOM 4640 C CA . GLU C 1 139 ? 24.761 9.140 -37.396 1.00 41.50 381 GLU C CA 1
ATOM 4641 C C . GLU C 1 139 ? 24.911 7.664 -37.136 1.00 42.17 381 GLU C C 1
ATOM 4642 O O . GLU C 1 139 ? 24.325 7.148 -36.186 1.00 53.43 381 GLU C O 1
ATOM 4648 N N . LEU C 1 140 ? 25.714 6.977 -37.941 1.00 46.11 382 LEU C N 1
ATOM 4649 C CA . LEU C 1 140 ? 25.886 5.551 -37.700 1.00 55.01 382 LEU C CA 1
ATOM 4650 C C . LEU C 1 140 ? 26.599 5.342 -36.371 1.00 53.64 382 LEU C C 1
ATOM 4651 O O . LEU C 1 140 ? 26.212 4.462 -35.598 1.00 59.95 382 LEU C O 1
ATOM 4656 N N . LEU C 1 141 ? 27.633 6.133 -36.105 1.00 44.51 383 LEU C N 1
ATOM 4657 C CA . LEU C 1 141 ? 28.295 6.050 -34.807 1.00 51.48 383 LEU C CA 1
ATOM 4658 C C . LEU C 1 141 ? 27.268 6.128 -33.674 1.00 55.56 383 LEU C C 1
ATOM 4659 O O . LEU C 1 141 ? 27.270 5.318 -32.741 1.00 57.24 383 LEU C O 1
ATOM 4664 N N . LEU C 1 142 ? 26.369 7.093 -33.782 1.00 54.17 384 LEU C N 1
ATOM 4665 C CA . LEU C 1 142 ? 25.345 7.272 -32.772 1.00 50.43 384 LEU C CA 1
ATOM 4666 C C . LEU C 1 142 ? 24.410 6.080 -32.731 1.00 37.61 384 LEU C C 1
ATOM 4667 O O . LEU C 1 142 ? 23.988 5.661 -31.664 1.00 44.80 384 LEU C O 1
ATOM 4672 N N . LEU C 1 143 ? 24.106 5.515 -33.891 1.00 41.02 385 LEU C N 1
ATOM 4673 C CA . LEU C 1 143 ? 23.239 4.344 -33.929 1.00 47.33 385 LEU C CA 1
ATOM 4674 C C . LEU C 1 143 ? 23.897 3.161 -33.206 1.00 50.89 385 LEU C C 1
ATOM 4675 O O . LEU C 1 143 ? 23.237 2.456 -32.422 1.00 47.91 385 LEU C O 1
ATOM 4680 N N . GLN C 1 144 ? 25.197 2.968 -33.446 1.00 46.53 386 GLN C N 1
ATOM 4681 C CA . GLN C 1 144 ? 25.931 1.914 -32.764 1.00 48.25 386 GLN C CA 1
ATOM 4682 C C . GLN C 1 144 ? 25.825 2.110 -31.269 1.00 48.04 386 GLN C C 1
ATOM 4683 O O . GLN C 1 144 ? 25.578 1.157 -30.535 1.00 47.30 386 GLN C O 1
ATOM 4689 N N . ALA C 1 145 ? 26.022 3.342 -30.817 1.00 44.89 387 ALA C N 1
ATOM 4690 C CA . ALA C 1 145 ? 25.920 3.624 -29.391 1.00 46.29 387 ALA C CA 1
ATOM 4691 C C . ALA C 1 145 ? 24.519 3.293 -28.876 1.00 48.14 387 ALA C C 1
ATOM 4692 O O . ALA C 1 145 ? 24.359 2.647 -27.836 1.00 51.50 387 ALA C O 1
ATOM 4694 N N . MET C 1 146 ? 23.511 3.693 -29.639 1.00 35.69 388 MET C N 1
ATOM 4695 C CA . MET C 1 146 ? 22.137 3.466 -29.253 1.00 32.72 388 MET C CA 1
ATOM 4696 C C . MET C 1 146 ? 21.794 1.979 -29.132 1.00 42.03 388 MET C C 1
ATOM 4697 O O . MET C 1 146 ? 21.153 1.560 -28.173 1.00 42.69 388 MET C O 1
ATOM 4702 N N . VAL C 1 147 ? 22.249 1.176 -30.086 1.00 43.85 389 VAL C N 1
ATOM 4703 C CA . VAL C 1 147 ? 22.004 -0.261 -30.043 1.00 35.59 389 VAL C CA 1
ATOM 4704 C C . VAL C 1 147 ? 22.552 -0.886 -28.762 1.00 40.08 389 VAL C C 1
ATOM 4705 O O . VAL C 1 147 ? 21.917 -1.752 -28.160 1.00 52.55 389 VAL C O 1
ATOM 4709 N N . LEU C 1 148 ? 23.736 -0.458 -28.351 1.00 38.47 390 LEU C N 1
ATOM 4710 C CA . LEU C 1 148 ? 24.302 -0.927 -27.093 1.00 44.21 390 LEU C CA 1
ATOM 4711 C C . LEU C 1 148 ? 23.435 -0.531 -25.888 1.00 43.12 390 LEU C C 1
ATOM 4712 O O . LEU C 1 148 ? 23.067 -1.380 -25.081 1.00 50.83 390 LEU C O 1
ATOM 4717 N N . VAL C 1 149 ? 23.097 0.747 -25.759 1.00 36.71 391 VAL C N 1
ATOM 4718 C CA . VAL C 1 149 ? 22.389 1.178 -24.558 1.00 38.15 391 VAL C CA 1
ATOM 4719 C C . VAL C 1 149 ? 20.914 0.785 -24.605 1.00 44.85 391 VAL C C 1
ATOM 4720 O O . VAL C 1 149 ? 20.235 0.744 -23.580 1.00 50.33 391 VAL C O 1
ATOM 4724 N N . ASN C 1 150 ? 20.428 0.417 -25.779 1.00 40.29 392 ASN C N 1
ATOM 4725 C CA . ASN C 1 150 ? 19.046 -0.045 -25.880 1.00 33.83 392 ASN C CA 1
ATOM 4726 C C . ASN C 1 150 ? 18.962 -1.572 -25.877 1.00 36.46 392 ASN C C 1
ATOM 4727 O O . ASN C 1 150 ? 17.905 -2.142 -26.127 1.00 44.34 392 ASN C O 1
ATOM 4732 N N . ALA C 1 151 ? 20.080 -2.228 -25.580 1.00 37.95 393 ALA C N 1
ATOM 4733 C CA . ALA C 1 151 ? 20.152 -3.684 -25.653 1.00 39.12 393 ALA C CA 1
ATOM 4734 C C . ALA C 1 151 ? 19.113 -4.339 -24.742 1.00 39.54 393 ALA C C 1
ATOM 4735 O O . ALA C 1 151 ? 18.464 -5.310 -25.130 1.00 40.74 393 ALA C O 1
ATOM 4737 N N . GLU C 1 152 ? 18.972 -3.819 -23.526 1.00 46.25 394 GLU C N 1
ATOM 4738 C CA . GLU C 1 152 ? 18.070 -4.412 -22.539 1.00 43.82 394 GLU C CA 1
ATOM 4739 C C . GLU C 1 152 ? 16.986 -3.443 -22.084 1.00 42.68 394 GLU C C 1
ATOM 4740 O O . GLU C 1 152 ? 17.275 -2.299 -21.755 1.00 49.07 394 GLU C O 1
ATOM 4746 N N . VAL C 1 153 ? 15.739 -3.905 -22.061 1.00 42.49 395 VAL C N 1
ATOM 4747 C CA . VAL C 1 153 ? 14.614 -3.056 -21.671 1.00 36.56 395 VAL C CA 1
ATOM 4748 C C . VAL C 1 153 ? 14.190 -3.313 -20.202 1.00 44.07 395 VAL C C 1
ATOM 4749 O O . VAL C 1 153 ? 13.483 -2.504 -19.599 1.00 51.10 395 VAL C O 1
ATOM 4753 N N . ARG C 1 154 ? 14.615 -4.443 -19.637 1.00 37.10 396 ARG C N 1
ATOM 4754 C CA . ARG C 1 154 ? 14.410 -4.733 -18.215 1.00 35.98 396 ARG C CA 1
ATOM 4755 C C . ARG C 1 154 ? 15.278 -3.862 -17.326 1.00 40.92 396 ARG C C 1
ATOM 4756 O O . ARG C 1 154 ? 16.288 -3.334 -17.779 1.00 53.19 396 ARG C O 1
ATOM 4764 N N . ARG C 1 155 ? 14.889 -3.687 -16.066 1.00 48.98 397 ARG C N 1
ATOM 4765 C CA . ARG C 1 155 ? 15.690 -2.860 -15.170 1.00 54.48 397 ARG C CA 1
ATOM 4766 C C . ARG C 1 155 ? 16.926 -3.623 -14.743 1.00 49.16 397 ARG C C 1
ATOM 4767 O O . ARG C 1 155 ? 16.843 -4.753 -14.251 1.00 41.08 397 ARG C O 1
ATOM 4775 N N . LEU C 1 156 ? 18.074 -3.008 -14.993 1.00 54.96 398 LEU C N 1
ATOM 4776 C CA . LEU C 1 156 ? 19.350 -3.544 -14.550 1.00 55.56 398 LEU C CA 1
ATOM 4777 C C . LEU C 1 156 ? 19.728 -2.740 -13.314 1.00 49.58 398 LEU C C 1
ATOM 4778 O O . LEU C 1 156 ? 19.083 -1.751 -13.019 1.00 41.68 398 LEU C O 1
ATOM 4783 N N . ALA C 1 157 ? 20.710 -3.185 -12.548 1.00 50.95 399 ALA C N 1
ATOM 4784 C CA . ALA C 1 157 ? 21.170 -2.385 -11.415 1.00 46.46 399 ALA C CA 1
ATOM 4785 C C . ALA C 1 157 ? 21.577 -0.962 -11.838 1.00 44.63 399 ALA C C 1
ATOM 4786 O O . ALA C 1 157 ? 21.247 0.022 -11.170 1.00 43.25 399 ALA C O 1
ATOM 4788 N N . SER C 1 158 ? 22.264 -0.853 -12.970 1.00 40.76 400 SER C N 1
ATOM 4789 C CA . SER C 1 158 ? 22.775 0.441 -13.410 1.00 47.38 400 SER C CA 1
ATOM 4790 C C . SER C 1 158 ? 21.746 1.196 -14.266 1.00 47.89 400 SER C C 1
ATOM 4791 O O . SER C 1 158 ? 22.089 2.113 -15.033 1.00 40.20 400 SER C O 1
ATOM 4794 N N . TYR C 1 159 ? 20.482 0.810 -14.107 1.00 47.91 401 TYR C N 1
ATOM 4795 C CA . TYR C 1 159 ? 19.384 1.391 -14.851 1.00 38.96 401 TYR C CA 1
ATOM 4796 C C . TYR C 1 159 ? 19.423 2.912 -14.890 1.00 40.24 401 TYR C C 1
ATOM 4797 O O . TYR C 1 159 ? 19.262 3.482 -15.960 1.00 42.31 401 TYR C O 1
ATOM 4806 N N . ASN C 1 160 ? 19.621 3.575 -13.749 1.00 41.25 402 ASN C N 1
ATOM 4807 C CA . ASN C 1 160 ? 19.672 5.042 -13.754 1.00 49.36 402 ASN C CA 1
ATOM 4808 C C . ASN C 1 160 ? 20.716 5.593 -14.738 1.00 55.77 402 ASN C C 1
ATOM 4809 O O . ASN C 1 160 ? 20.447 6.533 -15.495 1.00 55.59 402 ASN C O 1
ATOM 4814 N N . GLN C 1 161 ? 21.910 5.011 -14.717 1.00 51.86 403 GLN C N 1
ATOM 4815 C CA . GLN C 1 161 ? 22.993 5.498 -15.559 1.00 42.44 403 GLN C CA 1
ATOM 4816 C C . GLN C 1 161 ? 22.729 5.173 -17.021 1.00 44.05 403 GLN C C 1
ATOM 4817 O O . GLN C 1 161 ? 22.929 6.006 -17.907 1.00 40.29 403 GLN C O 1
ATOM 4823 N N . ILE C 1 162 ? 22.244 3.964 -17.266 1.00 41.29 404 ILE C N 1
ATOM 4824 C CA . ILE C 1 162 ? 21.907 3.579 -18.609 1.00 38.65 404 ILE C CA 1
ATOM 4825 C C . ILE C 1 162 ? 20.857 4.518 -19.147 1.00 48.12 404 ILE C C 1
ATOM 4826 O O . ILE C 1 162 ? 20.923 4.952 -20.289 1.00 42.52 404 ILE C O 1
ATOM 4831 N N . PHE C 1 163 ? 19.895 4.855 -18.302 1.00 55.78 405 PHE C N 1
ATOM 4832 C CA . PHE C 1 163 ? 18.848 5.753 -18.732 1.00 48.55 405 PHE C CA 1
ATOM 4833 C C . PHE C 1 163 ? 19.448 7.091 -19.086 1.00 41.51 405 PHE C C 1
ATOM 4834 O O . PHE C 1 163 ? 19.106 7.693 -20.095 1.00 41.48 405 PHE C O 1
ATOM 4842 N N . ASN C 1 164 ? 20.338 7.550 -18.221 1.00 39.65 406 ASN C N 1
ATOM 4843 C CA . ASN C 1 164 ? 21.056 8.792 -18.422 1.00 45.13 406 ASN C CA 1
ATOM 4844 C C . ASN C 1 164 ? 21.760 8.810 -19.792 1.00 50.70 406 ASN C C 1
ATOM 4845 O O . ASN C 1 164 ? 21.785 9.836 -20.477 1.00 52.80 406 ASN C O 1
ATOM 4850 N N . MET C 1 165 ? 22.323 7.670 -20.191 1.00 41.31 407 MET C N 1
ATOM 4851 C CA . MET C 1 165 ? 23.022 7.569 -21.471 1.00 41.92 407 MET C CA 1
ATOM 4852 C C . MET C 1 165 ? 22.084 7.650 -22.690 1.00 48.77 407 MET C C 1
ATOM 4853 O O . MET C 1 165 ? 22.343 8.394 -23.650 1.00 37.45 407 MET C O 1
ATOM 4858 N N . GLN C 1 166 ? 20.986 6.898 -22.617 1.00 42.69 408 GLN C N 1
ATOM 4859 C CA . GLN C 1 166 ? 19.970 6.861 -23.652 1.00 35.30 408 GLN C CA 1
ATOM 4860 C C . GLN C 1 166 ? 19.467 8.273 -23.951 1.00 52.46 408 GLN C C 1
ATOM 4861 O O . GLN C 1 166 ? 19.319 8.665 -25.115 1.00 58.02 408 GLN C O 1
ATOM 4867 N N . GLN C 1 167 ? 19.233 9.045 -22.895 1.00 46.24 409 GLN C N 1
ATOM 4868 C CA . GLN C 1 167 ? 18.755 10.412 -23.039 1.00 43.58 409 GLN C CA 1
ATOM 4869 C C . GLN C 1 167 ? 19.736 11.259 -23.830 1.00 45.19 409 GLN C C 1
ATOM 4870 O O . GLN C 1 167 ? 19.359 11.941 -24.785 1.00 47.61 409 GLN C O 1
ATOM 4876 N N . SER C 1 168 ? 21.005 11.163 -23.472 1.00 40.56 410 SER C N 1
ATOM 4877 C CA . SER C 1 168 ? 22.038 11.954 -24.125 1.00 47.02 410 SER C CA 1
ATOM 4878 C C . SER C 1 168 ? 22.258 11.564 -25.596 1.00 49.35 410 SER C C 1
ATOM 4879 O O . SER C 1 168 ? 22.488 12.423 -26.453 1.00 51.47 410 SER C O 1
ATOM 4882 N N . LEU C 1 169 ? 22.224 10.267 -25.876 1.00 43.46 411 LEU C N 1
ATOM 4883 C CA . LEU C 1 169 ? 22.331 9.787 -27.242 1.00 43.04 411 LEU C CA 1
ATOM 4884 C C . LEU C 1 169 ? 21.125 10.236 -28.064 1.00 52.67 411 LEU C C 1
ATOM 4885 O O . LEU C 1 169 ? 21.270 10.635 -29.222 1.00 58.09 411 LEU C O 1
ATOM 4890 N N . LEU C 1 170 ? 19.934 10.154 -27.473 1.00 44.00 412 LEU C N 1
ATOM 4891 C CA . LEU C 1 170 ? 18.734 10.618 -28.154 1.00 37.75 412 LEU C CA 1
ATOM 4892 C C . LEU C 1 170 ? 18.875 12.086 -28.536 1.00 39.66 412 LEU C C 1
ATOM 4893 O O . LEU C 1 170 ? 18.496 12.481 -29.643 1.00 56.41 412 LEU C O 1
ATOM 4898 N N . ASP C 1 171 ? 19.397 12.899 -27.622 1.00 41.05 413 ASP C N 1
ATOM 4899 C CA . ASP C 1 171 ? 19.649 14.299 -27.937 1.00 45.71 413 ASP C CA 1
ATOM 4900 C C . ASP C 1 171 ? 20.665 14.426 -29.061 1.00 52.56 413 ASP C C 1
ATOM 4901 O O . ASP C 1 171 ? 20.468 15.194 -30.004 1.00 56.49 413 ASP C O 1
ATOM 4906 N N . ALA C 1 172 ? 21.749 13.668 -28.970 1.00 44.67 414 ALA C N 1
ATOM 4907 C CA . ALA C 1 172 ? 22.782 13.777 -29.980 1.00 52.77 414 ALA C CA 1
ATOM 4908 C C . ALA C 1 172 ? 22.247 13.322 -31.341 1.00 45.63 414 ALA C C 1
ATOM 4909 O O . ALA C 1 172 ? 22.513 13.947 -32.365 1.00 44.22 414 ALA C O 1
ATOM 4911 N N . ILE C 1 173 ? 21.472 12.248 -31.342 1.00 40.90 415 ILE C N 1
ATOM 4912 C CA . ILE C 1 173 ? 20.878 11.759 -32.576 1.00 46.04 415 ILE C CA 1
ATOM 4913 C C . ILE C 1 173 ? 19.936 12.793 -33.196 1.00 46.66 415 ILE C C 1
ATOM 4914 O O . ILE C 1 173 ? 19.975 13.040 -34.410 1.00 44.27 415 ILE C O 1
ATOM 4919 N N . VAL C 1 174 ? 19.107 13.418 -32.373 1.00 41.88 416 VAL C N 1
ATOM 4920 C CA . VAL C 1 174 ? 18.218 14.450 -32.896 1.00 47.55 416 VAL C CA 1
ATOM 4921 C C . VAL C 1 174 ? 19.029 15.619 -33.446 1.00 50.28 416 VAL C C 1
ATOM 4922 O O . VAL C 1 174 ? 18.750 16.115 -34.539 1.00 55.68 416 VAL C O 1
ATOM 4926 N N . ASP C 1 175 ? 20.065 16.012 -32.708 1.00 53.27 417 ASP C N 1
ATOM 4927 C CA . ASP C 1 175 ? 20.961 17.103 -33.101 1.00 56.33 417 ASP C CA 1
ATOM 4928 C C . ASP C 1 175 ? 21.758 16.804 -34.378 1.00 56.67 417 ASP C C 1
ATOM 4929 O O . ASP C 1 175 ? 21.941 17.680 -35.231 1.00 58.35 417 ASP C O 1
ATOM 4934 N N . THR C 1 176 ? 22.251 15.578 -34.505 1.00 50.37 418 THR C N 1
ATOM 4935 C CA . THR C 1 176 ? 23.067 15.247 -35.662 1.00 58.28 418 THR C CA 1
ATOM 4936 C C . THR C 1 176 ? 22.201 15.158 -36.908 1.00 63.42 418 THR C C 1
ATOM 4937 O O . THR C 1 176 ? 22.638 15.498 -38.004 1.00 66.19 418 THR C O 1
ATOM 4941 N N . ALA C 1 177 ? 20.965 14.712 -36.743 1.00 57.25 419 ALA C N 1
ATOM 4942 C CA . ALA C 1 177 ? 20.060 14.679 -37.877 1.00 46.62 419 ALA C CA 1
ATOM 4943 C C . ALA C 1 177 ? 19.720 16.092 -38.315 1.00 54.16 419 ALA C C 1
ATOM 4944 O O . ALA C 1 177 ? 19.530 16.351 -39.509 1.00 54.86 419 ALA C O 1
ATOM 4946 N N . GLN C 1 178 ? 19.645 17.013 -37.359 1.00 50.22 420 GLN C N 1
ATOM 4947 C CA . GLN C 1 178 ? 19.324 18.389 -37.709 1.00 52.94 420 GLN C CA 1
ATOM 4948 C C . GLN C 1 178 ? 20.476 19.004 -38.498 1.00 64.20 420 GLN C C 1
ATOM 4949 O O . GLN C 1 178 ? 20.275 19.857 -39.359 1.00 73.68 420 GLN C O 1
ATOM 4955 N N . LYS C 1 179 ? 21.696 18.590 -38.182 1.00 63.97 421 LYS C N 1
ATOM 4956 C CA . LYS C 1 179 ? 22.849 19.110 -38.892 1.00 57.38 421 LYS C CA 1
ATOM 4957 C C . LYS C 1 179 ? 22.802 18.663 -40.360 1.00 57.66 421 LYS C C 1
ATOM 4958 O O . LYS C 1 179 ? 22.807 19.489 -41.266 1.00 61.32 421 LYS C O 1
ATOM 4964 N N . TYR C 1 180 ? 22.702 17.352 -40.573 1.00 55.17 422 TYR C N 1
ATOM 4965 C CA . TYR C 1 180 ? 22.801 16.741 -41.902 1.00 58.21 422 TYR C CA 1
ATOM 4966 C C . TYR C 1 180 ? 21.473 16.554 -42.642 1.00 57.98 422 TYR C C 1
ATOM 4967 O O . TYR C 1 180 ? 21.453 16.296 -43.844 1.00 63.69 422 TYR C O 1
ATOM 4976 N N . HIS C 1 181 ? 20.363 16.651 -41.931 1.00 61.38 423 HIS C N 1
ATOM 4977 C CA . HIS C 1 181 ? 19.063 16.527 -42.578 1.00 58.92 423 HIS C CA 1
ATOM 4978 C C . HIS C 1 181 ? 18.098 17.533 -41.981 1.00 60.11 423 HIS C C 1
ATOM 4979 O O . HIS C 1 181 ? 17.064 17.159 -41.434 1.00 57.19 423 HIS C O 1
ATOM 4986 N N . PRO C 1 182 ? 18.432 18.823 -42.101 1.00 63.67 424 PRO C N 1
ATOM 4987 C CA . PRO C 1 182 ? 17.714 19.885 -41.395 1.00 64.20 424 PRO C CA 1
ATOM 4988 C C . PRO C 1 182 ? 16.221 19.937 -41.706 1.00 68.87 424 PRO C C 1
ATOM 4989 O O . PRO C 1 182 ? 15.827 19.816 -42.869 1.00 70.80 424 PRO C O 1
ATOM 4993 N N . ASP C 1 183 ? 15.420 20.048 -40.647 1.00 73.32 425 ASP C N 1
ATOM 4994 C CA . ASP C 1 183 ? 13.985 20.316 -40.722 1.00 77.64 425 ASP C CA 1
ATOM 4995 C C . ASP C 1 183 ? 13.159 19.123 -41.240 1.00 81.07 425 ASP C C 1
ATOM 4996 O O . ASP C 1 183 ? 11.949 19.230 -41.467 1.00 87.73 425 ASP C O 1
ATOM 5001 N N . ASN C 1 184 ? 13.821 17.981 -41.399 1.00 67.12 426 ASN C N 1
ATOM 5002 C CA . ASN C 1 184 ? 13.157 16.744 -41.770 1.00 58.44 426 ASN C CA 1
ATOM 5003 C C . ASN C 1 184 ? 12.671 16.057 -40.514 1.00 63.78 426 ASN C C 1
ATOM 5004 O O . ASN C 1 184 ? 13.455 15.396 -39.824 1.00 70.87 426 ASN C O 1
ATOM 5009 N N . VAL C 1 185 ? 11.385 16.211 -40.202 1.00 54.85 427 VAL C N 1
ATOM 5010 C CA . VAL C 1 185 ? 10.871 15.651 -38.956 1.00 51.21 427 VAL C CA 1
ATOM 5011 C C . VAL C 1 185 ? 10.745 14.135 -39.040 1.00 49.87 427 VAL C C 1
ATOM 5012 O O . VAL C 1 185 ? 10.631 13.455 -38.019 1.00 50.78 427 VAL C O 1
ATOM 5016 N N . ARG C 1 186 ? 10.794 13.602 -40.254 1.00 53.49 428 ARG C N 1
ATOM 5017 C CA . ARG C 1 186 ? 10.615 12.169 -40.448 1.00 53.50 428 ARG C CA 1
ATOM 5018 C C . ARG C 1 186 ? 11.908 11.377 -40.376 1.00 53.33 428 ARG C C 1
ATOM 5019 O O . ARG C 1 186 ? 11.874 10.153 -40.226 1.00 54.43 428 ARG C O 1
ATOM 5027 N N . HIS C 1 187 ? 13.044 12.061 -40.501 1.00 50.60 429 HIS C N 1
ATOM 5028 C CA . HIS C 1 187 ? 14.320 11.354 -40.628 1.00 50.50 429 HIS C CA 1
ATOM 5029 C C . HIS C 1 187 ? 14.650 10.481 -39.415 1.00 43.39 429 HIS C C 1
ATOM 5030 O O . HIS C 1 187 ? 14.796 9.268 -39.544 1.00 44.50 429 HIS C O 1
ATOM 5037 N N . VAL C 1 188 ? 14.731 11.082 -38.235 1.00 42.94 430 VAL C N 1
ATOM 5038 C CA . VAL C 1 188 ? 15.064 10.309 -37.042 1.00 48.16 430 VAL C CA 1
ATOM 5039 C C . VAL C 1 188 ? 14.105 9.140 -36.809 1.00 46.03 430 VAL C C 1
ATOM 5040 O O . VAL C 1 188 ? 14.561 8.017 -36.562 1.00 42.09 430 VAL C O 1
ATOM 5044 N N . PRO C 1 189 ? 12.783 9.379 -36.895 1.00 46.41 431 PRO C N 1
ATOM 5045 C CA . PRO C 1 189 ? 11.946 8.200 -36.660 1.00 40.52 431 PRO C CA 1
ATOM 5046 C C . PRO C 1 189 ? 12.220 7.090 -37.677 1.00 47.49 431 PRO C C 1
ATOM 5047 O O . PRO C 1 189 ? 12.387 5.937 -37.287 1.00 50.40 431 PRO C O 1
ATOM 5051 N N . ALA C 1 190 ? 12.301 7.445 -38.955 1.00 46.36 432 ALA C N 1
ATOM 5052 C CA . ALA C 1 190 ? 12.482 6.454 -40.001 1.00 41.42 432 ALA C CA 1
ATOM 5053 C C . ALA C 1 190 ? 13.722 5.611 -39.762 1.00 45.17 432 ALA C C 1
ATOM 5054 O O . ALA C 1 190 ? 13.684 4.381 -39.808 1.00 53.96 432 ALA C O 1
ATOM 5056 N N . VAL C 1 191 ? 14.814 6.283 -39.450 1.00 35.85 433 VAL C N 1
ATOM 5057 C CA . VAL C 1 191 ? 16.068 5.602 -39.248 1.00 38.32 433 VAL C CA 1
ATOM 5058 C C . VAL C 1 191 ? 16.005 4.726 -38.008 1.00 39.23 433 VAL C C 1
ATOM 5059 O O . VAL C 1 191 ? 16.456 3.586 -38.036 1.00 43.96 433 VAL C O 1
ATOM 5063 N N . LEU C 1 192 ? 15.432 5.240 -36.925 1.00 43.91 434 LEU C N 1
ATOM 5064 C CA . LEU C 1 192 ? 15.252 4.421 -35.723 1.00 48.54 434 LEU C CA 1
ATOM 5065 C C . LEU C 1 192 ? 14.418 3.160 -35.965 1.00 41.23 434 LEU C C 1
ATOM 5066 O O . LEU C 1 192 ? 14.664 2.127 -35.343 1.00 40.44 434 LEU C O 1
ATOM 5071 N N . LEU C 1 193 ? 13.440 3.239 -36.862 1.00 38.73 435 LEU C N 1
ATOM 5072 C CA . LEU C 1 193 ? 12.638 2.060 -37.180 1.00 43.88 435 LEU C CA 1
ATOM 5073 C C . LEU C 1 193 ? 13.454 0.946 -37.835 1.00 45.08 435 LEU C C 1
ATOM 5074 O O . LEU C 1 193 ? 13.062 -0.225 -37.765 1.00 41.96 435 LEU C O 1
ATOM 5079 N N . LEU C 1 194 ? 14.574 1.299 -38.466 1.00 39.25 436 LEU C N 1
ATOM 5080 C CA . LEU C 1 194 ? 15.461 0.288 -39.034 1.00 32.92 436 LEU C CA 1
ATOM 5081 C C . LEU C 1 194 ? 16.044 -0.623 -37.929 1.00 43.94 436 LEU C C 1
ATOM 5082 O O . LEU C 1 194 ? 16.308 -1.814 -38.155 1.00 47.35 436 LEU C O 1
ATOM 5087 N N . LEU C 1 195 ? 16.231 -0.077 -36.731 1.00 35.73 437 LEU C N 1
ATOM 5088 C CA . LEU C 1 195 ? 16.782 -0.872 -35.645 1.00 39.96 437 LEU C CA 1
ATOM 5089 C C . LEU C 1 195 ? 15.888 -2.075 -35.287 1.00 40.67 437 LEU C C 1
ATOM 5090 O O . LEU C 1 195 ? 16.389 -3.092 -34.823 1.00 36.56 437 LEU C O 1
ATOM 5095 N N . THR C 1 196 ? 14.573 -1.972 -35.480 1.00 35.46 438 THR C N 1
ATOM 5096 C CA . THR C 1 196 ? 13.722 -3.132 -35.231 1.00 32.89 438 THR C CA 1
ATOM 5097 C C . THR C 1 196 ? 14.152 -4.266 -36.177 1.00 41.41 438 THR C C 1
ATOM 5098 O O . THR C 1 196 ? 14.265 -5.424 -35.759 1.00 42.58 438 THR C O 1
ATOM 5102 N N . HIS C 1 197 ? 14.479 -3.921 -37.423 1.00 30.41 439 HIS C N 1
ATOM 5103 C CA . HIS C 1 197 ? 14.886 -4.940 -38.393 1.00 35.45 439 HIS C CA 1
ATOM 5104 C C . HIS C 1 197 ? 16.262 -5.498 -38.053 1.00 37.00 439 HIS C C 1
ATOM 5105 O O . HIS C 1 197 ? 16.469 -6.710 -38.091 1.00 40.93 439 HIS C O 1
ATOM 5112 N N . ILE C 1 198 ? 17.183 -4.635 -37.650 1.00 41.33 440 ILE C N 1
ATOM 5113 C CA . ILE C 1 198 ? 18.473 -5.116 -37.193 1.00 39.80 440 ILE C CA 1
ATOM 5114 C C . ILE C 1 198 ? 18.298 -6.064 -35.994 1.00 40.26 440 ILE C C 1
ATOM 5115 O O . ILE C 1 198 ? 18.920 -7.132 -35.925 1.00 36.35 440 ILE C O 1
ATOM 5120 N N . ARG C 1 199 ? 17.401 -5.691 -35.084 1.00 45.72 441 ARG C N 1
ATOM 5121 C CA . ARG C 1 199 ? 17.150 -6.477 -33.879 1.00 44.20 441 ARG C CA 1
ATOM 5122 C C . ARG C 1 199 ? 16.687 -7.853 -34.254 1.00 36.75 441 ARG C C 1
ATOM 5123 O O . ARG C 1 199 ? 17.142 -8.839 -33.683 1.00 43.01 441 ARG C O 1
ATOM 5131 N N . GLN C 1 200 ? 15.776 -7.918 -35.213 1.00 34.12 442 GLN C N 1
ATOM 5132 C CA . GLN C 1 200 ? 15.283 -9.198 -35.667 1.00 31.44 442 GLN C CA 1
ATOM 5133 C C . GLN C 1 200 ? 16.383 -10.036 -36.299 1.00 40.69 442 GLN C C 1
ATOM 5134 O O . GLN C 1 200 ? 16.579 -11.195 -35.933 1.00 34.78 442 GLN C O 1
ATOM 5140 N N . ALA C 1 201 ? 17.138 -9.433 -37.212 1.00 45.56 443 ALA C N 1
ATOM 5141 C CA . ALA C 1 201 ? 18.198 -10.160 -37.888 1.00 40.90 443 ALA C CA 1
ATOM 5142 C C . ALA C 1 201 ? 19.195 -10.622 -36.849 1.00 49.18 443 ALA C C 1
ATOM 5143 O O . ALA C 1 201 ? 19.722 -11.732 -36.926 1.00 54.93 443 ALA C O 1
ATOM 5145 N N . GLY C 1 202 ? 19.413 -9.777 -35.851 1.00 40.69 444 GLY C N 1
ATOM 5146 C CA . GLY C 1 202 ? 20.353 -10.095 -34.805 1.00 40.80 444 GLY C CA 1
ATOM 5147 C C . GLY C 1 202 ? 19.915 -11.355 -34.097 1.00 41.22 444 GLY C C 1
ATOM 5148 O O . GLY C 1 202 ? 20.723 -12.270 -33.876 1.00 40.91 444 GLY C O 1
ATOM 5149 N N . GLU C 1 203 ? 18.631 -11.404 -33.752 1.00 36.73 445 GLU C N 1
ATOM 5150 C CA . GLU C 1 203 ? 18.095 -12.536 -33.020 1.00 33.32 445 GLU C CA 1
ATOM 5151 C C . GLU C 1 203 ? 18.265 -13.839 -33.814 1.00 47.03 445 GLU C C 1
ATOM 5152 O O . GLU C 1 203 ? 18.753 -14.835 -33.286 1.00 48.47 445 GLU C O 1
ATOM 5158 N N . ARG C 1 204 ? 17.900 -13.821 -35.091 1.00 46.49 446 ARG C N 1
ATOM 5159 C CA . ARG C 1 204 ? 18.037 -15.001 -35.941 1.00 46.05 446 ARG C CA 1
ATOM 5160 C C . ARG C 1 204 ? 19.506 -15.368 -36.160 1.00 47.85 446 ARG C C 1
ATOM 5161 O O . ARG C 1 204 ? 19.865 -16.546 -36.250 1.00 46.43 446 ARG C O 1
ATOM 5169 N N . GLY C 1 205 ? 20.346 -14.344 -36.272 1.00 44.39 447 GLY C N 1
ATOM 5170 C CA . GLY C 1 205 ? 21.773 -14.553 -36.365 1.00 40.96 447 GLY C CA 1
ATOM 5171 C C . GLY C 1 205 ? 22.265 -15.384 -35.195 1.00 43.20 447 GLY C C 1
ATOM 5172 O O . GLY C 1 205 ? 22.910 -16.427 -35.377 1.00 43.85 447 GLY C O 1
ATOM 5173 N N . ILE C 1 206 ? 21.926 -14.957 -33.986 1.00 38.57 448 ILE C N 1
ATOM 5174 C CA . ILE C 1 206 ? 22.381 -15.689 -32.815 1.00 44.14 448 ILE C CA 1
ATOM 5175 C C . ILE C 1 206 ? 21.835 -17.117 -32.814 1.00 48.89 448 ILE C C 1
ATOM 5176 O O . ILE C 1 206 ? 22.583 -18.060 -32.560 1.00 54.49 448 ILE C O 1
ATOM 5181 N N . ALA C 1 207 ? 20.564 -17.288 -33.169 1.00 49.45 449 ALA C N 1
ATOM 5182 C CA . ALA C 1 207 ? 19.986 -18.628 -33.267 1.00 46.46 449 ALA C CA 1
ATOM 5183 C C . ALA C 1 207 ? 20.756 -19.512 -34.258 1.00 51.76 449 ALA C C 1
ATOM 5184 O O . ALA C 1 207 ? 21.029 -20.678 -33.975 1.00 60.29 449 ALA C O 1
ATOM 5186 N N . PHE C 1 208 ? 21.105 -18.953 -35.413 1.00 46.93 450 PHE C N 1
ATOM 5187 C CA . PHE C 1 208 ? 21.860 -19.680 -36.426 1.00 48.18 450 PHE C CA 1
ATOM 5188 C C . PHE C 1 208 ? 23.230 -20.111 -35.896 1.00 49.97 450 PHE C C 1
ATOM 5189 O O . PHE C 1 208 ? 23.665 -21.238 -36.106 1.00 57.96 450 PHE C O 1
ATOM 5197 N N . PHE C 1 209 ? 23.914 -19.213 -35.204 1.00 50.28 451 PHE C N 1
ATOM 5198 C CA . PHE C 1 209 ? 25.248 -19.530 -34.711 1.00 58.18 451 PHE C CA 1
ATOM 5199 C C . PHE C 1 209 ? 25.243 -20.610 -33.646 1.00 65.71 451 PHE C C 1
ATOM 5200 O O . PHE C 1 209 ? 26.177 -21.408 -33.576 1.00 78.65 451 PHE C O 1
ATOM 5208 N N . GLN C 1 210 ? 24.201 -20.637 -32.821 1.00 59.33 452 GLN C N 1
ATOM 5209 C CA . GLN C 1 210 ? 24.069 -21.673 -31.803 1.00 61.53 452 GLN C CA 1
ATOM 5210 C C . GLN C 1 210 ? 23.872 -23.067 -32.422 1.00 64.04 452 GLN C C 1
ATOM 5211 O O . GLN C 1 210 ? 24.401 -24.057 -31.911 1.00 71.32 452 GLN C O 1
ATOM 5217 N N . ARG C 1 211 ? 23.141 -23.138 -33.530 1.00 54.07 453 ARG C N 1
ATOM 5218 C CA . ARG C 1 211 ? 22.922 -24.410 -34.211 1.00 63.64 453 ARG C CA 1
ATOM 5219 C C . ARG C 1 211 ? 24.141 -24.781 -35.059 1.00 71.52 453 ARG C C 1
ATOM 5220 O O . ARG C 1 211 ? 24.443 -25.962 -35.262 1.00 78.57 453 ARG C O 1
ATOM 5228 N N . LEU C 1 212 ? 24.869 -23.766 -35.509 1.00 67.54 454 LEU C N 1
ATOM 5229 C CA . LEU C 1 212 ? 26.170 -23.985 -36.117 1.00 66.56 454 LEU C CA 1
ATOM 5230 C C . LEU C 1 212 ? 27.151 -24.556 -35.122 1.00 68.15 454 LEU C C 1
ATOM 5231 O O . LEU C 1 212 ? 27.784 -25.577 -35.385 1.00 72.21 454 LEU C O 1
ATOM 5236 N N . LYS C 1 213 ? 27.274 -23.876 -33.983 1.00 69.19 455 LYS C N 1
ATOM 5237 C CA . LYS C 1 213 ? 28.148 -24.317 -32.909 1.00 72.79 455 LYS C CA 1
ATOM 5238 C C . LYS C 1 213 ? 27.759 -25.731 -32.520 1.00 79.95 455 LYS C C 1
ATOM 5239 O O . LYS C 1 213 ? 28.612 -26.613 -32.367 1.00 77.32 455 LYS C O 1
ATOM 5245 N N . SER C 1 214 ? 26.451 -25.942 -32.419 1.00 81.67 456 SER C N 1
ATOM 5246 C CA . SER C 1 214 ? 25.917 -27.200 -31.935 1.00 81.55 456 SER C CA 1
ATOM 5247 C C . SER C 1 214 ? 26.106 -28.343 -32.908 1.00 83.78 456 SER C C 1
ATOM 5248 O O . SER C 1 214 ? 26.174 -29.492 -32.491 1.00 83.44 456 SER C O 1
ATOM 5251 N N . GLU C 1 215 ? 26.216 -28.039 -34.197 1.00 90.21 457 GLU C N 1
ATOM 5252 C CA . GLU C 1 215 ? 26.388 -29.106 -35.174 1.00 96.43 457 GLU C CA 1
ATOM 5253 C C . GLU C 1 215 ? 27.874 -29.307 -35.411 1.00 93.59 457 GLU C C 1
ATOM 5254 O O . GLU C 1 215 ? 28.290 -30.064 -36.282 1.00 94.37 457 GLU C O 1
ATOM 5260 N N . GLY C 1 216 ? 28.670 -28.602 -34.614 1.00 98.70 458 GLY C N 1
ATOM 5261 C CA . GLY C 1 216 ? 30.070 -28.935 -34.417 1.00 104.17 458 GLY C CA 1
ATOM 5262 C C . GLY C 1 216 ? 30.981 -29.036 -35.628 1.00 104.78 458 GLY C C 1
ATOM 5263 O O . GLY C 1 216 ? 32.136 -29.435 -35.503 1.00 106.76 458 GLY C O 1
ATOM 5264 N N . VAL C 1 217 ? 30.474 -28.699 -36.804 1.00 104.35 459 VAL C N 1
ATOM 5265 C CA . VAL C 1 217 ? 31.281 -28.786 -38.010 1.00 101.17 459 VAL C CA 1
ATOM 5266 C C . VAL C 1 217 ? 32.202 -27.584 -38.028 1.00 90.03 459 VAL C C 1
ATOM 5267 O O . VAL C 1 217 ? 33.377 -27.689 -38.369 1.00 79.89 459 VAL C O 1
ATOM 5271 N N . VAL C 1 218 ? 31.655 -26.441 -37.632 1.00 87.53 460 VAL C N 1
ATOM 5272 C CA . VAL C 1 218 ? 32.403 -25.201 -37.624 1.00 78.33 460 VAL C CA 1
ATOM 5273 C C . VAL C 1 218 ? 32.914 -24.920 -36.224 1.00 80.29 460 VAL C C 1
ATOM 5274 O O . VAL C 1 218 ? 32.176 -25.077 -35.247 1.00 77.72 460 VAL C O 1
ATOM 5278 N N . THR C 1 219 ? 34.178 -24.507 -36.142 1.00 83.13 461 THR C N 1
ATOM 5279 C CA . THR C 1 219 ? 34.860 -24.292 -34.870 1.00 85.44 461 THR C CA 1
ATOM 5280 C C . THR C 1 219 ? 34.777 -22.846 -34.356 1.00 83.85 461 THR C C 1
ATOM 5281 O O . THR C 1 219 ? 35.072 -21.890 -35.076 1.00 80.75 461 THR C O 1
ATOM 5285 N N . PHE C 1 220 ? 34.383 -22.714 -33.093 1.00 82.38 462 PHE C N 1
ATOM 5286 C CA . PHE C 1 220 ? 34.239 -21.427 -32.411 1.00 77.50 462 PHE C CA 1
ATOM 5287 C C . PHE C 1 220 ? 35.346 -21.220 -31.367 1.00 84.99 462 PHE C C 1
ATOM 5288 O O . PHE C 1 220 ? 35.780 -22.177 -30.731 1.00 96.28 462 PHE C O 1
ATOM 5296 N N . CYS C 1 221 ? 35.832 -19.991 -31.208 1.00 88.57 463 CYS C N 1
ATOM 5297 C CA . CYS C 1 221 ? 36.788 -19.717 -30.134 1.00 94.17 463 CYS C CA 1
ATOM 5298 C C . CYS C 1 221 ? 36.039 -19.606 -28.826 1.00 92.51 463 CYS C C 1
ATOM 5299 O O . CYS C 1 221 ? 34.807 -19.685 -28.790 1.00 93.85 463 CYS C O 1
ATOM 5302 N N . ASP C 1 222 ? 36.777 -19.376 -27.749 1.00 83.91 464 ASP C N 1
ATOM 5303 C CA . ASP C 1 222 ? 36.189 -19.463 -26.432 1.00 84.46 464 ASP C CA 1
ATOM 5304 C C . ASP C 1 222 ? 35.317 -18.244 -26.144 1.00 82.62 464 ASP C C 1
ATOM 5305 O O . ASP C 1 222 ? 34.273 -18.373 -25.509 1.00 84.84 464 ASP C O 1
ATOM 5310 N N . LEU C 1 223 ? 35.729 -17.072 -26.634 1.00 80.41 465 LEU C N 1
ATOM 5311 C CA . LEU C 1 223 ? 34.946 -15.852 -26.432 1.00 69.11 465 LEU C CA 1
ATOM 5312 C C . LEU C 1 223 ? 33.584 -15.991 -27.077 1.00 75.79 465 LEU C C 1
ATOM 5313 O O . LEU C 1 223 ? 32.545 -15.684 -26.479 1.00 76.58 465 LEU C O 1
ATOM 5318 N N . LEU C 1 224 ? 33.607 -16.438 -28.321 1.00 75.47 466 LEU C N 1
ATOM 5319 C CA . LEU C 1 224 ? 32.390 -16.641 -29.075 1.00 69.86 466 LEU C CA 1
ATOM 5320 C C . LEU C 1 224 ? 31.535 -17.734 -28.453 1.00 62.53 466 LEU C C 1
ATOM 5321 O O . LEU C 1 224 ? 30.307 -17.604 -28.371 1.00 61.09 466 LEU C O 1
ATOM 5326 N N . LYS C 1 225 ? 32.195 -18.801 -28.000 1.00 58.12 467 LYS C N 1
ATOM 5327 C CA . LYS C 1 225 ? 31.488 -19.943 -27.428 1.00 66.73 467 LYS C CA 1
ATOM 5328 C C . LYS C 1 225 ? 30.716 -19.505 -26.181 1.00 75.49 467 LYS C C 1
ATOM 5329 O O . LYS C 1 225 ? 29.579 -19.941 -25.962 1.00 75.86 467 LYS C O 1
ATOM 5335 N N . GLU C 1 226 ? 31.306 -18.609 -25.391 1.00 74.84 468 GLU C N 1
ATOM 5336 C CA . GLU C 1 226 ? 30.619 -18.094 -24.206 1.00 78.91 468 GLU C CA 1
ATOM 5337 C C . GLU C 1 226 ? 29.469 -17.146 -24.539 1.00 78.04 468 GLU C C 1
ATOM 5338 O O . GLU C 1 226 ? 28.412 -17.201 -23.903 1.00 81.76 468 GLU C O 1
ATOM 5344 N N . MET C 1 227 ? 29.667 -16.280 -25.527 1.00 73.55 469 MET C N 1
ATOM 5345 C CA . MET C 1 227 ? 28.603 -15.369 -25.922 1.00 60.78 469 MET C CA 1
ATOM 5346 C C . MET C 1 227 ? 27.406 -16.182 -26.352 1.00 65.81 469 MET C C 1
ATOM 5347 O O . MET C 1 227 ? 26.264 -15.828 -26.064 1.00 69.54 469 MET C O 1
ATOM 5352 N N . LEU C 1 228 ? 27.672 -17.304 -27.010 1.00 71.83 470 LEU C N 1
ATOM 5353 C CA . LEU C 1 228 ? 26.585 -18.126 -27.513 1.00 78.63 470 LEU C CA 1
ATOM 5354 C C . LEU C 1 228 ? 25.884 -18.856 -26.377 1.00 82.94 470 LEU C C 1
ATOM 5355 O O . LEU C 1 228 ? 24.655 -18.941 -26.348 1.00 82.34 470 LEU C O 1
ATOM 5360 N N . ASP C 1 229 ? 26.655 -19.327 -25.408 1.00 84.92 471 ASP C N 1
ATOM 5361 C CA . ASP C 1 229 ? 26.065 -20.099 -24.328 1.00 86.38 471 ASP C CA 1
ATOM 5362 C C . ASP C 1 229 ? 25.400 -19.215 -23.262 1.00 86.39 471 ASP C C 1
ATOM 5363 O O . ASP C 1 229 ? 24.823 -19.720 -22.301 1.00 91.03 471 ASP C O 1
ATOM 5368 N N . ALA C 1 230 ? 25.458 -17.900 -23.440 1.00 78.51 472 ALA C N 1
ATOM 5369 C CA . ALA C 1 230 ? 24.718 -16.996 -22.564 1.00 74.13 472 ALA C CA 1
ATOM 5370 C C . ALA C 1 230 ? 23.218 -17.011 -22.887 1.00 75.97 472 ALA C C 1
ATOM 5371 O O . ALA C 1 230 ? 22.802 -17.332 -24.012 1.00 76.22 472 ALA C O 1
ATOM 5373 N N . GLN D 1 6 ? -3.521 13.457 -43.569 1.00 53.69 248 GLN D N 1
ATOM 5374 C CA . GLN D 1 6 ? -3.702 14.400 -42.468 1.00 65.53 248 GLN D CA 1
ATOM 5375 C C . GLN D 1 6 ? -3.868 13.525 -41.231 1.00 69.33 248 GLN D C 1
ATOM 5376 O O . GLN D 1 6 ? -4.626 12.551 -41.234 1.00 69.08 248 GLN D O 1
ATOM 5382 N N . THR D 1 7 ? -3.152 13.874 -40.175 1.00 70.68 249 THR D N 1
ATOM 5383 C CA . THR D 1 7 ? -3.193 13.126 -38.924 1.00 66.91 249 THR D CA 1
ATOM 5384 C C . THR D 1 7 ? -4.601 12.864 -38.385 1.00 66.53 249 THR D C 1
ATOM 5385 O O . THR D 1 7 ? -4.920 11.745 -37.971 1.00 63.28 249 THR D O 1
ATOM 5389 N N . VAL D 1 8 ? -5.445 13.888 -38.402 1.00 65.11 250 VAL D N 1
ATOM 5390 C CA . VAL D 1 8 ? -6.765 13.758 -37.799 1.00 69.59 250 VAL D CA 1
ATOM 5391 C C . VAL D 1 8 ? -7.587 12.700 -38.528 1.00 65.33 250 VAL D C 1
ATOM 5392 O O . VAL D 1 8 ? -8.334 11.938 -37.902 1.00 62.38 250 VAL D O 1
ATOM 5396 N N . THR D 1 9 ? -7.419 12.618 -39.841 1.00 50.35 251 THR D N 1
ATOM 5397 C CA . THR D 1 9 ? -8.190 11.656 -40.598 1.00 52.78 251 THR D CA 1
ATOM 5398 C C . THR D 1 9 ? -7.733 10.232 -40.287 1.00 56.73 251 THR D C 1
ATOM 5399 O O . THR D 1 9 ? -8.554 9.327 -40.065 1.00 57.52 251 THR D O 1
ATOM 5403 N N . ILE D 1 10 ? -6.415 10.061 -40.212 1.00 53.68 252 ILE D N 1
ATOM 5404 C CA . ILE D 1 10 ? -5.820 8.779 -39.872 1.00 54.15 252 ILE D CA 1
ATOM 5405 C C . ILE D 1 10 ? -6.295 8.322 -38.496 1.00 50.93 252 ILE D C 1
ATOM 5406 O O . ILE D 1 10 ? -6.757 7.190 -38.321 1.00 49.25 252 ILE D O 1
ATOM 5411 N N . LEU D 1 11 ? -6.227 9.235 -37.535 1.00 48.78 253 LEU D N 1
ATOM 5412 C CA . LEU D 1 11 ? -6.572 8.911 -36.162 1.00 50.85 253 LEU D CA 1
ATOM 5413 C C . LEU D 1 11 ? -8.049 8.553 -36.071 1.00 50.11 253 LEU D C 1
ATOM 5414 O O . LEU D 1 11 ? -8.409 7.573 -35.421 1.00 50.07 253 LEU D O 1
ATOM 5419 N N . GLN D 1 12 ? -8.890 9.310 -36.774 1.00 45.51 254 GLN D N 1
ATOM 5420 C CA . GLN D 1 12 ? -10.305 8.989 -36.827 1.00 50.35 254 GLN D CA 1
ATOM 5421 C C . GLN D 1 12 ? -10.531 7.596 -37.353 1.00 52.56 254 GLN D C 1
ATOM 5422 O O . GLN D 1 12 ? -11.266 6.808 -36.745 1.00 50.48 254 GLN D O 1
ATOM 5428 N N . ALA D 1 13 ? -9.861 7.277 -38.456 1.00 48.68 255 ALA D N 1
ATOM 5429 C CA . ALA D 1 13 ? -10.016 5.962 -39.043 1.00 47.00 255 ALA D CA 1
ATOM 5430 C C . ALA D 1 13 ? -9.546 4.947 -38.007 1.00 51.42 255 ALA D C 1
ATOM 5431 O O . ALA D 1 13 ? -10.301 4.055 -37.603 1.00 51.56 255 ALA D O 1
ATOM 5433 N N . LEU D 1 14 ? -8.318 5.126 -37.536 1.00 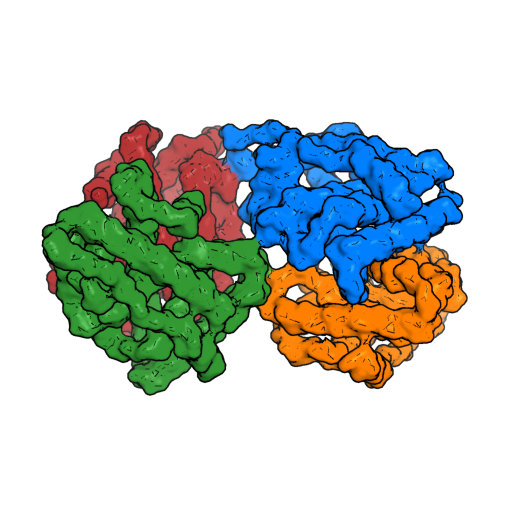49.88 256 LEU D N 1
ATOM 5434 C CA . LEU D 1 14 ? -7.769 4.247 -36.522 1.00 51.78 256 LEU D CA 1
ATOM 5435 C C . LEU D 1 14 ? -8.614 4.132 -35.254 1.00 54.86 256 LEU D C 1
ATOM 5436 O O . LEU D 1 14 ? -8.672 3.056 -34.660 1.00 56.64 256 LEU D O 1
ATOM 5441 N N . ASN D 1 15 ? -9.288 5.209 -34.853 1.00 57.21 257 ASN D N 1
ATOM 5442 C CA . ASN D 1 15 ? -10.089 5.157 -33.627 1.00 62.95 257 ASN D CA 1
ATOM 5443 C C . ASN D 1 15 ? -11.406 4.420 -33.752 1.00 66.97 257 ASN D C 1
ATOM 5444 O O . ASN D 1 15 ? -11.825 3.761 -32.803 1.00 71.25 257 ASN D O 1
ATOM 5449 N N . LYS D 1 16 ? -12.068 4.519 -34.903 1.00 52.13 258 LYS D N 1
ATOM 5450 C CA . LYS D 1 16 ? -13.319 3.801 -35.042 1.00 54.15 258 LYS D CA 1
ATOM 5451 C C . LYS D 1 16 ? -12.991 2.334 -35.324 1.00 60.68 258 LYS D C 1
ATOM 5452 O O . LYS D 1 16 ? -13.709 1.414 -34.910 1.00 56.60 258 LYS D O 1
ATOM 5458 N N . ALA D 1 17 ? -11.851 2.116 -35.969 1.00 62.87 259 ALA D N 1
ATOM 5459 C CA . ALA D 1 17 ? -11.396 0.765 -36.257 1.00 50.60 259 ALA D CA 1
ATOM 5460 C C . ALA D 1 17 ? -10.717 0.133 -35.052 1.00 52.48 259 ALA D C 1
ATOM 5461 O O . ALA D 1 17 ? -10.103 -0.933 -35.151 1.00 53.86 259 ALA D O 1
ATOM 5463 N N . ALA D 1 18 ? -10.868 0.776 -33.901 1.00 53.50 260 ALA D N 1
ATOM 5464 C CA . ALA D 1 18 ? -10.234 0.300 -32.681 1.00 56.53 260 ALA D CA 1
ATOM 5465 C C . ALA D 1 18 ? -10.571 -1.141 -32.359 1.00 58.76 260 ALA D C 1
ATOM 5466 O O . ALA D 1 18 ? -11.726 -1.578 -32.449 1.00 68.00 260 ALA D O 1
ATOM 5468 N N . LEU D 1 19 ? -9.525 -1.881 -32.030 1.00 56.97 261 LEU D N 1
ATOM 5469 C CA . LEU D 1 19 ? -9.646 -3.257 -31.606 1.00 56.55 261 LEU D CA 1
ATOM 5470 C C . LEU D 1 19 ? -10.506 -3.316 -30.349 1.00 61.94 261 LEU D C 1
ATOM 5471 O O . LEU D 1 19 ? -10.302 -2.545 -29.414 1.00 66.93 261 LEU D O 1
ATOM 5476 N N . PRO D 1 20 ? -11.472 -4.234 -30.308 1.00 55.18 262 PRO D N 1
ATOM 5477 C CA . PRO D 1 20 ? -12.216 -4.318 -29.053 1.00 44.11 262 PRO D CA 1
ATOM 5478 C C . PRO D 1 20 ? -11.444 -5.069 -27.962 1.00 56.67 262 PRO D C 1
ATOM 5479 O O . PRO D 1 20 ? -10.386 -5.649 -28.242 1.00 55.97 262 PRO D O 1
ATOM 5483 N N . VAL D 1 21 ? -11.926 -5.014 -26.721 1.00 61.66 263 VAL D N 1
ATOM 5484 C CA . VAL D 1 21 ? -11.328 -5.827 -25.664 1.00 62.58 263 VAL D CA 1
ATOM 5485 C C . VAL D 1 21 ? -12.055 -7.144 -25.529 1.00 55.61 263 VAL D C 1
ATOM 5486 O O . VAL D 1 21 ? -13.272 -7.173 -25.379 1.00 62.54 263 VAL D O 1
ATOM 5490 N N . LEU D 1 22 ? -11.296 -8.230 -25.581 1.00 50.88 264 LEU D N 1
ATOM 5491 C CA . LEU D 1 22 ? -11.868 -9.564 -25.534 1.00 54.88 264 LEU D CA 1
ATOM 5492 C C . LEU D 1 22 ? -11.630 -10.211 -24.197 1.00 66.48 264 LEU D C 1
ATOM 5493 O O . LEU D 1 22 ? -10.535 -10.113 -23.655 1.00 91.38 264 LEU D O 1
ATOM 5498 N N . GLU D 1 23 ? -12.635 -10.871 -23.645 1.00 60.55 265 GLU D N 1
ATOM 5499 C CA . GLU D 1 23 ? -12.380 -11.661 -22.449 1.00 71.37 265 GLU D CA 1
ATOM 5500 C C . GLU D 1 23 ? -11.957 -13.068 -22.860 1.00 69.33 265 GLU D C 1
ATOM 5501 O O . GLU D 1 23 ? -12.230 -13.519 -23.977 1.00 69.96 265 GLU D O 1
ATOM 5507 N N . SER D 1 24 ? -11.230 -13.729 -21.970 1.00 64.83 266 SER D N 1
ATOM 5508 C CA . SER D 1 24 ? -10.696 -15.051 -22.252 1.00 58.21 266 SER D CA 1
ATOM 5509 C C . SER D 1 24 ? -11.696 -16.136 -21.908 1.00 54.70 266 SER D C 1
ATOM 5510 O O . SER D 1 24 ? -11.565 -17.275 -22.349 1.00 63.44 266 SER D O 1
ATOM 5513 N N . HIS D 1 25 ? -12.686 -15.770 -21.103 1.00 54.65 267 HIS D N 1
ATOM 5514 C CA . HIS D 1 25 ? -13.627 -16.714 -20.483 1.00 61.02 267 HIS D CA 1
ATOM 5515 C C . HIS D 1 25 ? -12.900 -17.923 -19.871 1.00 58.08 267 HIS D C 1
ATOM 5516 O O . HIS D 1 25 ? -13.385 -19.061 -19.922 1.00 52.38 267 HIS D O 1
ATOM 5523 N N . HIS D 1 26 ? -11.726 -17.638 -19.303 1.00 49.88 268 HIS D N 1
ATOM 5524 C CA . HIS D 1 26 ? -10.882 -18.612 -18.627 1.00 47.00 268 HIS D CA 1
ATOM 5525 C C . HIS D 1 26 ? -11.589 -19.070 -17.376 1.00 46.72 268 HIS D C 1
ATOM 5526 O O . HIS D 1 26 ? -12.159 -18.260 -16.667 1.00 39.27 268 HIS D O 1
ATOM 5533 N N . ASN D 1 27 ? -11.505 -20.358 -17.082 1.00 52.10 269 ASN D N 1
ATOM 5534 C CA . ASN D 1 27 ? -12.160 -20.924 -15.912 1.00 46.57 269 ASN D CA 1
ATOM 5535 C C . ASN D 1 27 ? -11.201 -20.934 -14.717 1.00 55.96 269 ASN D C 1
ATOM 5536 O O . ASN D 1 27 ? -10.343 -21.810 -14.608 1.00 60.30 269 ASN D O 1
ATOM 5541 N N . HIS D 1 28 ? -11.366 -19.969 -13.812 1.00 55.84 270 HIS D N 1
ATOM 5542 C CA . HIS D 1 28 ? -10.471 -19.847 -12.652 1.00 58.72 270 HIS D CA 1
ATOM 5543 C C . HIS D 1 28 ? -10.723 -20.840 -11.518 1.00 58.01 270 HIS D C 1
ATOM 5544 O O . HIS D 1 28 ? -9.944 -20.891 -10.557 1.00 53.30 270 HIS D O 1
ATOM 5551 N N . GLY D 1 29 ? -11.789 -21.628 -11.631 1.00 55.79 271 GLY D N 1
ATOM 5552 C CA . GLY D 1 29 ? -12.091 -22.634 -10.631 1.00 53.29 271 GLY D CA 1
ATOM 5553 C C . GLY D 1 29 ? -11.067 -23.747 -10.700 1.00 60.13 271 GLY D C 1
ATOM 5554 O O . GLY D 1 29 ? -10.844 -24.471 -9.729 1.00 56.37 271 GLY D O 1
ATOM 5555 N N . GLN D 1 30 ? -10.397 -23.843 -11.845 1.00 62.21 272 GLN D N 1
ATOM 5556 C CA . GLN D 1 30 ? -9.366 -24.846 -12.038 1.00 52.78 272 GLN D CA 1
ATOM 5557 C C . GLN D 1 30 ? -7.999 -24.221 -11.896 1.00 49.58 272 GLN D C 1
ATOM 5558 O O . GLN D 1 30 ? -7.788 -23.079 -12.299 1.00 56.64 272 GLN D O 1
ATOM 5564 N N . PRO D 1 31 ? -7.054 -24.982 -11.338 1.00 38.65 273 PRO D N 1
ATOM 5565 C CA . PRO D 1 31 ? -5.719 -24.455 -11.070 1.00 37.85 273 PRO D CA 1
ATOM 5566 C C . PRO D 1 31 ? -5.014 -24.021 -12.350 1.00 45.55 273 PRO D C 1
ATOM 5567 O O . PRO D 1 31 ? -5.161 -24.663 -13.394 1.00 41.41 273 PRO D O 1
ATOM 5571 N N . PRO D 1 32 ? -4.262 -22.922 -12.268 1.00 39.10 274 PRO D N 1
ATOM 5572 C CA . PRO D 1 32 ? -3.510 -22.334 -13.371 1.00 36.04 274 PRO D CA 1
ATOM 5573 C C . PRO D 1 32 ? -2.292 -23.175 -13.749 1.00 42.22 274 PRO D C 1
ATOM 5574 O O . PRO D 1 32 ? -1.153 -22.700 -13.629 1.00 45.87 274 PRO D O 1
ATOM 5578 N N . THR D 1 33 ? -2.526 -24.401 -14.204 1.00 38.78 275 THR D N 1
ATOM 5579 C CA . THR D 1 33 ? -1.456 -25.221 -14.756 1.00 34.31 275 THR D CA 1
ATOM 5580 C C . THR D 1 33 ? -0.958 -24.587 -16.060 1.00 39.54 275 THR D C 1
ATOM 5581 O O . THR D 1 33 ? -1.584 -23.669 -16.595 1.00 33.08 275 THR D O 1
ATOM 5585 N N . LYS D 1 34 ? 0.189 -25.043 -16.544 1.00 39.98 276 LYS D N 1
ATOM 5586 C CA . LYS D 1 34 ? 0.721 -24.589 -17.825 1.00 37.76 276 LYS D CA 1
ATOM 5587 C C . LYS D 1 34 ? -0.270 -24.857 -18.970 1.00 39.16 276 LYS D C 1
ATOM 5588 O O . LYS D 1 34 ? -0.616 -23.963 -19.742 1.00 34.58 276 LYS D O 1
ATOM 5594 N N . VAL D 1 35 ? -0.741 -26.092 -19.060 1.00 33.01 277 VAL D N 1
ATOM 5595 C CA . VAL D 1 35 ? -1.683 -26.454 -20.095 1.00 39.44 277 VAL D CA 1
ATOM 5596 C C . VAL D 1 35 ? -2.961 -25.633 -20.007 1.00 42.78 277 VAL D C 1
ATOM 5597 O O . VAL D 1 35 ? -3.464 -25.139 -21.019 1.00 46.86 277 VAL D O 1
ATOM 5601 N N . HIS D 1 36 ? -3.468 -25.471 -18.792 1.00 37.70 278 HIS D N 1
ATOM 5602 C CA . HIS D 1 36 ? -4.721 -24.745 -18.577 1.00 45.04 278 HIS D CA 1
ATOM 5603 C C . HIS D 1 36 ? -4.602 -23.271 -18.925 1.00 33.34 278 HIS D C 1
ATOM 5604 O O . HIS D 1 36 ? -5.516 -22.682 -19.468 1.00 35.86 278 HIS D O 1
ATOM 5611 N N . LEU D 1 37 ? -3.486 -22.666 -18.553 1.00 41.53 279 LEU D N 1
ATOM 5612 C CA . LEU D 1 37 ? -3.219 -21.292 -18.934 1.00 36.78 279 LEU D CA 1
ATOM 5613 C C . LEU D 1 37 ? -2.934 -21.254 -20.431 1.00 41.37 279 LEU D C 1
ATOM 5614 O O . LEU D 1 37 ? -3.515 -20.436 -21.147 1.00 45.62 279 LEU D O 1
ATOM 5619 N N . LEU D 1 38 ? -2.071 -22.147 -20.917 1.00 31.34 280 LEU D N 1
ATOM 5620 C CA . LEU D 1 38 ? -1.761 -22.125 -22.345 1.00 40.27 280 LEU D CA 1
ATOM 5621 C C . LEU D 1 38 ? -2.995 -22.325 -23.205 1.00 43.24 280 LEU D C 1
ATOM 5622 O O . LEU D 1 38 ? -3.019 -21.815 -24.314 1.00 55.48 280 LEU D O 1
ATOM 5627 N N . ASN D 1 39 ? -4.021 -23.032 -22.714 1.00 38.97 281 ASN D N 1
ATOM 5628 C CA . ASN D 1 39 ? -5.207 -23.243 -23.547 1.00 41.59 281 ASN D CA 1
ATOM 5629 C C . ASN D 1 39 ? -5.995 -21.962 -23.693 1.00 42.55 281 ASN D C 1
ATOM 5630 O O . ASN D 1 39 ? -6.561 -21.682 -24.746 1.00 46.57 281 ASN D O 1
ATOM 5635 N N . SER D 1 40 ? -5.975 -21.145 -22.657 1.00 40.38 282 SER D N 1
ATOM 5636 C CA . SER D 1 40 ? -6.675 -19.880 -22.723 1.00 38.35 282 SER D CA 1
ATOM 5637 C C . SER D 1 40 ? -5.865 -18.914 -23.572 1.00 42.51 282 SER D C 1
ATOM 5638 O O . SER D 1 40 ? -6.416 -18.207 -24.419 1.00 43.93 282 SER D O 1
ATOM 5641 N N . LEU D 1 41 ? -4.554 -18.907 -23.355 1.00 38.63 283 LEU D N 1
ATOM 5642 C CA . LEU D 1 41 ? -3.654 -18.035 -24.104 1.00 43.53 283 LEU D CA 1
ATOM 5643 C C . LEU D 1 41 ? -3.728 -18.271 -25.617 1.00 46.01 283 LEU D C 1
ATOM 5644 O O . LEU D 1 41 ? -3.803 -17.321 -26.397 1.00 52.13 283 LEU D O 1
ATOM 5649 N N . VAL D 1 42 ? -3.713 -19.536 -26.027 1.00 40.76 284 VAL D N 1
ATOM 5650 C CA . VAL D 1 42 ? -3.775 -19.887 -27.445 1.00 39.47 284 VAL D CA 1
ATOM 5651 C C . VAL D 1 42 ? -5.138 -19.531 -28.068 1.00 44.89 284 VAL D C 1
ATOM 5652 O O . VAL D 1 42 ? -5.195 -18.978 -29.175 1.00 43.98 284 VAL D O 1
ATOM 5656 N N . LYS D 1 43 ? -6.236 -19.765 -27.346 1.00 46.30 285 LYS D N 1
ATOM 5657 C CA . LYS D 1 43 ? -7.526 -19.500 -27.958 1.00 45.50 285 LYS D CA 1
ATOM 5658 C C . LYS D 1 43 ? -7.812 -18.033 -27.906 1.00 46.18 285 LYS D C 1
ATOM 5659 O O . LYS D 1 43 ? -8.576 -17.515 -28.713 1.00 59.99 285 LYS D O 1
ATOM 5665 N N . LEU D 1 44 ? -7.173 -17.345 -26.977 1.00 46.81 286 LEU D N 1
ATOM 5666 C CA . LEU D 1 44 ? -7.279 -15.906 -26.975 1.00 43.21 286 LEU D CA 1
ATOM 5667 C C . LEU D 1 44 ? -6.578 -15.362 -28.209 1.00 47.83 286 LEU D C 1
ATOM 5668 O O . LEU D 1 44 ? -7.121 -14.530 -28.923 1.00 49.40 286 LEU D O 1
ATOM 5673 N N . ALA D 1 45 ? -5.410 -15.922 -28.505 1.00 43.21 287 ALA D N 1
ATOM 5674 C CA . ALA D 1 45 ? -4.615 -15.477 -29.630 1.00 37.36 287 ALA D CA 1
ATOM 5675 C C . ALA D 1 45 ? -5.373 -15.668 -30.928 1.00 40.44 287 ALA D C 1
ATOM 5676 O O . ALA D 1 45 ? -5.382 -14.793 -31.793 1.00 34.21 287 ALA D O 1
ATOM 5678 N N . GLU D 1 46 ? -6.034 -16.804 -31.057 1.00 43.44 288 GLU D N 1
ATOM 5679 C CA . GLU D 1 46 ? -6.758 -17.053 -32.281 1.00 54.85 288 GLU D CA 1
ATOM 5680 C C . GLU D 1 46 ? -7.939 -16.102 -32.480 1.00 53.03 288 GLU D C 1
ATOM 5681 O O . GLU D 1 46 ? -8.236 -15.717 -33.612 1.00 40.60 288 GLU D O 1
ATOM 5687 N N . ARG D 1 47 ? -8.619 -15.718 -31.409 1.00 54.74 289 ARG D N 1
ATOM 5688 C CA . ARG D 1 47 ? -9.696 -14.757 -31.572 1.00 45.35 289 ARG D CA 1
ATOM 5689 C C . ARG D 1 47 ? -9.144 -13.354 -31.880 1.00 46.54 289 ARG D C 1
ATOM 5690 O O . ARG D 1 47 ? -9.640 -12.686 -32.777 1.00 51.30 289 ARG D O 1
ATOM 5698 N N . GLU D 1 48 ? -8.087 -12.924 -31.192 1.00 39.93 290 GLU D N 1
ATOM 5699 C CA . GLU D 1 48 ? -7.565 -11.571 -31.427 1.00 54.34 290 GLU D CA 1
ATOM 5700 C C . GLU D 1 48 ? -6.910 -11.483 -32.796 1.00 52.12 290 GLU D C 1
ATOM 5701 O O . GLU D 1 48 ? -6.913 -10.425 -33.425 1.00 57.04 290 GLU D O 1
ATOM 5707 N N . LEU D 1 49 ? -6.376 -12.609 -33.257 1.00 44.31 291 LEU D N 1
ATOM 5708 C CA . LEU D 1 49 ? -5.760 -12.682 -34.568 1.00 48.97 291 LEU D CA 1
ATOM 5709 C C . LEU D 1 49 ? -6.813 -12.360 -35.618 1.00 52.43 291 LEU D C 1
ATOM 5710 O O . LEU D 1 49 ? -6.581 -11.556 -36.518 1.00 51.96 291 LEU D O 1
ATOM 5715 N N . VAL D 1 50 ? -7.988 -12.960 -35.457 1.00 47.01 292 VAL D N 1
ATOM 5716 C CA . VAL D 1 50 ? -9.116 -12.691 -36.325 1.00 43.97 292 VAL D CA 1
ATOM 5717 C C . VAL D 1 50 ? -9.493 -11.207 -36.358 1.00 46.69 292 VAL D C 1
ATOM 5718 O O . VAL D 1 50 ? -9.752 -10.629 -37.422 1.00 47.94 292 VAL D O 1
ATOM 5722 N N . HIS D 1 51 ? -9.525 -10.587 -35.192 1.00 43.63 293 HIS D N 1
ATOM 5723 C CA . HIS D 1 51 ? -9.795 -9.165 -35.134 1.00 40.57 293 HIS D CA 1
ATOM 5724 C C . HIS D 1 51 ? -8.705 -8.325 -35.809 1.00 44.61 293 HIS D C 1
ATOM 5725 O O . HIS D 1 51 ? -9.021 -7.362 -36.511 1.00 47.06 293 HIS D O 1
ATOM 5732 N N . LEU D 1 52 ? -7.441 -8.708 -35.613 1.00 34.65 294 LEU D N 1
ATOM 5733 C CA . LEU D 1 52 ? -6.296 -8.028 -36.217 1.00 32.64 294 LEU D CA 1
ATOM 5734 C C . LEU D 1 52 ? -6.351 -7.959 -37.741 1.00 36.43 294 LEU D C 1
ATOM 5735 O O . LEU D 1 52 ? -6.133 -6.917 -38.369 1.00 33.81 294 LEU D O 1
ATOM 5740 N N . ILE D 1 53 ? -6.575 -9.120 -38.319 1.00 34.79 295 ILE D N 1
ATOM 5741 C CA . ILE D 1 53 ? -6.776 -9.258 -39.730 1.00 38.09 295 ILE D CA 1
ATOM 5742 C C . ILE D 1 53 ? -7.827 -8.266 -40.227 1.00 40.85 295 ILE D C 1
ATOM 5743 O O . ILE D 1 53 ? -7.601 -7.535 -41.190 1.00 51.85 295 ILE D O 1
ATOM 5748 N N . ASN D 1 54 ? -8.933 -8.184 -39.510 1.00 41.42 296 ASN D N 1
ATOM 5749 C CA . ASN D 1 54 ? -10.022 -7.292 -39.866 1.00 43.76 296 ASN D CA 1
ATOM 5750 C C . ASN D 1 54 ? -9.575 -5.851 -39.627 1.00 39.95 296 ASN D C 1
ATOM 5751 O O . ASN D 1 54 ? -9.919 -4.955 -40.385 1.00 53.07 296 ASN D O 1
ATOM 5756 N N . TRP D 1 55 ? -8.771 -5.635 -38.589 1.00 33.97 297 TRP D N 1
ATOM 5757 C CA . TRP D 1 55 ? -8.304 -4.291 -38.243 1.00 33.43 297 TRP D CA 1
ATOM 5758 C C . TRP D 1 55 ? -7.352 -3.749 -39.307 1.00 40.50 297 TRP D C 1
ATOM 5759 O O . TRP D 1 55 ? -7.375 -2.564 -39.621 1.00 50.23 297 TRP D O 1
ATOM 5770 N N . ALA D 1 56 ? -6.485 -4.614 -39.824 1.00 39.25 298 ALA D N 1
ATOM 5771 C CA . ALA D 1 56 ? -5.526 -4.203 -40.838 1.00 42.78 298 ALA D CA 1
ATOM 5772 C C . ALA D 1 56 ? -6.247 -3.616 -42.028 1.00 40.09 298 ALA D C 1
ATOM 5773 O O . ALA D 1 56 ? -5.845 -2.587 -42.563 1.00 38.40 298 ALA D O 1
ATOM 5775 N N . LYS D 1 57 ? -7.343 -4.252 -42.423 1.00 44.01 299 LYS D N 1
ATOM 5776 C CA . LYS D 1 57 ? -8.053 -3.810 -43.612 1.00 42.92 299 LYS D CA 1
ATOM 5777 C C . LYS D 1 57 ? -8.614 -2.414 -43.422 1.00 46.00 299 LYS D C 1
ATOM 5778 O O . LYS D 1 57 ? -8.914 -1.725 -44.404 1.00 48.15 299 LYS D O 1
ATOM 5784 N N . ASN D 1 58 ? -8.698 -1.990 -42.161 1.00 40.86 300 ASN D N 1
ATOM 5785 C CA . ASN D 1 58 ? -9.174 -0.656 -41.800 1.00 43.67 300 ASN D CA 1
ATOM 5786 C C . ASN D 1 58 ? -8.038 0.338 -41.688 1.00 39.63 300 ASN D C 1
ATOM 5787 O O . ASN D 1 58 ? -8.259 1.536 -41.567 1.00 41.20 300 ASN D O 1
ATOM 5792 N N . VAL D 1 59 ? -6.813 -0.153 -41.666 1.00 42.81 301 VAL D N 1
ATOM 5793 C CA . VAL D 1 59 ? -5.694 0.760 -41.679 1.00 42.51 301 VAL D CA 1
ATOM 5794 C C . VAL D 1 59 ? -5.682 1.394 -43.065 1.00 51.46 301 VAL D C 1
ATOM 5795 O O . VAL D 1 59 ? -5.578 0.684 -44.062 1.00 57.17 301 VAL D O 1
ATOM 5799 N N . PRO D 1 60 ? -5.860 2.724 -43.138 1.00 55.71 302 PRO D N 1
ATOM 5800 C CA . PRO D 1 60 ? -5.988 3.412 -44.431 1.00 58.09 302 PRO D CA 1
ATOM 5801 C C . PRO D 1 60 ? -4.825 3.184 -45.393 1.00 55.29 302 PRO D C 1
ATOM 5802 O O . PRO D 1 60 ? -3.692 3.554 -45.097 1.00 55.57 302 PRO D O 1
ATOM 5806 N N . GLY D 1 61 ? -5.134 2.650 -46.570 1.00 58.13 303 GLY D N 1
ATOM 5807 C CA . GLY D 1 61 ? -4.131 2.378 -47.591 1.00 46.33 303 GLY D CA 1
ATOM 5808 C C . GLY D 1 61 ? -3.909 0.893 -47.794 1.00 45.32 303 GLY D C 1
ATOM 5809 O O . GLY D 1 61 ? -3.583 0.454 -48.896 1.00 52.61 303 GLY D O 1
ATOM 5810 N N . TYR D 1 62 ? -4.125 0.127 -46.729 1.00 41.75 304 TYR D N 1
ATOM 5811 C CA . TYR D 1 62 ? -3.798 -1.293 -46.676 1.00 36.81 304 TYR D CA 1
ATOM 5812 C C . TYR D 1 62 ? -4.538 -2.180 -47.680 1.00 39.06 304 TYR D C 1
ATOM 5813 O O . TYR D 1 62 ? -3.925 -3.089 -48.253 1.00 39.20 304 TYR D O 1
ATOM 5822 N N . THR D 1 63 ? -5.838 -1.947 -47.892 1.00 32.03 305 THR D N 1
ATOM 5823 C CA . THR D 1 63 ? -6.586 -2.803 -48.815 1.00 35.94 305 THR D CA 1
ATOM 5824 C C . THR D 1 63 ? -6.228 -2.507 -50.271 1.00 39.31 305 THR D C 1
ATOM 5825 O O . THR D 1 63 ? -6.676 -3.216 -51.177 1.00 41.95 305 THR D O 1
ATOM 5829 N N . ASP D 1 64 ? -5.431 -1.466 -50.491 1.00 32.88 306 ASP D N 1
ATOM 5830 C CA . ASP D 1 64 ? -4.975 -1.135 -51.830 1.00 38.57 306 ASP D CA 1
ATOM 5831 C C . ASP D 1 64 ? -3.647 -1.797 -52.143 1.00 41.79 306 ASP D C 1
ATOM 5832 O O . ASP D 1 64 ? -3.182 -1.770 -53.289 1.00 41.17 306 ASP D O 1
ATOM 5837 N N . LEU D 1 65 ? -3.024 -2.367 -51.123 1.00 31.93 307 LEU D N 1
ATOM 5838 C CA . LEU D 1 65 ? -1.825 -3.145 -51.347 1.00 37.17 307 LEU D CA 1
ATOM 5839 C C . LEU D 1 65 ? -2.203 -4.403 -52.117 1.00 40.21 307 LEU D C 1
ATOM 5840 O O . LEU D 1 65 ? -3.360 -4.831 -52.067 1.00 39.32 307 LEU D O 1
ATOM 5845 N N . SER D 1 66 ? -1.239 -4.996 -52.820 1.00 32.65 308 SER D N 1
ATOM 5846 C CA . SER D 1 66 ? -1.488 -6.279 -53.446 1.00 37.18 308 SER D CA 1
ATOM 5847 C C . SER D 1 66 ? -1.942 -7.270 -52.379 1.00 33.21 308 SER D C 1
ATOM 5848 O O . SER D 1 66 ? -1.576 -7.164 -51.211 1.00 38.82 308 SER D O 1
ATOM 5851 N N . LEU D 1 67 ? -2.777 -8.212 -52.785 1.00 34.12 309 LEU D N 1
ATOM 5852 C CA . LEU D 1 67 ? -3.251 -9.237 -51.883 1.00 34.06 309 LEU D CA 1
ATOM 5853 C C . LEU D 1 67 ? -2.092 -9.963 -51.206 1.00 33.41 309 LEU D C 1
ATOM 5854 O O . LEU D 1 67 ? -2.109 -10.156 -49.992 1.00 49.07 309 LEU D O 1
ATOM 5859 N N . SER D 1 68 ? -1.095 -10.353 -51.992 1.00 40.77 310 SER D N 1
ATOM 5860 C CA . SER D 1 68 ? 0.090 -11.039 -51.485 1.00 34.72 310 SER D CA 1
ATOM 5861 C C . SER D 1 68 ? 0.748 -10.258 -50.347 1.00 42.36 310 SER D C 1
ATOM 5862 O O . SER D 1 68 ? 1.140 -10.829 -49.322 1.00 38.85 310 SER D O 1
ATOM 5865 N N . ASP D 1 69 ? 0.830 -8.944 -50.515 1.00 44.22 311 ASP D N 1
ATOM 5866 C CA . ASP D 1 69 ? 1.494 -8.103 -49.534 1.00 37.44 311 ASP D CA 1
ATOM 5867 C C . ASP D 1 69 ? 0.626 -7.846 -48.307 1.00 42.65 311 ASP D C 1
ATOM 5868 O O . ASP D 1 69 ? 1.142 -7.672 -47.206 1.00 47.09 311 ASP D O 1
ATOM 5873 N N . GLN D 1 70 ? -0.687 -7.804 -48.496 1.00 38.25 312 GLN D N 1
ATOM 5874 C CA . GLN D 1 70 ? -1.607 -7.710 -47.370 1.00 35.19 312 GLN D CA 1
ATOM 5875 C C . GLN D 1 70 ? -1.406 -8.918 -46.455 1.00 42.96 312 GLN D C 1
ATOM 5876 O O . GLN D 1 70 ? -1.242 -8.777 -45.234 1.00 43.11 312 GLN D O 1
ATOM 5882 N N . VAL D 1 71 ? -1.413 -10.106 -47.056 1.00 33.69 313 VAL D N 1
ATOM 5883 C CA . VAL D 1 71 ? -1.174 -11.337 -46.314 1.00 30.69 313 VAL D CA 1
ATOM 5884 C C . VAL D 1 71 ? 0.238 -11.323 -45.684 1.00 35.42 313 VAL D C 1
ATOM 5885 O O . VAL D 1 71 ? 0.423 -11.666 -44.522 1.00 35.66 313 VAL D O 1
ATOM 5889 N N . HIS D 1 72 ? 1.227 -10.887 -46.452 1.00 30.07 314 HIS D N 1
ATOM 5890 C CA . HIS D 1 72 ? 2.612 -10.936 -46.009 1.00 37.88 314 HIS D CA 1
ATOM 5891 C C . HIS D 1 72 ? 2.863 -10.062 -44.781 1.00 46.55 314 HIS D C 1
ATOM 5892 O O . HIS D 1 72 ? 3.513 -10.505 -43.809 1.00 43.30 314 HIS D O 1
ATOM 5899 N N . LEU D 1 73 ? 2.346 -8.833 -44.817 1.00 35.71 315 LEU D N 1
ATOM 5900 C CA . LEU D 1 73 ? 2.525 -7.924 -43.690 1.00 35.85 315 LEU D CA 1
ATOM 5901 C C . LEU D 1 73 ? 1.958 -8.535 -42.408 1.00 44.96 315 LEU D C 1
ATOM 5902 O O . LEU D 1 73 ? 2.634 -8.554 -41.375 1.00 39.86 315 LEU D O 1
ATOM 5907 N N . ILE D 1 74 ? 0.716 -9.012 -42.474 1.00 41.70 316 ILE D N 1
ATOM 5908 C CA . ILE D 1 74 ? 0.106 -9.677 -41.330 1.00 44.22 316 ILE D CA 1
ATOM 5909 C C . ILE D 1 74 ? 0.890 -10.906 -40.902 1.00 50.14 316 ILE D C 1
ATOM 5910 O O . ILE D 1 74 ? 1.099 -11.117 -39.701 1.00 47.32 316 ILE D O 1
ATOM 5915 N N . GLU D 1 75 ? 1.343 -11.710 -41.864 1.00 43.77 317 GLU D N 1
ATOM 5916 C CA . GLU D 1 75 ? 2.101 -12.904 -41.496 1.00 47.16 317 GLU D CA 1
ATOM 5917 C C . GLU D 1 75 ? 3.382 -12.585 -40.738 1.00 43.32 317 GLU D C 1
ATOM 5918 O O . GLU D 1 75 ? 3.818 -13.382 -39.927 1.00 50.42 317 GLU D O 1
ATOM 5924 N N . CYS D 1 76 ? 4.001 -11.444 -41.009 1.00 35.25 318 CYS D N 1
ATOM 5925 C CA . CYS D 1 76 ? 5.220 -11.086 -40.288 1.00 35.74 318 CYS D CA 1
ATOM 5926 C C . CYS D 1 76 ? 5.006 -10.653 -38.859 1.00 37.52 318 CYS D C 1
ATOM 5927 O O . CYS D 1 76 ? 5.671 -11.139 -37.954 1.00 53.05 318 CYS D O 1
ATOM 5930 N N . CYS D 1 77 ? 4.042 -9.767 -38.656 1.00 45.87 319 CYS D N 1
ATOM 5931 C CA . CYS D 1 77 ? 3.988 -8.963 -37.441 1.00 47.02 319 CYS D CA 1
ATOM 5932 C C . CYS D 1 77 ? 2.807 -9.216 -36.495 1.00 44.31 319 CYS D C 1
ATOM 5933 O O . CYS D 1 77 ? 2.622 -8.459 -35.525 1.00 41.94 319 CYS D O 1
ATOM 5936 N N . TRP D 1 78 ? 2.010 -10.249 -36.758 1.00 36.49 320 TRP D N 1
ATOM 5937 C CA . TRP D 1 78 ? 0.790 -10.450 -35.967 1.00 36.15 320 TRP D CA 1
ATOM 5938 C C . TRP D 1 78 ? 1.116 -10.614 -34.502 1.00 34.62 320 TRP D C 1
ATOM 5939 O O . TRP D 1 78 ? 0.446 -10.048 -33.643 1.00 41.81 320 TRP D O 1
ATOM 5950 N N . MET D 1 79 ? 2.163 -11.372 -34.212 1.00 36.64 321 MET D N 1
ATOM 5951 C CA . MET D 1 79 ? 2.520 -11.613 -32.823 1.00 39.70 321 MET D CA 1
ATOM 5952 C C . MET D 1 79 ? 2.951 -10.323 -32.105 1.00 37.72 321 MET D C 1
ATOM 5953 O O . MET D 1 79 ? 2.622 -10.125 -30.925 1.00 38.33 321 MET D O 1
ATOM 5958 N N . GLU D 1 80 ? 3.653 -9.442 -32.820 1.00 35.13 322 GLU D N 1
ATOM 5959 C CA . GLU D 1 80 ? 4.082 -8.165 -32.241 1.00 33.71 322 GLU D CA 1
ATOM 5960 C C . GLU D 1 80 ? 2.886 -7.339 -31.822 1.00 32.41 322 GLU D C 1
ATOM 5961 O O . GLU D 1 80 ? 2.855 -6.804 -30.711 1.00 42.32 322 GLU D O 1
ATOM 5967 N N . LEU D 1 81 ? 1.882 -7.282 -32.695 1.00 40.78 323 LEU D N 1
ATOM 5968 C CA . LEU D 1 81 ? 0.666 -6.522 -32.410 1.00 38.00 323 LEU D CA 1
ATOM 5969 C C . LEU D 1 81 ? -0.047 -7.058 -31.181 1.00 37.88 323 LEU D C 1
ATOM 5970 O O . LEU D 1 81 ? -0.509 -6.288 -30.349 1.00 38.16 323 LEU D O 1
ATOM 5975 N N . LEU D 1 82 ? -0.151 -8.378 -31.083 1.00 36.78 324 LEU D N 1
ATOM 5976 C CA . LEU D 1 82 ? -0.703 -9.002 -29.891 1.00 35.30 324 LEU D CA 1
ATOM 5977 C C . LEU D 1 82 ? 0.055 -8.562 -28.635 1.00 43.65 324 LEU D C 1
ATOM 5978 O O . LEU D 1 82 ? -0.548 -8.083 -27.674 1.00 41.90 324 LEU D O 1
ATOM 5983 N N . LEU D 1 83 ? 1.379 -8.719 -28.649 1.00 36.62 325 LEU D N 1
ATOM 5984 C CA . LEU D 1 83 ? 2.169 -8.349 -27.491 1.00 32.03 325 LEU D CA 1
ATOM 5985 C C . LEU D 1 83 ? 2.176 -6.849 -27.250 1.00 37.28 325 LEU D C 1
ATOM 5986 O O . LEU D 1 83 ? 2.086 -6.410 -26.103 1.00 38.72 325 LEU D O 1
ATOM 5991 N N . LEU D 1 84 ? 2.268 -6.058 -28.311 1.00 33.12 326 LEU D N 1
ATOM 5992 C CA . LEU D 1 84 ? 2.219 -4.609 -28.137 1.00 37.68 326 LEU D CA 1
ATOM 5993 C C . LEU D 1 84 ? 0.913 -4.199 -27.442 1.00 36.77 326 LEU D C 1
ATOM 5994 O O . LEU D 1 84 ? 0.916 -3.358 -26.554 1.00 39.53 326 LEU D O 1
ATOM 5999 N N . ASN D 1 85 ? -0.199 -4.787 -27.880 1.00 36.94 327 ASN D N 1
ATOM 6000 C CA . ASN D 1 85 ? -1.530 -4.504 -27.332 1.00 43.41 327 ASN D CA 1
ATOM 6001 C C . ASN D 1 85 ? -1.604 -4.939 -25.883 1.00 50.59 327 ASN D C 1
ATOM 6002 O O . ASN D 1 85 ? -2.158 -4.250 -25.023 1.00 55.10 327 ASN D O 1
ATOM 6007 N N . CYS D 1 86 ? -1.105 -6.141 -25.644 1.00 45.31 328 CYS D N 1
ATOM 6008 C CA . CYS D 1 86 ? -1.033 -6.674 -24.306 1.00 49.87 328 CYS D CA 1
ATOM 6009 C C . CYS D 1 86 ? -0.218 -5.744 -23.384 1.00 51.46 328 CYS D C 1
ATOM 6010 O O . CYS D 1 86 ? -0.618 -5.473 -22.251 1.00 48.64 328 CYS D O 1
ATOM 6013 N N . ALA D 1 87 ? 0.895 -5.228 -23.904 1.00 48.29 329 ALA D N 1
ATOM 6014 C CA . ALA D 1 87 ? 1.713 -4.246 -23.197 1.00 50.00 329 ALA D CA 1
ATOM 6015 C C . ALA D 1 87 ? 0.883 -3.020 -22.816 1.00 45.06 329 ALA D C 1
ATOM 6016 O O . ALA D 1 87 ? 0.966 -2.520 -21.699 1.00 44.32 329 ALA D O 1
ATOM 6018 N N . PHE D 1 88 ? 0.088 -2.526 -23.751 1.00 34.83 330 PHE D N 1
ATOM 6019 C CA . PHE D 1 88 ? -0.706 -1.340 -23.470 1.00 44.33 330 PHE D CA 1
ATOM 6020 C C . PHE D 1 88 ? -1.861 -1.634 -22.495 1.00 41.95 330 PHE D C 1
ATOM 6021 O O . PHE D 1 88 ? -2.173 -0.833 -21.613 1.00 41.73 330 PHE D O 1
ATOM 6029 N N . ARG D 1 89 ? -2.498 -2.786 -22.669 1.00 41.51 331 ARG D N 1
ATOM 6030 C CA . ARG D 1 89 ? -3.524 -3.238 -21.738 1.00 43.49 331 ARG D CA 1
ATOM 6031 C C . ARG D 1 89 ? -2.952 -3.356 -20.325 1.00 46.93 331 ARG D C 1
ATOM 6032 O O . ARG D 1 89 ? -3.693 -3.301 -19.336 1.00 45.51 331 ARG D O 1
ATOM 6040 N N . SER D 1 90 ? -1.630 -3.532 -20.243 1.00 42.12 332 SER D N 1
ATOM 6041 C CA . SER D 1 90 ? -0.976 -3.838 -18.978 1.00 36.19 332 SER D CA 1
ATOM 6042 C C . SER D 1 90 ? -0.352 -2.616 -18.364 1.00 33.72 332 SER D C 1
ATOM 6043 O O . SER D 1 90 ? 0.216 -2.708 -17.289 1.00 36.03 332 SER D O 1
ATOM 6046 N N . ILE D 1 91 ? -0.510 -1.470 -19.023 1.00 38.26 333 ILE D N 1
ATOM 6047 C CA . ILE D 1 91 ? 0.181 -0.230 -18.656 1.00 46.89 333 ILE D CA 1
ATOM 6048 C C . ILE D 1 91 ? -0.051 0.122 -17.181 1.00 58.21 333 ILE D C 1
ATOM 6049 O O . ILE D 1 91 ? 0.782 0.750 -16.536 1.00 67.54 333 ILE D O 1
ATOM 6054 N N . GLU D 1 92 ? -1.205 -0.290 -16.672 1.00 66.48 334 GLU D N 1
ATOM 6055 C CA . GLU D 1 92 ? -1.628 -0.044 -15.300 1.00 74.31 334 GLU D CA 1
ATOM 6056 C C . GLU D 1 92 ? -0.877 -0.885 -14.248 1.00 62.79 334 GLU D C 1
ATOM 6057 O O . GLU D 1 92 ? -0.734 -0.479 -13.101 1.00 60.65 334 GLU D O 1
ATOM 6063 N N . HIS D 1 93 ? -0.393 -2.052 -14.653 1.00 55.61 335 HIS D N 1
ATOM 6064 C CA . HIS D 1 93 ? 0.221 -3.017 -13.741 1.00 54.99 335 HIS D CA 1
ATOM 6065 C C . HIS D 1 93 ? 1.667 -2.776 -13.331 1.00 56.52 335 HIS D C 1
ATOM 6066 O O . HIS D 1 93 ? 2.232 -3.570 -12.580 1.00 48.03 335 HIS D O 1
ATOM 6073 N N . GLY D 1 94 ? 2.256 -1.689 -13.814 1.00 64.46 336 GLY D N 1
ATOM 6074 C CA . GLY D 1 94 ? 3.642 -1.373 -13.519 1.00 63.18 336 GLY D CA 1
ATOM 6075 C C . GLY D 1 94 ? 4.577 -2.568 -13.562 1.00 52.42 336 GLY D C 1
ATOM 6076 O O . GLY D 1 94 ? 5.389 -2.764 -12.680 1.00 54.44 336 GLY D O 1
ATOM 6077 N N . GLY D 1 95 ? 4.431 -3.383 -14.592 1.00 53.75 337 GLY D N 1
ATOM 6078 C CA . GLY D 1 95 ? 5.363 -4.461 -14.857 1.00 50.67 337 GLY D CA 1
ATOM 6079 C C . GLY D 1 95 ? 5.206 -5.704 -14.022 1.00 43.30 337 GLY D C 1
ATOM 6080 O O . GLY D 1 95 ? 5.953 -6.664 -14.190 1.00 47.41 337 GLY D O 1
ATOM 6081 N N . LYS D 1 96 ? 4.217 -5.722 -13.141 1.00 50.11 338 LYS D N 1
ATOM 6082 C CA . LYS D 1 96 ? 4.115 -6.837 -12.192 1.00 44.78 338 LYS D CA 1
ATOM 6083 C C . LYS D 1 96 ? 3.226 -7.967 -12.745 1.00 47.32 338 LYS D C 1
ATOM 6084 O O . LYS D 1 96 ? 3.347 -9.125 -12.332 1.00 54.89 338 LYS D O 1
ATOM 6090 N N . SER D 1 97 ? 2.347 -7.633 -13.687 1.00 42.68 339 SER D N 1
ATOM 6091 C CA . SER D 1 97 ? 1.534 -8.644 -14.361 1.00 46.57 339 SER D CA 1
ATOM 6092 C C . SER D 1 97 ? 1.077 -8.154 -15.754 1.00 45.94 339 SER D C 1
ATOM 6093 O O . SER D 1 97 ? 1.170 -6.969 -16.071 1.00 49.97 339 SER D O 1
ATOM 6096 N N . LEU D 1 98 ? 0.631 -9.083 -16.590 1.00 36.15 340 LEU D N 1
ATOM 6097 C CA . LEU D 1 98 ? 0.126 -8.759 -17.929 1.00 45.13 340 LEU D CA 1
ATOM 6098 C C . LEU D 1 98 ? -1.380 -9.033 -18.055 1.00 44.22 340 LEU D C 1
ATOM 6099 O O . LEU D 1 98 ? -1.865 -10.095 -17.661 1.00 37.60 340 LEU D O 1
ATOM 6104 N N . ALA D 1 99 ? -2.113 -8.046 -18.567 1.00 43.89 341 ALA D N 1
ATOM 6105 C CA . ALA D 1 99 ? -3.552 -8.180 -18.757 1.00 48.14 341 ALA D CA 1
ATOM 6106 C C . ALA D 1 99 ? -3.842 -8.690 -20.165 1.00 49.17 341 ALA D C 1
ATOM 6107 O O . ALA D 1 99 ? -3.950 -7.908 -21.113 1.00 49.92 341 ALA D O 1
ATOM 6109 N N . PHE D 1 100 ? -3.915 -10.013 -20.297 1.00 47.06 342 PHE D N 1
ATOM 6110 C CA . PHE D 1 100 ? -4.228 -10.648 -21.576 1.00 47.00 342 PHE D CA 1
ATOM 6111 C C . PHE D 1 100 ? -5.688 -10.437 -21.902 1.00 49.51 342 PHE D C 1
ATOM 6112 O O . PHE D 1 100 ? -6.056 -10.192 -23.049 1.00 59.33 342 PHE D O 1
ATOM 6120 N N . ALA D 1 101 ? -6.513 -10.549 -20.873 1.00 41.53 343 ALA D N 1
ATOM 6121 C CA . ALA D 1 101 ? -7.897 -10.155 -20.949 1.00 42.06 343 ALA D CA 1
ATOM 6122 C C . ALA D 1 101 ? -8.229 -9.616 -19.574 1.00 50.12 343 ALA D C 1
ATOM 6123 O O . ALA D 1 101 ? -7.499 -9.870 -18.621 1.00 59.59 343 ALA D O 1
ATOM 6125 N N . PRO D 1 102 ? -9.322 -8.860 -19.455 1.00 52.58 344 PRO D N 1
ATOM 6126 C CA . PRO D 1 102 ? -9.800 -8.432 -18.130 1.00 51.10 344 PRO D CA 1
ATOM 6127 C C . PRO D 1 102 ? -10.059 -9.665 -17.269 1.00 60.07 344 PRO D C 1
ATOM 6128 O O . PRO D 1 102 ? -9.972 -9.707 -16.037 1.00 51.70 344 PRO D O 1
ATOM 6132 N N . ASP D 1 103 ? -10.415 -10.699 -18.008 1.00 70.31 345 ASP D N 1
ATOM 6133 C CA . ASP D 1 103 ? -10.702 -12.015 -17.509 1.00 64.76 345 ASP D CA 1
ATOM 6134 C C . ASP D 1 103 ? -9.427 -12.755 -17.073 1.00 53.43 345 ASP D C 1
ATOM 6135 O O . ASP D 1 103 ? -9.485 -13.752 -16.357 1.00 48.15 345 ASP D O 1
ATOM 6140 N N . LEU D 1 104 ? -8.273 -12.212 -17.448 1.00 43.84 346 LEU D N 1
ATOM 6141 C CA . LEU D 1 104 ? -7.041 -13.002 -17.428 1.00 43.00 346 LEU D CA 1
ATOM 6142 C C . LEU D 1 104 ? -5.751 -12.203 -17.269 1.00 41.59 346 LEU D C 1
ATOM 6143 O O . LEU D 1 104 ? -5.063 -11.922 -18.251 1.00 41.58 346 LEU D O 1
ATOM 6148 N N . VAL D 1 105 ? -5.451 -11.819 -16.036 1.00 36.85 347 VAL D N 1
ATOM 6149 C CA . VAL D 1 105 ? -4.233 -11.105 -15.711 1.00 36.66 347 VAL D CA 1
ATOM 6150 C C . VAL D 1 105 ? -3.194 -12.093 -15.178 1.00 38.32 347 VAL D C 1
ATOM 6151 O O . VAL D 1 105 ? -3.482 -12.813 -14.235 1.00 37.49 347 VAL D O 1
ATOM 6155 N N . LEU D 1 106 ? -2.017 -12.172 -15.795 1.00 38.31 348 LEU D N 1
ATOM 6156 C CA . LEU D 1 106 ? -0.986 -13.101 -15.311 1.00 45.16 348 LEU D CA 1
ATOM 6157 C C . LEU D 1 106 ? 0.240 -12.408 -14.719 1.00 44.90 348 LEU D C 1
ATOM 6158 O O . LEU D 1 106 ? 0.865 -11.563 -15.371 1.00 44.77 348 LEU D O 1
ATOM 6163 N N . ASP D 1 107 ? 0.594 -12.812 -13.496 1.00 47.56 349 ASP D N 1
ATOM 6164 C CA . ASP D 1 107 ? 1.775 -12.292 -12.789 1.00 53.19 349 ASP D CA 1
ATOM 6165 C C . ASP D 1 107 ? 3.010 -13.160 -13.014 1.00 46.45 349 ASP D C 1
ATOM 6166 O O . ASP D 1 107 ? 2.906 -14.250 -13.578 1.00 41.77 349 ASP D O 1
ATOM 6171 N N . ARG D 1 108 ? 4.163 -12.693 -12.531 1.00 47.76 350 ARG D N 1
ATOM 6172 C CA . ARG D 1 108 ? 5.453 -13.307 -12.872 1.00 43.36 350 ARG D CA 1
ATOM 6173 C C . ARG D 1 108 ? 5.459 -14.827 -12.674 1.00 35.23 350 ARG D C 1
ATOM 6174 O O . ARG D 1 108 ? 5.887 -15.557 -13.543 1.00 48.47 350 ARG D O 1
ATOM 6182 N N . SER D 1 109 ? 4.936 -15.297 -11.550 1.00 36.82 351 SER D N 1
ATOM 6183 C CA . SER D 1 109 ? 4.851 -16.731 -11.284 1.00 42.14 351 SER D CA 1
ATOM 6184 C C . SER D 1 109 ? 4.144 -17.466 -12.426 1.00 39.75 351 SER D C 1
ATOM 6185 O O . SER D 1 109 ? 4.581 -18.542 -12.811 1.00 50.25 351 SER D O 1
ATOM 6188 N N . SER D 1 110 ? 3.034 -16.927 -12.933 1.00 33.12 352 SER D N 1
ATOM 6189 C CA . SER D 1 110 ? 2.353 -17.568 -14.066 1.00 43.24 352 SER D CA 1
ATOM 6190 C C . SER D 1 110 ? 3.233 -17.592 -15.344 1.00 41.28 352 SER D C 1
ATOM 6191 O O . SER D 1 110 ? 3.195 -18.570 -16.109 1.00 38.05 352 SER D O 1
ATOM 6194 N N . TRP D 1 111 ? 4.006 -16.525 -15.577 1.00 36.84 353 TRP D N 1
ATOM 6195 C CA . TRP D 1 111 ? 4.848 -16.443 -16.773 1.00 40.54 353 TRP D CA 1
ATOM 6196 C C . TRP D 1 111 ? 5.814 -17.613 -16.744 1.00 41.67 353 TRP D C 1
ATOM 6197 O O . TRP D 1 111 ? 6.116 -18.246 -17.758 1.00 50.77 353 TRP D O 1
ATOM 6208 N N . SER D 1 112 ? 6.269 -17.908 -15.545 1.00 31.84 354 SER D N 1
ATOM 6209 C CA . SER D 1 112 ? 7.116 -19.050 -15.316 1.00 36.69 354 SER D CA 1
ATOM 6210 C C . SER D 1 112 ? 6.385 -20.355 -15.588 1.00 39.67 354 SER D C 1
ATOM 6211 O O . SER D 1 112 ? 6.945 -21.249 -16.198 1.00 49.18 354 SER D O 1
ATOM 6214 N N . THR D 1 113 ? 5.133 -20.444 -15.148 1.00 36.73 355 THR D N 1
ATOM 6215 C CA . THR D 1 113 ? 4.340 -21.670 -15.280 1.00 42.25 355 THR D CA 1
ATOM 6216 C C . THR D 1 113 ? 4.198 -22.112 -16.722 1.00 39.38 355 THR D C 1
ATOM 6217 O O . THR D 1 113 ? 4.330 -23.294 -17.039 1.00 45.41 355 THR D O 1
ATOM 6221 N N . VAL D 1 114 ? 3.939 -21.163 -17.604 1.00 31.25 356 VAL D N 1
ATOM 6222 C CA . VAL D 1 114 ? 3.768 -21.508 -19.006 1.00 31.81 356 VAL D CA 1
ATOM 6223 C C . VAL D 1 114 ? 5.102 -21.432 -19.746 1.00 32.87 356 VAL D C 1
ATOM 6224 O O . VAL D 1 114 ? 5.162 -21.668 -20.941 1.00 40.85 356 VAL D O 1
ATOM 6228 N N . GLU D 1 115 ? 6.172 -21.167 -18.999 1.00 35.57 357 GLU D N 1
ATOM 6229 C CA . GLU D 1 115 ? 7.539 -21.181 -19.520 1.00 34.95 357 GLU D CA 1
ATOM 6230 C C . GLU D 1 115 ? 7.761 -20.160 -20.625 1.00 31.87 357 GLU D C 1
ATOM 6231 O O . GLU D 1 115 ? 8.390 -20.454 -21.650 1.00 32.54 357 GLU D O 1
ATOM 6237 N N . MET D 1 116 ? 7.216 -18.971 -20.404 1.00 30.19 358 MET D N 1
ATOM 6238 C CA . MET D 1 116 ? 7.354 -17.849 -21.311 1.00 32.15 358 MET D CA 1
ATOM 6239 C C . MET D 1 116 ? 7.919 -16.646 -20.589 1.00 40.64 358 MET D C 1
ATOM 6240 O O . MET D 1 116 ? 7.547 -15.499 -20.900 1.00 50.42 358 MET D O 1
ATOM 6245 N N . THR D 1 117 ? 8.799 -16.902 -19.622 1.00 30.51 359 THR D N 1
ATOM 6246 C CA . THR D 1 117 ? 9.290 -15.858 -18.732 1.00 34.57 359 THR D CA 1
ATOM 6247 C C . THR D 1 117 ? 10.043 -14.745 -19.469 1.00 36.23 359 THR D C 1
ATOM 6248 O O . THR D 1 117 ? 9.740 -13.566 -19.302 1.00 39.25 359 THR D O 1
ATOM 6252 N N . GLU D 1 118 ? 11.007 -15.118 -20.299 1.00 35.83 360 GLU D N 1
ATOM 6253 C CA . GLU D 1 118 ? 11.780 -14.138 -21.066 1.00 40.27 360 GLU D CA 1
ATOM 6254 C C . GLU D 1 118 ? 10.890 -13.307 -21.993 1.00 42.83 360 GLU D C 1
ATOM 6255 O O . GLU D 1 118 ? 11.106 -12.105 -22.131 1.00 40.56 360 GLU D O 1
ATOM 6261 N N . ILE D 1 119 ? 9.921 -13.937 -22.657 1.00 44.68 361 ILE D N 1
ATOM 6262 C CA . ILE D 1 119 ? 8.986 -13.194 -23.510 1.00 38.21 361 ILE D CA 1
ATOM 6263 C C . ILE D 1 119 ? 8.191 -12.173 -22.704 1.00 36.25 361 ILE D C 1
ATOM 6264 O O . ILE D 1 119 ? 8.216 -10.980 -22.995 1.00 39.74 361 ILE D O 1
ATOM 6269 N N . PHE D 1 120 ? 7.506 -12.639 -21.666 1.00 36.75 362 PHE D N 1
ATOM 6270 C CA . PHE D 1 120 ? 6.594 -11.773 -20.932 1.00 38.67 362 PHE D CA 1
ATOM 6271 C C . PHE D 1 120 ? 7.297 -10.706 -20.095 1.00 40.91 362 PHE D C 1
ATOM 6272 O O . PHE D 1 120 ? 6.740 -9.630 -19.848 1.00 37.60 362 PHE D O 1
ATOM 6280 N N . GLU D 1 121 ? 8.532 -10.988 -19.698 1.00 40.81 363 GLU D N 1
ATOM 6281 C CA . GLU D 1 121 ? 9.327 -10.013 -18.962 1.00 40.76 363 GLU D CA 1
ATOM 6282 C C . GLU D 1 121 ? 9.736 -8.844 -19.862 1.00 41.86 363 GLU D C 1
ATOM 6283 O O . GLU D 1 121 ? 9.738 -7.687 -19.439 1.00 41.48 363 GLU D O 1
ATOM 6289 N N . GLN D 1 122 ? 10.001 -9.137 -21.127 1.00 38.86 364 GLN D N 1
ATOM 6290 C CA . GLN D 1 122 ? 10.275 -8.081 -22.074 1.00 40.19 364 GLN D CA 1
ATOM 6291 C C . GLN D 1 122 ? 9.000 -7.280 -22.345 1.00 36.41 364 GLN D C 1
ATOM 6292 O O . GLN D 1 122 ? 9.020 -6.035 -22.321 1.00 29.83 364 GLN D O 1
ATOM 6298 N N . VAL D 1 123 ? 7.891 -7.986 -22.582 1.00 30.34 365 VAL D N 1
ATOM 6299 C CA . VAL D 1 123 ? 6.603 -7.307 -22.783 1.00 37.28 365 VAL D CA 1
ATOM 6300 C C . VAL D 1 123 ? 6.214 -6.459 -21.573 1.00 38.55 365 VAL D C 1
ATOM 6301 O O . VAL D 1 123 ? 5.915 -5.276 -21.714 1.00 41.32 365 VAL D O 1
ATOM 6305 N N . ALA D 1 124 ? 6.248 -7.061 -20.386 1.00 37.82 366 ALA D N 1
ATOM 6306 C CA . ALA D 1 124 ? 5.997 -6.327 -19.145 1.00 43.58 366 ALA D CA 1
ATOM 6307 C C . ALA D 1 124 ? 6.914 -5.112 -18.941 1.00 42.36 366 ALA D C 1
ATOM 6308 O O . ALA D 1 124 ? 6.463 -4.056 -18.484 1.00 32.15 366 ALA D O 1
ATOM 6310 N N . ALA D 1 125 ? 8.196 -5.259 -19.266 1.00 31.50 367 ALA D N 1
ATOM 6311 C CA . ALA D 1 125 ? 9.114 -4.143 -19.083 1.00 32.24 367 ALA D CA 1
ATOM 6312 C C . ALA D 1 125 ? 8.717 -3.021 -20.012 1.00 37.60 367 ALA D C 1
ATOM 6313 O O . ALA D 1 125 ? 8.689 -1.850 -19.608 1.00 32.74 367 ALA D O 1
ATOM 6315 N N . VAL D 1 126 ? 8.383 -3.402 -21.246 1.00 31.01 368 VAL D N 1
ATOM 6316 C CA . VAL D 1 126 ? 7.916 -2.468 -22.246 1.00 31.97 368 VAL D CA 1
ATOM 6317 C C . VAL D 1 126 ? 6.655 -1.777 -21.751 1.00 34.83 368 VAL D C 1
ATOM 6318 O O . VAL D 1 126 ? 6.506 -0.555 -21.860 1.00 37.46 368 VAL D O 1
ATOM 6322 N N . SER D 1 127 ? 5.766 -2.561 -21.161 1.00 31.01 369 SER D N 1
ATOM 6323 C CA . SER D 1 127 ? 4.557 -2.010 -20.562 1.00 45.40 369 SER D CA 1
ATOM 6324 C C . SER D 1 127 ? 4.888 -0.872 -19.591 1.00 43.46 369 SER D C 1
ATOM 6325 O O . SER D 1 127 ? 4.239 0.182 -19.600 1.00 50.58 369 SER D O 1
ATOM 6328 N N . GLU D 1 128 ? 5.897 -1.103 -18.756 1.00 41.28 370 GLU D N 1
ATOM 6329 C CA . GLU D 1 128 ? 6.331 -0.113 -17.783 1.00 45.56 370 GLU D CA 1
ATOM 6330 C C . GLU D 1 128 ? 6.939 1.131 -18.461 1.00 47.01 370 GLU D C 1
ATOM 6331 O O . GLU D 1 128 ? 6.724 2.249 -17.994 1.00 50.28 370 GLU D O 1
ATOM 6337 N N . GLN D 1 129 ? 7.675 0.956 -19.561 1.00 42.18 371 GLN D N 1
ATOM 6338 C CA . GLN D 1 129 ? 8.194 2.109 -20.318 1.00 40.04 371 GLN D CA 1
ATOM 6339 C C . GLN D 1 129 ? 7.075 2.942 -20.984 1.00 40.16 371 GLN D C 1
ATOM 6340 O O . GLN D 1 129 ? 7.199 4.159 -21.093 1.00 40.14 371 GLN D O 1
ATOM 6346 N N . MET D 1 130 ? 6.009 2.297 -21.451 1.00 33.34 372 MET D N 1
ATOM 6347 C CA . MET D 1 130 ? 4.862 3.041 -21.971 1.00 35.85 372 MET D CA 1
ATOM 6348 C C . MET D 1 130 ? 4.238 3.925 -20.880 1.00 46.36 372 MET D C 1
ATOM 6349 O O . MET D 1 130 ? 3.934 5.101 -21.106 1.00 48.01 372 MET D O 1
ATOM 6354 N N . MET D 1 131 ? 4.044 3.351 -19.696 1.00 43.23 373 MET D N 1
ATOM 6355 C CA . MET D 1 131 ? 3.522 4.117 -18.584 1.00 46.09 373 MET D CA 1
ATOM 6356 C C . MET D 1 131 ? 4.422 5.305 -18.294 1.00 47.59 373 MET D C 1
ATOM 6357 O O . MET D 1 131 ? 3.952 6.434 -18.138 1.00 52.29 373 MET D O 1
ATOM 6362 N N . GLN D 1 132 ? 5.722 5.041 -18.248 1.00 47.71 374 GLN D N 1
ATOM 6363 C CA . GLN D 1 132 ? 6.711 6.055 -17.908 1.00 45.06 374 GLN D CA 1
ATOM 6364 C C . GLN D 1 132 ? 6.762 7.176 -18.951 1.00 47.90 374 GLN D C 1
ATOM 6365 O O . GLN D 1 132 ? 7.032 8.328 -18.631 1.00 53.21 374 GLN D O 1
ATOM 6371 N N . ASN D 1 133 ? 6.471 6.841 -20.198 1.00 41.41 375 ASN D N 1
ATOM 6372 C CA . ASN D 1 133 ? 6.424 7.840 -21.243 1.00 42.06 375 ASN D CA 1
ATOM 6373 C C . ASN D 1 133 ? 5.045 8.469 -21.422 1.00 42.68 375 ASN D C 1
ATOM 6374 O O . ASN D 1 133 ? 4.837 9.225 -22.368 1.00 40.63 375 ASN D O 1
ATOM 6379 N N . HIS D 1 134 ? 4.116 8.153 -20.519 1.00 39.50 376 HIS D N 1
ATOM 6380 C CA . HIS D 1 134 ? 2.773 8.723 -20.549 1.00 39.19 376 HIS D CA 1
ATOM 6381 C C . HIS D 1 134 ? 2.106 8.594 -21.915 1.00 54.62 376 HIS D C 1
ATOM 6382 O O . HIS D 1 134 ? 1.536 9.555 -22.439 1.00 51.38 376 HIS D O 1
ATOM 6389 N N . LEU D 1 135 ? 2.194 7.397 -22.485 1.00 48.40 377 LEU D N 1
ATOM 6390 C CA . LEU D 1 135 ? 1.695 7.136 -23.820 1.00 44.74 377 LEU D CA 1
ATOM 6391 C C . LEU D 1 135 ? 0.172 7.311 -23.885 1.00 44.02 377 LEU D C 1
ATOM 6392 O O . LEU D 1 135 ? -0.557 6.644 -23.158 1.00 43.73 377 LEU D O 1
ATOM 6397 N N . HIS D 1 136 ? -0.309 8.162 -24.789 1.00 48.84 378 HIS D N 1
ATOM 6398 C CA . HIS D 1 136 ? -1.752 8.397 -24.965 1.00 43.22 378 HIS D CA 1
ATOM 6399 C C . HIS D 1 136 ? -2.355 7.338 -25.891 1.00 47.27 378 HIS D C 1
ATOM 6400 O O . HIS D 1 136 ? -1.635 6.757 -26.717 1.00 44.67 378 HIS D O 1
ATOM 6407 N N . LYS D 1 137 ? -3.660 7.081 -25.755 1.00 44.56 379 LYS D N 1
ATOM 6408 C CA . LYS D 1 137 ? -4.335 6.085 -26.601 1.00 47.99 379 LYS D CA 1
ATOM 6409 C C . LYS D 1 137 ? -4.061 6.332 -28.097 1.00 45.05 379 LYS D C 1
ATOM 6410 O O . LYS D 1 137 ? -3.746 5.397 -28.837 1.00 44.58 379 LYS D O 1
ATOM 6416 N N . ASP D 1 138 ? -4.174 7.587 -28.525 1.00 40.76 380 ASP D N 1
ATOM 6417 C CA . ASP D 1 138 ? -3.883 7.959 -29.902 1.00 47.94 380 ASP D CA 1
ATOM 6418 C C . ASP D 1 138 ? -2.501 7.518 -30.375 1.00 53.00 380 ASP D C 1
ATOM 6419 O O . ASP D 1 138 ? -2.340 7.044 -31.501 1.00 57.66 380 ASP D O 1
ATOM 6424 N N . GLU D 1 139 ? -1.503 7.643 -29.515 1.00 47.84 381 GLU D N 1
ATOM 6425 C CA . GLU D 1 139 ? -0.162 7.259 -29.919 1.00 44.47 381 GLU D CA 1
ATOM 6426 C C . GLU D 1 139 ? -0.057 5.749 -30.124 1.00 44.44 381 GLU D C 1
ATOM 6427 O O . GLU D 1 139 ? 0.602 5.283 -31.068 1.00 48.70 381 GLU D O 1
ATOM 6433 N N . LEU D 1 140 ? -0.722 4.987 -29.259 1.00 42.15 382 LEU D N 1
ATOM 6434 C CA . LEU D 1 140 ? -0.718 3.537 -29.390 1.00 48.72 382 LEU D CA 1
ATOM 6435 C C . LEU D 1 140 ? -1.412 3.113 -30.677 1.00 44.65 382 LEU D C 1
ATOM 6436 O O . LEU D 1 140 ? -0.918 2.219 -31.380 1.00 30.69 382 LEU D O 1
ATOM 6441 N N . LEU D 1 141 ? -2.555 3.734 -30.970 1.00 41.37 383 LEU D N 1
ATOM 6442 C CA . LEU D 1 141 ? -3.235 3.495 -32.241 1.00 45.41 383 LEU D CA 1
ATOM 6443 C C . LEU D 1 141 ? -2.251 3.647 -33.388 1.00 47.11 383 LEU D C 1
ATOM 6444 O O . LEU D 1 141 ? -2.175 2.781 -34.265 1.00 58.63 383 LEU D O 1
ATOM 6449 N N . LEU D 1 142 ? -1.493 4.744 -33.369 1.00 36.53 384 LEU D N 1
ATOM 6450 C CA . LEU D 1 142 ? -0.498 4.994 -34.398 1.00 35.53 384 LEU D CA 1
ATOM 6451 C C . LEU D 1 142 ? 0.631 3.964 -34.342 1.00 37.48 384 LEU D C 1
ATOM 6452 O O . LEU D 1 142 ? 1.131 3.517 -35.373 1.00 35.34 384 LEU D O 1
ATOM 6457 N N . LEU D 1 143 ? 1.014 3.568 -33.139 1.00 33.80 385 LEU D N 1
ATOM 6458 C CA . LEU D 1 143 ? 2.076 2.588 -33.003 1.00 46.27 385 LEU D CA 1
ATOM 6459 C C . LEU D 1 143 ? 1.669 1.264 -33.623 1.00 46.24 385 LEU D C 1
ATOM 6460 O O . LEU D 1 143 ? 2.492 0.588 -34.238 1.00 50.32 385 LEU D O 1
ATOM 6465 N N . GLN D 1 144 ? 0.406 0.888 -33.431 1.00 44.42 386 GLN D N 1
ATOM 6466 C CA . GLN D 1 144 ? -0.122 -0.355 -33.982 1.00 48.20 386 GLN D CA 1
ATOM 6467 C C . GLN D 1 144 ? -0.011 -0.341 -35.482 1.00 48.00 386 GLN D C 1
ATOM 6468 O O . GLN D 1 144 ? 0.430 -1.306 -36.112 1.00 50.56 386 GLN D O 1
ATOM 6474 N N . ALA D 1 145 ? -0.455 0.770 -36.046 1.00 39.16 387 ALA D N 1
ATOM 6475 C CA . ALA D 1 145 ? -0.423 0.947 -37.475 1.00 37.37 387 ALA D CA 1
ATOM 6476 C C . ALA D 1 145 ? 1.017 0.899 -37.962 1.00 38.15 387 ALA D C 1
ATOM 6477 O O . ALA D 1 145 ? 1.337 0.218 -38.938 1.00 45.85 387 ALA D O 1
ATOM 6479 N N . MET D 1 146 ? 1.886 1.597 -37.241 1.00 38.53 388 MET D N 1
ATOM 6480 C CA . MET D 1 146 ? 3.312 1.633 -37.555 1.00 40.56 388 MET D CA 1
ATOM 6481 C C . MET D 1 146 ? 3.957 0.247 -37.442 1.00 36.07 388 MET D C 1
ATOM 6482 O O . MET D 1 146 ? 4.826 -0.088 -38.242 1.00 32.64 388 MET D O 1
ATOM 6487 N N . VAL D 1 147 ? 3.578 -0.550 -36.443 1.00 35.38 389 VAL D N 1
ATOM 6488 C CA . VAL D 1 147 ? 4.109 -1.912 -36.385 1.00 36.50 389 VAL D CA 1
ATOM 6489 C C . VAL D 1 147 ? 3.763 -2.711 -37.653 1.00 35.60 389 VAL D C 1
ATOM 6490 O O . VAL D 1 147 ? 4.602 -3.432 -38.192 1.00 32.47 389 VAL D O 1
ATOM 6494 N N . LEU D 1 148 ? 2.529 -2.560 -38.123 1.00 36.38 390 LEU D N 1
ATOM 6495 C CA . LEU D 1 148 ? 2.039 -3.199 -39.347 1.00 33.00 390 LEU D CA 1
ATOM 6496 C C . LEU D 1 148 ? 2.802 -2.786 -40.634 1.00 43.81 390 LEU D C 1
ATOM 6497 O O . LEU D 1 148 ? 3.249 -3.646 -41.406 1.00 39.44 390 LEU D O 1
ATOM 6502 N N . VAL D 1 149 ? 2.932 -1.486 -40.889 1.00 41.48 391 VAL D N 1
ATOM 6503 C CA . VAL D 1 149 ? 3.577 -1.046 -42.130 1.00 41.40 391 VAL D CA 1
ATOM 6504 C C . VAL D 1 149 ? 5.108 -1.163 -42.024 1.00 44.95 391 VAL D C 1
ATOM 6505 O O . VAL D 1 149 ? 5.823 -1.020 -43.020 1.00 52.36 391 VAL D O 1
ATOM 6509 N N . ASN D 1 150 ? 5.620 -1.380 -40.816 1.00 39.84 392 ASN D N 1
ATOM 6510 C CA . ASN D 1 150 ? 7.055 -1.601 -40.661 1.00 39.66 392 ASN D CA 1
ATOM 6511 C C . ASN D 1 150 ? 7.392 -3.092 -40.530 1.00 31.69 392 ASN D C 1
ATOM 6512 O O . ASN D 1 150 ? 8.512 -3.447 -40.193 1.00 40.01 392 ASN D O 1
ATOM 6517 N N . ALA D 1 151 ? 6.420 -3.956 -40.803 1.00 33.82 393 ALA D N 1
ATOM 6518 C CA . ALA D 1 151 ? 6.584 -5.397 -40.618 1.00 33.09 393 ALA D CA 1
ATOM 6519 C C . ALA D 1 151 ? 7.764 -5.931 -41.389 1.00 40.09 393 ALA D C 1
ATOM 6520 O O . ALA D 1 151 ? 8.560 -6.702 -40.873 1.00 55.28 393 ALA D O 1
ATOM 6522 N N . GLU D 1 152 ? 7.857 -5.510 -42.639 1.00 37.60 394 GLU D N 1
ATOM 6523 C CA . GLU D 1 152 ? 8.836 -6.028 -43.562 1.00 32.29 394 GLU D CA 1
ATOM 6524 C C . GLU D 1 152 ? 9.710 -4.889 -44.070 1.00 44.75 394 GLU D C 1
ATOM 6525 O O . GLU D 1 152 ? 9.199 -3.805 -44.324 1.00 47.15 394 GLU D O 1
ATOM 6531 N N . VAL D 1 153 ? 11.029 -5.093 -44.111 1.00 40.25 395 VAL D N 1
ATOM 6532 C CA . VAL D 1 153 ? 11.911 -4.047 -44.608 1.00 36.35 395 VAL D CA 1
ATOM 6533 C C . VAL D 1 153 ? 12.361 -4.329 -46.057 1.00 37.42 395 VAL D C 1
ATOM 6534 O O . VAL D 1 153 ? 12.755 -3.416 -46.786 1.00 35.07 395 VAL D O 1
ATOM 6538 N N . ARG D 1 154 ? 12.258 -5.580 -46.486 1.00 30.82 396 ARG D N 1
ATOM 6539 C CA . ARG D 1 154 ? 12.585 -5.921 -47.864 1.00 32.50 396 ARG D CA 1
ATOM 6540 C C . ARG D 1 154 ? 11.578 -5.313 -48.845 1.00 33.42 396 ARG D C 1
ATOM 6541 O O . ARG D 1 154 ? 10.448 -5.000 -48.466 1.00 44.76 396 ARG D O 1
ATOM 6549 N N . ARG D 1 155 ? 11.982 -5.133 -50.100 1.00 38.99 397 ARG D N 1
ATOM 6550 C CA . ARG D 1 155 ? 11.102 -4.491 -51.072 1.00 42.28 397 ARG D CA 1
ATOM 6551 C C . ARG D 1 155 ? 9.997 -5.437 -51.494 1.00 43.61 397 ARG D C 1
ATOM 6552 O O . ARG D 1 155 ? 10.253 -6.546 -51.962 1.00 42.01 397 ARG D O 1
ATOM 6560 N N . LEU D 1 156 ? 8.758 -5.006 -51.296 1.00 43.51 398 LEU D N 1
ATOM 6561 C CA . LEU D 1 156 ? 7.622 -5.766 -51.788 1.00 42.72 398 LEU D CA 1
ATOM 6562 C C . LEU D 1 156 ? 7.078 -5.098 -53.060 1.00 36.61 398 LEU D C 1
ATOM 6563 O O . LEU D 1 156 ? 7.441 -3.965 -53.377 1.00 34.79 398 LEU D O 1
ATOM 6568 N N . ALA D 1 157 ? 6.236 -5.805 -53.801 1.00 39.84 399 ALA D N 1
ATOM 6569 C CA . ALA D 1 157 ? 5.599 -5.212 -54.973 1.00 37.14 399 ALA D CA 1
ATOM 6570 C C . ALA D 1 157 ? 4.916 -3.906 -54.582 1.00 38.89 399 ALA D C 1
ATOM 6571 O O . ALA D 1 157 ? 5.027 -2.901 -55.283 1.00 51.60 399 ALA D O 1
ATOM 6573 N N . SER D 1 158 ? 4.277 -3.900 -53.417 1.00 35.56 400 SER D N 1
ATOM 6574 C CA . SER D 1 158 ? 3.528 -2.729 -53.003 1.00 41.57 400 SER D CA 1
ATOM 6575 C C . SER D 1 158 ? 4.430 -1.729 -52.282 1.00 46.33 400 SER D C 1
ATOM 6576 O O . SER D 1 158 ? 3.945 -0.867 -51.549 1.00 46.59 400 SER D O 1
ATOM 6579 N N . TYR D 1 159 ? 5.737 -1.825 -52.526 1.00 42.14 401 TYR D N 1
ATOM 6580 C CA . TYR D 1 159 ? 6.713 -0.995 -51.829 1.00 37.22 401 TYR D CA 1
ATOM 6581 C C . TYR D 1 159 ? 6.382 0.498 -51.782 1.00 36.59 401 TYR D C 1
ATOM 6582 O O . TYR D 1 159 ? 6.467 1.121 -50.735 1.00 41.67 401 TYR D O 1
ATOM 6591 N N . ASN D 1 160 ? 6.061 1.081 -52.928 1.00 39.29 402 ASN D N 1
ATOM 6592 C CA . ASN D 1 160 ? 5.758 2.506 -52.993 1.00 31.18 402 ASN D CA 1
ATOM 6593 C C . ASN D 1 160 ? 4.613 2.903 -52.068 1.00 37.62 402 ASN D C 1
ATOM 6594 O O . ASN D 1 160 ? 4.643 3.962 -51.444 1.00 43.22 402 ASN D O 1
ATOM 6599 N N . GLN D 1 161 ? 3.573 2.078 -52.038 1.00 32.60 403 GLN D N 1
ATOM 6600 C CA . GLN D 1 161 ? 2.399 2.365 -51.223 1.00 39.41 403 GLN D CA 1
ATOM 6601 C C . GLN D 1 161 ? 2.697 2.185 -49.749 1.00 41.61 403 GLN D C 1
ATOM 6602 O O . GLN D 1 161 ? 2.299 3.005 -48.931 1.00 33.31 403 GLN D O 1
ATOM 6608 N N . ILE D 1 162 ? 3.427 1.121 -49.425 1.00 49.34 404 ILE D N 1
ATOM 6609 C CA . ILE D 1 162 ? 3.820 0.862 -48.054 1.00 42.96 404 ILE D CA 1
ATOM 6610 C C . ILE D 1 162 ? 4.656 2.017 -47.564 1.00 37.09 404 ILE D C 1
ATOM 6611 O O . ILE D 1 162 ? 4.465 2.503 -46.456 1.00 36.32 404 ILE D O 1
ATOM 6616 N N . PHE D 1 163 ? 5.544 2.495 -48.421 1.00 31.39 405 PHE D N 1
ATOM 6617 C CA . PHE D 1 163 ? 6.380 3.621 -48.054 1.00 42.31 405 PHE D CA 1
ATOM 6618 C C . PHE D 1 163 ? 5.537 4.844 -47.806 1.00 39.39 405 PHE D C 1
ATOM 6619 O O . PHE D 1 163 ? 5.768 5.590 -46.866 1.00 45.19 405 PHE D O 1
ATOM 6627 N N . ASN D 1 164 ? 4.569 5.057 -48.678 1.00 30.28 406 ASN D N 1
ATOM 6628 C CA . ASN D 1 164 ? 3.677 6.193 -48.545 1.00 36.73 406 ASN D CA 1
ATOM 6629 C C . ASN D 1 164 ? 2.975 6.260 -47.183 1.00 44.02 406 ASN D C 1
ATOM 6630 O O . ASN D 1 164 ? 2.941 7.303 -46.530 1.00 46.79 406 ASN D O 1
ATOM 6635 N N . MET D 1 165 ? 2.501 5.100 -46.739 1.00 44.61 407 MET D N 1
ATOM 6636 C CA . MET D 1 165 ? 1.745 4.944 -45.509 1.00 38.14 407 MET D CA 1
ATOM 6637 C C . MET D 1 165 ? 2.652 5.260 -44.348 1.00 49.82 407 MET D C 1
ATOM 6638 O O . MET D 1 165 ? 2.275 5.997 -43.446 1.00 51.05 407 MET D O 1
ATOM 6643 N N . GLN D 1 166 ? 3.866 4.715 -44.406 1.00 50.82 408 GLN D N 1
ATOM 6644 C CA . GLN D 1 166 ? 4.861 4.906 -43.369 1.00 37.51 408 GLN D CA 1
ATOM 6645 C C . GLN D 1 166 ? 5.120 6.386 -43.162 1.00 41.28 408 GLN D C 1
ATOM 6646 O O . GLN D 1 166 ? 5.216 6.860 -42.033 1.00 49.27 408 GLN D O 1
ATOM 6652 N N . GLN D 1 167 ? 5.246 7.103 -44.269 1.00 38.44 409 GLN D N 1
ATOM 6653 C CA . GLN D 1 167 ? 5.409 8.545 -44.258 1.00 29.88 409 GLN D CA 1
ATOM 6654 C C . GLN D 1 167 ? 4.200 9.233 -43.611 1.00 40.30 409 GLN D C 1
ATOM 6655 O O . GLN D 1 167 ? 4.360 10.159 -42.815 1.00 36.20 409 GLN D O 1
ATOM 6661 N N . SER D 1 168 ? 2.989 8.788 -43.946 1.00 31.86 410 SER D N 1
ATOM 6662 C CA . SER D 1 168 ? 1.808 9.433 -43.386 1.00 44.41 410 SER D CA 1
ATOM 6663 C C . SER D 1 168 ? 1.738 9.230 -41.877 1.00 50.54 410 SER D C 1
ATOM 6664 O O . SER D 1 168 ? 1.476 10.173 -41.123 1.00 52.86 410 SER D O 1
ATOM 6667 N N . LEU D 1 169 ? 2.019 7.994 -41.458 1.00 46.66 411 LEU D N 1
ATOM 6668 C CA . LEU D 1 169 ? 2.027 7.596 -40.058 1.00 40.05 411 LEU D CA 1
ATOM 6669 C C . LEU D 1 169 ? 3.097 8.302 -39.258 1.00 39.26 411 LEU D C 1
ATOM 6670 O O . LEU D 1 169 ? 2.845 8.737 -38.136 1.00 32.34 411 LEU D O 1
ATOM 6675 N N . LEU D 1 170 ? 4.288 8.410 -39.831 1.00 31.93 412 LEU D N 1
ATOM 6676 C CA . LEU D 1 170 ? 5.359 9.132 -39.169 1.00 37.97 412 LEU D CA 1
ATOM 6677 C C . LEU D 1 170 ? 4.936 10.573 -38.886 1.00 47.26 412 LEU D C 1
ATOM 6678 O O . LEU D 1 170 ? 5.134 11.086 -37.774 1.00 48.28 412 LEU D O 1
ATOM 6683 N N . ASP D 1 171 ? 4.327 11.215 -39.876 1.00 44.00 413 ASP D N 1
ATOM 6684 C CA . ASP D 1 171 ? 3.809 12.559 -39.668 1.00 46.90 413 ASP D CA 1
ATOM 6685 C C . ASP D 1 171 ? 2.745 12.525 -38.594 1.00 53.42 413 ASP D C 1
ATOM 6686 O O . ASP D 1 171 ? 2.707 13.405 -37.730 1.00 67.36 413 ASP D O 1
ATOM 6691 N N . ALA D 1 172 ? 1.882 11.514 -38.628 1.00 38.33 414 ALA D N 1
ATOM 6692 C CA . ALA D 1 172 ? 0.816 11.464 -37.628 1.00 38.87 414 ALA D CA 1
ATOM 6693 C C . ALA D 1 172 ? 1.374 11.330 -36.211 1.00 41.47 414 ALA D C 1
ATOM 6694 O O . ALA D 1 172 ? 0.933 12.009 -35.290 1.00 43.07 414 ALA D O 1
ATOM 6696 N N . ILE D 1 173 ? 2.379 10.474 -36.075 1.00 40.09 415 ILE D N 1
ATOM 6697 C CA . ILE D 1 173 ? 3.046 10.212 -34.820 1.00 38.52 415 ILE D CA 1
ATOM 6698 C C . ILE D 1 173 ? 3.720 11.455 -34.286 1.00 38.60 415 ILE D C 1
ATOM 6699 O O . ILE D 1 173 ? 3.614 11.752 -33.112 1.00 43.84 415 ILE D O 1
ATOM 6704 N N . VAL D 1 174 ? 4.419 12.177 -35.150 1.00 42.29 416 VAL D N 1
ATOM 6705 C CA . VAL D 1 174 ? 5.124 13.377 -34.724 1.00 39.36 416 VAL D CA 1
ATOM 6706 C C . VAL D 1 174 ? 4.145 14.452 -34.279 1.00 46.66 416 VAL D C 1
ATOM 6707 O O . VAL D 1 174 ? 4.353 15.084 -33.246 1.00 51.09 416 VAL D O 1
ATOM 6711 N N . ASP D 1 175 ? 3.059 14.623 -35.034 1.00 49.67 417 ASP D N 1
ATOM 6712 C CA . ASP D 1 175 ? 2.041 15.629 -34.714 1.00 54.97 417 ASP D CA 1
ATOM 6713 C C . ASP D 1 175 ? 1.343 15.335 -33.394 1.00 50.81 417 ASP D C 1
ATOM 6714 O O . ASP D 1 175 ? 1.059 16.247 -32.616 1.00 52.53 417 ASP D O 1
ATOM 6719 N N . THR D 1 176 ? 1.053 14.061 -33.156 1.00 43.60 418 THR D N 1
ATOM 6720 C CA . THR D 1 176 ? 0.343 13.649 -31.955 1.00 47.94 418 THR D CA 1
ATOM 6721 C C . THR D 1 176 ? 1.251 13.823 -30.747 1.00 47.76 418 THR D C 1
ATOM 6722 O O . THR D 1 176 ? 0.813 14.197 -29.657 1.00 44.84 418 THR D O 1
ATOM 6726 N N . ALA D 1 177 ? 2.538 13.590 -30.968 1.00 44.55 419 ALA D N 1
ATOM 6727 C CA . ALA D 1 177 ? 3.530 13.764 -29.923 1.00 39.68 419 ALA D CA 1
ATOM 6728 C C . ALA D 1 177 ? 3.667 15.243 -29.544 1.00 43.44 419 ALA D C 1
ATOM 6729 O O . ALA D 1 177 ? 3.909 15.574 -28.386 1.00 46.93 419 ALA D O 1
ATOM 6731 N N . GLN D 1 178 ? 3.507 16.136 -30.511 1.00 39.16 420 GLN D N 1
ATOM 6732 C CA . GLN D 1 178 ? 3.544 17.557 -30.201 1.00 43.81 420 GLN D CA 1
ATOM 6733 C C . GLN D 1 178 ? 2.336 17.961 -29.375 1.00 55.66 420 GLN D C 1
ATOM 6734 O O . GLN D 1 178 ? 2.414 18.821 -28.496 1.00 63.08 420 GLN D O 1
ATOM 6740 N N . LYS D 1 179 ? 1.210 17.330 -29.677 1.00 53.17 421 LYS D N 1
ATOM 6741 C CA . LYS D 1 179 ? -0.048 17.650 -29.029 1.00 53.61 421 LYS D CA 1
ATOM 6742 C C . LYS D 1 179 ? -0.008 17.271 -27.563 1.00 59.44 421 LYS D C 1
ATOM 6743 O O . LYS D 1 179 ? -0.266 18.095 -26.693 1.00 67.10 421 LYS D O 1
ATOM 6749 N N . TYR D 1 180 ? 0.329 16.016 -27.297 1.00 52.25 422 TYR D N 1
ATOM 6750 C CA . TYR D 1 180 ? 0.285 15.491 -25.941 1.00 48.08 422 TYR D CA 1
ATOM 6751 C C . TYR D 1 180 ? 1.597 15.637 -25.172 1.00 50.95 422 TYR D C 1
ATOM 6752 O O . TYR D 1 180 ? 1.619 15.525 -23.959 1.00 49.73 422 TYR D O 1
ATOM 6761 N N . HIS D 1 181 ? 2.690 15.888 -25.876 1.00 51.74 423 HIS D N 1
ATOM 6762 C CA . HIS D 1 181 ? 3.984 16.058 -25.231 1.00 47.49 423 HIS D CA 1
ATOM 6763 C C . HIS D 1 181 ? 4.761 17.172 -25.876 1.00 55.24 423 HIS D C 1
ATOM 6764 O O . HIS D 1 181 ? 5.835 16.931 -26.425 1.00 62.92 423 HIS D O 1
ATOM 6771 N N . PRO D 1 182 ? 4.222 18.394 -25.821 1.00 53.96 424 PRO D N 1
ATOM 6772 C CA . PRO D 1 182 ? 4.782 19.522 -26.573 1.00 56.78 424 PRO D CA 1
ATOM 6773 C C . PRO D 1 182 ? 6.253 19.816 -26.265 1.00 60.94 424 PRO D C 1
ATOM 6774 O O . PRO D 1 182 ? 6.657 19.785 -25.089 1.00 62.39 424 PRO D O 1
ATOM 6778 N N . ASP D 1 183 ? 7.035 20.012 -27.334 1.00 60.63 425 ASP D N 1
ATOM 6779 C CA . ASP D 1 183 ? 8.427 20.477 -27.278 1.00 65.73 425 ASP D CA 1
ATOM 6780 C C . ASP D 1 183 ? 9.409 19.444 -26.735 1.00 63.69 425 ASP D C 1
ATOM 6781 O O . ASP D 1 183 ? 10.572 19.763 -26.478 1.00 73.51 425 ASP D O 1
ATOM 6786 N N . ASN D 1 184 ? 8.941 18.218 -26.543 1.00 57.53 426 ASN D N 1
ATOM 6787 C CA . ASN D 1 184 ? 9.804 17.127 -26.100 1.00 57.97 426 ASN D CA 1
ATOM 6788 C C . ASN D 1 184 ? 10.444 16.407 -27.276 1.00 53.19 426 ASN D C 1
ATOM 6789 O O . ASN D 1 184 ? 9.816 15.536 -27.862 1.00 55.83 426 ASN D O 1
ATOM 6794 N N . VAL D 1 185 ? 11.689 16.731 -27.614 1.00 57.00 427 VAL D N 1
ATOM 6795 C CA . VAL D 1 185 ? 12.306 16.113 -28.797 1.00 58.43 427 VAL D CA 1
ATOM 6796 C C . VAL D 1 185 ? 12.706 14.668 -28.538 1.00 57.70 427 VAL D C 1
ATOM 6797 O O . VAL D 1 185 ? 12.959 13.920 -29.481 1.00 64.01 427 VAL D O 1
ATOM 6801 N N . ARG D 1 186 ? 12.758 14.266 -27.272 1.00 50.65 428 ARG D N 1
ATOM 6802 C CA . ARG D 1 186 ? 13.197 12.917 -26.968 1.00 47.47 428 ARG D CA 1
ATOM 6803 C C . ARG D 1 186 ? 12.054 11.906 -27.008 1.00 46.41 428 ARG D C 1
ATOM 6804 O O . ARG D 1 186 ? 12.300 10.702 -27.067 1.00 46.59 428 ARG D O 1
ATOM 6812 N N . HIS D 1 187 ? 10.811 12.388 -26.958 1.00 47.35 429 HIS D N 1
ATOM 6813 C CA . HIS D 1 187 ? 9.650 11.502 -26.815 1.00 41.81 429 HIS D CA 1
ATOM 6814 C C . HIS D 1 187 ? 9.439 10.513 -27.967 1.00 45.65 429 HIS D C 1
ATOM 6815 O O . HIS D 1 187 ? 9.380 9.306 -27.738 1.00 50.37 429 HIS D O 1
ATOM 6822 N N . VAL D 1 188 ? 9.298 11.009 -29.195 1.00 43.80 430 VAL D N 1
ATOM 6823 C CA . VAL D 1 188 ? 9.070 10.108 -30.327 1.00 41.23 430 VAL D CA 1
ATOM 6824 C C . VAL D 1 188 ? 10.172 9.058 -30.468 1.00 44.20 430 VAL D C 1
ATOM 6825 O O . VAL D 1 188 ? 9.860 7.874 -30.607 1.00 50.36 430 VAL D O 1
ATOM 6829 N N . PRO D 1 189 ? 11.459 9.468 -30.420 1.00 42.17 431 PRO D N 1
ATOM 6830 C CA . PRO D 1 189 ? 12.502 8.436 -30.544 1.00 39.60 431 PRO D CA 1
ATOM 6831 C C . PRO D 1 189 ? 12.466 7.370 -29.432 1.00 43.61 431 PRO D C 1
ATOM 6832 O O . PRO D 1 189 ? 12.563 6.162 -29.702 1.00 44.46 431 PRO D O 1
ATOM 6836 N N . ALA D 1 190 ? 12.332 7.816 -28.188 1.00 42.03 432 ALA D N 1
ATOM 6837 C CA . ALA D 1 190 ? 12.334 6.894 -27.067 1.00 43.75 432 ALA D CA 1
ATOM 6838 C C . ALA D 1 190 ? 11.235 5.867 -27.274 1.00 42.47 432 ALA D C 1
ATOM 6839 O O . ALA D 1 190 ? 11.446 4.674 -27.101 1.00 50.62 432 ALA D O 1
ATOM 6841 N N . VAL D 1 191 ? 10.066 6.338 -27.677 1.00 44.86 433 VAL D N 1
ATOM 6842 C CA . VAL D 1 191 ? 8.920 5.460 -27.848 1.00 47.74 433 VAL D CA 1
ATOM 6843 C C . VAL D 1 191 ? 9.136 4.507 -29.024 1.00 51.22 433 VAL D C 1
ATOM 6844 O O . VAL D 1 191 ? 8.856 3.313 -28.918 1.00 44.38 433 VAL D O 1
ATOM 6848 N N . LEU D 1 192 ? 9.645 5.022 -30.142 1.00 49.29 434 LEU D N 1
ATOM 6849 C CA . LEU D 1 192 ? 9.960 4.151 -31.265 1.00 41.34 434 LEU D CA 1
ATOM 6850 C C . LEU D 1 192 ? 10.997 3.094 -30.887 1.00 40.49 434 LEU D C 1
ATOM 6851 O O . LEU D 1 192 ? 10.960 1.982 -31.410 1.00 45.31 434 LEU D O 1
ATOM 6856 N N . LEU D 1 193 ? 11.918 3.426 -29.982 1.00 35.36 435 LEU D N 1
ATOM 6857 C CA . LEU D 1 193 ? 12.909 2.437 -29.556 1.00 40.43 435 LEU D CA 1
ATOM 6858 C C . LEU D 1 193 ? 12.276 1.220 -28.834 1.00 52.14 435 LEU D C 1
ATOM 6859 O O . LEU D 1 193 ? 12.857 0.123 -28.821 1.00 43.65 435 LEU D O 1
ATOM 6864 N N . LEU D 1 194 ? 11.088 1.406 -28.253 1.00 37.49 436 LEU D N 1
ATOM 6865 C CA . LEU D 1 194 ? 10.372 0.303 -27.604 1.00 33.76 436 LEU D CA 1
ATOM 6866 C C . LEU D 1 194 ? 9.991 -0.780 -28.586 1.00 35.53 436 LEU D C 1
ATOM 6867 O O . LEU D 1 194 ? 9.895 -1.960 -28.223 1.00 36.35 436 LEU D O 1
ATOM 6872 N N . LEU D 1 195 ? 9.760 -0.359 -29.829 1.00 36.25 437 LEU D N 1
ATOM 6873 C CA . LEU D 1 195 ? 9.346 -1.265 -30.887 1.00 31.76 437 LEU D CA 1
ATOM 6874 C C . LEU D 1 195 ? 10.398 -2.337 -31.160 1.00 35.38 437 LEU D C 1
ATOM 6875 O O . LEU D 1 195 ? 10.039 -3.462 -31.505 1.00 36.47 437 LEU D O 1
ATOM 6880 N N . THR D 1 196 ? 11.683 -2.024 -30.978 1.00 28.73 438 THR D N 1
ATOM 6881 C CA . THR D 1 196 ? 12.694 -3.071 -31.150 1.00 34.90 438 THR D CA 1
ATOM 6882 C C . THR D 1 196 ? 12.483 -4.229 -30.175 1.00 36.31 438 THR D C 1
ATOM 6883 O O . THR D 1 196 ? 12.704 -5.400 -30.523 1.00 32.03 438 THR D O 1
ATOM 6887 N N . HIS D 1 197 ? 12.054 -3.901 -28.958 1.00 40.51 439 HIS D N 1
ATOM 6888 C CA . HIS D 1 197 ? 11.849 -4.909 -27.924 1.00 29.02 439 HIS D CA 1
ATOM 6889 C C . HIS D 1 197 ? 10.610 -5.725 -28.192 1.00 36.40 439 HIS D C 1
ATOM 6890 O O . HIS D 1 197 ? 10.596 -6.950 -28.010 1.00 28.19 439 HIS D O 1
ATOM 6897 N N . ILE D 1 198 ? 9.569 -5.029 -28.634 1.00 38.05 440 ILE D N 1
ATOM 6898 C CA . ILE D 1 198 ? 8.347 -5.683 -29.028 1.00 36.55 440 ILE D CA 1
ATOM 6899 C C . ILE D 1 198 ? 8.635 -6.624 -30.186 1.00 37.17 440 ILE D C 1
ATOM 6900 O O . ILE D 1 198 ? 8.219 -7.779 -30.162 1.00 38.83 440 ILE D O 1
ATOM 6905 N N . ARG D 1 199 ? 9.424 -6.153 -31.154 1.00 32.41 441 ARG D N 1
ATOM 6906 C CA . ARG D 1 199 ? 9.832 -6.982 -32.293 1.00 35.13 441 ARG D CA 1
ATOM 6907 C C . ARG D 1 199 ? 10.602 -8.228 -31.798 1.00 45.42 441 ARG D C 1
ATOM 6908 O O . ARG D 1 199 ? 10.341 -9.351 -32.251 1.00 38.75 441 ARG D O 1
ATOM 6916 N N . GLN D 1 200 ? 11.533 -8.045 -30.857 1.00 36.38 442 GLN D N 1
ATOM 6917 C CA . GLN D 1 200 ? 12.233 -9.199 -30.320 1.00 35.34 442 GLN D CA 1
ATOM 6918 C C . GLN D 1 200 ? 11.309 -10.180 -29.576 1.00 40.40 442 GLN D C 1
ATOM 6919 O O . GLN D 1 200 ? 11.358 -11.391 -29.810 1.00 35.66 442 GLN D O 1
ATOM 6925 N N . ALA D 1 201 ? 10.461 -9.660 -28.694 1.00 40.12 443 ALA D N 1
ATOM 6926 C CA . ALA D 1 201 ? 9.520 -10.510 -27.982 1.00 44.33 443 ALA D CA 1
ATOM 6927 C C . ALA D 1 201 ? 8.580 -11.204 -28.971 1.00 47.30 443 ALA D C 1
ATOM 6928 O O . ALA D 1 201 ? 8.197 -12.359 -28.779 1.00 45.48 443 ALA D O 1
ATOM 6930 N N . GLY D 1 202 ? 8.210 -10.497 -30.033 1.00 48.85 444 GLY D N 1
ATOM 6931 C CA . GLY D 1 202 ? 7.321 -11.063 -31.028 1.00 39.94 444 GLY D CA 1
ATOM 6932 C C . GLY D 1 202 ? 7.957 -12.282 -31.660 1.00 37.47 444 GLY D C 1
ATOM 6933 O O . GLY D 1 202 ? 7.326 -13.327 -31.795 1.00 42.70 444 GLY D O 1
ATOM 6934 N N . GLU D 1 203 ? 9.220 -12.143 -32.043 1.00 37.89 445 GLU D N 1
ATOM 6935 C CA . GLU D 1 203 ? 9.961 -13.224 -32.683 1.00 36.78 445 GLU D CA 1
ATOM 6936 C C . GLU D 1 203 ? 10.062 -14.463 -31.783 1.00 37.77 445 GLU D C 1
ATOM 6937 O O . GLU D 1 203 ? 9.781 -15.575 -32.228 1.00 45.89 445 GLU D O 1
ATOM 6943 N N . ARG D 1 204 ? 10.434 -14.265 -30.516 1.00 38.50 446 ARG D N 1
ATOM 6944 C CA . ARG D 1 204 ? 10.532 -15.363 -29.536 1.00 32.78 446 ARG D CA 1
ATOM 6945 C C . ARG D 1 204 ? 9.176 -15.988 -29.236 1.00 38.50 446 ARG D C 1
ATOM 6946 O O . ARG D 1 204 ? 9.068 -17.203 -29.047 1.00 45.92 446 ARG D O 1
ATOM 6954 N N . GLY D 1 205 ? 8.148 -15.145 -29.188 1.00 35.28 447 GLY D N 1
ATOM 6955 C CA . GLY D 1 205 ? 6.773 -15.598 -29.055 1.00 35.48 447 GLY D CA 1
ATOM 6956 C C . GLY D 1 205 ? 6.371 -16.586 -30.133 1.00 38.98 447 GLY D C 1
ATOM 6957 O O . GLY D 1 205 ? 5.827 -17.660 -29.842 1.00 44.05 447 GLY D O 1
ATOM 6958 N N . ILE D 1 206 ? 6.620 -16.218 -31.386 1.00 39.22 448 ILE D N 1
ATOM 6959 C CA . ILE D 1 206 ? 6.273 -17.090 -32.503 1.00 42.70 448 ILE D CA 1
ATOM 6960 C C . ILE D 1 206 ? 7.045 -18.413 -32.448 1.00 44.95 448 ILE D C 1
ATOM 6961 O O . ILE D 1 206 ? 6.467 -19.477 -32.649 1.00 49.35 448 ILE D O 1
ATOM 6966 N N . ALA D 1 207 ? 8.339 -18.354 -32.149 1.00 37.34 449 ALA D N 1
ATOM 6967 C CA . ALA D 1 207 ? 9.119 -19.579 -31.995 1.00 34.85 449 ALA D CA 1
ATOM 6968 C C . ALA D 1 207 ? 8.556 -20.454 -30.867 1.00 39.01 449 ALA D C 1
ATOM 6969 O O . ALA D 1 207 ? 8.418 -21.668 -31.014 1.00 44.65 449 ALA D O 1
ATOM 6971 N N . PHE D 1 208 ? 8.225 -19.834 -29.743 1.00 36.45 450 PHE D N 1
ATOM 6972 C CA . PHE D 1 208 ? 7.636 -20.583 -28.649 1.00 36.17 450 PHE D CA 1
ATOM 6973 C C . PHE D 1 208 ? 6.330 -21.238 -29.105 1.00 46.78 450 PHE D C 1
ATOM 6974 O O . PHE D 1 208 ? 6.083 -22.402 -28.782 1.00 47.97 450 PHE D O 1
ATOM 6982 N N . PHE D 1 209 ? 5.489 -20.507 -29.841 1.00 37.72 451 PHE D N 1
ATOM 6983 C CA . PHE D 1 209 ? 4.219 -21.094 -30.268 1.00 42.62 451 PHE D CA 1
ATOM 6984 C C . PHE D 1 209 ? 4.443 -22.226 -31.266 1.00 44.82 451 PHE D C 1
ATOM 6985 O O . PHE D 1 209 ? 3.712 -23.222 -31.246 1.00 41.19 451 PHE D O 1
ATOM 6993 N N . GLN D 1 210 ? 5.474 -22.100 -32.103 1.00 38.25 452 GLN D N 1
ATOM 6994 C CA . GLN D 1 210 ? 5.818 -23.156 -33.055 1.00 43.76 452 GLN D CA 1
ATOM 6995 C C . GLN D 1 210 ? 6.267 -24.441 -32.340 1.00 45.44 452 GLN D C 1
ATOM 6996 O O . GLN D 1 210 ? 5.918 -25.558 -32.740 1.00 43.95 452 GLN D O 1
ATOM 7002 N N . ARG D 1 211 ? 6.989 -24.292 -31.242 1.00 37.70 453 ARG D N 1
ATOM 7003 C CA . ARG D 1 211 ? 7.404 -25.477 -30.514 1.00 45.89 453 ARG D CA 1
ATOM 7004 C C . ARG D 1 211 ? 6.240 -26.081 -29.697 1.00 48.53 453 ARG D C 1
ATOM 7005 O O . ARG D 1 211 ? 6.173 -27.297 -29.512 1.00 54.05 453 ARG D O 1
ATOM 7013 N N . LEU D 1 212 ? 5.290 -25.261 -29.260 1.00 34.62 454 LEU D N 1
ATOM 7014 C CA . LEU D 1 212 ? 4.093 -25.812 -28.641 1.00 38.66 454 LEU D CA 1
ATOM 7015 C C . LEU D 1 212 ? 3.289 -26.628 -29.651 1.00 43.38 454 LEU D C 1
ATOM 7016 O O . LEU D 1 212 ? 2.947 -27.785 -29.409 1.00 48.29 454 LEU D O 1
ATOM 7021 N N . LYS D 1 213 ? 3.003 -26.001 -30.789 1.00 38.11 455 LYS D N 1
ATOM 7022 C CA . LYS D 1 213 ? 2.274 -26.647 -31.858 1.00 45.50 455 LYS D CA 1
ATOM 7023 C C . LYS D 1 213 ? 2.999 -27.930 -32.217 1.00 48.59 455 LYS D C 1
ATOM 7024 O O . LYS D 1 213 ? 2.381 -28.962 -32.458 1.00 56.08 455 LYS D O 1
ATOM 7030 N N . SER D 1 214 ? 4.320 -27.858 -32.255 1.00 44.05 456 SER D N 1
ATOM 7031 C CA . SER D 1 214 ? 5.097 -29.004 -32.673 1.00 49.66 456 SER D CA 1
ATOM 7032 C C . SER D 1 214 ? 5.117 -30.137 -31.647 1.00 55.06 456 SER D C 1
ATOM 7033 O O . SER D 1 214 ? 5.185 -31.308 -32.015 1.00 62.36 456 SER D O 1
ATOM 7036 N N . GLU D 1 215 ? 5.014 -29.807 -30.365 1.00 58.91 457 GLU D N 1
ATOM 7037 C CA . GLU D 1 215 ? 5.029 -30.851 -29.337 1.00 61.41 457 GLU D CA 1
ATOM 7038 C C . GLU D 1 215 ? 3.646 -31.292 -28.913 1.00 63.17 457 GLU D C 1
ATOM 7039 O O . GLU D 1 215 ? 3.506 -31.993 -27.906 1.00 76.34 457 GLU D O 1
ATOM 7045 N N . GLY D 1 216 ? 2.624 -30.859 -29.648 1.00 59.35 458 GLY D N 1
ATOM 7046 C CA . GLY D 1 216 ? 1.307 -31.442 -29.478 1.00 65.50 458 GLY D CA 1
ATOM 7047 C C . GLY D 1 216 ? 0.812 -31.256 -28.057 1.00 65.70 458 GLY D C 1
ATOM 7048 O O . GLY D 1 216 ? 0.018 -32.048 -27.564 1.00 76.80 458 GLY D O 1
ATOM 7049 N N . VAL D 1 217 ? 1.367 -30.251 -27.383 1.00 56.14 459 VAL D N 1
ATOM 7050 C CA . VAL D 1 217 ? 1.052 -29.918 -25.999 1.00 58.67 459 VAL D CA 1
ATOM 7051 C C . VAL D 1 217 ? -0.297 -29.220 -25.907 1.00 61.10 459 VAL D C 1
ATOM 7052 O O . VAL D 1 217 ? -1.070 -29.465 -24.982 1.00 53.68 459 VAL D O 1
ATOM 7056 N N . VAL D 1 218 ? -0.552 -28.337 -26.867 1.00 61.75 460 VAL D N 1
ATOM 7057 C CA . VAL D 1 218 ? -1.795 -27.572 -26.963 1.00 55.94 460 VAL D CA 1
ATOM 7058 C C . VAL D 1 218 ? -2.246 -27.574 -28.409 1.00 59.23 460 VAL D C 1
ATOM 7059 O O . VAL D 1 218 ? -1.411 -27.440 -29.308 1.00 66.94 460 VAL D O 1
ATOM 7063 N N . THR D 1 219 ? -3.546 -27.731 -28.648 1.00 53.25 461 THR D N 1
ATOM 7064 C CA . THR D 1 219 ? -4.028 -27.801 -30.024 1.00 59.20 461 THR D CA 1
ATOM 7065 C C . THR D 1 219 ? -4.352 -26.383 -30.522 1.00 54.80 461 THR D C 1
ATOM 7066 O O . THR D 1 219 ? -4.980 -25.581 -29.829 1.00 50.25 461 THR D O 1
ATOM 7070 N N . PHE D 1 220 ? -3.878 -26.072 -31.722 1.00 57.94 462 PHE D N 1
ATOM 7071 C CA . PHE D 1 220 ? -4.119 -24.768 -32.315 1.00 62.12 462 PHE D CA 1
ATOM 7072 C C . PHE D 1 220 ? -5.207 -24.976 -33.331 1.00 62.73 462 PHE D C 1
ATOM 7073 O O . PHE D 1 220 ? -5.166 -25.972 -34.044 1.00 71.46 462 PHE D O 1
ATOM 7081 N N . CYS D 1 221 ? -6.184 -24.074 -33.417 1.00 65.25 463 CYS D N 1
ATOM 7082 C CA . CYS D 1 221 ? -7.168 -24.219 -34.498 1.00 67.68 463 CYS D CA 1
ATOM 7083 C C . CYS D 1 221 ? -6.549 -23.668 -35.760 1.00 64.03 463 CYS D C 1
ATOM 7084 O O . CYS D 1 221 ? -5.448 -23.123 -35.716 1.00 64.88 463 CYS D O 1
ATOM 7087 N N . ASP D 1 222 ? -7.258 -23.742 -36.877 1.00 72.40 464 ASP D N 1
ATOM 7088 C CA . ASP D 1 222 ? -6.542 -23.585 -38.128 1.00 73.41 464 ASP D CA 1
ATOM 7089 C C . ASP D 1 222 ? -6.029 -22.194 -38.431 1.00 65.58 464 ASP D C 1
ATOM 7090 O O . ASP D 1 222 ? -4.947 -22.091 -38.983 1.00 65.64 464 ASP D O 1
ATOM 7095 N N . LEU D 1 223 ? -6.710 -21.129 -38.033 1.00 54.37 465 LEU D N 1
ATOM 7096 C CA . LEU D 1 223 ? -6.139 -19.819 -38.337 1.00 56.86 465 LEU D CA 1
ATOM 7097 C C . LEU D 1 223 ? -4.737 -19.637 -37.734 1.00 58.45 465 LEU D C 1
ATOM 7098 O O . LEU D 1 223 ? -3.800 -19.231 -38.425 1.00 63.22 465 LEU D O 1
ATOM 7103 N N . LEU D 1 224 ? -4.605 -19.941 -36.449 1.00 50.65 466 LEU D N 1
ATOM 7104 C CA . LEU D 1 224 ? -3.330 -19.844 -35.760 1.00 42.33 466 LEU D CA 1
ATOM 7105 C C . LEU D 1 224 ? -2.358 -20.842 -36.363 1.00 55.01 466 LEU D C 1
ATOM 7106 O O . LEU D 1 224 ? -1.183 -20.542 -36.583 1.00 61.23 466 LEU D O 1
ATOM 7111 N N . LYS D 1 225 ? -2.883 -22.018 -36.669 1.00 54.64 467 LYS D N 1
ATOM 7112 C CA . LYS D 1 225 ? -2.097 -23.112 -37.206 1.00 57.62 467 LYS D CA 1
ATOM 7113 C C . LYS D 1 225 ? -1.452 -22.682 -38.518 1.00 56.69 467 LYS D C 1
ATOM 7114 O O . LYS D 1 225 ? -0.305 -23.037 -38.796 1.00 65.44 467 LYS D O 1
ATOM 7120 N N . GLU D 1 226 ? -2.188 -21.889 -39.303 1.00 55.53 468 GLU D N 1
ATOM 7121 C CA . GLU D 1 226 ? -1.720 -21.402 -40.603 1.00 60.68 468 GLU D CA 1
ATOM 7122 C C . GLU D 1 226 ? -0.616 -20.352 -40.461 1.00 60.09 468 GLU D C 1
ATOM 7123 O O . GLU D 1 226 ? 0.432 -20.455 -41.096 1.00 61.36 468 GLU D O 1
ATOM 7129 N N . MET D 1 227 ? -0.841 -19.389 -39.569 1.00 52.19 469 MET D N 1
ATOM 7130 C CA . MET D 1 227 ? 0.092 -18.301 -39.295 1.00 54.20 469 MET D CA 1
ATOM 7131 C C . MET D 1 227 ? 1.423 -18.826 -38.812 1.00 62.70 469 MET D C 1
ATOM 7132 O O . MET D 1 227 ? 2.473 -18.249 -39.089 1.00 71.05 469 MET D O 1
ATOM 7137 N N . LEU D 1 228 ? 1.363 -19.910 -38.046 1.00 55.91 470 LEU D N 1
ATOM 7138 C CA . LEU D 1 228 ? 2.561 -20.513 -37.489 1.00 57.58 470 LEU D CA 1
ATOM 7139 C C . LEU D 1 228 ? 3.344 -21.253 -38.565 1.00 65.46 470 LEU D C 1
ATOM 7140 O O . LEU D 1 228 ? 4.572 -21.258 -38.566 1.00 71.52 470 LEU D O 1
ATOM 7145 N N . ASP D 1 229 ? 2.635 -21.906 -39.467 1.00 62.13 471 ASP D N 1
ATOM 7146 C CA . ASP D 1 229 ? 3.312 -22.674 -40.491 1.00 70.47 471 ASP D CA 1
ATOM 7147 C C . ASP D 1 229 ? 3.795 -21.792 -41.646 1.00 72.92 471 ASP D C 1
ATOM 7148 O O . ASP D 1 229 ? 4.471 -22.266 -42.561 1.00 73.14 471 ASP D O 1
ATOM 7153 N N . ALA D 1 230 ? 3.519 -20.496 -41.564 1.00 68.43 472 ALA D N 1
ATOM 7154 C CA . ALA D 1 230 ? 4.028 -19.591 -42.576 1.00 63.67 472 ALA D CA 1
ATOM 7155 C C . ALA D 1 230 ? 5.536 -19.418 -42.420 1.00 72.67 472 ALA D C 1
ATOM 7156 O O . ALA D 1 230 ? 6.215 -19.069 -43.390 1.00 85.16 472 ALA D O 1
ATOM 7158 N N . GLN D 1 231 ? 6.059 -19.672 -41.216 1.00 71.53 473 GLN D N 1
ATOM 7159 C CA . GLN D 1 231 ? 7.504 -19.798 -41.031 1.00 76.08 473 GLN D CA 1
ATOM 7160 C C . GLN D 1 231 ? 7.849 -21.289 -40.923 1.00 79.19 473 GLN D C 1
ATOM 7161 O O . GLN D 1 231 ? 8.909 -21.731 -41.375 1.00 83.05 473 GLN D O 1
#

Solvent-accessible surface area: 36221 Å² total; per-residue (Å²): 178,26,97,85,27,22,117,30,0,70,133,45,18,30,57,103,32,87,16,141,17,80,127,66,102,46,40,54,67,61,43,6,0,49,14,12,0,92,5,7,15,79,11,0,88,51,0,58,80,0,0,114,26,2,52,29,6,84,102,7,43,146,80,7,16,85,45,1,11,50,34,0,0,5,10,0,10,12,5,7,3,0,48,47,0,39,138,30,3,2,105,5,0,10,16,0,76,39,0,65,8,60,57,22,22,0,22,24,0,108,6,52,96,10,9,36,12,0,1,14,1,0,7,38,4,43,73,38,146,15,68,102,30,13,11,3,1,10,3,0,0,6,0,6,16,6,24,17,93,131,37,97,3,58,100,61,21,101,86,8,31,25,44,2,0,45,0,16,34,77,4,8,89,150,65,27,87,122,77,85,83,9,19,5,11,8,3,2,14,8,2,3,1,4,26,0,0,43,57,2,12,44,18,14,54,126,10,58,87,98,61,101,5,98,32,38,100,61,0,77,102,16,0,84,47,100,148,17,82,82,10,24,112,16,0,54,169,16,34,41,79,95,21,75,22,142,15,90,122,70,77,83,76,76,54,61,38,4,0,49,21,12,0,65,9,10,17,101,15,0,73,57,1,40,88,6,0,108,69,2,52,29,2,79,109,6,46,133,82,5,18,80,40,2,16,48,37,0,0,5,11,0,12,13,1,10,3,0,47,53,0,32,125,45,32,7,144,9,0,8,18,0,86,36,2,69,10,49,117,85,23,0,66,55,0,104,8,48,97,7,5,40,12,0,0,11,0,0,23,33,2,72,79,35,140,15,65,95,19,14,13,4,0,5,4,0,0,5,0,5,17,7,25,20,96,18,15,29,1,40,56,65,22,98,92,10,40,27,51,3,0,34,0,16,31,73,4,7,93,147,67,29,86,122,77,82,86,9,16,7,11,8,3,2,14,7,2,1,0,6,21,0,0,39,57,1,18,48,18,12,34,167,6,49,97,89,57,79,4,88,20,62,87,47,0,72,114,13,0,88,40,77,167,65,96,92,23,25,94,22,0,72,174,12,42,41,72,107,21,79,17,180,21,74,123,74,98,92,86,70,58,70,37,6,1,55,17,13,0,70,10,9,17,93,6,0,74,66,0,40,85,6,0,108,79,3,57,29,5,78,35,4,0,98,26,6,15,82,47,1,9,60,40,0,1,7,11,0,17,12,3,7,3,0,37,77,0,34,139,55,31,1,121,13,0,9,16,0,76,41,1,64,6,53,84,79,20,0,70,53,0,111,7,60,100,9,8,40,12,0,0,8,1,0,39,29,2,79,93,33,147,16,70,99,19,14,7,5,0,6,8,0,0,7,0,0,12,7,22,12,91,85,27,26,0,40,55,9,8,81,76,12,33,27,42,5,2,38,0,18,31,71,5,6,86,146,65,27,83,123,75,88,85,8,17,5,15,9,1,1,13,7,2,1,2,6,21,0,1,37,53,3,35,43,20,14,70,134,5,54,94,84,57,94,5,95,28,40,91,58,0,88,106,16,2,101,82,155,22,84,85,16,23,117,33,0,67,186,13,43,44,72,107,28,85,16,135,15,74,122,76,88,93,80,69,55,73,31,3,0,61,14,12,2,129,7,7,21,92,24,0,77,62,1,50,93,7,0,109,66,2,60,30,6,78,103,3,44,134,84,7,18,82,45,1,10,53,42,0,0,8,11,1,12,12,0,10,3,0,36,60,0,34,155,53,21,2,94,16,0,10,15,0,87,39,2,66,8,69,36,8,13,0,40,24,0,108,8,52,96,5,6,14,14,0,2,12,0,1,39,22,2,76,80,35,142,13,68,98,18,12,5,3,0,6,8,0,0,7,0,2,8,5,26,12,96,140,34,100,6,34,112,73,16,98,92,12,32,22,45,8,0,40,0,16,34,73,5,7,94,146,67,29,85,124,75,89,90,9,17,5,20,8,1,10,14,8,2,1,1,6,19,0,0,38,66,0,16,42,18,11,53,149,6,57,91,119,67,55,7,123,19,82,82,46,0,97,104,12,2,90,53,105

CATH classification: 1.10.565.10

Radius of gyration: 31.04 Å; Cα contacts (8 Å, |Δi|>4): 1235; chains: 4; bounding box: 62×61×87 Å

Foldseek 3Di:
DLVVLLVLLPVLPDDFDALPQDPVDDLALQSLVLSVQVLLVVVLVSVLVSLVSRPLLVVADPVVNVVLCLQCVLLLLLLVQLQVCLVVLLQWTCSHVNRIGGQVSCVRNVNNVLSSLSSNLSNVCNVLVPDPSLSSLVSSLSSLVRDPDDDPCNVSSVVSNVVSVVSNVVVCCVPPNPDPCSVVVNVVSSVSSSVSSVVVLVSVLVVVVVVPHDHDPSRVVSSVVD/DLVVQLVLLVVLPQDFDALPQDVVDPQALQSVVLSVQVLLVVVLVSVLVSLCSRPLLVVFDPVVSVVLCLQQSLLLLLLVQLQVCLVVLLQWTPSGVNDIGGCVSCVNNVNNVLSSLSSNLSNVCNVLVPDPSLSSLVSNLSSLVRDPDDDPRNPSSVVSNVVSVVSNVVVCCVVPNPPPVRSVVNVVSSVSSSVSSVVVLVVVLVVVVVVSRDHDVVVVVSSVVPD/DVVQLVLLVVLDDDAQALPQDVVDPLALQSLVLSLQVLLVVVLVSLLVSQVSRPLLVVFPPVLNVVLCLQCSLLLLLLVQLQVCLVVLLQWTPSHVNDIGGQVSCVNNPNNVLSSLSSNLSNVCNVLVPDPSLSSLVSSLSSLVRDPDQDPCNVSSVVSNVVSVVVNVVVCCVVPNPPPCSVVSNVVSSVSSSVSSVVVLVVVLVVVVVVPHDHDPVNVVSSVD/DLVVQLVLLVVLDQDADALPQDVVDDLALLSVVQSVQVLLVVSLVSVLVSQCSRPLLVVFPPVVSVVLSLQQVLLLLLLVQLQVCLVVLLQWTPSHVNDIGGQVSCVRNPNNVLSSLSSVLSNVCNVLVPDPSLSSLVSSLSSLVRDDDADPRNVSSVVSNVVSVVSNVVVCCVVPNPDPVRSVVNVVSSVSSSVSSVVVLVVVLVCCVVVSYPHPVVNVVSSVVD